Protein AF-0000000086534209 (afdb_homodimer)

InterPro domains:
  IPR001461 Aspartic peptidase A1 [PR00792] (90-110)
  IPR001461 Aspartic peptidase A1 [PR00792] (235-248)
  IPR001461 Aspartic peptidase A1 [PR00792] (284-295)
  IPR001461 Aspartic peptidase A1 [PR00792] (375-390)
  IPR001461 Aspartic peptidase A1 [PTHR47966] (72-400)
  IPR001969 Aspartic peptidase, active site [PS00141] (99-110)
  IPR001969 Aspartic peptidase, active site [PS00141] (284-295)
  IPR012848 Aspartic peptidase, N-terminal [PF07966] (21-46)
  IPR021109 Aspartic peptidase domain superfamily [G3DSA:2.40.70.10] (65-241)
  IPR021109 Aspartic peptidase domain superfamily [G3DSA:2.40.70.10] (243-400)
  IPR021109 Aspartic peptidase domain superfamily [SSF50630] (5-403)
  IPR033121 Peptidase family A1 domain [PF00026] (83-400)
  IPR033121 Peptidase family A1 domain [PS51767] (84-399)

Organism: Oryzias melastigma (NCBI:txid30732)

Sequence (828 aa):
MSKVLLLLLLVWTCTASALLRVPLRRNPTIRTQLRAEGLLEQFLKENQPDIFNRRFAQCFPPGTPSLRLGRSSEKIYNFMDAQYYGEISLGTPEQNFSVIFDTGSSDLWVPSSYCVSQACAFHRRFKAFKSSSFHHDGRTFGIHYGSGHLLGVMGKDTLRIGNLTILNQEFGESVYEPGSTFVTAKFDGVLGLAYPSLAEIIGNPVFDNMLAQKILDEPVFSFYLSSTGKGVPEGELLLGGTDESLYIGPINWVPVSIKGYWQIRMDSVSVQGVSSLCRRGCEAIVDTGTSLIAGPPREVLKLHQLIGATPTNFGDFVVDCARLSSLPHVTFVLGGVEYTLTSEHYIRKETFGSRDLCFTGFMAAEIFSAEGALWILGDVFLTQYYTIFDKGQDRVGFARAKHVIEESQEQFDQMSKVLLLLLLVWTCTASALLRVPLRRNPTIRTQLRAEGLLEQFLKENQPDIFNRRFAQCFPPGTPSLRLGRSSEKIYNFMDAQYYGEISLGTPEQNFSVIFDTGSSDLWVPSSYCVSQACAFHRRFKAFKSSSFHHDGRTFGIHYGSGHLLGVMGKDTLRIGNLTILNQEFGESVYEPGSTFVTAKFDGVLGLAYPSLAEIIGNPVFDNMLAQKILDEPVFSFYLSSTGKGVPEGELLLGGTDESLYIGPINWVPVSIKGYWQIRMDSVSVQGVSSLCRRGCEAIVDTGTSLIAGPPREVLKLHQLIGATPTNFGDFVVDCARLSSLPHVTFVLGGVEYTLTSEHYIRKETFGSRDLCFTGFMAAEIFSAEGALWILGDVFLTQYYTIFDKGQDRVGFARAKHVIEESQEQFDQ

Radius of gyration: 34.11 Å; Cα contacts (8 Å, |Δi|>4): 2020; chains: 2; bounding box: 71×108×104 Å

Nearest PDB structures (foldseek):
  5ux4-assembly2_B  TM=9.469E-01  e=3.449E-45  Rattus norvegicus
  1htr-assembly1_B  TM=9.281E-01  e=1.434E-41  Homo sapiens
  1dp5-assembly1_A  TM=9.356E-01  e=1.576E-38  Saccharomyces cerevisiae
  1g0v-assembly1_A  TM=9.362E-01  e=3.543E-38  Saccharomyces cerevisiae
  1lyw-assembly11_H  TM=9.249E-01  e=2.993E-28  Homo sapiens

pLDDT: mean 85.98, std 16.31, range [23.25, 98.88]

Structure (mmCIF, N/CA/C/O backbone):
data_AF-0000000086534209-model_v1
#
loop_
_entity.id
_entity.type
_entity.pdbx_description
1 polymer 'Cathepsin E-A'
#
loop_
_atom_site.group_PDB
_atom_site.id
_atom_site.type_symbol
_atom_site.label_atom_id
_atom_site.label_alt_id
_atom_site.label_comp_id
_atom_site.label_asym_id
_atom_site.label_entity_id
_atom_site.label_seq_id
_atom_site.pdbx_PDB_ins_code
_atom_site.Cartn_x
_atom_site.Cartn_y
_atom_site.Cartn_z
_atom_site.occupancy
_atom_site.B_iso_or_equiv
_atom_site.auth_seq_id
_atom_site.auth_comp_id
_atom_site.auth_asym_id
_atom_site.auth_atom_id
_atom_site.pdbx_PDB_model_num
ATOM 1 N N . MET A 1 1 ? -15.312 -11.438 66.5 1 33.34 1 MET A N 1
ATOM 2 C CA . MET A 1 1 ? -15.789 -10.906 65.188 1 33.34 1 MET A CA 1
ATOM 3 C C . MET A 1 1 ? -15.062 -9.625 64.875 1 33.34 1 MET A C 1
ATOM 5 O O . MET A 1 1 ? -15.453 -8.539 65.25 1 33.34 1 MET A O 1
ATOM 9 N N . SER A 1 2 ? -13.68 -9.609 64.875 1 35.97 2 SER A N 1
ATOM 10 C CA . SER A 1 2 ? -12.781 -8.492 64.562 1 35.97 2 SER A CA 1
ATOM 11 C C . SER A 1 2 ? -12.938 -8.023 63.125 1 35.97 2 SER A C 1
ATOM 13 O O . SER A 1 2 ? -12.797 -8.82 62.188 1 35.97 2 SER A O 1
ATOM 15 N N . LYS A 1 3 ? -13.852 -7.043 62.844 1 36.28 3 LYS A N 1
ATOM 16 C CA . LYS A 1 3 ? -14.062 -6.336 61.594 1 36.28 3 LYS A CA 1
ATOM 17 C C . LYS A 1 3 ? -12.75 -5.77 61.031 1 36.28 3 LYS A C 1
ATOM 19 O O . LYS A 1 3 ? -12.094 -4.961 61.719 1 36.28 3 LYS A O 1
ATOM 24 N N . VAL A 1 4 ? -11.984 -6.578 60.312 1 43.22 4 VAL A N 1
ATOM 25 C CA . VAL A 1 4 ? -10.844 -6.109 59.531 1 43.22 4 VAL A CA 1
ATOM 26 C C . VAL A 1 4 ? -11.25 -4.887 58.688 1 43.22 4 VAL A C 1
ATOM 28 O O . VAL A 1 4 ? -12.156 -4.965 57.875 1 43.22 4 VAL A O 1
ATOM 31 N N . LEU A 1 5 ? -11.133 -3.699 59.219 1 42.53 5 LEU A N 1
ATOM 32 C CA . LEU A 1 5 ? -11.234 -2.449 58.469 1 42.53 5 LEU A CA 1
ATOM 33 C C . LEU A 1 5 ? -10.32 -2.473 57.25 1 42.53 5 LEU A C 1
ATOM 35 O O . LEU A 1 5 ? -9.094 -2.553 57.406 1 42.53 5 LEU A O 1
ATOM 39 N N . LEU A 1 6 ? -10.797 -3.109 56.188 1 42.06 6 LEU A N 1
ATOM 40 C CA . LEU A 1 6 ? -10.156 -2.959 54.906 1 42.06 6 LEU A CA 1
ATOM 41 C C . LEU A 1 6 ? -9.969 -1.486 54.531 1 42.06 6 LEU A C 1
ATOM 43 O O . LEU A 1 6 ? -10.953 -0.766 54.344 1 42.06 6 LEU A O 1
ATOM 47 N N . LEU A 1 7 ? -8.984 -0.822 55.094 1 40.69 7 LEU A N 1
ATOM 48 C CA . LEU A 1 7 ? -8.57 0.493 54.625 1 40.69 7 LEU A CA 1
ATOM 49 C C . LEU A 1 7 ? -8.375 0.487 53.094 1 40.69 7 LEU A C 1
ATOM 51 O O . LEU A 1 7 ? -7.492 -0.202 52.594 1 40.69 7 LEU A O 1
ATOM 55 N N . LEU A 1 8 ? -9.422 0.674 52.375 1 39.81 8 LEU A N 1
ATOM 56 C CA . LEU A 1 8 ? -9.336 1.031 50.969 1 39.81 8 LEU A CA 1
ATOM 57 C C . LEU A 1 8 ? -8.406 2.221 50.781 1 39.81 8 LEU A C 1
ATOM 59 O O . LEU A 1 8 ? -8.711 3.336 51.188 1 39.81 8 LEU A O 1
ATOM 63 N N . LEU A 1 9 ? -7.117 2.027 50.875 1 39.72 9 LEU A N 1
ATOM 64 C CA . LEU A 1 9 ? -6.211 3.061 50.406 1 39.72 9 LEU A CA 1
ATOM 65 C C . LEU A 1 9 ? -6.602 3.504 49 1 39.72 9 LEU A C 1
ATOM 67 O O . LEU A 1 9 ? -6.508 2.723 48.031 1 39.72 9 LEU A O 1
ATOM 71 N N . LEU A 1 10 ? -7.535 4.32 48.906 1 39.19 10 LEU A N 1
ATOM 72 C CA . LEU A 1 10 ? -7.742 5.07 47.688 1 39.19 10 LEU A CA 1
ATOM 73 C C . LEU A 1 10 ? -6.426 5.637 47.156 1 39.19 10 LEU A C 1
ATOM 75 O O . LEU A 1 10 ? -5.863 6.559 47.75 1 39.19 10 LEU A O 1
ATOM 79 N N . VAL A 1 11 ? -5.555 4.84 46.656 1 38.53 11 VAL A N 1
ATOM 80 C CA . VAL A 1 11 ? -4.48 5.406 45.844 1 38.53 11 VAL A CA 1
ATOM 81 C C . VAL A 1 11 ? -5.043 6.457 44.906 1 38.53 11 VAL A C 1
ATOM 83 O O . VAL A 1 11 ? -5.773 6.125 43.969 1 38.53 11 VAL A O 1
ATOM 86 N N . TRP A 1 12 ? -5.473 7.57 45.406 1 38.41 12 TRP A N 1
ATOM 87 C CA . TRP A 1 12 ? -5.664 8.719 44.531 1 38.41 12 TRP A CA 1
ATOM 88 C C . TRP A 1 12 ? -4.5 8.867 43.562 1 38.41 12 TRP A C 1
ATOM 90 O O . TRP A 1 12 ? -3.381 9.188 43.969 1 38.41 12 TRP A O 1
ATOM 100 N N . THR A 1 13 ? -4.367 8.047 42.594 1 41.47 13 THR A N 1
ATOM 101 C CA . THR A 1 13 ? -3.482 8.422 41.5 1 41.47 13 THR A CA 1
ATOM 102 C C . THR A 1 13 ? -3.691 9.883 41.125 1 41.47 13 THR A C 1
ATOM 104 O O . THR A 1 13 ? -4.738 10.242 40.562 1 41.47 13 THR A O 1
ATOM 107 N N . CYS A 1 14 ? -3.373 10.836 41.906 1 42 14 CYS A N 1
ATOM 108 C CA . CYS A 1 14 ? -3.256 12.242 41.5 1 42 14 CYS A CA 1
ATOM 109 C C . CYS A 1 14 ? -2.688 12.375 40.094 1 42 14 CYS A C 1
ATOM 111 O O . CYS A 1 14 ? -1.487 12.188 39.906 1 42 14 CYS A O 1
ATOM 113 N N . THR A 1 15 ? -3.344 11.969 39.094 1 49.03 15 THR A N 1
ATOM 114 C CA . THR A 1 15 ? -2.922 12.359 37.75 1 49.03 15 THR A CA 1
ATOM 115 C C . THR A 1 15 ? -2.621 13.852 37.688 1 49.03 15 THR A C 1
ATOM 117 O O . THR A 1 15 ? -3.521 14.68 37.844 1 49.03 15 THR A O 1
ATOM 120 N N . ALA A 1 16 ? -1.551 14.305 38.281 1 54.31 16 ALA A N 1
ATOM 121 C CA . ALA A 1 16 ? -1.093 15.695 38.25 1 54.31 16 ALA A CA 1
ATOM 122 C C . ALA A 1 16 ? -1.239 16.266 36.844 1 54.31 16 ALA A C 1
ATOM 124 O O . ALA A 1 16 ? -0.742 15.688 35.875 1 54.31 16 ALA A O 1
ATOM 125 N N . SER A 1 17 ? -2.289 16.984 36.625 1 66.19 17 SER A N 1
ATOM 126 C CA . SER A 1 17 ? -2.375 17.797 35.438 1 66.19 17 SER A CA 1
ATOM 127 C C . SER A 1 17 ? -1.079 18.562 35.188 1 66.19 17 SER A C 1
ATOM 129 O O . SER A 1 17 ? -0.333 18.844 36.125 1 66.19 17 SER A O 1
ATOM 131 N N . ALA A 1 18 ? -0.601 18.422 33.875 1 78.5 18 ALA A N 1
ATOM 132 C CA . ALA A 1 18 ? 0.744 18.891 33.562 1 78.5 18 ALA A CA 1
ATOM 133 C C . ALA A 1 18 ? 0.703 20 32.5 1 78.5 18 ALA A C 1
ATOM 135 O O . ALA A 1 18 ? -0.25 20.094 31.734 1 78.5 18 ALA A O 1
ATOM 136 N N . LEU A 1 19 ? 1.366 21.031 32.781 1 83.25 19 LEU A N 1
ATOM 137 C CA . LEU A 1 19 ? 1.835 21.953 31.75 1 83.25 19 LEU A CA 1
ATOM 138 C C . LEU A 1 19 ? 3.09 21.422 31.062 1 83.25 19 LEU A C 1
ATOM 140 O O . LEU A 1 19 ? 4.066 21.078 31.734 1 83.25 19 LEU A O 1
ATOM 144 N N . LEU A 1 20 ? 2.961 21.203 29.688 1 89.44 20 LEU A N 1
ATOM 145 C CA . LEU A 1 20 ? 4.094 20.594 29 1 89.44 20 LEU A CA 1
ATOM 146 C C . LEU A 1 20 ? 4.586 21.484 27.875 1 89.44 20 LEU A C 1
ATOM 148 O O . LEU A 1 20 ? 3.791 21.938 27.047 1 89.44 20 LEU A O 1
ATOM 152 N N . ARG A 1 21 ? 5.84 21.766 27.922 1 92.56 21 ARG A N 1
ATOM 153 C CA . ARG A 1 21 ? 6.504 22.5 26.859 1 92.56 21 ARG A CA 1
ATOM 154 C C . ARG A 1 21 ? 7.125 21.562 25.828 1 92.56 21 ARG A C 1
ATOM 156 O O . ARG A 1 21 ? 7.91 20.672 26.188 1 92.56 21 ARG A O 1
ATOM 163 N N . VAL A 1 22 ? 6.723 21.719 24.625 1 94.19 22 VAL A N 1
ATOM 164 C CA . VAL A 1 22 ? 7.277 20.953 23.516 1 94.19 22 VAL A CA 1
ATOM 165 C C . VAL A 1 22 ? 8.117 21.859 22.625 1 94.19 22 VAL A C 1
ATOM 167 O O . VAL A 1 22 ? 7.582 22.703 21.891 1 94.19 22 VAL A O 1
ATOM 170 N N . PRO A 1 23 ? 9.438 21.703 22.656 1 92.94 23 PRO A N 1
ATOM 171 C CA . PRO A 1 23 ? 10.25 22.5 21.734 1 92.94 23 PRO A CA 1
ATOM 172 C C . PRO A 1 23 ? 9.984 22.172 20.266 1 92.94 23 PRO A C 1
ATOM 174 O O . PRO A 1 23 ? 9.805 21 19.922 1 92.94 23 PRO A O 1
ATOM 177 N N . LEU A 1 24 ? 9.883 23.156 19.453 1 93.38 24 LEU A N 1
ATOM 178 C CA . LEU A 1 24 ? 9.742 23.016 18 1 93.38 24 LEU A CA 1
ATOM 179 C C . LEU A 1 24 ? 11 23.484 17.281 1 93.38 24 LEU A C 1
ATOM 181 O O . LEU A 1 24 ? 11.609 24.469 17.672 1 93.38 24 LEU A O 1
ATOM 185 N N . ARG A 1 25 ? 11.359 22.719 16.328 1 89.94 25 ARG A N 1
ATOM 186 C CA . ARG A 1 25 ? 12.508 23.078 15.5 1 89.94 25 ARG A CA 1
ATOM 187 C C . ARG A 1 25 ? 12.062 23.594 14.133 1 89.94 25 ARG A C 1
ATOM 189 O O . ARG A 1 25 ? 11.125 23.078 13.539 1 89.94 25 ARG A O 1
ATOM 196 N N . ARG A 1 26 ? 12.781 24.641 13.758 1 88.25 26 ARG A N 1
ATOM 197 C CA . ARG A 1 26 ? 12.492 25.234 12.461 1 88.25 26 ARG A CA 1
ATOM 198 C C . ARG A 1 26 ? 13.367 24.625 11.367 1 88.25 26 ARG A C 1
ATOM 200 O O . ARG A 1 26 ? 14.586 24.516 11.531 1 88.25 26 ARG A O 1
ATOM 207 N N . ASN A 1 27 ? 12.773 24.156 10.297 1 84.06 27 ASN A N 1
ATOM 208 C CA . ASN A 1 27 ? 13.484 23.609 9.141 1 84.06 27 ASN A CA 1
ATOM 209 C C . ASN A 1 27 ? 13.062 24.297 7.848 1 84.06 27 ASN A C 1
ATOM 211 O O . ASN A 1 27 ? 11.977 24.875 7.77 1 84.06 27 ASN A O 1
ATOM 215 N N . PRO A 1 28 ? 14.016 24.266 6.902 1 82.62 28 PRO A N 1
ATOM 216 C CA . PRO A 1 28 ? 13.578 24.781 5.602 1 82.62 28 PRO A CA 1
ATOM 217 C C . PRO A 1 28 ? 12.344 24.062 5.062 1 82.62 28 PRO A C 1
ATOM 219 O O . PRO A 1 28 ? 12.203 22.844 5.246 1 82.62 28 PRO A O 1
ATOM 222 N N . THR A 1 29 ? 11.492 24.844 4.426 1 84.38 29 THR A N 1
ATOM 223 C CA . THR A 1 29 ? 10.281 24.266 3.863 1 84.38 29 THR A CA 1
ATOM 224 C C . THR A 1 29 ? 10.617 23.375 2.666 1 84.38 29 THR A C 1
ATOM 226 O O . THR A 1 29 ? 11.703 23.484 2.09 1 84.38 29 THR A O 1
ATOM 229 N N . ILE A 1 30 ? 9.672 22.484 2.307 1 84.44 30 ILE A N 1
ATOM 230 C CA . ILE A 1 30 ? 9.812 21.641 1.118 1 84.44 30 ILE A CA 1
ATOM 231 C C . ILE A 1 30 ? 9.992 22.531 -0.114 1 84.44 30 ILE A C 1
ATOM 233 O O . ILE A 1 30 ? 10.82 22.25 -0.978 1 84.44 30 ILE A O 1
ATOM 237 N N . ARG A 1 31 ? 9.273 23.625 -0.189 1 84 31 ARG A N 1
ATOM 238 C CA . ARG A 1 31 ? 9.344 24.562 -1.309 1 84 31 ARG A CA 1
ATOM 239 C C . ARG A 1 31 ? 10.742 25.141 -1.44 1 84 31 ARG A C 1
ATOM 241 O O . ARG A 1 31 ? 11.305 25.188 -2.537 1 84 31 ARG A O 1
ATOM 248 N N . THR A 1 32 ? 11.266 25.594 -0.331 1 82.94 32 THR A N 1
ATOM 249 C CA . THR A 1 32 ? 12.602 26.188 -0.333 1 82.94 32 THR A CA 1
ATOM 250 C C . THR A 1 32 ? 13.648 25.172 -0.746 1 82.94 32 THR A C 1
ATOM 252 O O . THR A 1 32 ? 14.578 25.484 -1.494 1 82.94 32 THR A O 1
ATOM 255 N N . GLN A 1 33 ? 13.492 23.969 -0.291 1 84.38 33 GLN A N 1
ATOM 256 C CA . GLN A 1 33 ? 14.438 22.922 -0.625 1 84.38 33 GLN A CA 1
ATOM 257 C C . GLN A 1 33 ? 14.383 22.578 -2.111 1 84.38 33 GLN A C 1
ATOM 259 O O . GLN A 1 33 ? 15.422 22.438 -2.764 1 84.38 33 GLN A O 1
ATOM 264 N N . LEU A 1 34 ? 13.18 22.438 -2.551 1 86.44 34 LEU A N 1
ATOM 265 C CA . LEU A 1 34 ? 13.008 22.094 -3.959 1 86.44 34 LEU A CA 1
ATOM 266 C C . LEU A 1 34 ? 13.523 23.219 -4.855 1 86.44 34 LEU A C 1
ATOM 268 O O . LEU A 1 34 ? 14.07 22.953 -5.93 1 86.44 34 LEU A O 1
ATOM 272 N N . ARG A 1 35 ? 13.273 24.406 -4.434 1 85.25 35 ARG A N 1
ATOM 273 C CA . ARG A 1 35 ? 13.789 25.547 -5.18 1 85.25 35 ARG A CA 1
ATOM 274 C C . ARG A 1 35 ? 15.312 25.516 -5.242 1 85.25 35 ARG A C 1
ATOM 276 O O . ARG A 1 35 ? 15.898 25.734 -6.305 1 85.25 35 ARG A O 1
ATOM 283 N N . ALA A 1 36 ? 15.945 25.25 -4.164 1 83.5 36 ALA A N 1
ATOM 284 C CA . ALA A 1 36 ? 17.406 25.188 -4.09 1 83.5 36 ALA A CA 1
ATOM 285 C C . ALA A 1 36 ? 17.953 24.094 -4.992 1 83.5 36 ALA A C 1
ATOM 287 O O . ALA A 1 36 ? 19.031 24.234 -5.566 1 83.5 36 ALA A O 1
ATOM 288 N N . GLU A 1 37 ? 17.203 23.078 -5.168 1 84.94 37 GLU A N 1
ATOM 289 C CA . GLU A 1 37 ? 17.641 21.938 -5.953 1 84.94 37 GLU A CA 1
ATOM 290 C C . GLU A 1 37 ? 17.234 22.078 -7.418 1 84.94 37 GLU A C 1
ATOM 292 O O . GLU A 1 37 ? 17.578 21.234 -8.25 1 84.94 37 GLU A O 1
ATOM 297 N N . GLY A 1 38 ? 16.484 23.109 -7.68 1 84.31 38 GLY A N 1
ATOM 298 C CA . GLY A 1 38 ? 16.031 23.344 -9.039 1 84.31 38 GLY A CA 1
ATOM 299 C C . GLY A 1 38 ? 14.906 22.406 -9.453 1 84.31 38 GLY A C 1
ATOM 300 O O . GLY A 1 38 ? 14.695 22.172 -10.648 1 84.31 38 GLY A O 1
ATOM 301 N N . LEU A 1 39 ? 14.219 21.906 -8.469 1 86.62 39 LEU A N 1
ATOM 302 C CA . LEU A 1 39 ? 13.211 20.891 -8.758 1 86.62 39 LEU A CA 1
ATOM 303 C C . LEU A 1 39 ? 11.805 21.438 -8.5 1 86.62 39 LEU A C 1
ATOM 305 O O . LEU A 1 39 ? 10.812 20.75 -8.758 1 86.62 39 LEU A O 1
ATOM 309 N N . LEU A 1 40 ? 11.727 22.688 -8.062 1 86.75 40 LEU A N 1
ATOM 310 C CA . LEU A 1 40 ? 10.445 23.234 -7.621 1 86.75 40 LEU A CA 1
ATOM 311 C C . LEU A 1 40 ? 9.461 23.312 -8.781 1 86.75 40 LEU A C 1
ATOM 313 O O . LEU A 1 40 ? 8.297 22.922 -8.648 1 86.75 40 LEU A O 1
ATOM 317 N N . GLU A 1 41 ? 9.891 23.766 -9.922 1 84.62 41 GLU A N 1
ATOM 318 C CA . GLU A 1 41 ? 9.008 23.922 -11.07 1 84.62 41 GLU A CA 1
ATOM 319 C C . GLU A 1 41 ? 8.383 22.594 -11.477 1 84.62 41 GLU A C 1
ATOM 321 O O . GLU A 1 41 ? 7.168 22.5 -11.648 1 84.62 41 GLU A O 1
ATOM 326 N N . GLN A 1 42 ? 9.234 21.703 -11.672 1 82.94 42 GLN A N 1
ATOM 327 C CA . GLN A 1 42 ? 8.758 20.375 -12.062 1 82.94 42 GLN A CA 1
ATOM 328 C C . GLN A 1 42 ? 7.82 19.797 -11.008 1 82.94 42 GLN A C 1
ATOM 330 O O . GLN A 1 42 ? 6.789 19.203 -11.344 1 82.94 42 GLN A O 1
ATOM 335 N N . PHE A 1 43 ? 8.164 20.016 -9.875 1 83.88 43 PHE A N 1
ATOM 336 C CA . PHE A 1 43 ? 7.352 19.5 -8.773 1 83.88 43 PHE A CA 1
ATOM 337 C C . PHE A 1 43 ? 5.965 20.125 -8.789 1 83.88 43 PHE A C 1
ATOM 339 O O . PHE A 1 43 ? 4.957 19.438 -8.664 1 83.88 43 PHE A O 1
ATOM 346 N N . LEU A 1 44 ? 5.941 21.422 -8.906 1 81.12 44 LEU A N 1
ATOM 347 C CA . LEU A 1 44 ? 4.668 22.125 -8.875 1 81.12 44 LEU A CA 1
ATOM 348 C C . LEU A 1 44 ? 3.793 21.734 -10.055 1 81.12 44 LEU A C 1
ATOM 350 O O . LEU A 1 44 ? 2.57 21.641 -9.922 1 81.12 44 LEU A O 1
ATOM 354 N N . LYS A 1 45 ? 4.391 21.531 -11.133 1 77.62 45 LYS A N 1
ATOM 355 C CA . LYS A 1 45 ? 3.652 21.109 -12.32 1 77.62 45 LYS A CA 1
ATOM 356 C C . LYS A 1 45 ? 3.021 19.734 -12.109 1 77.62 45 LYS A C 1
ATOM 358 O O . LYS A 1 45 ? 1.872 19.516 -12.492 1 77.62 45 LYS A O 1
ATOM 363 N N . GLU A 1 46 ? 3.713 18.938 -11.445 1 75.12 46 GLU A N 1
ATOM 364 C CA . GLU A 1 46 ? 3.301 17.547 -11.297 1 75.12 46 GLU A CA 1
ATOM 365 C C . GLU A 1 46 ? 2.363 17.359 -10.109 1 75.12 46 GLU A C 1
ATOM 367 O O . GLU A 1 46 ? 1.656 16.359 -10.008 1 75.12 46 GLU A O 1
ATOM 372 N N . ASN A 1 47 ? 2.379 18.375 -9.281 1 73.62 47 ASN A N 1
ATOM 373 C CA . ASN A 1 47 ? 1.654 18.156 -8.031 1 73.62 47 ASN A CA 1
ATOM 374 C C . ASN A 1 47 ? 0.501 19.156 -7.875 1 73.62 47 ASN A C 1
ATOM 376 O O . ASN A 1 47 ? 0.029 19.391 -6.762 1 73.62 47 ASN A O 1
ATOM 380 N N . GLN A 1 48 ? 0.139 19.781 -8.945 1 72.88 48 GLN A N 1
ATOM 381 C CA . GLN A 1 48 ? -1.143 20.484 -8.898 1 72.88 48 GLN A CA 1
ATOM 382 C C . GLN A 1 48 ? -2.271 19.531 -8.516 1 72.88 48 GLN A C 1
ATOM 384 O O . GLN A 1 48 ? -2.303 18.391 -8.961 1 72.88 48 GLN A O 1
ATOM 389 N N . PRO A 1 49 ? -3.113 19.969 -7.617 1 71.75 49 PRO A N 1
ATOM 390 C CA . PRO A 1 49 ? -4.129 19.031 -7.109 1 71.75 49 PRO A CA 1
ATOM 391 C C . PRO A 1 49 ? -4.867 18.297 -8.227 1 71.75 49 PRO A C 1
ATOM 393 O O . PRO A 1 49 ? -5.078 17.094 -8.133 1 71.75 49 PRO A O 1
ATOM 396 N N . ASP A 1 50 ? -5.25 19.031 -9.227 1 72.19 50 ASP A N 1
ATOM 397 C CA . ASP A 1 50 ? -5.984 18.406 -10.32 1 72.19 50 ASP A CA 1
ATOM 398 C C . ASP A 1 50 ? -5.109 17.406 -11.07 1 72.19 50 ASP A C 1
ATOM 400 O O . ASP A 1 50 ? -5.57 16.328 -11.445 1 72.19 50 ASP A O 1
ATOM 404 N N . ILE A 1 51 ? -3.91 17.797 -11.289 1 75.19 51 ILE A N 1
ATOM 405 C CA . ILE A 1 51 ? -2.982 16.938 -12.016 1 75.19 51 ILE A CA 1
ATOM 406 C C . ILE A 1 51 ? -2.643 15.711 -11.172 1 75.19 51 ILE A C 1
ATOM 408 O O . ILE A 1 51 ? -2.637 14.586 -11.672 1 75.19 51 ILE A O 1
ATOM 412 N N . PHE A 1 52 ? -2.414 15.953 -9.953 1 76.06 52 PHE A N 1
ATOM 413 C CA . PHE A 1 52 ? -2.09 14.859 -9.039 1 76.06 52 PHE A CA 1
ATOM 414 C C . PHE A 1 52 ? -3.234 13.859 -8.969 1 76.06 52 PHE A C 1
ATOM 416 O O . PHE A 1 52 ? -3.012 12.648 -9.055 1 76.06 52 PHE A O 1
ATOM 423 N N . ASN A 1 53 ? -4.375 14.398 -8.797 1 77 53 ASN A N 1
ATOM 424 C CA . ASN A 1 53 ? -5.539 13.523 -8.703 1 77 53 ASN A CA 1
ATOM 425 C C . ASN A 1 53 ? -5.723 12.695 -9.969 1 77 53 ASN A C 1
ATOM 427 O O . ASN A 1 53 ? -6.012 11.5 -9.898 1 77 53 ASN A O 1
ATOM 431 N N . ARG A 1 54 ? -5.59 13.336 -11.031 1 76.5 54 ARG A N 1
ATOM 432 C CA . ARG A 1 54 ? -5.727 12.617 -12.297 1 76.5 54 ARG A CA 1
ATOM 433 C C . ARG A 1 54 ? -4.668 11.531 -12.43 1 76.5 54 ARG A C 1
ATOM 435 O O . ARG A 1 54 ? -4.945 10.445 -12.938 1 76.5 54 ARG A O 1
ATOM 442 N N . ARG A 1 55 ? -3.576 11.883 -11.969 1 80.56 55 ARG A N 1
ATOM 443 C CA . ARG A 1 55 ? -2.451 10.969 -12.125 1 80.56 55 ARG A CA 1
ATOM 444 C C . ARG A 1 55 ? -2.568 9.789 -11.164 1 80.56 55 ARG A C 1
ATOM 446 O O . ARG A 1 55 ? -2.252 8.656 -11.523 1 80.56 55 ARG A O 1
ATOM 453 N N . PHE A 1 56 ? -3.117 10.008 -9.992 1 84.44 56 PHE A N 1
ATOM 454 C CA . PHE A 1 56 ? -2.992 8.977 -8.969 1 84.44 56 PHE A CA 1
ATOM 455 C C . PHE A 1 56 ? -4.363 8.477 -8.531 1 84.44 56 PHE A C 1
ATOM 457 O O . PHE A 1 56 ? -4.465 7.609 -7.664 1 84.44 56 PHE A O 1
ATOM 464 N N . ALA A 1 57 ? -5.379 8.984 -9.078 1 81.56 57 ALA A N 1
ATOM 465 C CA . ALA A 1 57 ? -6.727 8.57 -8.688 1 81.56 57 ALA A CA 1
ATOM 466 C C . ALA A 1 57 ? -6.875 7.055 -8.742 1 81.56 57 ALA A C 1
ATOM 468 O O . ALA A 1 57 ? -7.488 6.449 -7.859 1 81.56 57 ALA A O 1
ATOM 469 N N . GLN A 1 58 ? -6.258 6.438 -9.742 1 83.25 58 GLN A N 1
ATOM 470 C CA . GLN A 1 58 ? -6.406 5.004 -9.961 1 83.25 58 GLN A CA 1
ATOM 471 C C . GLN A 1 58 ? -5.621 4.203 -8.93 1 83.25 58 GLN A C 1
ATOM 473 O O . GLN A 1 58 ? -5.801 2.99 -8.805 1 83.25 58 GLN A O 1
ATOM 478 N N . CYS A 1 59 ? -4.754 4.812 -8.258 1 86.81 59 CYS A N 1
ATOM 479 C CA . CYS A 1 59 ? -3.924 4.133 -7.27 1 86.81 59 CYS A CA 1
ATOM 480 C C . CYS A 1 59 ? -4.691 3.904 -5.973 1 86.81 59 CYS A C 1
ATOM 482 O O . CYS A 1 59 ? -4.25 3.143 -5.109 1 86.81 59 CYS A O 1
ATOM 484 N N . PHE A 1 60 ? -5.852 4.484 -5.863 1 86.06 60 PHE A N 1
ATOM 485 C CA . PHE A 1 60 ? -6.633 4.395 -4.637 1 86.06 60 PHE A CA 1
ATOM 486 C C . PHE A 1 60 ? -7.895 3.566 -4.855 1 86.06 60 PHE A C 1
ATOM 488 O O . PHE A 1 60 ? -8.43 3.525 -5.965 1 86.06 60 PHE A O 1
ATOM 495 N N . PRO A 1 61 ? -8.32 2.896 -3.736 1 82.94 61 PRO A N 1
ATOM 496 C CA . PRO A 1 61 ? -9.578 2.152 -3.875 1 82.94 61 PRO A CA 1
ATOM 497 C C . PRO A 1 61 ? -10.758 3.051 -4.246 1 82.94 61 PRO A C 1
ATOM 499 O O . PRO A 1 61 ? -10.812 4.211 -3.828 1 82.94 61 PRO A O 1
ATOM 502 N N . PRO A 1 62 ? -11.602 2.336 -4.992 1 74.44 62 PRO A N 1
ATOM 503 C CA . PRO A 1 62 ? -12.797 3.113 -5.316 1 74.44 62 PRO A CA 1
ATOM 504 C C . PRO A 1 62 ? -13.586 3.529 -4.074 1 74.44 62 PRO A C 1
ATOM 506 O O . PRO A 1 62 ? -13.688 2.76 -3.117 1 74.44 62 PRO A O 1
ATOM 509 N N . GLY A 1 63 ? -14.102 4.691 -4.02 1 65.06 63 GLY A N 1
ATOM 510 C CA . GLY A 1 63 ? -14.945 5.164 -2.932 1 65.06 63 GLY A CA 1
ATOM 511 C C . GLY A 1 63 ? -14.156 5.824 -1.814 1 65.06 63 GLY A C 1
ATOM 512 O O . GLY A 1 63 ? -14.727 6.184 -0.779 1 65.06 63 GLY A O 1
ATOM 513 N N . THR A 1 64 ? -12.93 5.793 -2.029 1 64.25 64 THR A N 1
ATOM 514 C CA . THR A 1 64 ? -12.172 6.512 -1.013 1 64.25 64 THR A CA 1
ATOM 515 C C . THR A 1 64 ? -12.648 7.957 -0.903 1 64.25 64 THR A C 1
ATOM 517 O O . THR A 1 64 ? -12.547 8.727 -1.863 1 64.25 64 THR A O 1
ATOM 520 N N . PRO A 1 65 ? -13.469 8.156 0.127 1 56.78 65 PRO A N 1
ATOM 521 C CA . PRO A 1 65 ? -14.117 9.461 0.281 1 56.78 65 PRO A CA 1
ATOM 522 C C . PRO A 1 65 ? -13.172 10.625 0.011 1 56.78 65 PRO A C 1
ATOM 524 O O . PRO A 1 65 ? -13.578 11.633 -0.575 1 56.78 65 PRO A O 1
ATOM 527 N N . SER A 1 66 ? -12.039 10.5 0.632 1 54 66 SER A N 1
ATOM 528 C CA . SER A 1 66 ? -11.188 11.688 0.579 1 54 66 SER A CA 1
ATOM 529 C C . SER A 1 66 ? -10.789 12.016 -0.855 1 54 66 SER A C 1
ATOM 531 O O . SER A 1 66 ? -10.266 13.102 -1.125 1 54 66 SER A O 1
ATOM 533 N N . LEU A 1 67 ? -10.961 11.109 -1.834 1 53.84 67 LEU A N 1
ATOM 534 C CA . LEU A 1 67 ? -10.609 11.328 -3.23 1 53.84 67 LEU A CA 1
ATOM 535 C C . LEU A 1 67 ? -11.75 12 -3.982 1 53.84 67 LEU A C 1
ATOM 537 O O . LEU A 1 67 ? -11.609 12.359 -5.152 1 53.84 67 LEU A O 1
ATOM 541 N N . ARG A 1 68 ? -12.883 11.992 -3.312 1 46.59 68 ARG A N 1
ATOM 542 C CA . ARG A 1 68 ? -13.977 12.641 -4.027 1 46.59 68 ARG A CA 1
ATOM 543 C C . ARG A 1 68 ? -13.656 14.102 -4.32 1 46.59 68 ARG A C 1
ATOM 545 O O . ARG A 1 68 ? -13.289 14.859 -3.416 1 46.59 68 ARG A O 1
ATOM 552 N N . LEU A 1 69 ? -13.203 14.297 -5.566 1 45.47 69 LEU A N 1
ATOM 553 C CA . LEU A 1 69 ? -12.938 15.586 -6.195 1 45.47 69 LEU A CA 1
ATOM 554 C C . LEU A 1 69 ? -13.891 16.656 -5.66 1 45.47 69 LEU A C 1
ATOM 556 O O . LEU A 1 69 ? -13.914 17.766 -6.176 1 45.47 69 LEU A O 1
ATOM 560 N N . GLY A 1 70 ? -14.758 16.266 -4.859 1 40.44 70 GLY A N 1
ATOM 561 C CA . GLY A 1 70 ? -15.594 17.438 -4.66 1 40.44 70 GLY A CA 1
ATOM 562 C C . GLY A 1 70 ? -14.844 18.594 -4.031 1 40.44 70 GLY A C 1
ATOM 563 O O . GLY A 1 70 ? -13.789 18.406 -3.428 1 40.44 70 GLY A O 1
ATOM 564 N N . ARG A 1 71 ? -15.234 19.812 -4.574 1 40.84 71 ARG A N 1
ATOM 565 C CA . ARG A 1 71 ? -14.789 21.172 -4.273 1 40.84 71 ARG A CA 1
ATOM 566 C C . ARG A 1 71 ? -14.328 21.281 -2.826 1 40.84 71 ARG A C 1
ATOM 568 O O . ARG A 1 71 ? -13.383 22.016 -2.525 1 40.84 71 ARG A O 1
ATOM 575 N N . SER A 1 72 ? -15.156 20.797 -2.029 1 39.81 72 SER A N 1
ATOM 576 C CA . SER A 1 72 ? -15.039 21.297 -0.661 1 39.81 72 SER A CA 1
ATOM 577 C C . SER A 1 72 ? -13.797 20.734 0.027 1 39.81 72 SER A C 1
ATOM 579 O O . SER A 1 72 ? -13.203 21.391 0.886 1 39.81 72 SER A O 1
ATOM 581 N N . SER A 1 73 ? -13.625 19.375 0.026 1 44.34 73 SER A N 1
ATOM 582 C CA . SER A 1 73 ? -12.789 18.875 1.111 1 44.34 73 SER A CA 1
ATOM 583 C C . SER A 1 73 ? -11.312 18.938 0.735 1 44.34 73 SER A C 1
ATOM 585 O O . SER A 1 73 ? -10.508 18.141 1.219 1 44.34 73 SER A O 1
ATOM 587 N N . GLU A 1 74 ? -11.031 19.516 -0.444 1 46.41 74 GLU A N 1
ATOM 588 C CA . GLU A 1 74 ? -9.586 19.656 -0.594 1 46.41 74 GLU A CA 1
ATOM 589 C C . GLU A 1 74 ? -8.938 20.109 0.709 1 46.41 74 GLU A C 1
ATOM 591 O O . GLU A 1 74 ? -9.125 21.266 1.132 1 46.41 74 GLU A O 1
ATOM 596 N N . LYS A 1 75 ? -8.977 19.25 1.622 1 49.44 75 LYS A N 1
ATOM 597 C CA . LYS A 1 75 ? -8.281 19.594 2.854 1 49.44 75 LYS A CA 1
ATOM 598 C C . LYS A 1 75 ? -7.047 20.453 2.561 1 49.44 75 LYS A C 1
ATOM 600 O O . LYS A 1 75 ? -6.387 20.266 1.534 1 49.44 75 LYS A O 1
ATOM 605 N N . ILE A 1 76 ? -7.148 21.688 2.955 1 51.28 76 ILE A N 1
ATOM 606 C CA . ILE A 1 76 ? -6.234 22.812 3.09 1 51.28 76 ILE A CA 1
ATOM 607 C C . ILE A 1 76 ? -4.824 22.297 3.387 1 51.28 76 ILE A C 1
ATOM 609 O O . ILE A 1 76 ? -3.879 23.078 3.477 1 51.28 76 ILE A O 1
ATOM 613 N N . TYR A 1 77 ? -4.539 20.891 3.393 1 54.28 77 TYR A N 1
ATOM 614 C CA . TYR A 1 77 ? -3.234 20.594 3.982 1 54.28 77 TYR A CA 1
ATOM 615 C C . TYR A 1 77 ? -2.119 20.781 2.963 1 54.28 77 TYR A C 1
ATOM 617 O O . TYR A 1 77 ? -2.092 20.109 1.929 1 54.28 77 TYR A O 1
ATOM 625 N N . ASN A 1 78 ? -1.469 21.969 3.006 1 64.62 78 ASN A N 1
ATOM 626 C CA . ASN A 1 78 ? -0.287 22.203 2.186 1 64.62 78 ASN A CA 1
ATOM 627 C C . ASN A 1 78 ? 0.997 22.078 2.998 1 64.62 78 ASN A C 1
ATOM 629 O O . ASN A 1 78 ? 1.375 23 3.723 1 64.62 78 ASN A O 1
ATOM 633 N N . PHE A 1 79 ? 1.612 20.891 2.922 1 68.56 79 PHE A N 1
ATOM 634 C CA . PHE A 1 79 ? 2.803 20.672 3.734 1 68.56 79 PHE A CA 1
ATOM 635 C C . PHE A 1 79 ? 4.043 21.219 3.041 1 68.56 79 PHE A C 1
ATOM 637 O O . PHE A 1 79 ? 5.133 21.234 3.621 1 68.56 79 PHE A O 1
ATOM 644 N N . MET A 1 80 ? 3.852 21.766 1.912 1 73.5 80 MET A N 1
ATOM 645 C CA . MET A 1 80 ? 5 22.266 1.156 1 73.5 80 MET A CA 1
ATOM 646 C C . MET A 1 80 ? 5.68 23.406 1.895 1 73.5 80 MET A C 1
ATOM 648 O O . MET A 1 80 ? 6.859 23.688 1.664 1 73.5 80 MET A O 1
ATOM 652 N N . ASP A 1 81 ? 4.941 23.922 2.883 1 73.88 81 ASP A N 1
ATOM 653 C CA . ASP A 1 81 ? 5.465 25.141 3.51 1 73.88 81 ASP A CA 1
ATOM 654 C C . ASP A 1 81 ? 5.516 24.984 5.027 1 73.88 81 ASP A C 1
ATOM 656 O O . ASP A 1 81 ? 5.594 25.984 5.75 1 73.88 81 ASP A O 1
ATOM 660 N N . ALA A 1 82 ? 5.441 23.75 5.461 1 77.88 82 ALA A N 1
ATOM 661 C CA . ALA A 1 82 ? 5.555 23.531 6.898 1 77.88 82 ALA A CA 1
ATOM 662 C C . ALA A 1 82 ? 6.992 23.734 7.375 1 77.88 82 ALA A C 1
ATOM 664 O O . ALA A 1 82 ? 7.941 23.312 6.711 1 77.88 82 ALA A O 1
ATOM 665 N N . GLN A 1 83 ? 7.145 24.422 8.562 1 83.38 83 GLN A N 1
ATOM 666 C CA . GLN A 1 83 ? 8.477 24.828 8.992 1 83.38 83 GLN A CA 1
ATOM 667 C C . GLN A 1 83 ? 8.812 24.25 10.367 1 83.38 83 GLN A C 1
ATOM 669 O O . GLN A 1 83 ? 9.984 24.031 10.688 1 83.38 83 GLN A O 1
ATOM 674 N N . TYR A 1 84 ? 7.844 24.062 11.203 1 87.19 84 TYR A N 1
ATOM 675 C CA . TYR A 1 84 ? 8.125 23.75 12.594 1 87.19 84 TYR A CA 1
ATOM 676 C C . TYR A 1 84 ? 7.719 22.312 12.922 1 87.19 84 TYR A C 1
ATOM 678 O O . TYR A 1 84 ? 6.586 21.906 12.648 1 87.19 84 TYR A O 1
ATOM 686 N N . TYR A 1 85 ? 8.641 21.625 13.516 1 90.81 85 TYR A N 1
ATOM 687 C CA . TYR A 1 85 ? 8.43 20.219 13.852 1 90.81 85 TYR A CA 1
ATOM 688 C C . TYR A 1 85 ? 8.789 19.953 15.305 1 90.81 85 TYR A C 1
ATOM 690 O O . TYR A 1 85 ? 9.617 20.656 15.891 1 90.81 85 TYR A O 1
ATOM 698 N N . GLY A 1 86 ? 8.156 19.016 15.828 1 94.94 86 GLY A N 1
ATOM 699 C CA . GLY A 1 86 ? 8.469 18.516 17.156 1 94.94 86 GLY A CA 1
ATOM 700 C C . GLY A 1 86 ? 8.531 17 17.234 1 94.94 86 GLY A C 1
ATOM 701 O O . GLY A 1 86 ? 8.234 16.312 16.266 1 94.94 86 GLY A O 1
ATOM 702 N N . GLU A 1 87 ? 8.977 16.516 18.391 1 96.75 87 GLU A N 1
ATOM 703 C CA . GLU A 1 87 ? 9.172 15.086 18.562 1 96.75 87 GLU A CA 1
ATOM 704 C C . GLU A 1 87 ? 8.055 14.469 19.406 1 96.75 87 GLU A C 1
ATOM 706 O O . GLU A 1 87 ? 7.602 15.07 20.375 1 96.75 87 GLU A O 1
ATOM 711 N N . ILE A 1 88 ? 7.605 13.32 19 1 98.31 88 ILE A N 1
ATOM 712 C CA . ILE A 1 88 ? 6.695 12.484 19.781 1 98.31 88 ILE A CA 1
ATOM 713 C C . ILE A 1 88 ? 7.223 11.055 19.844 1 98.31 88 ILE A C 1
ATOM 715 O O . ILE A 1 88 ? 8.164 10.703 19.125 1 98.31 88 ILE A O 1
ATOM 719 N N . SER A 1 89 ? 6.676 10.289 20.703 1 98.56 89 SER A N 1
ATOM 720 C CA . SER A 1 89 ? 7.027 8.875 20.781 1 98.56 89 SER A CA 1
ATOM 721 C C . SER A 1 89 ? 5.777 8 20.797 1 98.56 89 SER A C 1
ATOM 723 O O . SER A 1 89 ? 4.785 8.344 21.453 1 98.56 89 SER A O 1
ATOM 725 N N . LEU A 1 90 ? 5.879 6.922 20.141 1 98.69 90 LEU A N 1
ATOM 726 C CA . LEU A 1 90 ? 4.781 5.961 20.094 1 98.69 90 LEU A CA 1
ATOM 727 C C . LEU A 1 90 ? 5.25 4.582 20.562 1 98.69 90 LEU A C 1
ATOM 729 O O . LEU A 1 90 ? 6.328 4.129 20.156 1 98.69 90 LEU A O 1
ATOM 733 N N . GLY A 1 91 ? 4.422 4.008 21.453 1 98.19 91 GLY A N 1
ATOM 734 C CA . GLY A 1 91 ? 4.629 2.602 21.766 1 98.19 91 GLY A CA 1
ATOM 735 C C . GLY A 1 91 ? 5.457 2.379 23.016 1 98.19 91 GLY A C 1
ATOM 736 O O . GLY A 1 91 ? 5.953 3.334 23.625 1 98.19 91 GLY A O 1
ATOM 737 N N . THR A 1 92 ? 5.484 1.108 23.422 1 98.06 92 THR A N 1
ATOM 738 C CA . THR A 1 92 ? 6.305 0.591 24.516 1 98.06 92 THR A CA 1
ATOM 739 C C . THR A 1 92 ? 7.168 -0.575 24.031 1 98.06 92 THR A C 1
ATOM 741 O O . THR A 1 92 ? 6.66 -1.68 23.828 1 98.06 92 THR A O 1
ATOM 744 N N . PRO A 1 93 ? 8.484 -0.44 23.922 1 97.62 93 PRO A N 1
ATOM 745 C CA . PRO A 1 93 ? 9.195 0.796 24.266 1 97.62 93 PRO A CA 1
ATOM 746 C C . PRO A 1 93 ? 8.93 1.921 23.266 1 97.62 93 PRO A C 1
ATOM 748 O O . PRO A 1 93 ? 8.281 1.701 22.234 1 97.62 93 PRO A O 1
ATOM 751 N N . GLU A 1 94 ? 9.406 3.084 23.547 1 98.06 94 GLU A N 1
ATOM 752 C CA . GLU A 1 94 ? 9.133 4.285 22.766 1 98.06 94 GLU A CA 1
ATOM 753 C C . GLU A 1 94 ? 9.859 4.246 21.422 1 98.06 94 GLU A C 1
ATOM 755 O O . GLU A 1 94 ? 11 3.801 21.328 1 98.06 94 GLU A O 1
ATOM 760 N N . GLN A 1 95 ? 9.148 4.605 20.391 1 98.5 95 GLN A N 1
ATOM 761 C CA . GLN A 1 95 ? 9.688 4.895 19.062 1 98.5 95 GLN A CA 1
ATOM 762 C C . GLN A 1 95 ? 9.469 6.355 18.688 1 98.5 95 GLN A C 1
ATOM 764 O O . GLN A 1 95 ? 8.328 6.832 18.672 1 98.5 95 GLN A O 1
ATOM 769 N N . ASN A 1 96 ? 10.477 7.086 18.375 1 98.31 96 ASN A N 1
ATOM 770 C CA . ASN A 1 96 ? 10.398 8.531 18.203 1 98.31 96 ASN A CA 1
ATOM 771 C C . ASN A 1 96 ? 10.062 8.914 16.766 1 98.31 96 ASN A C 1
ATOM 773 O O . ASN A 1 96 ? 10.508 8.25 15.82 1 98.31 96 ASN A O 1
ATOM 777 N N . PHE A 1 97 ? 9.344 9.953 16.625 1 98.38 97 PHE A N 1
ATOM 778 C CA . PHE A 1 97 ? 8.969 10.5 15.336 1 98.38 97 PHE A CA 1
ATOM 779 C C . PHE A 1 97 ? 8.984 12.023 15.359 1 98.38 97 PHE A C 1
ATOM 781 O O . PHE A 1 97 ? 8.562 12.633 16.344 1 98.38 97 PHE A O 1
ATOM 788 N N . SER A 1 98 ? 9.477 12.648 14.305 1 96.38 98 SER A N 1
ATOM 789 C CA . SER A 1 98 ? 9.305 14.086 14.078 1 96.38 98 SER A CA 1
ATOM 790 C C . SER A 1 98 ? 7.984 14.375 13.375 1 96.38 98 SER A C 1
ATOM 792 O O . SER A 1 98 ? 7.711 13.844 12.305 1 96.38 98 SER A O 1
ATOM 794 N N . VAL A 1 99 ? 7.191 15.266 14.039 1 96.62 99 VAL A N 1
ATOM 795 C CA . VAL A 1 99 ? 5.871 15.484 13.461 1 96.62 99 VAL A CA 1
ATOM 796 C C . VAL A 1 99 ? 5.594 16.984 13.352 1 96.62 99 VAL A C 1
ATOM 798 O O . VAL A 1 99 ? 6.211 17.781 14.055 1 96.62 99 VAL A O 1
ATOM 801 N N . I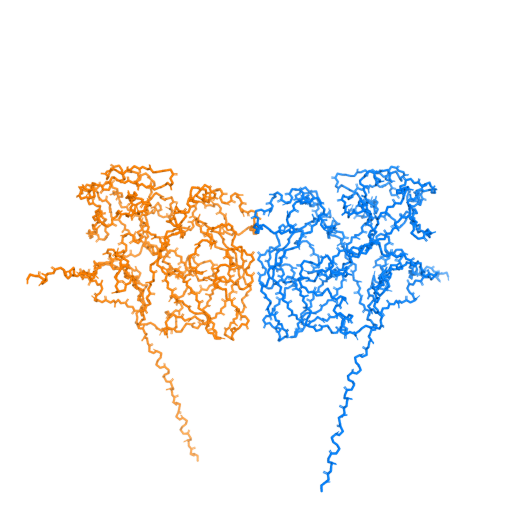LE A 1 100 ? 4.715 17.297 12.461 1 93.38 100 ILE A N 1
ATOM 802 C CA . ILE A 1 100 ? 4.109 18.625 12.414 1 93.38 100 ILE A CA 1
ATOM 803 C C . ILE A 1 100 ? 2.898 18.672 13.344 1 93.38 100 ILE A C 1
ATOM 805 O O . ILE A 1 100 ? 1.995 17.844 13.242 1 93.38 100 ILE A O 1
ATOM 809 N N . PHE A 1 101 ? 2.959 19.578 14.32 1 95.75 101 PHE A N 1
ATOM 810 C CA . PHE A 1 101 ? 1.75 19.844 15.086 1 95.75 101 PHE A CA 1
ATOM 811 C C . PHE A 1 101 ? 0.82 20.781 14.32 1 95.75 101 PHE A C 1
ATOM 813 O O . PHE A 1 101 ? 1.092 21.969 14.203 1 95.75 101 PHE A O 1
ATOM 820 N N . ASP A 1 102 ? -0.278 20.188 13.844 1 93.62 102 ASP A N 1
ATOM 821 C CA . ASP A 1 102 ? -1.066 20.875 12.812 1 93.62 102 ASP A CA 1
ATOM 822 C C . ASP A 1 102 ? -2.467 21.203 13.32 1 93.62 102 ASP A C 1
ATOM 824 O O . ASP A 1 102 ? -3.246 20.297 13.641 1 93.62 102 ASP A O 1
ATOM 828 N N . THR A 1 103 ? -2.795 22.453 13.352 1 95.06 103 THR A N 1
ATOM 829 C CA . THR A 1 103 ? -4.129 22.875 13.766 1 95.06 103 THR A CA 1
ATOM 830 C C . THR A 1 103 ? -5.094 22.859 12.578 1 95.06 103 THR A C 1
ATOM 832 O O . THR A 1 103 ? -6.281 23.156 12.734 1 95.06 103 THR A O 1
ATOM 835 N N . GLY A 1 104 ? -4.594 22.547 11.391 1 90.06 104 GLY A N 1
ATOM 836 C CA . GLY A 1 104 ? -5.43 22.422 10.211 1 90.06 104 GLY A CA 1
ATOM 837 C C . GLY A 1 104 ? -5.836 21 9.906 1 90.06 104 GLY A C 1
ATOM 838 O O . GLY A 1 104 ? -6.395 20.719 8.844 1 90.06 104 GLY A O 1
ATOM 839 N N . SER A 1 105 ? -5.531 20.078 10.711 1 90.19 105 SER A N 1
ATOM 840 C CA . SER A 1 105 ? -5.938 18.688 10.602 1 90.19 105 SER A CA 1
ATOM 841 C C . SER A 1 105 ? -6.141 18.062 11.984 1 90.19 105 SER A C 1
ATOM 843 O O . SER A 1 105 ? -5.785 18.672 13 1 90.19 105 SER A O 1
ATOM 845 N N . SER A 1 106 ? -6.738 16.828 11.977 1 93.75 106 SER A N 1
ATOM 846 C CA . SER A 1 106 ? -7.109 16.266 13.273 1 93.75 106 SER A CA 1
ATOM 847 C C . SER A 1 106 ? -6.402 14.945 13.531 1 93.75 106 SER A C 1
ATOM 849 O O . SER A 1 106 ? -6.355 14.469 14.672 1 93.75 106 SER A O 1
ATOM 851 N N . ASP A 1 107 ? -5.805 14.414 12.547 1 94.31 107 ASP A N 1
ATOM 852 C CA . ASP A 1 107 ? -5.371 13.023 12.656 1 94.31 107 ASP A CA 1
ATOM 853 C C . ASP A 1 107 ? -3.895 12.938 13.031 1 94.31 107 ASP A C 1
ATOM 855 O O . ASP A 1 107 ? -3.104 13.812 12.672 1 94.31 107 ASP A O 1
ATOM 859 N N . LEU A 1 108 ? -3.602 11.891 13.789 1 97.81 108 LEU A N 1
ATOM 860 C CA . LEU A 1 108 ? -2.215 11.484 13.992 1 97.81 108 LEU A CA 1
ATOM 861 C C . LEU A 1 108 ? -1.853 10.328 13.062 1 97.81 108 LEU A C 1
ATOM 863 O O . LEU A 1 108 ? -2.566 9.32 13.016 1 97.81 108 LEU A O 1
ATOM 867 N N . TRP A 1 109 ? -0.802 10.469 12.344 1 96.38 109 TRP A N 1
ATOM 868 C CA . TRP A 1 109 ? -0.318 9.336 11.562 1 96.38 109 TRP A CA 1
ATOM 869 C C . TRP A 1 109 ? 1.199 9.391 11.414 1 96.38 109 TRP A C 1
ATOM 871 O O . TRP A 1 109 ? 1.797 10.461 11.453 1 96.38 109 TRP A O 1
ATOM 881 N N . VAL A 1 110 ? 1.867 8.281 11.344 1 97.69 110 VAL A N 1
ATOM 882 C CA . VAL A 1 110 ? 3.283 8.078 11.062 1 97.69 110 VAL A CA 1
ATOM 883 C C . VAL A 1 110 ? 3.451 6.938 10.062 1 97.69 110 VAL A C 1
ATOM 885 O O . VAL A 1 110 ? 2.549 6.113 9.891 1 97.69 110 VAL A O 1
ATOM 888 N N . PRO A 1 111 ? 4.586 6.883 9.383 1 96.94 111 PRO A N 1
ATOM 889 C CA . PRO A 1 111 ? 4.805 5.758 8.477 1 96.94 111 PRO A CA 1
ATOM 890 C C . PRO A 1 111 ? 4.914 4.422 9.203 1 96.94 111 PRO A C 1
ATOM 892 O O . PRO A 1 111 ? 5.504 4.352 10.289 1 96.94 111 PRO A O 1
ATOM 895 N N . SER A 1 112 ? 4.328 3.42 8.586 1 97.56 112 SER A N 1
ATOM 896 C CA . SER A 1 112 ? 4.43 2.059 9.102 1 97.56 112 SER A CA 1
ATOM 897 C C . SER A 1 112 ? 5.691 1.368 8.594 1 97.56 112 SER A C 1
ATOM 899 O O . SER A 1 112 ? 6.195 1.701 7.52 1 97.56 112 SER A O 1
ATOM 901 N N . SER A 1 113 ? 6.184 0.393 9.336 1 96.94 113 SER A N 1
ATOM 902 C CA . SER A 1 113 ? 7.219 -0.504 8.836 1 96.94 113 SER A CA 1
ATOM 903 C C . SER A 1 113 ? 6.719 -1.315 7.645 1 96.94 113 SER A C 1
ATOM 90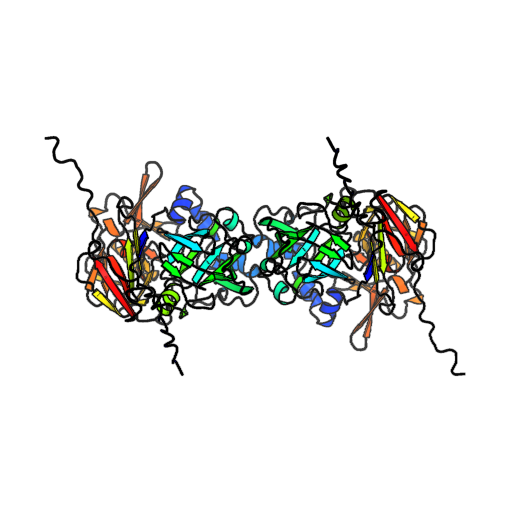5 O O . SER A 1 113 ? 7.508 -1.948 6.941 1 96.94 113 SER A O 1
ATOM 907 N N . TYR A 1 114 ? 5.457 -1.273 7.293 1 96.81 114 TYR A N 1
ATOM 908 C CA . TYR A 1 114 ? 4.855 -1.961 6.156 1 96.81 114 TYR A CA 1
ATOM 909 C C . TYR A 1 114 ? 4.68 -1.013 4.977 1 96.81 114 TYR A C 1
ATOM 911 O O . TYR A 1 114 ? 4.055 -1.367 3.973 1 96.81 114 TYR A O 1
ATOM 919 N N . CYS A 1 115 ? 5.18 0.228 5.105 1 96.44 115 CYS A N 1
ATOM 920 C CA . CYS A 1 115 ? 5.023 1.21 4.039 1 96.44 115 CYS A CA 1
ATOM 921 C C . CYS A 1 115 ? 5.828 0.806 2.807 1 96.44 115 CYS A C 1
ATOM 923 O O . CYS A 1 115 ? 7.012 0.478 2.912 1 96.44 115 CYS A O 1
ATOM 925 N N . VAL A 1 116 ? 5.18 0.857 1.605 1 93.62 116 VAL A N 1
ATOM 926 C CA . VAL A 1 116 ? 5.824 0.354 0.396 1 93.62 116 VAL A CA 1
ATOM 927 C C . VAL A 1 116 ? 6.125 1.515 -0.549 1 93.62 116 VAL A C 1
ATOM 929 O O . VAL A 1 116 ? 6.504 1.301 -1.704 1 93.62 116 VAL A O 1
ATOM 932 N N . SER A 1 117 ? 5.945 2.682 -0.123 1 91.75 117 SER A N 1
ATOM 933 C CA . SER A 1 117 ? 6.211 3.857 -0.945 1 91.75 117 SER A CA 1
ATOM 934 C C . SER A 1 117 ? 7.656 4.316 -0.803 1 91.75 117 SER A C 1
ATOM 936 O O . SER A 1 117 ? 8.297 4.055 0.216 1 91.75 117 SER A O 1
ATOM 938 N N . GLN A 1 118 ? 8.164 5.016 -1.819 1 87.06 118 GLN A N 1
ATOM 939 C CA . GLN A 1 118 ? 9.523 5.543 -1.807 1 87.06 118 GLN A CA 1
ATOM 940 C C . GLN A 1 118 ? 9.734 6.488 -0.63 1 87.06 118 GLN A C 1
ATOM 942 O O . GLN A 1 118 ? 10.805 6.492 -0.014 1 87.06 118 GLN A O 1
ATOM 947 N N . ALA A 1 119 ? 8.773 7.273 -0.346 1 87.19 119 ALA A N 1
ATOM 948 C CA . ALA A 1 119 ? 8.875 8.273 0.713 1 87.19 119 ALA A CA 1
ATOM 949 C C . ALA A 1 119 ? 9.219 7.621 2.051 1 87.19 119 ALA A C 1
ATOM 951 O O . ALA A 1 119 ? 9.992 8.172 2.838 1 87.19 119 ALA A O 1
ATOM 952 N N . CYS A 1 120 ? 8.68 6.469 2.285 1 91.12 120 CYS A N 1
ATOM 953 C CA . CYS A 1 120 ? 8.805 5.836 3.594 1 91.12 120 CYS A CA 1
ATOM 954 C C . CYS A 1 120 ? 10.234 5.359 3.826 1 91.12 120 CYS A C 1
ATOM 956 O O . CYS A 1 120 ? 10.656 5.191 4.973 1 91.12 120 CYS A O 1
ATOM 958 N N . ALA A 1 121 ? 11.031 5.195 2.758 1 86.75 121 ALA A N 1
ATOM 959 C CA . ALA A 1 121 ? 12.414 4.738 2.879 1 86.75 121 ALA A CA 1
ATOM 960 C C . ALA A 1 121 ? 13.289 5.801 3.539 1 86.75 121 ALA A C 1
ATOM 962 O O . ALA A 1 121 ? 14.352 5.492 4.086 1 86.75 121 ALA A O 1
ATOM 963 N N . PHE A 1 122 ? 12.844 7.043 3.633 1 88.81 122 PHE A N 1
ATOM 964 C CA . PHE A 1 122 ? 13.664 8.141 4.117 1 88.81 122 PHE A CA 1
ATOM 965 C C . PHE A 1 122 ? 13.164 8.648 5.461 1 88.81 122 PHE A C 1
ATOM 967 O O . PHE A 1 122 ? 13.648 9.656 5.973 1 88.81 122 PHE A O 1
ATOM 974 N N . HIS A 1 123 ? 12.227 7.98 6.031 1 94.19 123 HIS A N 1
ATOM 975 C CA . HIS A 1 123 ? 11.617 8.422 7.281 1 94.19 123 HIS A CA 1
ATOM 976 C C . HIS A 1 123 ? 11.633 7.312 8.328 1 94.19 123 HIS A C 1
ATOM 978 O O . HIS A 1 123 ? 11.836 6.141 7.992 1 94.19 123 HIS A O 1
ATOM 984 N N . ARG A 1 124 ? 11.602 7.75 9.633 1 96.62 124 ARG A N 1
ATOM 985 C CA . ARG A 1 124 ? 11.406 6.75 10.68 1 96.62 124 ARG A CA 1
ATOM 986 C C . ARG A 1 124 ? 10.055 6.059 10.523 1 96.62 124 ARG A C 1
ATOM 988 O O . ARG A 1 124 ? 9.055 6.703 10.203 1 96.62 124 ARG A O 1
ATOM 995 N N . ARG A 1 125 ? 10.023 4.734 10.695 1 97.44 125 ARG A N 1
ATOM 996 C CA . ARG A 1 125 ? 8.812 3.947 10.516 1 97.44 125 ARG A CA 1
ATOM 997 C C . ARG A 1 125 ? 8.422 3.232 11.805 1 97.44 125 ARG A C 1
ATOM 999 O O . ARG A 1 125 ? 9.289 2.719 12.516 1 97.44 125 ARG A O 1
ATOM 1006 N N . PHE A 1 126 ? 7.238 3.188 12.07 1 97.81 126 PHE A N 1
ATOM 1007 C CA . PHE A 1 126 ? 6.746 2.572 13.297 1 97.81 126 PHE A CA 1
ATOM 1008 C C . PHE A 1 126 ? 6.75 1.053 13.18 1 97.81 126 PHE A C 1
ATOM 1010 O O . PHE A 1 126 ? 6.215 0.497 12.219 1 97.81 126 PHE A O 1
ATOM 1017 N N . LYS A 1 127 ? 7.355 0.453 14.117 1 96.19 127 LYS A N 1
ATOM 1018 C CA . LYS A 1 127 ? 7.418 -1.003 14.211 1 96.19 127 LYS A CA 1
ATOM 1019 C C . LYS A 1 127 ? 6.457 -1.523 15.273 1 96.19 127 LYS A C 1
ATOM 1021 O O . LYS A 1 127 ? 6.848 -1.74 16.422 1 96.19 127 LYS A O 1
ATOM 1026 N N . ALA A 1 128 ? 5.25 -1.793 14.883 1 95.75 128 ALA A N 1
ATOM 1027 C CA . ALA A 1 128 ? 4.172 -2.205 15.773 1 95.75 128 ALA A CA 1
ATOM 1028 C C . ALA A 1 128 ? 4.566 -3.445 16.578 1 95.75 128 ALA A C 1
ATOM 1030 O O . ALA A 1 128 ? 4.227 -3.566 17.75 1 95.75 128 ALA A O 1
ATOM 1031 N N . PHE A 1 129 ? 5.285 -4.324 15.969 1 90.19 129 PHE A N 1
ATOM 1032 C CA . PHE A 1 129 ? 5.625 -5.609 16.578 1 90.19 129 PHE A CA 1
ATOM 1033 C C . PHE A 1 129 ? 6.594 -5.418 17.734 1 90.19 129 PHE A C 1
ATOM 1035 O O . PHE A 1 129 ? 6.797 -6.332 18.531 1 90.19 129 PHE A O 1
ATOM 1042 N N . LYS A 1 130 ? 7.199 -4.246 17.875 1 93.62 130 LYS A N 1
ATOM 1043 C CA . LYS A 1 130 ? 8.133 -3.977 18.969 1 93.62 130 LYS A CA 1
ATOM 1044 C C . LYS A 1 130 ? 7.418 -3.359 20.172 1 93.62 130 LYS A C 1
ATOM 1046 O O . LYS A 1 130 ? 8 -3.225 21.234 1 93.62 130 LYS A O 1
ATOM 1051 N N . SER A 1 131 ? 6.172 -2.979 19.953 1 96.06 131 SER A N 1
ATOM 1052 C CA . SER A 1 131 ? 5.457 -2.277 21.016 1 96.06 131 SER A CA 1
ATOM 1053 C C . SER A 1 131 ? 4.52 -3.217 21.766 1 96.06 131 SER A C 1
ATOM 1055 O O . SER A 1 131 ? 3.6 -3.787 21.172 1 96.06 131 SER A O 1
ATOM 1057 N N . SER A 1 132 ? 4.625 -3.361 22.984 1 96.31 132 SER A N 1
ATOM 1058 C CA . SER A 1 132 ? 3.768 -4.207 23.812 1 96.31 132 SER A CA 1
ATOM 1059 C C . SER A 1 132 ? 2.416 -3.543 24.062 1 96.31 132 SER A C 1
ATOM 1061 O O . SER A 1 132 ? 1.463 -4.203 24.484 1 96.31 132 SER A O 1
ATOM 1063 N N . SER A 1 133 ? 2.281 -2.254 23.859 1 97.38 133 SER A N 1
ATOM 1064 C CA . SER A 1 133 ? 1.038 -1.536 24.125 1 97.38 133 SER A CA 1
ATOM 1065 C C . SER A 1 133 ? 0.232 -1.334 22.844 1 97.38 133 SER A C 1
ATOM 1067 O O . SER A 1 133 ? -0.845 -0.736 22.875 1 97.38 133 SER A O 1
ATOM 1069 N N . PHE A 1 134 ? 0.811 -1.882 21.797 1 96.81 134 PHE A N 1
ATOM 1070 C CA . PHE A 1 134 ? 0.16 -1.689 20.516 1 96.81 134 PHE A CA 1
ATOM 1071 C C . PHE A 1 134 ? -1.056 -2.6 20.375 1 96.81 134 PHE A C 1
ATOM 1073 O O . PHE A 1 134 ? -1.014 -3.764 20.781 1 96.81 134 PHE A O 1
ATOM 1080 N N . HIS A 1 135 ? -2.139 -2.037 19.828 1 96.44 135 HIS A N 1
ATOM 1081 C CA . HIS A 1 135 ? -3.326 -2.777 19.422 1 96.44 135 HIS A CA 1
ATOM 1082 C C . HIS A 1 135 ? -3.662 -2.512 17.953 1 96.44 135 HIS A C 1
ATOM 1084 O O . HIS A 1 135 ? -3.943 -1.373 17.578 1 96.44 135 HIS A O 1
ATOM 1090 N N . HIS A 1 136 ? -3.65 -3.592 17.156 1 95.06 136 HIS A N 1
ATOM 1091 C CA . HIS A 1 136 ? -4.008 -3.488 15.742 1 95.06 136 HIS A CA 1
ATOM 1092 C C . HIS A 1 136 ? -5.512 -3.314 15.57 1 95.06 136 HIS A C 1
ATOM 1094 O O . HIS A 1 136 ? -6.297 -4.125 16.062 1 95.06 136 HIS A O 1
ATOM 1100 N N . ASP A 1 137 ? -5.984 -2.293 14.969 1 91.38 137 ASP A N 1
ATOM 1101 C CA . ASP A 1 137 ? -7.398 -2.057 14.695 1 91.38 137 ASP A CA 1
ATOM 1102 C C . ASP A 1 137 ? -7.801 -2.646 13.344 1 91.38 137 ASP A C 1
ATOM 1104 O O . ASP A 1 137 ? -8.852 -3.281 13.227 1 91.38 137 ASP A O 1
ATOM 1108 N N . GLY A 1 138 ? -6.938 -2.496 12.297 1 84.56 138 GLY A N 1
ATOM 1109 C CA . GLY A 1 138 ? -7.125 -3.141 11.008 1 84.56 138 GLY A CA 1
ATOM 1110 C C . GLY A 1 138 ? -7.98 -2.328 10.055 1 84.56 138 GLY A C 1
ATOM 1111 O O . GLY A 1 138 ? -8 -2.596 8.852 1 84.56 138 GLY A O 1
ATOM 1112 N N . ARG A 1 139 ? -8.805 -1.27 10.516 1 92.06 139 ARG A N 1
ATOM 1113 C CA . ARG A 1 139 ? -9.547 -0.389 9.617 1 92.06 139 ARG A CA 1
ATOM 1114 C C . ARG A 1 139 ? -8.594 0.425 8.75 1 92.06 139 ARG A C 1
ATOM 1116 O O . ARG A 1 139 ? -7.539 0.865 9.211 1 92.06 139 ARG A O 1
ATOM 1123 N N . THR A 1 140 ? -8.969 0.561 7.473 1 91.75 140 THR A N 1
ATOM 1124 C CA . THR A 1 140 ? -8.172 1.369 6.555 1 91.75 140 THR A CA 1
ATOM 1125 C C . THR A 1 140 ? -8.602 2.832 6.609 1 91.75 140 THR A C 1
ATOM 1127 O O . THR A 1 140 ? -9.742 3.137 6.98 1 91.75 140 THR A O 1
ATOM 1130 N N . PHE A 1 141 ? -7.715 3.729 6.402 1 89.94 141 PHE A N 1
ATOM 1131 C CA . PHE A 1 141 ? -7.996 5.156 6.293 1 89.94 141 PHE A CA 1
ATOM 1132 C C . PHE A 1 141 ? -7.289 5.758 5.086 1 89.94 141 PHE A C 1
ATOM 1134 O O . PHE A 1 141 ? -6.379 5.145 4.523 1 89.94 141 PHE A O 1
ATOM 1141 N N . GLY A 1 142 ? -7.773 6.844 4.629 1 88.94 142 GLY A N 1
ATOM 1142 C CA . GLY A 1 142 ? -7.16 7.66 3.59 1 88.94 142 GLY A CA 1
ATOM 1143 C C . GLY A 1 142 ? -7.219 9.148 3.885 1 88.94 142 GLY A C 1
ATOM 1144 O O . GLY A 1 142 ? -8.227 9.641 4.398 1 88.94 142 GLY A O 1
ATOM 1145 N N . ILE A 1 143 ? -6.086 9.75 3.729 1 85.19 143 ILE A N 1
ATOM 1146 C CA . ILE A 1 143 ? -6.027 11.195 3.926 1 85.19 143 ILE A CA 1
ATOM 1147 C C . ILE A 1 143 ? -5.582 11.875 2.635 1 85.19 143 ILE A C 1
ATOM 1149 O O . ILE A 1 143 ? -4.594 11.461 2.018 1 85.19 143 ILE A O 1
ATOM 1153 N N . HIS A 1 144 ? -6.258 12.867 2.254 1 77.94 144 HIS A N 1
ATOM 1154 C CA . HIS A 1 144 ? -5.957 13.68 1.081 1 77.94 144 HIS A CA 1
ATOM 1155 C C . HIS A 1 144 ? -5.527 15.086 1.48 1 77.94 144 HIS A C 1
ATOM 1157 O O . HIS A 1 144 ? -6.316 15.836 2.064 1 77.94 144 HIS A O 1
ATOM 1163 N N . TYR A 1 145 ? -4.238 15.266 1.181 1 72.31 145 TYR A N 1
ATOM 1164 C CA . TYR A 1 145 ? -3.73 16.625 1.333 1 72.31 145 TYR A CA 1
ATOM 1165 C C . TYR A 1 145 ? -3.662 17.328 -0.013 1 72.31 145 TYR A C 1
ATOM 1167 O O . TYR A 1 145 ? -3.787 16.703 -1.063 1 72.31 145 TYR A O 1
ATOM 1175 N N . GLY A 1 146 ? -3.719 18.641 -0.088 1 67.31 146 GLY A N 1
ATOM 1176 C CA . GLY A 1 146 ? -3.527 19.375 -1.328 1 67.31 146 GLY A CA 1
ATOM 1177 C C . GLY A 1 146 ? -2.281 18.953 -2.084 1 67.31 146 GLY A C 1
ATOM 1178 O O . GLY A 1 146 ? -2.266 18.953 -3.316 1 67.31 146 GLY A O 1
ATOM 1179 N N . SER A 1 147 ? -1.272 18.5 -1.338 1 68 147 SER A N 1
ATOM 1180 C CA . SER A 1 147 ? 0.03 18.234 -1.94 1 68 147 SER A CA 1
ATOM 1181 C C . SER A 1 147 ? 0.326 16.734 -1.977 1 68 147 SER A C 1
ATOM 1183 O O . SER A 1 147 ? 1.362 16.328 -2.494 1 68 147 SER A O 1
ATOM 1185 N N . GLY A 1 148 ? -0.685 15.891 -1.388 1 73.69 148 GLY A N 1
ATOM 1186 C CA . GLY A 1 148 ? -0.409 14.461 -1.356 1 73.69 148 GLY A CA 1
ATOM 1187 C C . GLY A 1 148 ? -1.519 13.648 -0.712 1 73.69 148 GLY A C 1
ATOM 1188 O O . GLY A 1 148 ? -2.396 14.211 -0.05 1 73.69 148 GLY A O 1
ATOM 1189 N N . HIS A 1 149 ? -1.418 12.352 -1.008 1 80.69 149 HIS A N 1
ATOM 1190 C CA . HIS A 1 149 ? -2.387 11.406 -0.467 1 80.69 149 HIS A CA 1
ATOM 1191 C C . HIS A 1 149 ? -1.689 10.203 0.168 1 80.69 149 HIS A C 1
ATOM 1193 O O . HIS A 1 149 ? -0.547 9.891 -0.176 1 80.69 149 HIS A O 1
ATOM 1199 N N . LEU A 1 150 ? -2.352 9.766 1.186 1 89.19 150 LEU A N 1
ATOM 1200 C CA . LEU A 1 150 ? -1.803 8.523 1.735 1 89.19 150 LEU A CA 1
ATOM 1201 C C . LEU A 1 150 ? -2.918 7.574 2.154 1 89.19 150 LEU A C 1
ATOM 1203 O O . LEU A 1 150 ? -4.066 7.992 2.322 1 89.19 150 LEU A O 1
ATOM 1207 N N . LEU A 1 151 ? -2.615 6.312 2.146 1 92.5 151 LEU A N 1
ATOM 1208 C CA . LEU A 1 151 ? -3.438 5.238 2.689 1 92.5 151 LEU A CA 1
ATOM 1209 C C . LEU A 1 151 ? -2.717 4.52 3.826 1 92.5 151 LEU A C 1
ATOM 1211 O O . LEU A 1 151 ? -1.487 4.426 3.822 1 92.5 151 LEU A O 1
ATOM 1215 N N . GLY A 1 152 ? -3.486 4.07 4.75 1 95.44 152 GLY A N 1
ATOM 1216 C CA . GLY A 1 152 ? -2.889 3.311 5.84 1 95.44 152 GLY A CA 1
ATOM 1217 C C . GLY A 1 152 ? -3.906 2.525 6.648 1 95.44 152 GLY A C 1
ATOM 1218 O O . GLY A 1 152 ? -5.035 2.314 6.199 1 95.44 152 GLY A O 1
ATOM 1219 N N . VAL A 1 153 ? -3.414 1.959 7.734 1 95.75 153 VAL A N 1
ATOM 1220 C CA . VAL A 1 153 ? -4.227 1.163 8.648 1 95.75 153 VAL A CA 1
ATOM 1221 C C . VAL A 1 153 ? -4.191 1.78 10.047 1 95.75 153 VAL A C 1
ATOM 1223 O O . VAL A 1 153 ? -3.156 2.285 10.484 1 95.75 153 VAL A O 1
ATOM 1226 N N . MET A 1 154 ? -5.344 1.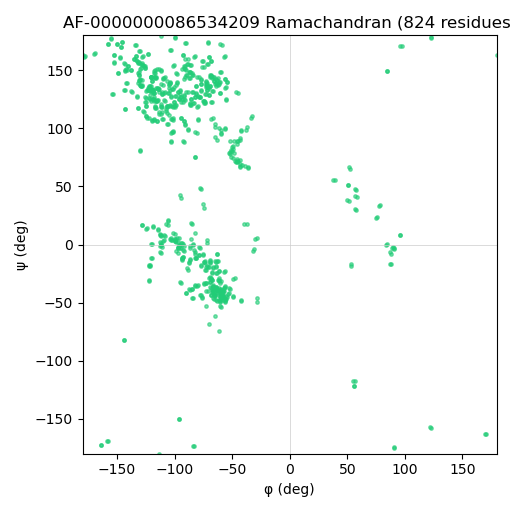685 10.742 1 96.62 154 MET A N 1
ATOM 1227 C CA . MET A 1 154 ? -5.465 2.303 12.055 1 96.62 154 MET A CA 1
ATOM 1228 C C . MET A 1 154 ? -4.926 1.378 13.148 1 96.62 154 MET A C 1
ATOM 1230 O O . MET A 1 154 ? -4.992 0.154 13.016 1 96.62 154 MET A O 1
ATOM 1234 N N . GLY A 1 155 ? -4.359 1.967 14.148 1 96.81 155 GLY A N 1
ATOM 1235 C CA . GLY A 1 155 ? -3.941 1.298 15.367 1 96.81 155 GLY A CA 1
ATOM 1236 C C . GLY A 1 155 ? -4.082 2.168 16.609 1 96.81 155 GLY A C 1
ATOM 1237 O O . GLY A 1 155 ? -4.547 3.305 16.516 1 96.81 155 GLY A O 1
ATOM 1238 N N . LYS A 1 156 ? -3.84 1.596 17.719 1 97.75 156 LYS A N 1
ATOM 1239 C CA . LYS A 1 156 ? -3.826 2.285 19 1 97.75 156 LYS A CA 1
ATOM 1240 C C . LYS A 1 156 ? -2.549 1.976 19.781 1 97.75 156 LYS A C 1
ATOM 1242 O O . LYS A 1 156 ? -2.062 0.843 19.75 1 97.75 156 LYS A O 1
ATOM 1247 N N . ASP A 1 157 ? -2.006 2.951 20.359 1 98.38 157 ASP A N 1
ATOM 1248 C CA . ASP A 1 157 ? -0.811 2.748 21.172 1 98.38 157 ASP A CA 1
ATOM 1249 C C . ASP A 1 157 ? -0.635 3.875 22.188 1 98.38 157 ASP A C 1
ATOM 1251 O O . ASP A 1 157 ? -1.457 4.789 22.25 1 98.38 157 ASP A O 1
ATOM 1255 N N . THR A 1 158 ? 0.317 3.691 23.062 1 98.75 158 THR A N 1
ATOM 1256 C CA . THR A 1 158 ? 0.686 4.762 23.984 1 98.75 158 THR A CA 1
ATOM 1257 C C . THR A 1 158 ? 1.461 5.855 23.25 1 98.75 158 THR A C 1
ATOM 1259 O O . THR A 1 158 ? 2.453 5.578 22.578 1 98.75 158 THR A O 1
ATOM 1262 N N . LEU A 1 159 ? 0.93 7.055 23.328 1 98.81 159 LEU A N 1
ATOM 1263 C CA . LEU A 1 159 ? 1.602 8.227 22.797 1 98.81 159 LEU A CA 1
ATOM 1264 C C . LEU A 1 159 ? 2.268 9.039 23.906 1 98.81 159 LEU A C 1
ATOM 1266 O O . LEU A 1 159 ? 1.672 9.258 24.953 1 98.81 159 LEU A O 1
ATOM 1270 N N . ARG A 1 160 ? 3.482 9.406 23.656 1 98.25 160 ARG A N 1
ATOM 1271 C CA . ARG A 1 160 ? 4.168 10.297 24.578 1 98.25 160 ARG A CA 1
ATOM 1272 C C . ARG A 1 160 ? 4.613 11.578 23.891 1 98.25 160 ARG A C 1
ATOM 1274 O O . ARG A 1 160 ? 5.156 11.539 22.781 1 98.25 160 ARG A O 1
ATOM 1281 N N . ILE A 1 161 ? 4.352 12.633 24.469 1 97.5 161 ILE A N 1
ATOM 1282 C CA . ILE A 1 161 ? 4.859 13.961 24.125 1 97.5 161 ILE A CA 1
ATOM 1283 C C . ILE A 1 161 ? 5.59 14.562 25.312 1 97.5 161 ILE A C 1
ATOM 1285 O O . ILE A 1 161 ? 4.965 14.953 26.297 1 97.5 161 ILE A O 1
ATOM 1289 N N . GLY A 1 162 ? 6.934 14.633 25.172 1 93.12 162 GLY A N 1
ATOM 1290 C CA . GLY A 1 162 ? 7.672 14.969 26.375 1 93.12 162 GLY A CA 1
ATOM 1291 C C . GLY A 1 162 ? 7.391 14.023 27.531 1 93.12 162 GLY A C 1
ATOM 1292 O O . GLY A 1 162 ? 7.516 12.805 27.375 1 93.12 162 GLY A O 1
ATOM 1293 N N . ASN A 1 163 ? 6.914 14.586 28.641 1 91.75 163 ASN A N 1
ATOM 1294 C CA . ASN A 1 163 ? 6.668 13.742 29.797 1 91.75 163 ASN A CA 1
ATOM 1295 C C . ASN A 1 163 ? 5.191 13.367 29.922 1 91.75 163 ASN A C 1
ATOM 1297 O O . ASN A 1 163 ? 4.797 12.672 30.859 1 91.75 163 ASN A O 1
ATOM 1301 N N . LEU A 1 164 ? 4.414 13.789 28.969 1 95.75 164 LEU A N 1
ATOM 1302 C CA . LEU A 1 164 ? 3.002 13.414 28.953 1 95.75 164 LEU A CA 1
ATOM 1303 C C . LEU A 1 164 ? 2.801 12.055 28.297 1 95.75 164 LEU A C 1
ATOM 1305 O O . LEU A 1 164 ? 3.373 11.781 27.25 1 95.75 164 LEU A O 1
ATOM 1309 N N . THR A 1 165 ? 2.072 11.227 28.953 1 97.5 165 THR A N 1
ATOM 1310 C CA . THR A 1 165 ? 1.725 9.914 28.422 1 97.5 165 THR A CA 1
ATOM 1311 C C . THR A 1 165 ? 0.235 9.836 28.094 1 97.5 165 THR A C 1
ATOM 1313 O O . THR A 1 165 ? -0.605 10.062 28.969 1 97.5 165 THR A O 1
ATOM 1316 N N . ILE A 1 166 ? -0.107 9.633 26.953 1 98.19 166 ILE A N 1
ATOM 1317 C CA . ILE A 1 166 ? -1.482 9.461 26.5 1 98.19 166 ILE A CA 1
ATOM 1318 C C . ILE A 1 166 ? -1.737 7.992 26.172 1 98.19 166 ILE A C 1
ATOM 1320 O O . ILE A 1 166 ? -1.133 7.445 25.25 1 98.19 166 ILE A O 1
ATOM 1324 N N . LEU A 1 167 ? -2.652 7.391 26.844 1 98.12 167 LEU A N 1
ATOM 1325 C CA . LEU A 1 167 ? -2.906 5.961 26.688 1 98.12 167 LEU A CA 1
ATOM 1326 C C . LEU A 1 167 ? -3.898 5.707 25.562 1 98.12 167 LEU A C 1
ATOM 1328 O O . LEU A 1 167 ? -4.789 6.523 25.312 1 98.12 167 LEU A O 1
ATOM 1332 N N . ASN A 1 168 ? -3.703 4.648 24.812 1 97.62 168 ASN A N 1
ATOM 1333 C CA . ASN A 1 168 ? -4.641 4.141 23.828 1 97.62 168 ASN A CA 1
ATOM 1334 C C . ASN A 1 168 ? -4.973 5.195 22.766 1 97.62 168 ASN A C 1
ATOM 1336 O O . ASN A 1 168 ? -6.141 5.414 22.453 1 97.62 168 ASN A O 1
ATOM 1340 N N . GLN A 1 169 ? -3.994 5.891 22.359 1 98.5 169 GLN A N 1
ATOM 1341 C CA . GLN A 1 169 ? -4.211 6.891 21.328 1 98.5 169 GLN A CA 1
ATOM 1342 C C . GLN A 1 169 ? -4.395 6.234 19.953 1 98.5 169 GLN A C 1
ATOM 1344 O O . GLN A 1 169 ? -3.531 5.48 19.5 1 98.5 169 GLN A O 1
ATOM 1349 N N . GLU A 1 170 ? -5.504 6.52 19.328 1 97.69 170 GLU A N 1
ATOM 1350 C CA . GLU A 1 170 ? -5.715 6.094 17.938 1 97.69 170 GLU A CA 1
ATOM 1351 C C . GLU A 1 170 ? -4.812 6.867 16.984 1 97.69 170 GLU A C 1
ATOM 1353 O O . GLU A 1 170 ? -4.641 8.078 17.125 1 97.69 170 GLU A O 1
ATOM 1358 N N . PHE A 1 171 ? -4.195 6.191 16.078 1 98.06 171 PHE A N 1
ATOM 1359 C CA . PHE A 1 171 ? -3.379 6.84 15.062 1 98.06 171 PHE A CA 1
ATOM 1360 C C . PHE A 1 171 ? -3.332 6 13.789 1 98.06 171 PHE A C 1
ATOM 1362 O O . PHE A 1 171 ? -3.785 4.852 13.781 1 98.06 171 PHE A O 1
ATOM 1369 N N . GLY A 1 172 ? -2.941 6.617 12.719 1 97.06 172 GLY A N 1
ATOM 1370 C CA . GLY A 1 172 ? -2.797 5.934 11.445 1 97.06 172 GLY A CA 1
ATOM 1371 C C . GLY A 1 172 ? -1.373 5.496 11.156 1 97.06 172 GLY A C 1
ATOM 1372 O O . GLY A 1 172 ? -0.43 6.266 11.352 1 97.06 172 GLY A O 1
ATOM 1373 N N . GLU A 1 173 ? -1.209 4.254 10.773 1 97.5 173 GLU A N 1
ATOM 1374 C CA . GLU A 1 173 ? 0.021 3.766 10.156 1 97.5 173 GLU A CA 1
ATOM 1375 C C . GLU A 1 173 ? -0.044 3.871 8.641 1 97.5 173 GLU A C 1
ATOM 1377 O O . GLU A 1 173 ? -0.73 3.08 7.984 1 97.5 173 GLU A O 1
ATOM 1382 N N . SER A 1 174 ? 0.695 4.848 8.117 1 96 174 SER A N 1
ATOM 1383 C CA . SER A 1 174 ? 0.688 5.012 6.668 1 96 174 SER A CA 1
ATOM 1384 C C . SER A 1 174 ? 1.46 3.889 5.98 1 96 174 SER A C 1
ATOM 1386 O O . SER A 1 174 ? 2.582 3.566 6.379 1 96 174 SER A O 1
ATOM 1388 N N . VAL A 1 175 ? 0.882 3.285 4.918 1 96.69 175 VAL A N 1
ATOM 1389 C CA . VAL A 1 175 ? 1.544 2.168 4.254 1 96.69 175 VAL A CA 1
ATOM 1390 C C . VAL A 1 175 ? 1.758 2.496 2.779 1 96.69 175 VAL A C 1
ATOM 1392 O O . VAL A 1 175 ? 2.529 1.821 2.092 1 96.69 175 VAL A O 1
ATOM 1395 N N . TYR A 1 176 ? 1.053 3.467 2.246 1 94.19 176 TYR A N 1
ATOM 1396 C CA . TYR A 1 176 ? 1.137 3.844 0.84 1 94.19 176 TYR A CA 1
ATOM 1397 C C . TYR A 1 176 ? 1.019 5.355 0.673 1 94.19 176 TYR A C 1
ATOM 1399 O O . TYR A 1 176 ? -0.001 5.945 1.035 1 94.19 176 TYR A O 1
ATOM 1407 N N . GLU A 1 177 ? 2.088 5.973 0.172 1 90.81 177 GLU A N 1
ATOM 1408 C CA . GLU A 1 177 ? 2.211 7.41 -0.06 1 90.81 177 GLU A CA 1
ATOM 1409 C C . GLU A 1 177 ? 2.705 7.699 -1.475 1 90.81 177 GLU A C 1
ATOM 1411 O O . GLU A 1 177 ? 3.869 8.047 -1.672 1 90.81 177 GLU A O 1
ATOM 1416 N N . PRO A 1 178 ? 1.827 7.672 -2.428 1 85.12 178 PRO A N 1
ATOM 1417 C CA . PRO A 1 178 ? 2.301 7.898 -3.795 1 85.12 178 PRO A CA 1
ATOM 1418 C C . PRO A 1 178 ? 2.775 9.328 -4.027 1 85.12 178 PRO A C 1
ATOM 1420 O O . PRO A 1 178 ? 2.344 10.25 -3.326 1 85.12 178 PRO A O 1
ATOM 1423 N N . GLY A 1 179 ? 3.619 9.523 -5.031 1 78.94 179 GLY A N 1
ATOM 1424 C CA . GLY A 1 179 ? 4.125 10.844 -5.371 1 78.94 179 GLY A CA 1
ATOM 1425 C C . GLY A 1 179 ? 5.414 11.188 -4.652 1 78.94 179 GLY A C 1
ATOM 1426 O O . GLY A 1 179 ? 5.953 10.375 -3.902 1 78.94 179 GLY A O 1
ATOM 1427 N N . SER A 1 180 ? 5.871 12.414 -4.836 1 79.19 180 SER A N 1
ATOM 1428 C CA . SER A 1 180 ? 7.211 12.75 -4.363 1 79.19 180 SER A CA 1
ATOM 1429 C C . SER A 1 180 ? 7.156 13.727 -3.199 1 79.19 180 SER A C 1
ATOM 1431 O O . SER A 1 180 ? 8.18 14.016 -2.57 1 79.19 180 SER A O 1
ATOM 1433 N N . THR A 1 181 ? 6.012 14.25 -2.854 1 76.88 181 THR A N 1
ATOM 1434 C CA . THR A 1 181 ? 5.895 15.273 -1.816 1 76.88 181 THR A CA 1
ATOM 1435 C C . THR A 1 181 ? 6.5 14.781 -0.505 1 76.88 181 THR A C 1
ATOM 1437 O O . THR A 1 181 ? 7.332 15.469 0.096 1 76.88 181 THR A O 1
ATOM 1440 N N . PHE A 1 182 ? 6.145 13.562 -0.123 1 80.56 182 PHE A N 1
ATOM 1441 C CA . PHE A 1 182 ? 6.559 13.07 1.187 1 80.56 182 PHE A CA 1
ATOM 1442 C C . PHE A 1 182 ? 7.988 12.539 1.143 1 80.56 182 PHE A C 1
ATOM 1444 O O . PHE A 1 182 ? 8.609 12.336 2.186 1 80.56 182 PHE A O 1
ATOM 1451 N N . VAL A 1 183 ? 8.508 12.383 -0.042 1 81.06 183 VAL A N 1
ATOM 1452 C CA . VAL A 1 183 ? 9.898 11.961 -0.179 1 81.06 183 VAL A CA 1
ATOM 1453 C C . VAL A 1 183 ? 10.828 13.062 0.339 1 81.06 183 VAL A C 1
ATOM 1455 O O . VAL A 1 183 ? 11.836 12.781 0.99 1 81.06 183 VAL A O 1
ATOM 1458 N N . THR A 1 184 ? 10.461 14.273 0.144 1 81.12 184 THR A N 1
ATOM 1459 C CA . THR A 1 184 ? 11.32 15.422 0.43 1 81.12 184 THR A CA 1
ATOM 1460 C C . THR A 1 184 ? 11.055 15.961 1.833 1 81.12 184 THR A C 1
ATOM 1462 O O . THR A 1 184 ? 11.844 16.75 2.361 1 81.12 184 THR A O 1
ATOM 1465 N N . ALA A 1 185 ? 9.992 15.508 2.391 1 83.06 185 ALA A N 1
ATOM 1466 C CA . ALA A 1 185 ? 9.602 16.031 3.697 1 83.06 185 ALA A CA 1
ATOM 1467 C C . ALA A 1 185 ? 10.609 15.633 4.77 1 83.06 185 ALA A C 1
ATOM 1469 O O . ALA A 1 185 ? 11.172 14.539 4.727 1 83.06 185 ALA A O 1
ATOM 1470 N N . LYS A 1 186 ? 10.836 16.562 5.734 1 83.12 186 LYS A N 1
ATOM 1471 C CA . LYS A 1 186 ? 11.766 16.281 6.824 1 83.12 186 LYS A CA 1
ATOM 1472 C C . LYS A 1 186 ? 11.039 15.727 8.039 1 83.12 186 LYS A C 1
ATOM 1474 O O . LYS A 1 186 ? 11.672 15.219 8.969 1 83.12 186 LYS A O 1
ATOM 1479 N N . PHE A 1 187 ? 9.789 15.812 8.023 1 89.44 187 PHE A N 1
ATOM 1480 C CA . PHE A 1 187 ? 8.992 15.242 9.102 1 89.44 187 PHE A CA 1
ATOM 1481 C C . PHE A 1 187 ? 8.594 13.805 8.789 1 89.44 187 PHE A C 1
ATOM 1483 O O . PHE A 1 187 ? 8.461 13.438 7.617 1 89.44 187 PHE A O 1
ATOM 1490 N N . ASP A 1 188 ? 8.367 13.031 9.828 1 94.44 188 ASP A N 1
ATOM 1491 C CA . ASP A 1 188 ? 7.922 11.656 9.656 1 94.44 188 ASP A CA 1
ATOM 1492 C C . ASP A 1 188 ? 6.406 11.578 9.484 1 94.44 188 ASP A C 1
ATOM 1494 O O . ASP A 1 188 ? 5.902 10.773 8.703 1 94.44 188 ASP A O 1
ATOM 1498 N N . GLY A 1 189 ? 5.734 12.438 10.242 1 94.62 189 GLY A N 1
ATOM 1499 C CA . GLY A 1 189 ? 4.281 12.352 10.281 1 94.62 189 GLY A CA 1
ATOM 1500 C C . GLY A 1 189 ? 3.625 13.648 10.727 1 94.62 189 GLY A C 1
ATOM 1501 O O . GLY A 1 189 ? 4.281 14.688 10.805 1 94.62 189 GLY A O 1
ATOM 1502 N N . VAL A 1 190 ? 2.32 13.531 10.984 1 94 190 VAL A N 1
ATOM 1503 C CA . VAL A 1 190 ? 1.533 14.695 11.367 1 94 190 VAL A CA 1
ATOM 1504 C C . VAL A 1 190 ? 0.743 14.398 12.641 1 94 190 VAL A C 1
ATOM 1506 O O . VAL A 1 190 ? 0.241 13.281 12.812 1 94 190 VAL A O 1
ATOM 1509 N N . LEU A 1 191 ? 0.743 15.336 13.508 1 96.81 191 LEU A N 1
ATOM 1510 C CA . LEU A 1 191 ? -0.144 15.312 14.664 1 96.81 191 LEU A CA 1
ATOM 1511 C C . LEU A 1 191 ? -1.151 16.453 14.602 1 96.81 191 LEU A C 1
ATOM 1513 O O . LEU A 1 191 ? -0.798 17.609 14.836 1 96.81 191 LEU A O 1
ATOM 1517 N N . GLY A 1 192 ? -2.355 16.078 14.297 1 95.44 192 GLY A N 1
ATOM 1518 C CA . GLY A 1 192 ? -3.41 17.062 14.156 1 95.44 192 GLY A CA 1
ATOM 1519 C C . GLY A 1 192 ? -3.945 17.562 15.492 1 95.44 192 GLY A C 1
ATOM 1520 O O . GLY A 1 192 ? -4.102 16.781 16.438 1 95.44 192 GLY A O 1
ATOM 1521 N N . LEU A 1 193 ? -4.234 18.859 15.539 1 97.12 193 LEU A N 1
ATOM 1522 C CA . LEU A 1 193 ? -4.727 19.484 16.766 1 97.12 193 LEU A CA 1
ATOM 1523 C C . LEU A 1 193 ? -6.055 20.188 16.516 1 97.12 193 LEU A C 1
ATOM 1525 O O . LEU A 1 193 ? -6.48 21.031 17.312 1 97.12 193 LEU A O 1
ATOM 1529 N N . ALA A 1 194 ? -6.66 19.859 15.367 1 95.5 194 ALA A N 1
ATOM 1530 C CA . ALA A 1 194 ? -7.949 20.469 15.047 1 95.5 194 ALA A CA 1
ATOM 1531 C C . ALA A 1 194 ? -9.094 19.703 15.727 1 95.5 194 ALA A C 1
ATOM 1533 O O . ALA A 1 194 ? -8.859 18.906 16.625 1 95.5 194 ALA A O 1
ATOM 1534 N N . TYR A 1 195 ? -10.273 20.078 15.414 1 95.88 195 TYR A N 1
ATOM 1535 C CA . TYR A 1 195 ? -11.461 19.5 16.016 1 95.88 195 TYR A CA 1
ATOM 1536 C C . TYR A 1 195 ? -11.742 18.109 15.461 1 95.88 195 TYR A C 1
ATOM 1538 O O . TYR A 1 195 ? -11.336 17.797 14.336 1 95.88 195 TYR A O 1
ATOM 1546 N N . PRO A 1 196 ? -12.484 17.266 16.188 1 95.62 196 PRO A N 1
ATOM 1547 C CA . PRO A 1 196 ? -12.766 15.891 15.773 1 95.62 196 PRO A CA 1
ATOM 1548 C C . PRO A 1 196 ? -13.531 15.82 14.461 1 95.62 196 PRO A C 1
ATOM 1550 O O . PRO A 1 196 ? -13.438 14.828 13.734 1 95.62 196 PRO A O 1
ATOM 1553 N N . SER A 1 197 ? -14.219 16.828 14.094 1 91.19 197 SER A N 1
ATOM 1554 C CA . SER A 1 197 ? -15.047 16.828 12.891 1 91.19 197 SER A CA 1
ATOM 1555 C C . SER A 1 197 ? -14.195 16.672 11.633 1 91.19 197 SER A C 1
ATOM 1557 O O . SER A 1 197 ? -14.703 16.312 10.57 1 91.19 197 SER A O 1
ATOM 1559 N N . LEU A 1 198 ? -12.867 16.953 11.734 1 88.12 198 LEU A N 1
ATOM 1560 C CA . LEU A 1 198 ? -11.969 16.859 10.594 1 88.12 198 LEU A CA 1
ATOM 1561 C C . LEU A 1 198 ? -11.273 15.508 10.555 1 88.12 198 LEU A C 1
ATOM 1563 O O . LEU A 1 198 ? -10.469 15.242 9.656 1 88.12 198 LEU A O 1
ATOM 1567 N N . ALA A 1 199 ? -11.555 14.648 11.5 1 90.12 199 ALA A N 1
ATOM 1568 C CA . ALA A 1 199 ? -10.812 13.398 11.648 1 90.12 199 ALA A CA 1
ATOM 1569 C C . ALA A 1 199 ? -11.195 12.406 10.555 1 90.12 199 ALA A C 1
ATOM 1571 O O . ALA A 1 199 ? -12.375 12.219 10.258 1 90.12 199 ALA A O 1
ATOM 1572 N N . GLU A 1 200 ? -10.195 11.852 9.898 1 86.44 200 GLU A N 1
ATOM 1573 C CA . GLU A 1 200 ? -10.367 10.727 8.977 1 86.44 200 GLU A CA 1
ATOM 1574 C C . GLU A 1 200 ? -10.094 9.398 9.672 1 86.44 200 GLU A C 1
ATOM 1576 O O . GLU A 1 200 ? -10.562 8.352 9.219 1 86.44 200 GLU A O 1
ATOM 1581 N N . ILE A 1 201 ? -9.219 9.461 10.586 1 84.12 201 ILE A N 1
ATOM 1582 C CA . ILE A 1 201 ? -8.938 8.328 11.453 1 84.12 201 ILE A CA 1
ATOM 1583 C C . ILE A 1 201 ? -9.938 8.305 12.609 1 84.12 201 ILE A C 1
ATOM 1585 O O . ILE A 1 201 ? -10.047 9.266 13.359 1 84.12 201 ILE A O 1
ATOM 1589 N N . ILE A 1 202 ? -10.664 7.242 12.75 1 84.75 202 ILE A N 1
ATOM 1590 C CA . ILE A 1 202 ? -11.734 7.141 13.742 1 84.75 202 ILE A CA 1
ATOM 1591 C C . ILE A 1 202 ? -11.141 7.105 15.148 1 84.75 202 ILE A C 1
ATOM 1593 O O . ILE A 1 202 ? -10.18 6.375 15.398 1 84.75 202 ILE A O 1
ATOM 1597 N N . GLY A 1 203 ? -11.75 7.836 16.031 1 88.56 203 GLY A N 1
ATOM 1598 C CA . GLY A 1 203 ? -11.281 8.016 17.391 1 88.56 203 GLY A CA 1
ATOM 1599 C C . GLY A 1 203 ? -11.055 9.469 17.766 1 88.56 203 GLY A C 1
ATOM 1600 O O . GLY A 1 203 ? -11.242 10.359 16.922 1 88.56 203 GLY A O 1
ATOM 1601 N N . ASN A 1 204 ? -10.664 9.695 18.984 1 93.56 204 ASN A N 1
ATOM 1602 C CA . ASN A 1 204 ? -10.398 11.055 19.438 1 93.56 204 ASN A CA 1
ATOM 1603 C C . ASN A 1 204 ? -9.055 11.57 18.938 1 93.56 204 ASN A C 1
ATOM 1605 O O . ASN A 1 204 ? -8.039 10.883 19.047 1 93.56 204 ASN A O 1
ATOM 1609 N N . PRO A 1 205 ? -9.078 12.797 18.391 1 97.31 205 PRO A N 1
ATOM 1610 C CA . PRO A 1 205 ? -7.777 13.422 18.172 1 97.31 205 PRO A CA 1
ATOM 1611 C C . PRO A 1 205 ? -6.934 13.516 19.438 1 97.31 205 PRO A C 1
ATOM 1613 O O . PRO A 1 205 ? -7.453 13.344 20.547 1 97.31 205 PRO A O 1
ATOM 1616 N N . VAL A 1 206 ? -5.703 13.711 19.281 1 98.5 206 VAL A N 1
ATOM 1617 C CA . VAL A 1 206 ? -4.723 13.602 20.359 1 98.5 206 VAL A CA 1
ATOM 1618 C C . VAL A 1 206 ? -5.109 14.539 21.5 1 98.5 206 VAL A C 1
ATOM 1620 O O . VAL A 1 206 ? -5.18 14.125 22.656 1 98.5 206 VAL A O 1
ATOM 1623 N N . PHE A 1 207 ? -5.418 15.812 21.203 1 98.25 207 PHE A N 1
ATOM 1624 C CA . PHE A 1 207 ? -5.73 16.781 22.25 1 98.25 207 PHE A CA 1
ATOM 1625 C C . PHE A 1 207 ? -7.016 16.391 22.969 1 98.25 207 PHE A C 1
ATOM 1627 O O . PHE A 1 207 ? -7.113 16.531 24.188 1 98.25 207 PHE A O 1
ATOM 1634 N N . ASP A 1 208 ? -7.984 15.906 22.266 1 98.12 208 ASP A N 1
ATOM 1635 C CA . ASP A 1 208 ? -9.234 15.461 22.859 1 98.12 208 ASP A CA 1
ATOM 1636 C C . ASP A 1 208 ? -9.008 14.273 23.797 1 98.12 208 ASP A C 1
ATOM 1638 O O . ASP A 1 208 ? -9.656 14.164 24.844 1 98.12 208 ASP A O 1
ATOM 1642 N N . ASN A 1 209 ? -8.125 13.438 23.375 1 98 209 ASN A N 1
ATOM 1643 C CA . ASN A 1 209 ? -7.809 12.305 24.25 1 98 209 ASN A CA 1
ATOM 1644 C C . ASN A 1 209 ? -7.086 12.75 25.516 1 98 209 ASN A C 1
ATOM 1646 O O . ASN A 1 209 ? -7.285 12.18 26.578 1 98 209 ASN A O 1
ATOM 1650 N N . MET A 1 210 ? -6.203 13.727 25.438 1 97.81 210 MET A N 1
ATOM 1651 C CA . MET A 1 210 ? -5.566 14.305 26.625 1 97.81 210 MET A CA 1
ATOM 1652 C C . MET A 1 210 ? -6.609 14.859 27.578 1 97.81 210 MET A C 1
ATOM 1654 O O . MET A 1 210 ? -6.496 14.68 28.797 1 97.81 210 MET A O 1
ATOM 1658 N N . LEU A 1 211 ? -7.59 15.555 27.031 1 97.62 211 LEU A N 1
ATOM 1659 C CA . LEU A 1 211 ? -8.648 16.125 27.859 1 97.62 211 LEU A CA 1
ATOM 1660 C C . LEU A 1 211 ? -9.477 15.023 28.516 1 97.62 211 LEU A C 1
ATOM 1662 O O . LEU A 1 211 ? -9.812 15.109 29.703 1 97.62 211 LEU A O 1
ATOM 1666 N N . ALA A 1 212 ? -9.797 14.008 27.688 1 97.25 212 ALA A N 1
ATOM 1667 C CA . ALA A 1 212 ? -10.594 12.898 28.203 1 97.25 212 ALA A CA 1
ATOM 1668 C C . ALA A 1 212 ? -9.875 12.188 29.344 1 97.25 212 ALA A C 1
ATOM 1670 O O . ALA A 1 212 ? -10.516 11.703 30.281 1 97.25 212 ALA A O 1
ATOM 1671 N N . GLN A 1 213 ? -8.578 12.148 29.281 1 97.06 213 GLN A N 1
ATOM 1672 C CA . GLN A 1 213 ? -7.789 11.453 30.281 1 97.06 213 GLN A CA 1
ATOM 1673 C C . GLN A 1 213 ? -7.375 12.391 31.406 1 97.06 213 GLN A C 1
ATOM 1675 O O . GLN A 1 213 ? -6.68 11.984 32.344 1 97.06 213 GLN A O 1
ATOM 1680 N N . LYS A 1 214 ? -7.738 13.688 31.344 1 96.69 214 LYS A N 1
ATOM 1681 C CA . LYS A 1 214 ? -7.551 14.711 32.375 1 96.69 214 LYS A CA 1
ATOM 1682 C C . LYS A 1 214 ? -6.074 14.859 32.75 1 96.69 214 LYS A C 1
ATOM 1684 O O . LYS A 1 214 ? -5.719 14.891 33.906 1 96.69 214 LYS A O 1
ATOM 1689 N N . ILE A 1 215 ? -5.246 14.945 31.719 1 95.94 215 ILE A N 1
ATOM 1690 C CA . ILE A 1 215 ? -3.814 14.969 32 1 95.94 215 ILE A CA 1
ATOM 1691 C C . ILE A 1 215 ? -3.258 16.359 31.734 1 95.94 215 ILE A C 1
ATOM 1693 O O . ILE A 1 215 ? -2.045 16.578 31.781 1 95.94 215 ILE A O 1
ATOM 1697 N N . LEU A 1 216 ? -4.117 17.344 31.453 1 97.06 216 LEU A N 1
ATOM 1698 C CA . LEU A 1 216 ? -3.699 18.719 31.234 1 97.06 216 LEU A CA 1
ATOM 1699 C C . LEU A 1 216 ? -4.273 19.641 32.281 1 97.06 216 LEU A C 1
ATOM 1701 O O . LEU A 1 216 ? -5.391 19.422 32.781 1 97.06 216 LEU A O 1
ATOM 1705 N N . ASP A 1 217 ? -3.596 20.719 32.625 1 96.31 217 ASP A N 1
ATOM 1706 C CA . ASP A 1 217 ? -4.066 21.703 33.594 1 96.31 217 ASP A CA 1
ATOM 1707 C C . ASP A 1 217 ? -5.285 22.453 33.062 1 96.31 217 ASP A C 1
ATOM 1709 O O . ASP A 1 217 ? -6.23 22.719 33.812 1 96.31 217 ASP A O 1
ATOM 1713 N N . GLU A 1 218 ? -5.27 22.797 31.812 1 97.5 218 GLU A N 1
ATOM 1714 C CA . GLU A 1 218 ? -6.332 23.531 31.125 1 97.5 218 GLU A CA 1
ATOM 1715 C C . GLU A 1 218 ? -6.602 22.953 29.75 1 97.5 218 GLU A C 1
ATOM 1717 O O . GLU A 1 218 ? -5.715 22.359 29.141 1 97.5 218 GLU A O 1
ATOM 1722 N N . PRO A 1 219 ? -7.816 23.062 29.266 1 98.19 219 PRO A N 1
ATOM 1723 C CA . PRO A 1 219 ? -8.117 22.609 27.906 1 98.19 219 PRO A CA 1
ATOM 1724 C C . PRO A 1 219 ? -7.637 23.609 26.844 1 98.19 219 PRO A C 1
ATOM 1726 O O . PRO A 1 219 ? -8.406 24 25.969 1 98.19 219 PRO A O 1
ATOM 1729 N N . VAL A 1 220 ? -6.355 24.031 27.016 1 98.19 220 VAL A N 1
ATOM 1730 C CA . VAL A 1 220 ? -5.738 25.062 26.188 1 98.19 220 VAL A CA 1
ATOM 1731 C C . VAL A 1 220 ? -4.379 24.578 25.688 1 98.19 220 VAL A C 1
ATOM 1733 O O . VAL A 1 220 ? -3.693 23.828 26.375 1 98.19 220 VAL A O 1
ATOM 1736 N N . PHE A 1 221 ? -4.074 24.891 24.484 1 98.56 221 PHE A N 1
ATOM 1737 C CA . PHE A 1 221 ? -2.691 24.812 24.016 1 98.56 221 PHE A CA 1
ATOM 1738 C C . PHE A 1 221 ? -2.293 26.094 23.297 1 98.56 221 PHE A C 1
ATOM 1740 O O . PHE A 1 221 ? -3.154 26.844 22.812 1 98.56 221 PHE A O 1
ATOM 1747 N N . SER A 1 222 ? -1.022 26.391 23.234 1 98.62 222 SER A N 1
ATOM 1748 C CA . SER A 1 222 ? -0.571 27.641 22.656 1 98.62 222 SER A CA 1
ATOM 1749 C C . SER A 1 222 ? 0.733 27.469 21.891 1 98.62 222 SER A C 1
ATOM 1751 O O . SER A 1 222 ? 1.456 26.484 22.109 1 98.62 222 SER A O 1
ATOM 1753 N N . PHE A 1 223 ? 0.981 28.328 20.969 1 97.56 223 PHE A N 1
ATOM 1754 C CA . PHE A 1 223 ? 2.16 28.297 20.109 1 97.56 223 PHE A CA 1
ATOM 1755 C C . PHE A 1 223 ? 2.949 29.594 20.203 1 97.56 223 PHE A C 1
ATOM 1757 O O . PHE A 1 223 ? 2.369 30.688 20.203 1 97.56 223 PHE A O 1
ATOM 1764 N N . TYR A 1 224 ? 4.215 29.438 20.359 1 95.94 224 TYR A N 1
ATOM 1765 C CA . TYR A 1 224 ? 5.199 30.5 20.125 1 95.94 224 TYR A CA 1
ATOM 1766 C C . TYR A 1 224 ? 6.133 30.125 18.969 1 95.94 224 TYR A C 1
ATOM 1768 O O . TYR A 1 224 ? 6.754 29.062 18.984 1 95.94 224 TYR A O 1
ATOM 1776 N N . LEU A 1 225 ? 6.203 30.953 17.984 1 92.94 225 LEU A N 1
ATOM 1777 C CA . LEU A 1 225 ? 7.117 30.75 16.859 1 92.94 225 LEU A CA 1
ATOM 1778 C C . LEU A 1 225 ? 8.102 31.906 16.766 1 92.94 225 LEU A C 1
ATOM 1780 O O . LEU A 1 225 ? 7.707 33.094 16.828 1 92.94 225 LEU A O 1
ATOM 1784 N N . SER A 1 226 ? 9.344 31.594 16.609 1 87.31 226 SER A N 1
ATOM 1785 C CA . SER A 1 226 ? 10.359 32.625 16.578 1 87.31 226 SER A CA 1
ATOM 1786 C C . SER A 1 226 ? 10.516 33.219 15.164 1 87.31 226 SER A C 1
ATOM 1788 O O . SER A 1 226 ? 10.336 32.5 14.172 1 87.31 226 SER A O 1
ATOM 1790 N N . SER A 1 227 ? 10.852 34.5 15.07 1 74.44 227 SER A N 1
ATOM 1791 C CA . SER A 1 227 ? 11.008 35.188 13.797 1 74.44 227 SER A CA 1
ATOM 1792 C C . SER A 1 227 ? 12.391 34.938 13.195 1 74.44 227 SER A C 1
ATOM 1794 O O . SER A 1 227 ? 12.578 35.062 11.984 1 74.44 227 SER A O 1
ATOM 1796 N N . THR A 1 228 ? 13.344 34.844 13.906 1 65.69 228 THR A N 1
ATOM 1797 C CA . THR A 1 228 ? 14.695 34.812 13.367 1 65.69 228 THR A CA 1
ATOM 1798 C C . THR A 1 228 ? 15.227 33.375 13.297 1 65.69 228 THR A C 1
ATOM 1800 O O . THR A 1 228 ? 16.25 33.125 12.648 1 65.69 228 THR A O 1
ATOM 1803 N N . GLY A 1 229 ? 14.5 32.469 13.5 1 60.31 229 GLY A N 1
ATOM 1804 C CA . GLY A 1 229 ? 15.031 31.109 13.555 1 60.31 229 GLY A CA 1
ATOM 1805 C C . GLY A 1 229 ? 16.188 30.953 14.523 1 60.31 229 GLY A C 1
ATOM 1806 O O . GLY A 1 229 ? 16.625 29.844 14.805 1 60.31 229 GLY A O 1
ATOM 1807 N N . LYS A 1 230 ? 16.828 32.031 14.961 1 59.75 230 LYS A N 1
ATOM 1808 C CA . LYS A 1 230 ? 18 31.984 15.836 1 59.75 230 LYS A CA 1
ATOM 1809 C C . LYS A 1 230 ? 17.609 32.156 17.297 1 59.75 230 LYS A C 1
ATOM 1811 O O . LYS A 1 230 ? 18.438 32 18.188 1 59.75 230 LYS A O 1
ATOM 1816 N N . GLY A 1 231 ? 16.422 32.312 17.422 1 63.72 231 GLY A N 1
ATOM 1817 C CA . GLY A 1 231 ? 16.016 32.5 18.812 1 63.72 231 GLY A CA 1
ATOM 1818 C C . GLY A 1 231 ? 15.898 31.219 19.578 1 63.72 231 GLY A C 1
ATOM 1819 O O . GLY A 1 231 ? 15.836 30.141 18.984 1 63.72 231 GLY A O 1
ATOM 1820 N N . VAL A 1 232 ? 16.281 31.312 20.891 1 68.12 232 VAL A N 1
ATOM 1821 C CA . VAL A 1 232 ? 16.016 30.219 21.812 1 68.12 232 VAL A CA 1
ATOM 1822 C C . VAL A 1 232 ? 14.789 30.547 22.672 1 68.12 232 VAL A C 1
ATOM 1824 O O . VAL A 1 232 ? 14.82 31.5 23.453 1 68.12 232 VAL A O 1
ATOM 1827 N N . PRO A 1 233 ? 13.664 29.859 22.391 1 78 233 PRO A N 1
ATOM 1828 C CA . PRO A 1 233 ? 13.469 28.703 21.516 1 78 233 PRO A CA 1
ATOM 1829 C C . PRO A 1 233 ? 13.117 29.109 20.078 1 78 233 PRO A C 1
ATOM 1831 O O . PRO A 1 233 ? 12.617 30.219 19.859 1 78 233 PRO A O 1
ATOM 1834 N N . GLU A 1 234 ? 13.297 28.281 19.141 1 87.81 234 GLU A N 1
ATOM 1835 C CA . GLU A 1 234 ? 12.875 28.484 17.75 1 87.81 234 GLU A CA 1
ATOM 1836 C C . GLU A 1 234 ? 11.352 28.438 17.641 1 87.81 234 GLU A C 1
ATOM 1838 O O . GLU A 1 234 ? 10.781 29.094 16.75 1 87.81 234 GLU A O 1
ATOM 1843 N N . GLY A 1 235 ? 10.766 27.75 18.5 1 92.44 235 GLY A N 1
ATOM 1844 C CA . GLY A 1 235 ? 9.328 27.578 18.641 1 92.44 235 GLY A CA 1
ATOM 1845 C C . GLY A 1 235 ? 8.938 26.703 19.812 1 92.44 235 GLY A C 1
ATOM 1846 O O . GLY A 1 235 ? 9.781 25.984 20.359 1 92.44 235 GLY A O 1
ATOM 1847 N N . GLU A 1 236 ? 7.715 26.859 20.156 1 94.62 236 GLU A N 1
ATOM 1848 C CA . GLU A 1 236 ? 7.238 26.094 21.297 1 94.62 236 GLU A CA 1
ATOM 1849 C C . GLU A 1 236 ? 5.73 25.859 21.219 1 94.62 236 GLU A C 1
ATOM 1851 O O . GLU A 1 236 ? 4.973 26.766 20.859 1 94.62 236 GLU A O 1
ATOM 1856 N N . LEU A 1 237 ? 5.402 24.625 21.391 1 97.25 237 LEU A N 1
ATOM 1857 C CA . LEU A 1 237 ? 4.023 24.266 21.688 1 97.25 237 LEU A CA 1
ATOM 1858 C C . LEU A 1 237 ? 3.84 24.016 23.188 1 97.25 237 LEU A C 1
ATOM 1860 O O . LEU A 1 237 ? 4.574 23.234 23.781 1 97.25 237 LEU A O 1
ATOM 1864 N N . LEU A 1 238 ? 2.986 24.781 23.781 1 97.5 238 LEU A N 1
ATOM 1865 C CA . LEU A 1 238 ? 2.652 24.547 25.172 1 97.5 238 LEU A CA 1
ATOM 1866 C C . LEU A 1 238 ? 1.287 23.875 25.312 1 97.5 238 LEU A C 1
ATOM 1868 O O . LEU A 1 238 ? 0.28 24.422 24.844 1 97.5 238 LEU A O 1
ATOM 1872 N N . LEU A 1 239 ? 1.286 22.734 25.891 1 97.88 239 LEU A N 1
ATOM 1873 C CA . LEU A 1 239 ? 0.055 22 26.156 1 97.88 239 LEU A CA 1
ATOM 1874 C C . LEU A 1 239 ? -0.427 22.25 27.578 1 97.88 239 LEU A C 1
ATOM 1876 O O . LEU A 1 239 ? 0.345 22.109 28.531 1 97.88 239 LEU A O 1
ATOM 1880 N N . GLY A 1 240 ? -1.655 22.688 27.734 1 97.62 240 GLY A N 1
ATOM 1881 C CA . GLY A 1 240 ? -2.242 22.859 29.062 1 97.62 240 GLY A CA 1
ATOM 1882 C C . GLY A 1 240 ? -2.137 24.281 29.578 1 97.62 240 GLY A C 1
ATOM 1883 O O . GLY A 1 240 ? -2.379 24.531 30.75 1 97.62 240 GLY A O 1
ATOM 1884 N N . GLY A 1 241 ? -1.7 25.172 28.688 1 96.94 241 GLY A N 1
ATOM 1885 C CA . GLY A 1 241 ? -1.621 26.531 29.188 1 96.94 241 GLY A CA 1
ATOM 1886 C C . GLY A 1 241 ? -0.902 27.469 28.25 1 96.94 241 GLY A C 1
ATOM 1887 O O . GLY A 1 241 ? -0.901 27.266 27.031 1 96.94 241 GLY A O 1
ATOM 1888 N N . THR A 1 242 ? -0.512 28.594 28.828 1 96.88 242 THR A N 1
ATOM 1889 C CA . THR A 1 242 ? 0.208 29.656 28.125 1 96.88 242 THR A CA 1
ATOM 1890 C C . THR A 1 242 ? 1.474 30.047 28.891 1 96.88 242 THR A C 1
ATOM 1892 O O . THR A 1 242 ? 1.655 29.641 30.047 1 96.88 242 THR A O 1
ATOM 1895 N N . ASP A 1 243 ? 2.369 30.656 28.281 1 95.75 243 ASP A N 1
ATOM 1896 C CA . ASP A 1 243 ? 3.592 31.156 28.891 1 95.75 243 ASP A CA 1
ATOM 1897 C C . ASP A 1 243 ? 3.662 32.688 28.781 1 95.75 243 ASP A C 1
ATOM 1899 O O . ASP A 1 243 ? 4.059 33.219 27.75 1 95.75 243 ASP A O 1
ATOM 1903 N N . GLU A 1 244 ? 3.484 33.375 29.844 1 95.69 244 GLU A N 1
ATOM 1904 C CA . GLU A 1 244 ? 3.398 34.812 29.859 1 95.69 244 GLU A CA 1
ATOM 1905 C C . GLU A 1 244 ? 4.73 35.469 29.469 1 95.69 244 GLU A C 1
ATOM 1907 O O . GLU A 1 244 ? 4.781 36.625 29.094 1 95.69 244 GLU A O 1
ATOM 1912 N N . SER A 1 245 ? 5.789 34.75 29.578 1 94.31 245 SER A N 1
ATOM 1913 C CA . SER A 1 245 ? 7.102 35.281 29.25 1 94.31 245 SER A CA 1
ATOM 1914 C C . SER A 1 245 ? 7.289 35.375 27.734 1 94.31 245 SER A C 1
ATOM 1916 O O . SER A 1 245 ? 8.219 36.062 27.266 1 94.31 245 SER A O 1
ATOM 1918 N N . LEU A 1 246 ? 6.344 34.812 26.969 1 94.56 246 LEU A N 1
ATOM 1919 C CA . LEU A 1 246 ? 6.562 34.75 25.531 1 94.56 246 LEU A CA 1
ATOM 1920 C C . LEU A 1 246 ? 5.641 35.688 24.781 1 94.56 246 LEU A C 1
ATOM 1922 O O . LEU A 1 246 ? 5.625 35.688 23.547 1 94.56 246 LEU A O 1
ATOM 1926 N N . TYR A 1 247 ? 4.859 36.469 25.531 1 95.94 247 TYR A N 1
ATOM 1927 C CA . TYR A 1 247 ? 4.004 37.438 24.844 1 95.94 247 TYR A CA 1
ATOM 1928 C C . TYR A 1 247 ? 3.818 38.688 25.688 1 95.94 247 TYR A C 1
ATOM 1930 O O . TYR A 1 247 ? 4.168 38.688 26.875 1 95.94 247 TYR A O 1
ATOM 1938 N N . ILE A 1 248 ? 3.428 39.719 25.031 1 96.44 248 ILE A N 1
ATOM 1939 C CA . ILE A 1 248 ? 3.047 40.969 25.656 1 96.44 248 ILE A CA 1
ATOM 1940 C C . ILE A 1 248 ? 1.527 41.125 25.625 1 96.44 248 ILE A C 1
ATOM 1942 O O . ILE A 1 248 ? 0.927 41.25 24.562 1 96.44 248 ILE A O 1
ATOM 1946 N N . GLY A 1 249 ? 0.922 41.062 26.797 1 93.12 249 GLY A N 1
ATOM 1947 C CA . GLY A 1 249 ? -0.523 41.219 26.891 1 93.12 249 GLY A CA 1
ATOM 1948 C C . GLY A 1 249 ? -1.041 42.531 26.359 1 93.12 249 GLY A C 1
ATOM 1949 O O . GLY A 1 249 ? -0.257 43.406 26.031 1 93.12 249 GLY A O 1
ATOM 1950 N N . PRO A 1 250 ? -2.428 42.656 26.266 1 96.81 250 PRO A N 1
ATOM 1951 C CA . PRO A 1 250 ? -3.418 41.656 26.672 1 96.81 250 PRO A CA 1
ATOM 1952 C C . PRO A 1 250 ? -3.648 40.594 25.609 1 96.81 250 PRO A C 1
ATOM 1954 O O . PRO A 1 250 ? -3.254 40.781 24.453 1 96.81 250 PRO A O 1
ATOM 1957 N N . ILE A 1 251 ? -4.191 39.5 26 1 98.38 251 ILE A N 1
ATOM 1958 C CA . ILE A 1 251 ? -4.691 38.5 25.062 1 98.38 251 ILE A CA 1
ATOM 1959 C C . ILE A 1 251 ? -6.047 38.938 24.516 1 98.38 251 ILE A C 1
ATOM 1961 O O . ILE A 1 251 ? -6.941 39.281 25.266 1 98.38 251 ILE A O 1
ATOM 1965 N N . ASN A 1 252 ? -6.184 38.969 23.234 1 98.69 252 ASN A N 1
ATOM 1966 C CA . ASN A 1 252 ? -7.461 39.219 22.578 1 98.69 252 ASN A CA 1
ATOM 1967 C C . ASN A 1 252 ? -8.117 37.938 22.094 1 98.69 252 ASN A C 1
ATOM 1969 O O . ASN A 1 252 ? -7.57 37.25 21.219 1 98.69 252 ASN A O 1
ATOM 1973 N N . TRP A 1 253 ? -9.281 37.688 22.625 1 98.62 253 TRP A N 1
ATOM 1974 C CA . TRP A 1 253 ? -9.969 36.438 22.328 1 98.62 253 TRP A CA 1
ATOM 1975 C C . TRP A 1 253 ? -10.969 36.594 21.188 1 98.62 253 TRP A C 1
ATOM 1977 O O . TRP A 1 253 ? -11.719 37.594 21.172 1 98.62 253 TRP A O 1
ATOM 1987 N N . VAL A 1 254 ? -10.969 35.719 20.266 1 98.69 254 VAL A N 1
ATOM 1988 C CA . VAL A 1 254 ? -11.906 35.656 19.156 1 98.69 254 VAL A CA 1
ATOM 1989 C C . VAL A 1 254 ? -12.641 34.344 19.156 1 98.69 254 VAL A C 1
ATOM 1991 O O . VAL A 1 254 ? -12.008 33.281 19.141 1 98.69 254 VAL A O 1
ATOM 1994 N N . PRO A 1 255 ? -13.961 34.312 19.156 1 98.38 255 PRO A N 1
ATOM 1995 C CA . PRO A 1 255 ? -14.688 33.031 19.188 1 98.38 255 PRO A CA 1
ATOM 1996 C C . PRO A 1 255 ? -14.5 32.25 17.906 1 98.38 255 PRO A C 1
ATOM 1998 O O . PRO A 1 255 ? -14.438 32.812 16.812 1 98.38 255 PRO A O 1
ATOM 2001 N N . VAL A 1 256 ? -14.414 30.906 18.031 1 97.75 256 VAL A N 1
ATOM 2002 C CA . VAL A 1 256 ? -14.406 30 16.891 1 97.75 256 VAL A CA 1
ATOM 2003 C C . VAL A 1 256 ? -15.781 29.984 16.234 1 97.75 256 VAL A C 1
ATOM 2005 O O . VAL A 1 256 ? -16.797 29.797 16.906 1 97.75 256 VAL A O 1
ATOM 2008 N N . SER A 1 257 ? -15.836 30.188 14.953 1 94.94 257 SER A N 1
ATOM 2009 C CA . SER A 1 257 ? -17.109 30.234 14.234 1 94.94 257 SER A CA 1
ATOM 2010 C C . SER A 1 257 ? -17.531 28.828 13.797 1 94.94 257 SER A C 1
ATOM 2012 O O . SER A 1 257 ? -18.719 28.516 13.789 1 94.94 257 SER A O 1
ATOM 2014 N N . ILE A 1 258 ? -16.578 28.016 13.383 1 92 258 ILE A N 1
ATOM 2015 C CA . ILE A 1 258 ? -16.828 26.625 13.016 1 92 258 ILE A CA 1
ATOM 2016 C C . ILE A 1 258 ? -15.789 25.734 13.672 1 92 258 ILE A C 1
ATOM 2018 O O . ILE A 1 258 ? -14.586 25.953 13.531 1 92 258 ILE A O 1
ATOM 2022 N N . LYS A 1 259 ? -16.312 24.75 14.352 1 92.88 259 LYS A N 1
ATOM 2023 C CA . LYS A 1 259 ? -15.453 23.797 15.055 1 92.88 259 LYS A CA 1
ATOM 2024 C C . LYS A 1 259 ? -14.93 22.719 14.117 1 92.88 259 LYS A C 1
ATOM 2026 O O . LYS A 1 259 ? -15.359 21.562 14.172 1 92.88 259 LYS A O 1
ATOM 2031 N N . GLY A 1 260 ? -14.023 23.031 13.336 1 90.56 260 GLY A N 1
ATOM 2032 C CA . GLY A 1 260 ? -13.258 22.234 12.383 1 90.56 260 GLY A CA 1
ATOM 2033 C C . GLY A 1 260 ? -11.805 22.672 12.281 1 90.56 260 GLY A C 1
ATOM 2034 O O . GLY A 1 260 ? -10.969 22.266 13.094 1 90.56 260 GLY A O 1
ATOM 2035 N N . TYR A 1 261 ? -11.578 23.734 11.469 1 88.75 261 TYR A N 1
ATOM 2036 C CA . TYR A 1 261 ? -10.25 24.312 11.234 1 88.75 261 TYR A CA 1
ATOM 2037 C C . TYR A 1 261 ? -9.992 25.484 12.164 1 88.75 261 TYR A C 1
ATOM 2039 O O . TYR A 1 261 ? -9.375 26.484 11.758 1 88.75 261 TYR A O 1
ATOM 2047 N N . TRP A 1 262 ? -10.367 25.453 13.406 1 95.38 262 TRP A N 1
ATOM 2048 C CA . TRP A 1 262 ? -10.203 26.625 14.25 1 95.38 262 TRP A CA 1
ATOM 2049 C C . TRP A 1 262 ? -10.531 27.906 13.469 1 95.38 262 TRP A C 1
ATOM 2051 O O . TRP A 1 262 ? -9.734 28.844 13.438 1 95.38 262 TRP A O 1
ATOM 2061 N N . GLN A 1 263 ? -11.703 27.906 12.93 1 95.12 263 GLN A N 1
ATOM 2062 C CA . GLN A 1 263 ? -12.148 29.016 12.086 1 95.12 263 GLN A CA 1
ATOM 2063 C C . GLN A 1 263 ? -12.648 30.188 12.922 1 95.12 263 GLN A C 1
ATOM 2065 O O . GLN A 1 263 ? -13.367 30 13.906 1 95.12 263 GLN A O 1
ATOM 2070 N N . ILE A 1 264 ? -12.242 31.406 12.523 1 97.25 264 ILE A N 1
ATOM 2071 C CA . ILE A 1 264 ? -12.672 32.625 13.195 1 97.25 264 ILE A CA 1
ATOM 2072 C C . ILE A 1 264 ? -13.117 33.656 12.164 1 97.25 264 ILE A C 1
ATOM 2074 O O . ILE A 1 264 ? -12.773 33.562 10.984 1 97.25 264 ILE A O 1
ATOM 2078 N N . ARG A 1 265 ? -13.836 34.594 12.68 1 96.12 265 ARG A N 1
ATOM 2079 C CA . ARG A 1 265 ? -14.234 35.719 11.828 1 96.12 265 ARG A CA 1
ATOM 2080 C C . ARG A 1 265 ? -13.125 36.75 11.742 1 96.12 265 ARG A C 1
ATOM 2082 O O . ARG A 1 265 ? -12.516 37.094 12.75 1 96.12 265 ARG A O 1
ATOM 2089 N N . MET A 1 266 ? -12.758 37.094 10.547 1 97.12 266 MET A N 1
ATOM 2090 C CA . MET A 1 266 ? -11.852 38.219 10.289 1 97.12 266 MET A CA 1
ATOM 2091 C C . MET A 1 266 ? -12.617 39.438 9.789 1 97.12 266 MET A C 1
ATOM 2093 O O . MET A 1 266 ? -13.367 39.344 8.812 1 97.12 266 MET A O 1
ATOM 2097 N N . ASP A 1 267 ? -12.453 40.531 10.367 1 96.5 267 ASP A N 1
ATOM 2098 C CA . ASP A 1 267 ? -13.25 41.719 10.078 1 96.5 267 ASP A CA 1
ATOM 2099 C C . ASP A 1 267 ? -12.82 42.375 8.766 1 96.5 267 ASP A C 1
ATOM 2101 O O . ASP A 1 267 ? -13.656 42.812 7.977 1 96.5 267 ASP A O 1
ATOM 2105 N N . SER A 1 268 ? -11.578 42.5 8.602 1 95.62 268 SER A N 1
ATOM 2106 C CA . SER A 1 268 ? -11.062 43.156 7.391 1 95.62 268 SER A CA 1
ATOM 2107 C C . SER A 1 268 ? -9.555 42.969 7.273 1 95.62 268 SER A C 1
ATOM 2109 O O . SER A 1 268 ? -8.891 42.562 8.234 1 95.62 268 SER A O 1
ATOM 2111 N N . VAL A 1 269 ? -9.047 43.219 6.16 1 97 269 VAL A N 1
ATOM 2112 C CA . VAL A 1 269 ? -7.625 43.344 5.875 1 97 269 VAL A CA 1
ATOM 2113 C C . VAL A 1 269 ? -7.355 44.688 5.188 1 97 269 VAL A C 1
ATOM 2115 O O . VAL A 1 269 ? -7.988 45 4.176 1 97 269 VAL A O 1
ATOM 2118 N N . SER A 1 270 ? -6.445 45.438 5.723 1 95.81 270 SER A N 1
ATOM 2119 C CA . SER A 1 270 ? -6.121 46.719 5.148 1 95.81 270 SER A CA 1
ATOM 2120 C C . SER A 1 270 ? -4.656 46.812 4.73 1 95.81 270 SER A C 1
ATOM 2122 O O . SER A 1 270 ? -3.795 46.188 5.363 1 95.81 270 SER A O 1
ATOM 2124 N N . VAL A 1 271 ? -4.426 47.469 3.682 1 94.5 271 VAL A N 1
ATOM 2125 C CA . VAL A 1 271 ? -3.08 47.781 3.213 1 94.5 271 VAL A CA 1
ATOM 2126 C C . VAL A 1 271 ? -2.855 49.312 3.281 1 94.5 271 VAL A C 1
ATOM 2128 O O . VAL A 1 271 ? -3.607 50.062 2.686 1 94.5 271 VAL A O 1
ATOM 2131 N N . GLN A 1 272 ? -1.87 49.688 3.951 1 89.69 272 GLN A N 1
ATOM 2132 C CA . GLN A 1 272 ? -1.572 51.094 4.176 1 89.69 272 GLN A CA 1
ATOM 2133 C C . GLN A 1 272 ? -2.805 51.844 4.672 1 89.69 272 GLN A C 1
ATOM 2135 O O . GLN A 1 272 ? -3.139 52.938 4.156 1 89.69 272 GLN A O 1
ATOM 2140 N N . GLY A 1 273 ? -3.562 51.219 5.492 1 83.12 273 GLY A N 1
ATOM 2141 C CA . GLY A 1 273 ? -4.66 51.875 6.18 1 83.12 273 GLY A CA 1
ATOM 2142 C C . GLY A 1 273 ? -5.961 51.844 5.395 1 83.12 273 GLY A C 1
ATOM 2143 O O . GLY A 1 273 ? -7.004 52.281 5.895 1 83.12 273 GLY A O 1
ATOM 2144 N N . VAL A 1 274 ? -5.898 51.406 4.195 1 82.94 274 VAL A N 1
ATOM 2145 C CA . VAL A 1 274 ? -7.109 51.344 3.385 1 82.94 274 VAL A CA 1
ATOM 2146 C C . VAL A 1 274 ? -7.656 49.906 3.377 1 82.94 274 VAL A C 1
ATOM 2148 O O . VAL A 1 274 ? -6.953 48.969 2.986 1 82.94 274 VAL A O 1
ATOM 2151 N N . SER A 1 275 ? -8.875 49.875 3.926 1 80.19 275 SER A N 1
ATOM 2152 C CA . SER A 1 275 ? -9.539 48.594 3.938 1 80.19 275 SER A CA 1
ATOM 2153 C C . SER A 1 275 ? -9.906 48.156 2.527 1 80.19 275 SER A C 1
ATOM 2155 O O . SER A 1 275 ? -10.875 48.625 1.947 1 80.19 275 SER A O 1
ATOM 2157 N N . SER A 1 276 ? -9.156 47.156 2.084 1 82.88 276 SER A N 1
ATOM 2158 C CA . SER A 1 276 ? -9.289 46.812 0.671 1 82.88 276 SER A CA 1
ATOM 2159 C C . SER A 1 276 ? -9.734 45.344 0.492 1 82.88 276 SER A C 1
ATOM 2161 O O . SER A 1 276 ? -10.289 45 -0.548 1 82.88 276 SER A O 1
ATOM 2163 N N . LEU A 1 277 ? -9.539 44.656 1.514 1 91.81 277 LEU A N 1
ATOM 2164 C CA . LEU A 1 277 ? -9.836 43.25 1.396 1 91.81 277 LEU A CA 1
ATOM 2165 C C . LEU A 1 277 ? -10.75 42.781 2.525 1 91.81 277 LEU A C 1
ATOM 2167 O O . LEU A 1 277 ? -10.812 43.406 3.58 1 91.81 277 LEU A O 1
ATOM 2171 N N . CYS A 1 278 ? -11.492 41.688 2.287 1 92.94 278 CYS A N 1
ATOM 2172 C CA . CYS A 1 278 ? -12.406 41.188 3.305 1 92.94 278 CYS A CA 1
ATOM 2173 C C . CYS A 1 278 ? -13.312 42.312 3.828 1 92.94 278 CYS A C 1
ATOM 2175 O O . CYS A 1 278 ? -13.445 42.469 5.039 1 92.94 278 CYS A O 1
ATOM 2177 N N . ARG A 1 279 ? -13.93 43 2.984 1 88.81 279 ARG A N 1
ATOM 2178 C CA . ARG A 1 279 ? -14.594 44.25 3.326 1 88.81 279 ARG A CA 1
ATOM 2179 C C . ARG A 1 279 ? -15.859 44 4.141 1 88.81 279 ARG A C 1
ATOM 2181 O O . ARG A 1 279 ? -16.25 44.844 4.965 1 88.81 279 ARG A O 1
ATOM 2188 N N . ARG A 1 280 ? -16.547 42.969 3.938 1 90.06 280 ARG A N 1
ATOM 2189 C CA . ARG A 1 280 ? -17.766 42.688 4.684 1 90.06 280 ARG A CA 1
ATOM 2190 C C . ARG A 1 280 ? -17.516 41.562 5.703 1 90.06 280 ARG A C 1
ATOM 2192 O O . ARG A 1 280 ? -18.469 40.906 6.164 1 90.06 280 ARG A O 1
ATOM 2199 N N . GLY A 1 281 ? -16.266 41.438 5.98 1 93 281 GLY A N 1
ATOM 2200 C CA . GLY A 1 281 ? -15.906 40.312 6.824 1 93 281 GLY A CA 1
ATOM 2201 C C . GLY A 1 281 ? -15.711 39.031 6.051 1 93 281 GLY A C 1
ATOM 2202 O O . GLY A 1 281 ? -16.328 38.844 4.996 1 93 281 GLY A O 1
ATOM 2203 N N . CYS A 1 282 ? -14.859 38.219 6.543 1 94 282 CYS A N 1
ATOM 2204 C CA . CYS A 1 282 ? -14.633 36.906 5.961 1 94 282 CYS A CA 1
ATOM 2205 C C . CYS A 1 282 ? -14.195 35.906 7.023 1 94 282 CYS A C 1
ATOM 2207 O O . CYS A 1 282 ? -14.133 36.25 8.211 1 94 282 CYS A O 1
ATOM 2209 N N . GLU A 1 283 ? -14.117 34.688 6.637 1 94.62 283 GLU A N 1
ATOM 2210 C CA . GLU A 1 283 ? -13.688 33.625 7.551 1 94.62 283 GLU A CA 1
ATOM 2211 C C . GLU A 1 283 ? -12.211 33.312 7.352 1 94.62 283 GLU A C 1
ATOM 2213 O O . GLU A 1 283 ? -11.711 33.312 6.227 1 94.62 283 GLU A O 1
ATOM 2218 N N . ALA A 1 284 ? -11.531 33.094 8.461 1 95.5 284 ALA A N 1
ATOM 2219 C CA . ALA A 1 284 ? -10.117 32.719 8.445 1 95.5 284 ALA A CA 1
ATOM 2220 C C . ALA A 1 284 ? -9.867 31.516 9.352 1 95.5 284 ALA A C 1
ATOM 2222 O O . ALA A 1 284 ? -10.562 31.312 10.352 1 95.5 284 ALA A O 1
ATOM 2223 N N . ILE A 1 285 ? -8.93 30.719 8.961 1 94.44 285 ILE A N 1
ATOM 2224 C CA . ILE A 1 285 ? -8.492 29.656 9.844 1 94.44 285 ILE A CA 1
ATOM 2225 C C . ILE A 1 285 ? -7.094 29.953 10.375 1 94.44 285 ILE A C 1
ATOM 2227 O O . ILE A 1 285 ? -6.289 30.594 9.688 1 94.44 285 ILE A O 1
ATOM 2231 N N . VAL A 1 286 ? -6.832 29.625 11.57 1 96.19 286 VAL A N 1
ATOM 2232 C CA . VAL A 1 286 ? -5.512 29.719 12.18 1 96.19 286 VAL A CA 1
ATOM 2233 C C . VAL A 1 286 ? -4.789 28.391 12.07 1 96.19 286 VAL A C 1
ATOM 2235 O O . VAL A 1 286 ? -5.129 27.422 12.766 1 96.19 286 VAL A O 1
ATOM 2238 N N . ASP A 1 287 ? -3.787 28.344 11.227 1 92.75 287 ASP A N 1
ATOM 2239 C CA . ASP A 1 287 ? -3.24 27.062 10.797 1 92.75 287 ASP A CA 1
ATOM 2240 C C . ASP A 1 287 ? -1.729 27.016 11.008 1 92.75 287 ASP A C 1
ATOM 2242 O O . ASP A 1 287 ? -0.97 27.656 10.273 1 92.75 287 ASP A O 1
ATOM 2246 N N . THR A 1 288 ? -1.3 26.125 11.906 1 93.19 288 THR A N 1
ATOM 2247 C CA . THR A 1 288 ? 0.118 26 12.227 1 93.19 288 THR A CA 1
ATOM 2248 C C . THR A 1 288 ? 0.829 25.125 11.195 1 93.19 288 THR A C 1
ATOM 2250 O O . THR A 1 288 ? 2.059 25.031 11.203 1 93.19 288 THR A O 1
ATOM 2253 N N . GLY A 1 289 ? 0.101 24.5 10.305 1 88.19 289 GLY A N 1
ATOM 2254 C CA . GLY A 1 289 ? 0.688 23.641 9.297 1 88.19 289 GLY A CA 1
ATOM 2255 C C . GLY A 1 289 ? 0.977 24.344 7.988 1 88.19 289 GLY A C 1
ATOM 2256 O O . GLY A 1 289 ? 1.445 23.734 7.031 1 88.19 289 GLY A O 1
ATOM 2257 N N . THR A 1 290 ? 0.707 25.609 7.926 1 86.5 290 THR A N 1
ATOM 2258 C CA . THR A 1 290 ? 0.94 26.422 6.734 1 86.5 290 THR A CA 1
ATOM 2259 C C . THR A 1 290 ? 1.922 27.562 7.031 1 86.5 290 THR A C 1
ATOM 2261 O O . THR A 1 290 ? 1.776 28.266 8.031 1 86.5 290 THR A O 1
ATOM 2264 N N . SER A 1 291 ? 2.883 27.75 6.191 1 87.38 291 SER A N 1
ATOM 2265 C CA . SER A 1 291 ? 3.932 28.734 6.445 1 87.38 291 SER A CA 1
ATOM 2266 C C . SER A 1 291 ? 3.463 30.141 6.102 1 87.38 291 SER A C 1
ATOM 2268 O O . SER A 1 291 ? 3.795 31.094 6.797 1 87.38 291 SER A O 1
ATOM 2270 N N . LEU A 1 292 ? 2.637 30.297 5.062 1 90.69 292 LEU A N 1
ATOM 2271 C CA . LEU A 1 292 ? 2.285 31.609 4.523 1 90.69 292 LEU A CA 1
ATOM 2272 C C . LEU A 1 292 ? 0.881 32.031 4.953 1 90.69 292 LEU A C 1
ATOM 2274 O O . LEU A 1 292 ? 0.153 31.219 5.547 1 90.69 292 LEU A O 1
ATOM 2278 N N . ILE A 1 293 ? 0.589 33.281 4.742 1 94.44 293 ILE A N 1
ATOM 2279 C CA . ILE A 1 293 ? -0.799 33.719 4.793 1 94.44 293 ILE A CA 1
ATOM 2280 C C . ILE A 1 293 ? -1.455 33.531 3.43 1 94.44 293 ILE A C 1
ATOM 2282 O O . ILE A 1 293 ? -0.958 34.031 2.418 1 94.44 293 ILE A O 1
ATOM 2286 N N . ALA A 1 294 ? -2.529 32.719 3.459 1 91.5 294 ALA A N 1
ATOM 2287 C CA . ALA A 1 294 ? -3.199 32.438 2.191 1 91.5 294 ALA A CA 1
ATOM 2288 C C . ALA A 1 294 ? -4.609 33.031 2.174 1 91.5 294 ALA A C 1
ATOM 2290 O O . ALA A 1 294 ? -5.227 33.188 3.227 1 91.5 294 ALA A O 1
ATOM 2291 N N . GLY A 1 295 ? -5.078 33.375 0.992 1 91.88 295 GLY A N 1
ATOM 2292 C CA . GLY A 1 295 ? -6.426 33.875 0.812 1 91.88 295 GLY A CA 1
ATOM 2293 C C . GLY A 1 295 ? -6.965 33.656 -0.588 1 91.88 295 GLY A C 1
ATOM 2294 O O . GLY A 1 295 ? -6.293 33.062 -1.43 1 91.88 295 GLY A O 1
ATOM 2295 N N . PRO A 1 296 ? -8.227 34.062 -0.74 1 91.06 296 PRO A N 1
ATOM 2296 C CA . PRO A 1 296 ? -8.812 33.938 -2.078 1 91.06 296 PRO A CA 1
ATOM 2297 C C . PRO A 1 296 ? -7.965 34.625 -3.156 1 91.06 296 PRO A C 1
ATOM 2299 O O . PRO A 1 296 ? -7.449 35.719 -2.941 1 91.06 296 PRO A O 1
ATOM 2302 N N . PRO A 1 297 ? -7.863 33.969 -4.32 1 90 297 PRO A N 1
ATOM 2303 C CA . PRO A 1 297 ? -6.949 34.438 -5.363 1 90 297 PRO A CA 1
ATOM 2304 C C . PRO A 1 297 ? -7.195 35.906 -5.742 1 90 297 PRO A C 1
ATOM 2306 O O . PRO A 1 297 ? -6.242 36.688 -5.883 1 90 297 PRO A O 1
ATOM 2309 N N . ARG A 1 298 ? -8.391 36.312 -5.926 1 91.69 298 ARG A N 1
ATOM 2310 C CA . ARG A 1 298 ? -8.688 37.688 -6.32 1 91.69 298 ARG A CA 1
ATOM 2311 C C . ARG A 1 298 ? -8.227 38.688 -5.258 1 91.69 298 ARG A C 1
ATOM 2313 O O . ARG A 1 298 ? -7.695 39.75 -5.582 1 91.69 298 ARG A O 1
ATOM 2320 N N . GLU A 1 299 ? -8.422 38.375 -4.062 1 94.44 299 GLU A N 1
ATOM 2321 C CA . GLU A 1 299 ? -8.047 39.281 -2.965 1 94.44 299 GLU A CA 1
ATOM 2322 C C . GLU A 1 299 ? -6.527 39.312 -2.797 1 94.44 299 GLU A C 1
ATOM 2324 O O . GLU A 1 299 ? -5.961 40.406 -2.562 1 94.44 299 GLU A O 1
ATOM 2329 N N . VAL A 1 300 ? -5.938 38.219 -2.914 1 93.75 300 VAL A N 1
ATOM 2330 C CA . VAL A 1 300 ? -4.488 38.156 -2.754 1 93.75 300 VAL A CA 1
ATOM 2331 C C . VAL A 1 300 ? -3.809 38.906 -3.898 1 93.75 300 VAL A C 1
ATOM 2333 O O . VAL A 1 300 ? -2.771 39.531 -3.701 1 93.75 300 VAL A O 1
ATOM 2336 N N . LEU A 1 301 ? -4.367 38.75 -5.105 1 93.44 301 LEU A N 1
ATOM 2337 C CA . LEU A 1 301 ? -3.846 39.5 -6.23 1 93.44 301 LEU A CA 1
ATOM 2338 C C . LEU A 1 301 ? -3.92 41 -5.953 1 93.44 301 LEU A C 1
ATOM 2340 O O . LEU A 1 301 ? -2.975 41.75 -6.242 1 93.44 301 LEU A O 1
ATOM 2344 N N . LYS A 1 302 ? -5.062 41.406 -5.496 1 94.69 302 LYS A N 1
ATOM 2345 C CA . LYS A 1 302 ? -5.223 42.812 -5.141 1 94.69 302 LYS A CA 1
ATOM 2346 C C . LYS A 1 302 ? -4.203 43.25 -4.082 1 94.69 302 LYS A C 1
ATOM 2348 O O . LYS A 1 302 ? -3.617 44.312 -4.172 1 94.69 302 LYS A O 1
ATOM 2353 N N . LEU A 1 303 ? -4.008 42.438 -3.074 1 96.31 303 LEU A N 1
ATOM 2354 C CA . LEU A 1 303 ? -3.02 42.688 -2.031 1 96.31 303 LEU A CA 1
ATOM 2355 C C . LEU A 1 303 ? -1.631 42.875 -2.633 1 96.31 303 LEU A C 1
ATOM 2357 O O . LEU A 1 303 ? -0.926 43.812 -2.299 1 96.31 303 LEU A O 1
ATOM 2361 N N . HIS A 1 304 ? -1.263 42 -3.506 1 96 304 HIS A N 1
ATOM 2362 C CA . HIS A 1 304 ? 0.055 42.062 -4.129 1 96 304 HIS A CA 1
ATOM 2363 C C . HIS A 1 304 ? 0.211 43.312 -4.992 1 96 304 HIS A C 1
ATOM 2365 O O . HIS A 1 304 ? 1.302 43.875 -5.082 1 96 304 HIS A O 1
ATOM 2371 N N . GLN A 1 305 ? -0.848 43.656 -5.652 1 94.19 305 GLN A N 1
ATOM 2372 C CA . GLN A 1 305 ? -0.811 44.875 -6.426 1 94.19 305 GLN A CA 1
ATOM 2373 C C . GLN A 1 305 ? -0.539 46.094 -5.523 1 94.19 305 GLN A C 1
ATOM 2375 O O . GLN A 1 305 ? 0.245 46.969 -5.879 1 94.19 305 GLN A O 1
ATOM 2380 N N . LEU A 1 306 ? -1.149 46.125 -4.426 1 94.25 306 LEU A N 1
ATOM 2381 C CA . LEU A 1 306 ? -1.023 47.219 -3.494 1 94.25 306 LEU A CA 1
ATOM 2382 C C . LEU A 1 306 ? 0.381 47.281 -2.902 1 94.25 306 LEU A C 1
ATOM 2384 O O . LEU A 1 306 ? 0.884 48.375 -2.594 1 94.25 306 LEU A O 1
ATOM 2388 N N . ILE A 1 307 ? 1.053 46.156 -2.758 1 94.38 307 ILE A N 1
ATOM 2389 C CA . ILE A 1 307 ? 2.379 46.188 -2.148 1 94.38 307 ILE A CA 1
ATOM 2390 C C . ILE A 1 307 ? 3.445 46.219 -3.24 1 94.38 307 ILE A C 1
ATOM 2392 O O . ILE A 1 307 ? 4.641 46.312 -2.945 1 94.38 307 ILE A O 1
ATOM 2396 N N . GLY A 1 308 ? 3.064 46.156 -4.453 1 93.75 308 GLY A N 1
ATOM 2397 C CA . GLY A 1 308 ? 3.98 46.219 -5.578 1 93.75 308 GLY A CA 1
ATOM 2398 C C . GLY A 1 308 ? 4.73 44.938 -5.832 1 93.75 308 GLY A C 1
ATOM 2399 O O . GLY A 1 308 ? 5.914 44.938 -6.184 1 93.75 308 GLY A O 1
ATOM 2400 N N . ALA A 1 309 ? 4.086 43.812 -5.559 1 96.06 309 ALA A N 1
ATOM 2401 C CA . ALA A 1 309 ? 4.707 42.531 -5.785 1 96.06 309 ALA A CA 1
ATOM 2402 C C . ALA A 1 309 ? 4.426 42 -7.199 1 96.06 309 ALA A C 1
ATOM 2404 O O . ALA A 1 309 ? 3.408 42.375 -7.801 1 96.06 309 ALA A O 1
ATOM 2405 N N . THR A 1 310 ? 5.328 41.25 -7.734 1 94.19 310 THR A N 1
ATOM 2406 C CA . THR A 1 310 ? 5.199 40.656 -9.062 1 94.19 310 THR A CA 1
ATOM 2407 C C . THR A 1 310 ? 5.125 39.125 -8.969 1 94.19 310 THR A C 1
ATOM 2409 O O . THR A 1 310 ? 5.863 38.5 -8.195 1 94.19 310 THR A O 1
ATOM 2412 N N . PRO A 1 311 ? 4.227 38.562 -9.672 1 90.88 311 PRO A N 1
ATOM 2413 C CA . PRO A 1 311 ? 4.105 37.125 -9.648 1 90.88 311 PRO A CA 1
ATOM 2414 C C . PRO A 1 311 ? 5.293 36.406 -10.312 1 90.88 311 PRO A C 1
ATOM 2416 O O . PRO A 1 311 ? 5.898 36.969 -11.234 1 90.88 311 PRO A O 1
ATOM 2419 N N . THR A 1 312 ? 5.633 35.281 -9.766 1 86.81 312 THR A N 1
ATOM 2420 C CA . THR A 1 312 ? 6.574 34.406 -10.438 1 86.81 312 THR A CA 1
ATOM 2421 C C . THR A 1 312 ? 5.836 33.281 -11.156 1 86.81 312 THR A C 1
ATOM 2423 O O . THR A 1 312 ? 4.609 33.156 -11.062 1 86.81 312 THR A O 1
ATOM 2426 N N . ASN A 1 313 ? 6.641 32.438 -11.828 1 79.31 313 ASN A N 1
ATOM 2427 C CA . ASN A 1 313 ? 6.062 31.297 -12.547 1 79.31 313 ASN A CA 1
ATOM 2428 C C . ASN A 1 313 ? 5.707 30.156 -11.609 1 79.31 313 ASN A C 1
ATOM 2430 O O . ASN A 1 313 ? 5.051 29.188 -12.016 1 79.31 313 ASN A O 1
ATOM 2434 N N . PHE A 1 314 ? 6.039 30.375 -10.312 1 77.25 314 PHE A N 1
ATOM 2435 C CA . PHE A 1 314 ? 5.871 29.25 -9.398 1 77.25 314 PHE A CA 1
ATOM 2436 C C . PHE A 1 314 ? 4.785 29.547 -8.367 1 77.25 314 PHE A C 1
ATOM 2438 O O . PHE A 1 314 ? 4.664 28.844 -7.363 1 77.25 314 PHE A O 1
ATOM 2445 N N . GLY A 1 315 ? 4 30.594 -8.578 1 78.56 315 GLY A N 1
ATOM 2446 C CA . GLY A 1 315 ? 2.883 30.906 -7.707 1 78.56 315 GLY A CA 1
ATOM 2447 C C . GLY A 1 315 ? 3.264 31.828 -6.555 1 78.56 315 GLY A C 1
ATOM 2448 O O . GLY A 1 315 ? 2.395 32.312 -5.824 1 78.56 315 GLY A O 1
ATOM 2449 N N . ASP A 1 316 ? 4.574 32.125 -6.508 1 86.81 316 ASP A N 1
ATOM 2450 C CA . ASP A 1 316 ? 5.043 33.094 -5.504 1 86.81 316 ASP A CA 1
ATOM 2451 C C . ASP A 1 316 ? 5.066 34.5 -6.066 1 86.81 316 ASP A C 1
ATOM 2453 O O . ASP A 1 316 ? 4.922 34.688 -7.273 1 86.81 316 ASP A O 1
ATOM 2457 N N . PHE A 1 317 ? 5.129 35.375 -5.148 1 93.75 317 PHE A N 1
ATOM 2458 C CA . PHE A 1 317 ? 5.277 36.781 -5.504 1 93.75 317 PHE A CA 1
ATOM 2459 C C . PHE A 1 317 ? 6.551 37.344 -4.902 1 93.75 317 PHE A C 1
ATOM 2461 O O . PHE A 1 317 ? 6.93 37 -3.783 1 93.75 317 PHE A O 1
ATOM 2468 N N . VAL A 1 318 ? 7.152 38.25 -5.711 1 95 318 VAL A N 1
ATOM 2469 C CA . VAL A 1 318 ? 8.422 38.844 -5.27 1 95 318 VAL A CA 1
ATOM 2470 C C . VAL A 1 318 ? 8.328 40.344 -5.285 1 95 318 VAL A C 1
ATOM 2472 O O . VAL A 1 318 ? 7.52 40.938 -6.012 1 95 318 VAL A O 1
ATOM 2475 N N . VAL A 1 319 ? 9.102 40.938 -4.426 1 96.5 319 VAL A N 1
ATOM 2476 C CA . VAL A 1 319 ? 9.305 42.406 -4.414 1 96.5 319 VAL A CA 1
ATOM 2477 C C . VAL A 1 319 ? 10.797 42.688 -4.543 1 96.5 319 VAL A C 1
ATOM 2479 O O . VAL A 1 319 ? 11.633 41.812 -4.465 1 96.5 319 VAL A O 1
ATOM 2482 N N . ASP A 1 320 ? 11.086 43.969 -4.891 1 94.31 320 ASP A N 1
ATOM 2483 C CA . ASP A 1 320 ? 12.477 44.438 -4.871 1 94.31 320 ASP A CA 1
ATOM 2484 C C . ASP A 1 320 ? 13.008 44.5 -3.439 1 94.31 320 ASP A C 1
ATOM 2486 O O . ASP A 1 320 ? 12.5 45.281 -2.617 1 94.31 320 ASP A O 1
ATOM 2490 N N . CYS A 1 321 ? 14.086 43.781 -3.217 1 93.88 321 CYS A N 1
ATOM 2491 C CA . CYS A 1 321 ? 14.633 43.719 -1.868 1 93.88 321 CYS A CA 1
ATOM 2492 C C . CYS A 1 321 ? 15.109 45.094 -1.396 1 93.88 321 CYS A C 1
ATOM 2494 O O . CYS A 1 321 ? 15.164 45.344 -0.193 1 93.88 321 CYS A O 1
ATOM 2496 N N . ALA A 1 322 ? 15.398 45.875 -2.238 1 92.81 322 ALA A N 1
ATOM 2497 C CA . ALA A 1 322 ? 15.898 47.219 -1.909 1 92.81 322 ALA A CA 1
ATOM 2498 C C . ALA A 1 322 ? 14.781 48.125 -1.39 1 92.81 322 ALA A C 1
ATOM 2500 O O . ALA A 1 322 ? 15.039 49.156 -0.774 1 92.81 322 ALA A O 1
ATOM 2501 N N . ARG A 1 323 ? 13.586 47.719 -1.581 1 91.69 323 ARG A N 1
ATOM 2502 C CA . ARG A 1 323 ? 12.453 48.594 -1.259 1 91.69 323 ARG A CA 1
ATOM 2503 C C . ARG A 1 323 ? 11.734 48.094 -0.004 1 91.69 323 ARG A C 1
ATOM 2505 O O . ARG A 1 323 ? 10.586 48.469 0.24 1 91.69 323 ARG A O 1
ATOM 2512 N N . LEU A 1 324 ? 12.305 47.281 0.785 1 92.88 324 LEU A N 1
ATOM 2513 C CA . LEU A 1 324 ? 11.656 46.656 1.928 1 92.88 324 LEU A CA 1
ATOM 2514 C C . LEU A 1 324 ? 11.125 47.688 2.9 1 92.88 324 LEU A C 1
ATOM 2516 O O . LEU A 1 324 ? 9.984 47.594 3.367 1 92.88 324 LEU A O 1
ATOM 2520 N N . SER A 1 325 ? 11.875 48.75 3.141 1 91.5 325 SER A N 1
ATOM 2521 C CA . SER A 1 325 ? 11.516 49.75 4.141 1 91.5 325 SER A CA 1
ATOM 2522 C C . SER A 1 325 ? 10.344 50.594 3.672 1 91.5 325 SER A C 1
ATOM 2524 O O . SER A 1 325 ? 9.664 51.219 4.484 1 91.5 325 SER A O 1
ATOM 2526 N N . SER A 1 326 ? 10.086 50.594 2.408 1 92.88 326 SER A N 1
ATOM 2527 C CA . SER A 1 326 ? 9.031 51.469 1.861 1 92.88 326 SER A CA 1
ATOM 2528 C C . SER A 1 326 ? 7.738 50.688 1.654 1 92.88 326 SER A C 1
ATOM 2530 O O . SER A 1 326 ? 6.715 51.25 1.286 1 92.88 326 SER A O 1
ATOM 2532 N N . LEU A 1 327 ? 7.762 49.438 1.855 1 95.62 327 LEU A N 1
ATOM 2533 C CA . LEU A 1 327 ? 6.566 48.625 1.628 1 95.62 327 LEU A CA 1
ATOM 2534 C C . LEU A 1 327 ? 5.5 48.938 2.676 1 95.62 327 LEU A C 1
ATOM 2536 O O . LEU A 1 327 ? 5.82 49.219 3.834 1 95.62 327 LEU A O 1
ATOM 2540 N N . PRO A 1 328 ? 4.266 48.906 2.266 1 95.62 328 PRO A N 1
ATOM 2541 C CA . PRO A 1 328 ? 3.184 49.25 3.188 1 95.62 328 PRO A CA 1
ATOM 2542 C C . PRO A 1 328 ? 2.965 48.188 4.273 1 95.62 328 PRO A C 1
ATOM 2544 O O . PRO A 1 328 ? 3.334 47.031 4.098 1 95.62 328 PRO A O 1
ATOM 2547 N N . HIS A 1 329 ? 2.389 48.688 5.387 1 96.5 329 HIS A N 1
ATOM 2548 C CA . HIS A 1 329 ? 1.909 47.781 6.418 1 96.5 329 HIS A CA 1
ATOM 2549 C C . HIS A 1 329 ? 0.645 47.062 5.969 1 96.5 329 HIS A C 1
ATOM 2551 O O . HIS A 1 329 ? -0.173 47.625 5.242 1 96.5 329 HIS A O 1
ATOM 2557 N N . VAL A 1 330 ? 0.552 45.844 6.285 1 97.44 330 VAL A N 1
ATOM 2558 C CA . VAL A 1 330 ? -0.675 45.062 6.109 1 97.44 330 VAL A CA 1
ATOM 2559 C C . VAL A 1 330 ? -1.312 44.781 7.469 1 97.44 330 VAL A C 1
ATOM 2561 O O . VAL A 1 330 ? -0.672 44.219 8.352 1 97.44 330 VAL A O 1
ATOM 2564 N N . THR A 1 331 ? -2.578 45.188 7.633 1 97.62 331 THR A N 1
ATOM 2565 C CA . THR A 1 331 ? -3.232 45.094 8.938 1 97.62 331 THR A CA 1
ATOM 2566 C C . THR A 1 331 ? -4.449 44.156 8.859 1 97.62 331 THR A C 1
ATOM 2568 O O . THR A 1 331 ? -5.328 44.344 8.016 1 97.62 331 THR A O 1
ATOM 2571 N N . PHE A 1 332 ? -4.477 43.219 9.703 1 97.94 332 PHE A N 1
ATOM 2572 C CA . PHE A 1 332 ? -5.625 42.312 9.891 1 97.94 332 PHE A CA 1
ATOM 2573 C C . PHE A 1 332 ? -6.43 42.75 11.117 1 97.94 332 PHE A C 1
ATOM 2575 O O . PHE A 1 332 ? -5.859 43.094 12.148 1 97.94 332 PHE A O 1
ATOM 2582 N N . VAL A 1 333 ? -7.691 42.75 10.938 1 97.44 333 VAL A N 1
ATOM 2583 C CA . VAL A 1 333 ? -8.539 43.062 12.086 1 97.44 333 VAL A CA 1
ATOM 2584 C C . VAL A 1 333 ? -9.32 41.812 12.516 1 97.44 333 VAL A C 1
ATOM 2586 O O . VAL A 1 333 ? -10.07 41.25 11.727 1 97.44 333 VAL A O 1
ATOM 2589 N N . LEU A 1 334 ? -9.125 41.406 13.719 1 98 334 LEU A N 1
ATOM 2590 C CA . LEU A 1 334 ? -9.797 40.25 14.336 1 98 334 LEU A CA 1
ATOM 2591 C C . LEU A 1 334 ? -10.461 40.656 15.641 1 98 334 LEU A C 1
ATOM 2593 O O . LEU A 1 334 ? -9.805 41.156 16.562 1 98 334 LEU A O 1
ATOM 2597 N N . GLY A 1 335 ? -11.758 40.438 15.75 1 96.44 335 GLY A N 1
ATOM 2598 C CA . GLY A 1 335 ? -12.461 40.844 16.969 1 96.44 335 GLY A CA 1
ATOM 2599 C C . GLY A 1 335 ? -12.328 42.312 17.281 1 96.44 335 GLY A C 1
ATOM 2600 O O . GLY A 1 335 ? -12.203 42.688 18.438 1 96.44 335 GLY A O 1
ATOM 2601 N N . GLY A 1 336 ? -12.195 43 16.328 1 96.31 336 GLY A N 1
ATOM 2602 C CA . GLY A 1 336 ? -12.102 44.469 16.5 1 96.31 336 GLY A CA 1
ATOM 2603 C C . GLY A 1 336 ? -10.703 44.938 16.828 1 96.31 336 GLY A C 1
ATOM 2604 O O . GLY A 1 336 ? -10.469 46.125 16.969 1 96.31 336 GLY A O 1
ATOM 2605 N N . VAL A 1 337 ? -9.766 44.062 16.922 1 97.94 337 VAL A N 1
ATOM 2606 C CA . VAL A 1 337 ? -8.398 44.438 17.281 1 97.94 337 VAL A CA 1
ATOM 2607 C C . VAL A 1 337 ? -7.508 44.344 16.031 1 97.94 337 VAL A C 1
ATOM 2609 O O . VAL A 1 337 ? -7.633 43.438 15.234 1 97.94 337 VAL A O 1
ATOM 2612 N N . GLU A 1 338 ? -6.57 45.312 15.883 1 97.19 338 GLU A N 1
ATOM 2613 C CA . GLU A 1 338 ? -5.691 45.375 14.719 1 97.19 338 GLU A CA 1
ATOM 2614 C C . GLU A 1 338 ? -4.414 44.594 14.938 1 97.19 338 GLU A C 1
ATOM 2616 O O . GLU A 1 338 ? -3.791 44.688 16 1 97.19 338 GLU A O 1
ATOM 2621 N N . TYR A 1 339 ? -4.082 43.812 14.023 1 98.19 339 TYR A N 1
ATOM 2622 C CA . TYR A 1 339 ? -2.832 43.062 13.945 1 98.19 339 TYR A CA 1
ATOM 2623 C C . TYR A 1 339 ? -2.045 43.438 12.703 1 98.19 339 TYR A C 1
ATOM 2625 O O . TYR A 1 339 ? -2.373 43.031 11.594 1 98.19 339 TYR A O 1
ATOM 2633 N N . THR A 1 340 ? -0.976 44.188 12.898 1 97.44 340 THR A N 1
ATOM 2634 C CA . THR A 1 340 ? -0.266 44.781 11.773 1 97.44 340 THR A CA 1
ATOM 2635 C C . THR A 1 340 ? 1.033 44.031 11.492 1 97.44 340 THR A C 1
ATOM 2637 O O . THR A 1 340 ? 1.771 43.688 12.422 1 97.44 340 THR A O 1
ATOM 2640 N N . LEU A 1 341 ? 1.234 43.75 10.25 1 97.31 341 LEU A N 1
ATOM 2641 C CA . LEU A 1 341 ? 2.49 43.188 9.773 1 97.31 341 LEU A CA 1
ATOM 2642 C C . LEU A 1 341 ? 3.279 44.219 8.969 1 97.31 341 LEU A C 1
ATOM 2644 O O . LEU A 1 341 ? 2.73 44.875 8.078 1 97.31 341 LEU A O 1
ATOM 2648 N N . THR A 1 342 ? 4.543 44.344 9.312 1 95.69 342 THR A N 1
ATOM 2649 C CA . THR A 1 342 ? 5.453 45.188 8.531 1 95.69 342 THR A CA 1
ATOM 2650 C C . THR A 1 342 ? 6.125 44.344 7.434 1 95.69 342 THR A C 1
ATOM 2652 O O . THR A 1 342 ? 5.973 43.125 7.387 1 95.69 342 THR A O 1
ATOM 2655 N N . SER A 1 343 ? 6.863 45.062 6.594 1 95.06 343 SER A N 1
ATOM 2656 C CA . SER A 1 343 ? 7.57 44.344 5.52 1 95.06 343 SER A CA 1
ATOM 2657 C C . SER A 1 343 ? 8.562 43.344 6.07 1 95.06 343 SER A C 1
ATOM 2659 O O . SER A 1 343 ? 8.789 42.281 5.461 1 95.06 343 SER A O 1
ATOM 2661 N N . GLU A 1 344 ? 9.117 43.594 7.246 1 92 344 GLU A N 1
ATOM 2662 C CA . GLU A 1 344 ? 10.055 42.656 7.867 1 92 344 GLU A CA 1
ATOM 2663 C C . GLU A 1 344 ? 9.352 41.375 8.281 1 92 344 GLU A C 1
ATOM 2665 O O . GLU A 1 344 ? 9.992 40.312 8.406 1 92 344 GLU A O 1
ATOM 2670 N N . HIS A 1 345 ? 8.039 41.562 8.477 1 94.12 345 HIS A N 1
ATOM 2671 C CA . HIS A 1 345 ? 7.254 40.406 8.906 1 94.12 345 HIS A CA 1
ATOM 2672 C C . HIS A 1 345 ? 6.824 39.562 7.711 1 94.12 345 HIS A C 1
ATOM 2674 O O . HIS A 1 345 ? 6.934 38.344 7.738 1 94.12 345 HIS A O 1
ATOM 2680 N N . TYR A 1 346 ? 6.324 40.188 6.668 1 95.88 346 TYR A N 1
ATOM 2681 C CA . TYR A 1 346 ? 5.625 39.438 5.648 1 95.88 346 TYR A CA 1
ATOM 2682 C C . TYR A 1 346 ? 6.5 39.219 4.422 1 95.88 346 TYR A C 1
ATOM 2684 O O . TYR A 1 346 ? 6.059 38.625 3.428 1 95.88 346 TYR A O 1
ATOM 2692 N N . ILE A 1 347 ? 7.766 39.625 4.414 1 94.88 347 ILE A N 1
ATOM 2693 C CA . ILE A 1 347 ? 8.703 39.344 3.336 1 94.88 347 ILE A CA 1
ATOM 2694 C C . ILE A 1 347 ? 9.695 38.281 3.783 1 94.88 347 ILE A C 1
ATOM 2696 O O . ILE A 1 347 ? 10.234 38.344 4.891 1 94.88 347 ILE A O 1
ATOM 2700 N N . ARG A 1 348 ? 9.883 37.312 3.027 1 89.12 348 ARG A N 1
ATOM 2701 C CA . ARG A 1 348 ? 10.859 36.25 3.248 1 89.12 348 ARG A CA 1
ATOM 2702 C C . ARG A 1 348 ? 12.039 36.375 2.289 1 89.12 348 ARG A C 1
ATOM 2704 O O . ARG A 1 348 ? 11.875 36.281 1.072 1 89.12 348 ARG A O 1
ATOM 2711 N N . LYS A 1 349 ? 13.141 36.625 2.836 1 87.44 349 LYS A N 1
ATOM 2712 C CA . LYS A 1 349 ? 14.344 36.75 2.025 1 87.44 349 LYS A CA 1
ATOM 2713 C C . LYS A 1 349 ? 15.062 35.438 1.867 1 87.44 349 LYS A C 1
ATOM 2715 O O . LYS A 1 349 ? 15.258 34.688 2.846 1 87.44 349 LYS A O 1
ATOM 2720 N N . GLU A 1 350 ? 15.281 35.062 0.702 1 83.69 350 GLU A N 1
ATOM 2721 C CA . GLU A 1 350 ? 16.031 33.875 0.393 1 83.69 350 GLU A CA 1
ATOM 2722 C C . GLU A 1 350 ? 17.266 34.188 -0.451 1 83.69 350 GLU A C 1
ATOM 2724 O O . GLU A 1 350 ? 17.203 35 -1.362 1 83.69 350 GLU A O 1
ATOM 2729 N N . THR A 1 351 ? 18.328 33.594 -0.099 1 81.88 351 THR A N 1
ATOM 2730 C CA . THR A 1 351 ? 19.562 33.844 -0.823 1 81.88 351 THR A CA 1
ATOM 2731 C C . THR A 1 351 ? 19.922 32.625 -1.708 1 81.88 351 THR A C 1
ATOM 2733 O O . THR A 1 351 ? 19.953 31.5 -1.239 1 81.88 351 THR A O 1
ATOM 2736 N N . PHE A 1 352 ? 19.969 32.906 -2.928 1 75.56 352 PHE A N 1
ATOM 2737 C CA . PHE A 1 352 ? 20.422 31.906 -3.902 1 75.56 352 PHE A CA 1
ATOM 2738 C C . PHE A 1 352 ? 21.75 32.344 -4.523 1 75.56 352 PHE A C 1
ATOM 2740 O O . PHE A 1 352 ? 21.781 33.219 -5.387 1 75.56 352 PHE A O 1
ATOM 2747 N N . GLY A 1 353 ? 22.75 31.625 -4.258 1 74.56 353 GLY A N 1
ATOM 2748 C CA . GLY A 1 353 ? 24.062 32.094 -4.695 1 74.56 353 GLY A CA 1
ATOM 2749 C C . GLY A 1 353 ? 24.391 33.469 -4.207 1 74.56 353 GLY A C 1
ATOM 2750 O O . GLY A 1 353 ? 24.422 33.719 -3 1 74.56 353 GLY A O 1
ATOM 2751 N N . SER A 1 354 ? 24.578 34.406 -5.156 1 78.88 354 SER A N 1
ATOM 2752 C CA . SER A 1 354 ? 24.938 35.781 -4.816 1 78.88 354 SER A CA 1
ATOM 2753 C C . SER A 1 354 ? 23.734 36.719 -4.926 1 78.88 354 SER A C 1
ATOM 2755 O O . SER A 1 354 ? 23.844 37.906 -4.707 1 78.88 354 SER A O 1
ATOM 2757 N N . ARG A 1 355 ? 22.562 36.094 -5.223 1 80.88 355 ARG A N 1
ATOM 2758 C CA . ARG A 1 355 ? 21.375 36.938 -5.418 1 80.88 355 ARG A CA 1
ATOM 2759 C C . ARG A 1 355 ? 20.359 36.688 -4.309 1 80.88 355 ARG A C 1
ATOM 2761 O O . ARG A 1 355 ? 20.125 35.562 -3.889 1 80.88 355 ARG A O 1
ATOM 2768 N N . ASP A 1 356 ? 19.859 37.844 -3.789 1 87.88 356 ASP A N 1
ATOM 2769 C CA . ASP A 1 356 ? 18.781 37.781 -2.805 1 87.88 356 ASP A CA 1
ATOM 2770 C C . ASP A 1 356 ? 17.422 37.938 -3.475 1 87.88 356 ASP A C 1
ATOM 2772 O O . ASP A 1 356 ? 17.234 38.812 -4.336 1 87.88 356 ASP A O 1
ATOM 2776 N N . LEU A 1 357 ? 16.594 37.031 -3.141 1 90.06 357 LEU A N 1
ATOM 2777 C CA . LEU A 1 357 ? 15.211 37.156 -3.572 1 90.06 357 LEU A CA 1
ATOM 2778 C C . LEU A 1 357 ? 14.289 37.375 -2.379 1 90.06 357 LEU A C 1
ATOM 2780 O O . LEU A 1 357 ? 14.469 36.75 -1.324 1 90.06 357 LEU A O 1
ATOM 2784 N N . CYS A 1 358 ? 13.445 38.375 -2.545 1 94.62 358 CYS A N 1
ATOM 2785 C CA . CYS A 1 358 ? 12.492 38.719 -1.492 1 94.62 358 CYS A CA 1
ATOM 2786 C C . CYS A 1 358 ? 11.078 38.281 -1.871 1 94.62 358 CYS A C 1
ATOM 2788 O O . CYS A 1 358 ? 10.414 38.938 -2.664 1 94.62 358 CYS A O 1
ATOM 2790 N N . PHE A 1 359 ? 10.664 37.188 -1.256 1 93.31 359 PHE A N 1
ATOM 2791 C CA . PHE A 1 359 ? 9.336 36.656 -1.498 1 93.31 359 PHE A CA 1
ATOM 2792 C C . PHE A 1 359 ? 8.32 37.219 -0.512 1 93.31 359 PHE A C 1
ATOM 2794 O O . PHE A 1 359 ? 8.641 37.438 0.662 1 93.31 359 PHE A O 1
ATOM 2801 N N . THR A 1 360 ? 7.09 37.438 -1.04 1 96.12 360 THR A N 1
ATOM 2802 C CA . THR A 1 360 ? 6.047 37.875 -0.116 1 96.12 360 THR A CA 1
ATOM 2803 C C . THR A 1 360 ? 5.543 36.719 0.719 1 96.12 360 THR A C 1
ATOM 2805 O O . THR A 1 360 ? 5.691 35.562 0.322 1 96.12 360 THR A O 1
ATOM 2808 N N . GLY A 1 361 ? 5.059 36.969 1.876 1 94.12 361 GLY A N 1
ATOM 2809 C CA . GLY A 1 361 ? 4.504 35.969 2.754 1 94.12 361 GLY A CA 1
ATOM 2810 C C . GLY A 1 361 ? 3.047 35.656 2.469 1 94.12 361 GLY A C 1
ATOM 2811 O O . GLY A 1 361 ? 2.344 35.094 3.318 1 94.12 361 GLY A O 1
ATOM 2812 N N . PHE A 1 362 ? 2.557 36.031 1.28 1 94.31 362 PHE A N 1
ATOM 2813 C CA . PHE A 1 362 ? 1.159 35.844 0.91 1 94.31 362 PHE A CA 1
ATOM 2814 C C . PHE A 1 362 ? 1.039 34.906 -0.286 1 94.31 362 PHE A C 1
ATOM 2816 O O . PHE A 1 362 ? 1.896 34.906 -1.172 1 94.31 362 PHE A O 1
ATOM 2823 N N . MET A 1 363 ? 0.015 34.094 -0.3 1 89.56 363 MET A N 1
ATOM 2824 C CA . MET A 1 363 ? -0.203 33.188 -1.43 1 89.56 363 MET A CA 1
ATOM 2825 C C . MET A 1 363 ? -1.691 33.062 -1.729 1 89.56 363 MET A C 1
ATOM 2827 O O . MET A 1 363 ? -2.523 33.156 -0.827 1 89.56 363 MET A O 1
ATOM 2831 N N . ALA A 1 364 ? -1.934 32.844 -3 1 87.81 364 ALA A N 1
ATOM 2832 C CA . ALA A 1 364 ? -3.311 32.562 -3.404 1 87.81 364 ALA A CA 1
ATOM 2833 C C . ALA A 1 364 ? -3.67 31.094 -3.156 1 87.81 364 ALA A C 1
ATOM 2835 O O . ALA A 1 364 ? -2.865 30.188 -3.418 1 87.81 364 ALA A O 1
ATOM 2836 N N . ALA A 1 365 ? -4.773 30.891 -2.531 1 82.25 365 ALA A N 1
ATOM 2837 C CA . ALA A 1 365 ? -5.277 29.531 -2.314 1 82.25 365 ALA A CA 1
ATOM 2838 C C . ALA A 1 365 ? -6.801 29.5 -2.406 1 82.25 365 ALA A C 1
ATOM 2840 O O . ALA A 1 365 ? -7.48 30.406 -1.917 1 82.25 365 ALA A O 1
ATOM 2841 N N . GLU A 1 366 ? -7.246 28.531 -3.148 1 80.12 366 GLU A N 1
ATOM 2842 C CA . GLU A 1 366 ? -8.688 28.312 -3.234 1 80.12 366 GLU A CA 1
ATOM 2843 C C . GLU A 1 366 ? -9.164 27.312 -2.189 1 80.12 366 GLU A C 1
ATOM 2845 O O . GLU A 1 366 ? -9.266 26.125 -2.469 1 80.12 366 GLU A O 1
ATOM 2850 N N . ILE A 1 367 ? -9.477 27.797 -1.043 1 77.31 367 ILE A N 1
ATOM 2851 C CA . ILE A 1 367 ? -9.969 26.969 0.057 1 77.31 367 ILE A CA 1
ATOM 2852 C C . ILE A 1 367 ? -11.352 27.453 0.489 1 77.31 367 ILE A C 1
ATOM 2854 O O . ILE A 1 367 ? -11.594 28.672 0.572 1 77.31 367 ILE A O 1
ATOM 2858 N N . PHE A 1 368 ? -12.219 26.469 0.701 1 73.62 368 PHE A N 1
ATOM 2859 C CA . PHE A 1 368 ? -13.594 26.844 1.003 1 73.62 368 PHE A CA 1
ATOM 2860 C C . PHE A 1 368 ? -14.102 26.125 2.25 1 73.62 368 PHE A C 1
ATOM 2862 O O . PHE A 1 368 ? -13.664 25.016 2.545 1 73.62 368 PHE A O 1
ATOM 2869 N N . SER A 1 369 ? -14.844 26.828 2.996 1 71.62 369 SER A N 1
ATOM 2870 C CA . SER A 1 369 ? -15.688 26.219 4.023 1 71.62 369 SER A CA 1
ATOM 2871 C C . SER A 1 369 ? -17.172 26.391 3.686 1 71.62 369 SER A C 1
ATOM 2873 O O . SER A 1 369 ? -17.516 26.875 2.605 1 71.62 369 SER A O 1
ATOM 2875 N N . ALA A 1 370 ? -18.031 25.844 4.609 1 68 370 ALA A N 1
ATOM 2876 C CA . ALA A 1 370 ? -19.469 26 4.445 1 68 370 ALA A CA 1
ATOM 2877 C C . ALA A 1 370 ? -19.859 27.469 4.359 1 68 370 ALA A C 1
ATOM 2879 O O . ALA A 1 370 ? -20.844 27.828 3.717 1 68 370 ALA A O 1
ATOM 2880 N N . GLU A 1 371 ? -19.016 28.328 4.902 1 70.75 371 GLU A N 1
ATOM 2881 C CA . GLU A 1 371 ? -19.328 29.75 4.973 1 70.75 371 GLU A CA 1
ATOM 2882 C C . GLU A 1 371 ? -18.719 30.516 3.805 1 70.75 371 GLU A C 1
ATOM 2884 O O . GLU A 1 371 ? -18.969 31.719 3.631 1 70.75 371 GLU A O 1
ATOM 2889 N N . GLY A 1 372 ? -18 29.797 3.021 1 76.44 372 GLY A N 1
ATOM 2890 C CA . GLY A 1 372 ? -17.422 30.453 1.862 1 76.44 372 GLY A CA 1
ATOM 2891 C C . GLY A 1 372 ? -15.906 30.344 1.805 1 76.44 372 GLY A C 1
ATOM 2892 O O . GLY A 1 372 ? -15.32 29.438 2.4 1 76.44 372 GLY A O 1
ATOM 2893 N N . ALA A 1 373 ? -15.289 31.328 1.032 1 84.06 373 ALA A N 1
ATOM 2894 C CA . ALA A 1 373 ? -13.844 31.312 0.839 1 84.06 373 ALA A CA 1
ATOM 2895 C C . ALA A 1 373 ? -13.109 31.625 2.139 1 84.06 373 ALA A C 1
ATOM 2897 O O . ALA A 1 373 ? -13.547 32.5 2.912 1 84.06 373 ALA A O 1
ATOM 2898 N N . LEU A 1 374 ? -11.984 31 2.324 1 89.38 374 LEU A N 1
ATOM 2899 C CA . LEU A 1 374 ? -11.273 31.094 3.592 1 89.38 374 LEU A CA 1
ATOM 2900 C C . LEU A 1 374 ? -9.914 31.766 3.402 1 89.38 374 LEU A C 1
ATOM 2902 O O . LEU A 1 374 ? -9.297 31.625 2.346 1 89.38 374 LEU A O 1
ATOM 2906 N N . TRP A 1 375 ? -9.562 32.531 4.418 1 93.38 375 TRP A N 1
ATOM 2907 C CA . TRP A 1 375 ? -8.164 32.906 4.605 1 93.38 375 TRP A CA 1
ATOM 2908 C C . TRP A 1 375 ? -7.457 31.938 5.535 1 93.38 375 TRP A C 1
ATOM 2910 O O . TRP A 1 375 ? -8.102 31.281 6.352 1 93.38 375 TRP A O 1
ATOM 2920 N N . ILE A 1 376 ? -6.164 31.781 5.355 1 93.25 376 ILE A N 1
ATOM 2921 C CA . ILE A 1 376 ? -5.332 31.016 6.277 1 93.25 376 ILE A CA 1
ATOM 2922 C C . ILE A 1 376 ? -4.301 31.922 6.93 1 93.25 376 ILE A C 1
ATOM 2924 O O . ILE A 1 376 ? -3.516 32.594 6.238 1 93.25 376 ILE A O 1
ATOM 2928 N N . LEU A 1 377 ? -4.398 32.031 8.18 1 96.12 377 LEU A N 1
ATOM 2929 C CA . LEU A 1 377 ? -3.338 32.688 8.938 1 96.12 377 LEU A CA 1
ATOM 2930 C C . LEU A 1 377 ? -2.271 31.688 9.352 1 96.12 377 LEU A C 1
ATOM 2932 O O . LEU A 1 377 ? -2.42 31.016 10.367 1 96.12 377 LEU A O 1
ATOM 2936 N N . GLY A 1 378 ? -1.195 31.625 8.633 1 93.62 378 GLY A N 1
ATOM 2937 C CA . GLY A 1 378 ? -0.114 30.688 8.875 1 93.62 378 GLY A CA 1
ATOM 2938 C C . GLY A 1 378 ? 1.02 31.281 9.695 1 93.62 378 GLY A C 1
ATOM 2939 O O . GLY A 1 378 ? 0.81 32.219 10.469 1 93.62 378 GLY A O 1
ATOM 2940 N N . ASP A 1 379 ? 2.23 30.781 9.461 1 91.88 379 ASP A N 1
ATOM 2941 C CA . ASP A 1 379 ? 3.389 31.094 10.297 1 91.88 379 ASP A CA 1
ATOM 2942 C C . ASP A 1 379 ? 3.781 32.562 10.18 1 91.88 379 ASP A C 1
ATOM 2944 O O . ASP A 1 379 ? 4.258 33.156 11.148 1 91.88 379 ASP A O 1
ATOM 2948 N N . VAL A 1 380 ? 3.639 33.062 8.984 1 94 380 VAL A N 1
ATOM 2949 C CA . VAL A 1 380 ? 3.975 34.469 8.797 1 94 380 VAL A CA 1
ATOM 2950 C C . VAL A 1 380 ? 3.225 35.344 9.82 1 94 380 VAL A C 1
ATOM 2952 O O . VAL A 1 380 ? 3.779 36.281 10.375 1 94 380 VAL A O 1
ATOM 2955 N N . PHE A 1 381 ? 1.974 35.031 10.039 1 96.81 381 PHE A N 1
ATOM 2956 C CA . PHE A 1 381 ? 1.164 35.719 11.039 1 96.81 381 PHE A CA 1
ATOM 2957 C C . PHE A 1 381 ? 1.496 35.219 12.438 1 96.81 381 PHE A C 1
ATOM 2959 O O . PHE A 1 381 ? 1.7 36 13.359 1 96.81 381 PHE A O 1
ATOM 2966 N N . LEU A 1 382 ? 1.636 33.938 12.602 1 96.25 382 LEU A N 1
ATOM 2967 C CA . LEU A 1 382 ? 1.736 33.281 13.906 1 96.25 382 LEU A CA 1
ATOM 2968 C C . LEU A 1 382 ? 3.1 33.562 14.539 1 96.25 382 LEU A C 1
ATOM 2970 O O . LEU A 1 382 ? 3.262 33.406 15.758 1 96.25 382 LEU A O 1
ATOM 2974 N N . THR A 1 383 ? 4.066 33.906 13.781 1 94.38 383 THR A N 1
ATOM 2975 C CA . THR A 1 383 ? 5.371 34.25 14.32 1 94.38 383 THR A CA 1
ATOM 2976 C C . THR A 1 383 ? 5.293 35.594 15.07 1 94.38 383 THR A C 1
ATOM 2978 O O . THR A 1 383 ? 6.043 35.812 16.031 1 94.38 383 THR A O 1
ATOM 2981 N N . GLN A 1 384 ? 4.402 36.469 14.68 1 96.12 384 GLN A N 1
ATOM 2982 C CA . GLN A 1 384 ? 4.301 37.781 15.273 1 96.12 384 GLN A CA 1
ATOM 2983 C C . GLN A 1 384 ? 3.355 37.781 16.469 1 96.12 384 GLN A C 1
ATOM 2985 O O . GLN A 1 384 ? 3.469 38.625 17.359 1 96.12 384 GLN A O 1
ATOM 2990 N N . TYR A 1 385 ? 2.535 36.812 16.5 1 97.56 385 TYR A N 1
ATOM 2991 C CA . TYR A 1 385 ? 1.514 36.812 17.547 1 97.56 385 TYR A CA 1
ATOM 2992 C C . TYR A 1 385 ? 1.451 35.438 18.234 1 97.56 385 TYR A C 1
ATOM 2994 O O . TYR A 1 385 ? 1.167 34.438 17.594 1 97.56 385 TYR A O 1
ATOM 3002 N N . TYR A 1 386 ? 1.762 35.5 19.562 1 97.5 386 TYR A N 1
ATOM 3003 C CA . TYR A 1 386 ? 1.505 34.344 20.406 1 97.5 386 TYR A CA 1
ATOM 3004 C C . TYR A 1 386 ? 0.045 33.906 20.312 1 97.5 386 TYR A C 1
ATOM 3006 O O . TYR A 1 386 ? -0.861 34.719 20.5 1 97.5 386 TYR A O 1
ATOM 3014 N N . THR A 1 387 ? -0.138 32.688 19.969 1 98.69 387 THR A N 1
ATOM 3015 C CA . THR A 1 387 ? -1.491 32.219 19.641 1 98.69 387 THR A CA 1
ATOM 3016 C C . THR A 1 387 ? -1.941 31.125 20.594 1 98.69 387 THR A C 1
ATOM 3018 O O . THR A 1 387 ? -1.208 30.156 20.828 1 98.69 387 THR A O 1
ATOM 3021 N N . ILE A 1 388 ? -3.146 31.297 21.141 1 98.81 388 ILE A N 1
ATOM 3022 C CA . ILE A 1 388 ? -3.711 30.391 22.125 1 98.81 388 ILE A CA 1
ATOM 3023 C C . ILE A 1 388 ? -4.988 29.75 21.578 1 98.81 388 ILE A C 1
ATOM 3025 O O . ILE A 1 388 ? -5.875 30.453 21.094 1 98.81 388 ILE A O 1
ATOM 3029 N N . PHE A 1 389 ? -5.047 28.469 21.578 1 98.88 389 PHE A N 1
ATOM 3030 C CA . PHE A 1 389 ? -6.227 27.703 21.188 1 98.88 389 PHE A CA 1
ATOM 3031 C C . PHE A 1 389 ? -6.945 27.156 22.422 1 98.88 389 PHE A C 1
ATOM 3033 O O . PHE A 1 389 ? -6.434 26.281 23.109 1 98.88 389 PHE A O 1
ATOM 3040 N N . ASP A 1 390 ? -8.086 27.719 22.719 1 98.75 390 ASP A N 1
ATOM 3041 C CA . ASP A 1 390 ? -8.875 27.359 23.891 1 98.75 390 ASP A CA 1
ATOM 3042 C C . ASP A 1 390 ? -10.047 26.469 23.516 1 98.75 390 ASP A C 1
ATOM 3044 O O . ASP A 1 390 ? -11.117 26.953 23.141 1 98.75 390 ASP A O 1
ATOM 3048 N N . LYS A 1 391 ? -9.781 25.203 23.688 1 98.31 391 LYS A N 1
ATOM 3049 C CA . LYS A 1 391 ? -10.812 24.219 23.344 1 98.31 391 LYS A CA 1
ATOM 3050 C C . LYS A 1 391 ? -11.984 24.297 24.328 1 98.31 391 LYS A C 1
ATOM 3052 O O . LYS A 1 391 ? -13.125 24.016 23.953 1 98.31 391 LYS A O 1
ATOM 3057 N N . GLY A 1 392 ? -11.781 24.625 25.547 1 98 392 GLY A N 1
ATOM 3058 C CA . GLY A 1 392 ? -12.812 24.719 26.562 1 98 392 GLY A CA 1
ATOM 3059 C C . GLY A 1 392 ? -13.875 25.75 26.266 1 98 392 GLY A C 1
ATOM 3060 O O . GLY A 1 392 ? -15.062 25.531 26.5 1 98 392 GLY A O 1
ATOM 3061 N N . GLN A 1 393 ? -13.445 26.812 25.75 1 98.5 393 GLN A N 1
ATOM 3062 C CA . GLN A 1 393 ? -14.367 27.922 25.484 1 98.5 393 GLN A CA 1
ATOM 3063 C C . GLN A 1 393 ? -14.539 28.141 23.984 1 98.5 393 GLN A C 1
ATOM 3065 O O . GLN A 1 393 ? -15.219 29.078 23.562 1 98.5 393 GLN A O 1
ATOM 3070 N N . ASP A 1 394 ? -13.93 27.359 23.172 1 98.62 394 ASP A N 1
ATOM 3071 C CA . ASP A 1 394 ? -13.984 27.438 21.719 1 98.62 394 ASP A CA 1
ATOM 3072 C C . ASP A 1 394 ? -13.664 28.859 21.234 1 98.62 394 ASP A C 1
ATOM 3074 O O . ASP A 1 394 ? -14.508 29.516 20.625 1 98.62 394 ASP A O 1
ATOM 3078 N N . ARG A 1 395 ? -12.469 29.234 21.453 1 98.81 395 ARG A N 1
ATOM 3079 C CA . ARG A 1 395 ? -11.977 30.547 21.062 1 98.81 395 ARG A CA 1
ATOM 3080 C C . ARG A 1 395 ? -10.469 30.531 20.812 1 98.81 395 ARG A C 1
ATOM 3082 O O . ARG A 1 395 ? -9.781 29.594 21.25 1 98.81 395 ARG A O 1
ATOM 3089 N N . VAL A 1 396 ? -10.008 31.422 20.062 1 98.88 396 VAL A N 1
ATOM 3090 C CA . VAL A 1 396 ? -8.578 31.594 19.797 1 98.88 396 VAL A CA 1
ATOM 3091 C C . VAL A 1 396 ? -8.117 32.938 20.375 1 98.88 396 VAL A C 1
ATOM 3093 O O . VAL A 1 396 ? -8.82 33.938 20.266 1 98.88 396 VAL A O 1
ATOM 3096 N N . GLY A 1 397 ? -6.977 32.938 21.078 1 98.81 397 GLY A N 1
ATOM 3097 C CA . GLY A 1 397 ? -6.387 34.156 21.641 1 98.81 397 GLY A CA 1
ATOM 3098 C C . GLY A 1 397 ? -5.121 34.594 20.922 1 98.81 397 GLY A C 1
ATOM 3099 O O . GLY A 1 397 ? -4.309 33.75 20.531 1 98.81 397 GLY A O 1
ATOM 3100 N N . PHE A 1 398 ? -4.98 35.875 20.828 1 98.75 398 PHE A N 1
ATOM 3101 C CA . PHE A 1 398 ? -3.791 36.438 20.203 1 98.75 398 PHE A CA 1
ATOM 3102 C C . PHE A 1 398 ? -3.156 37.5 21.094 1 98.75 398 PHE A C 1
ATOM 3104 O O . PHE A 1 398 ? -3.861 38.312 21.719 1 98.75 398 PHE A O 1
ATOM 3111 N N . ALA A 1 399 ? -1.899 37.5 21.234 1 98.38 399 ALA A N 1
ATOM 3112 C CA . ALA A 1 399 ? -1.082 38.531 21.875 1 98.38 399 ALA A CA 1
ATOM 3113 C C . ALA A 1 399 ? 0.237 38.719 21.125 1 98.38 399 ALA A C 1
ATOM 3115 O O . ALA A 1 399 ? 0.734 37.781 20.484 1 98.38 399 ALA A O 1
ATOM 3116 N N . ARG A 1 400 ? 0.723 39.875 21.203 1 97.06 400 ARG A N 1
ATOM 3117 C CA . ARG A 1 400 ? 2.004 40.125 20.531 1 97.06 400 ARG A CA 1
ATOM 3118 C C . ARG A 1 400 ? 3.092 39.219 21.125 1 97.06 400 ARG A C 1
ATOM 3120 O O . ARG A 1 400 ? 3.246 39.125 22.344 1 97.06 400 ARG A O 1
ATOM 3127 N N . ALA A 1 401 ? 3.789 38.562 20.25 1 95.56 401 ALA A N 1
ATOM 3128 C CA . ALA A 1 401 ? 4.867 37.688 20.703 1 95.56 401 ALA A CA 1
ATOM 3129 C C . ALA A 1 401 ? 6.051 38.469 21.219 1 95.56 401 ALA A C 1
ATOM 3131 O O . ALA A 1 401 ? 6.395 39.531 20.656 1 95.56 401 ALA A O 1
ATOM 3132 N N . LYS A 1 402 ? 6.617 38.062 22.281 1 92.44 402 LYS A N 1
ATOM 3133 C CA . LYS A 1 402 ? 7.832 38.656 22.828 1 92.44 402 LYS A CA 1
ATOM 3134 C C . LYS A 1 402 ? 9.078 37.969 22.281 1 92.44 402 LYS A C 1
ATOM 3136 O O . LYS A 1 402 ? 9.391 36.844 22.672 1 92.44 402 LYS A O 1
ATOM 3141 N N . HIS A 1 403 ? 9.734 38.594 21.359 1 86.38 403 HIS A N 1
ATOM 3142 C CA . HIS A 1 403 ? 10.945 38.031 20.797 1 86.38 403 HIS A CA 1
ATOM 3143 C C . HIS A 1 403 ? 12.188 38.531 21.5 1 86.38 403 HIS A C 1
ATOM 3145 O O . HIS A 1 403 ? 12.219 39.688 21.938 1 86.38 403 HIS A O 1
ATOM 3151 N N . VAL A 1 404 ? 13.055 37.688 22 1 68.38 404 VAL A N 1
ATOM 3152 C CA . VAL A 1 404 ? 14.297 38.125 22.656 1 68.38 404 VAL A CA 1
ATOM 3153 C C . VAL A 1 404 ? 15.203 38.812 21.641 1 68.38 404 VAL A C 1
ATOM 3155 O O . VAL A 1 404 ? 15.461 38.281 20.562 1 68.38 404 VAL A O 1
ATOM 3158 N N . ILE A 1 405 ? 15.25 40.094 21.703 1 58.31 405 ILE A N 1
ATOM 3159 C CA . ILE A 1 405 ? 16.156 40.875 20.859 1 58.31 405 ILE A CA 1
ATOM 3160 C C . ILE A 1 405 ? 17.594 40.469 21.141 1 58.31 405 ILE A C 1
ATOM 3162 O O . ILE A 1 405 ? 18.031 40.438 22.297 1 58.31 405 ILE A O 1
ATOM 3166 N N . GLU A 1 406 ? 18.156 39.656 20.453 1 49.84 406 GLU A N 1
ATOM 3167 C CA . GLU A 1 406 ? 19.609 39.5 20.594 1 49.84 406 GLU A CA 1
ATOM 3168 C C . GLU A 1 406 ? 20.328 40.812 20.641 1 49.84 406 GLU A C 1
ATOM 3170 O O . GLU A 1 406 ? 20.141 41.688 19.766 1 49.84 406 GLU A O 1
ATOM 3175 N N . GLU A 1 407 ? 20.531 41.438 21.797 1 41.72 407 GLU A N 1
ATOM 3176 C CA . GLU A 1 407 ? 21.453 42.562 21.938 1 41.72 407 GLU A CA 1
ATOM 3177 C C . GLU A 1 407 ? 22.703 42.344 21.062 1 41.72 407 GLU A C 1
ATOM 3179 O O . GLU A 1 407 ? 23.328 41.312 21.125 1 41.72 407 GLU A O 1
ATOM 3184 N N . SER A 1 408 ? 22.781 42.938 19.969 1 41.56 408 SER A N 1
ATOM 3185 C CA . SER A 1 408 ? 24.078 43.094 19.312 1 41.56 408 SER A CA 1
ATOM 3186 C C . SER A 1 408 ? 25.156 43.5 20.312 1 41.56 408 SER A C 1
ATOM 3188 O O . SER A 1 408 ? 24.969 44.469 21.078 1 41.56 408 SER A O 1
ATOM 3190 N N . GLN A 1 409 ? 25.875 42.656 20.969 1 38.09 409 GLN A N 1
ATOM 3191 C CA . GLN A 1 409 ? 27.109 42.969 21.703 1 38.09 409 GLN A CA 1
ATOM 3192 C C . GLN A 1 409 ? 27.953 44 20.984 1 38.09 409 GLN A C 1
ATOM 3194 O O . GLN A 1 409 ? 29.016 43.688 20.438 1 38.09 409 GLN A O 1
ATOM 3199 N N . GLU A 1 410 ? 27.547 44.781 20.062 1 36.94 410 GLU A N 1
ATOM 3200 C CA . GLU A 1 410 ? 28.547 45.719 19.578 1 36.94 410 GLU A CA 1
ATOM 3201 C C . GLU A 1 410 ? 28.828 46.812 20.609 1 36.94 410 GLU A C 1
ATOM 3203 O O . GLU A 1 410 ? 29.5 47.781 20.297 1 36.94 410 GLU A O 1
ATOM 3208 N N . GLN A 1 411 ? 28.234 46.875 21.828 1 33.38 411 GLN A N 1
ATOM 3209 C CA . GLN A 1 411 ? 28.562 48.094 22.531 1 33.38 411 GLN A CA 1
ATOM 3210 C C . GLN A 1 411 ? 30.062 48.156 22.875 1 33.38 411 GLN A C 1
ATOM 3212 O O . GLN A 1 411 ? 30.688 49.219 22.844 1 33.38 411 GLN A O 1
ATOM 3217 N N . PHE A 1 412 ? 30.625 47.219 23.688 1 35.03 412 PHE A N 1
ATOM 3218 C CA . PHE A 1 412 ? 31.609 47.656 24.656 1 35.03 412 PHE A CA 1
ATOM 3219 C C . PHE A 1 412 ? 32.969 47.812 24 1 35.03 412 PHE A C 1
ATOM 3221 O O . PHE A 1 412 ? 33.969 48.031 24.688 1 35.03 412 PHE A O 1
ATOM 3228 N N . ASP A 1 413 ? 33.281 47.375 22.766 1 30.12 413 ASP A N 1
ATOM 3229 C CA . ASP A 1 413 ? 34.688 47.594 22.5 1 30.12 413 ASP A CA 1
ATOM 3230 C C . ASP A 1 413 ? 35 49.062 22.219 1 30.12 413 ASP A C 1
ATOM 3232 O O . ASP A 1 413 ? 35.531 49.375 21.156 1 30.12 413 ASP A O 1
ATOM 3236 N N . GLN A 1 414 ? 34.25 50 22.828 1 23.67 414 GLN A N 1
ATOM 3237 C CA . GLN A 1 414 ? 35 51.25 22.891 1 23.67 414 GLN A CA 1
ATOM 3238 C C . GLN A 1 414 ? 35.969 51.25 24.078 1 23.67 414 GLN A C 1
ATOM 3240 O O . GLN A 1 414 ? 35.625 50.781 25.156 1 23.67 414 GLN A O 1
ATOM 3245 N N . MET B 1 1 ? 38.188 -40.031 41.906 1 33.16 1 MET B N 1
ATOM 3246 C CA . MET B 1 1 ? 38.156 -39.469 40.562 1 33.16 1 MET B CA 1
ATOM 3247 C C . MET B 1 1 ? 37.125 -40.125 39.688 1 33.16 1 MET B C 1
ATOM 3249 O O . MET B 1 1 ? 37.406 -41.094 39 1 33.16 1 MET B O 1
ATOM 3253 N N . SER B 1 2 ? 35.844 -40.312 40.188 1 34.66 2 SER B N 1
ATOM 3254 C CA . SER B 1 2 ? 34.719 -40.938 39.531 1 34.66 2 SER B CA 1
ATOM 3255 C C . SER B 1 2 ? 34.281 -40.125 38.312 1 34.66 2 SER B C 1
ATOM 3257 O O . SER B 1 2 ? 34 -38.938 38.406 1 34.66 2 SER B O 1
ATOM 3259 N N . LYS B 1 3 ? 34.812 -40.438 37.094 1 34.78 3 LYS B N 1
ATOM 3260 C CA . LYS B 1 3 ? 34.469 -39.906 35.781 1 34.78 3 LYS B CA 1
ATOM 3261 C C . LYS B 1 3 ? 32.969 -40 35.562 1 34.78 3 LYS B C 1
ATOM 3263 O O . LYS B 1 3 ? 32.406 -41.125 35.562 1 34.78 3 LYS B O 1
ATOM 3268 N N . VAL B 1 4 ? 32.219 -39.031 35.938 1 41.72 4 VAL B N 1
ATOM 3269 C CA . VAL B 1 4 ? 30.828 -38.812 35.531 1 41.72 4 VAL B CA 1
ATOM 3270 C C . VAL B 1 4 ? 30.688 -39 34.031 1 41.72 4 VAL B C 1
ATOM 3272 O O . VAL B 1 4 ? 31.312 -38.281 33.25 1 41.72 4 VAL B O 1
ATOM 3275 N N . LEU B 1 5 ? 30.484 -40.188 33.562 1 41.31 5 LEU B N 1
ATOM 3276 C CA . LEU B 1 5 ? 30.125 -40.469 32.188 1 41.31 5 LEU B CA 1
ATOM 3277 C C . LEU B 1 5 ? 28.906 -39.656 31.766 1 41.31 5 LEU B C 1
ATOM 3279 O O . LEU B 1 5 ? 27.812 -39.844 32.312 1 41.31 5 LEU B O 1
ATOM 3283 N N . LEU B 1 6 ? 29.125 -38.344 31.453 1 40.81 6 LEU B N 1
ATOM 3284 C CA . LEU B 1 6 ? 28.094 -37.594 30.781 1 40.81 6 LEU B CA 1
ATOM 3285 C C . LEU B 1 6 ? 27.594 -38.312 29.547 1 40.81 6 LEU B C 1
ATOM 3287 O O . LEU B 1 6 ? 28.328 -38.469 28.562 1 40.81 6 LEU B O 1
ATOM 3291 N N . LEU B 1 7 ? 26.734 -39.281 29.719 1 40.19 7 LEU B N 1
ATOM 3292 C CA . LEU B 1 7 ? 25.969 -39.812 28.609 1 40.19 7 LEU B CA 1
ATOM 3293 C C . LEU B 1 7 ? 25.312 -38.719 27.797 1 40.19 7 LEU B C 1
ATOM 3295 O O . LEU B 1 7 ? 24.438 -38 28.297 1 40.19 7 LEU B O 1
ATOM 3299 N N . LEU B 1 8 ? 26.031 -38.125 26.906 1 39.44 8 LEU B N 1
ATOM 3300 C CA . LEU B 1 8 ? 25.453 -37.312 25.844 1 39.44 8 LEU B CA 1
ATOM 3301 C C . LEU B 1 8 ? 24.328 -38.062 25.141 1 39.44 8 LEU B C 1
ATOM 3303 O O . LEU B 1 8 ? 24.562 -39.062 24.453 1 39.44 8 LEU B O 1
ATOM 3307 N N . LEU B 1 9 ? 23.172 -38.188 25.75 1 39.75 9 LEU B N 1
ATOM 3308 C CA . LEU B 1 9 ? 22 -38.594 24.984 1 39.75 9 LEU B CA 1
ATOM 3309 C C . LEU B 1 9 ? 21.859 -37.781 23.719 1 39.75 9 LEU B C 1
ATOM 3311 O O . LEU B 1 9 ? 21.609 -36.562 23.781 1 39.75 9 LEU B O 1
ATOM 3315 N N . LEU B 1 10 ? 22.594 -38.094 22.75 1 38.78 10 LEU B N 1
ATOM 3316 C CA . LEU B 1 10 ? 22.266 -37.625 21.422 1 38.78 10 LEU B CA 1
ATOM 3317 C C . LEU B 1 10 ? 20.781 -37.781 21.109 1 38.78 10 LEU B C 1
ATOM 3319 O O . LEU B 1 10 ? 20.297 -38.938 20.953 1 38.78 10 LEU B O 1
ATOM 3323 N N . VAL B 1 11 ? 19.922 -37 21.688 1 38.84 11 VAL B N 1
ATOM 3324 C CA . VAL B 1 11 ? 18.562 -36.938 21.141 1 38.84 11 VAL B CA 1
ATOM 3325 C C . VAL B 1 11 ? 18.625 -36.812 19.625 1 38.84 11 VAL B C 1
ATOM 3327 O O . VAL B 1 11 ? 19.062 -35.812 19.078 1 38.84 11 VAL B O 1
ATOM 3330 N N . TRP B 1 12 ? 19 -37.875 18.953 1 38.41 12 TRP B N 1
ATOM 3331 C CA . TRP B 1 12 ? 18.719 -37.938 17.516 1 38.41 12 TRP B CA 1
ATOM 3332 C C . TRP B 1 12 ? 17.297 -37.5 17.234 1 38.41 12 TRP B C 1
ATOM 3334 O O . TRP B 1 12 ? 16.328 -38.156 17.594 1 38.41 12 TRP B O 1
ATOM 3344 N N . THR B 1 13 ? 16.984 -36.25 17.312 1 41.22 13 THR B N 1
ATOM 3345 C CA . THR B 1 13 ? 15.742 -35.781 16.688 1 41.22 13 THR B CA 1
ATOM 3346 C C . THR B 1 13 ? 15.57 -36.406 15.312 1 41.22 13 THR B C 1
ATOM 3348 O O . THR B 1 13 ? 16.328 -36.125 14.391 1 41.22 13 THR B O 1
ATOM 3351 N N . CYS B 1 14 ? 15.359 -37.688 15.148 1 42.06 14 CYS B N 1
ATOM 3352 C CA . CYS B 1 14 ? 14.898 -38.312 13.922 1 42.06 14 CYS B CA 1
ATOM 3353 C C . CYS B 1 14 ? 13.906 -37.438 13.18 1 42.06 14 CYS B C 1
ATOM 3355 O O . CYS B 1 14 ? 12.75 -37.312 13.578 1 42.06 14 CYS B O 1
ATOM 3357 N N . THR B 1 15 ? 14.281 -36.312 12.672 1 48.81 15 THR B N 1
ATOM 3358 C CA . THR B 1 15 ? 13.40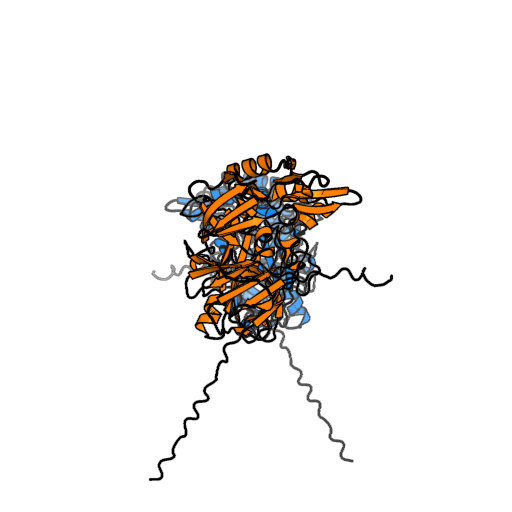6 -35.625 11.742 1 48.81 15 THR B CA 1
ATOM 3359 C C . THR B 1 15 ? 12.875 -36.562 10.68 1 48.81 15 THR B C 1
ATOM 3361 O O . THR B 1 15 ? 13.633 -37.094 9.852 1 48.81 15 THR B O 1
ATOM 3364 N N . ALA B 1 16 ? 11.961 -37.469 11.008 1 54.31 16 ALA B N 1
ATOM 3365 C CA . ALA B 1 16 ? 11.305 -38.375 10.094 1 54.31 16 ALA B CA 1
ATOM 3366 C C . ALA B 1 16 ? 10.898 -37.688 8.797 1 54.31 16 ALA B C 1
ATOM 3368 O O . ALA B 1 16 ? 10.219 -36.656 8.828 1 54.31 16 ALA B O 1
ATOM 3369 N N . SER B 1 17 ? 11.711 -37.844 7.797 1 66.31 17 SER B N 1
ATOM 3370 C CA . SER B 1 17 ? 11.273 -37.438 6.461 1 66.31 17 SER B CA 1
ATOM 3371 C C . SER B 1 17 ? 9.859 -37.969 6.172 1 66.31 17 SER B C 1
ATOM 3373 O O . SER B 1 17 ? 9.422 -38.938 6.754 1 66.31 17 SER B O 1
ATOM 3375 N N . ALA B 1 18 ? 9.023 -36.969 5.672 1 78.25 18 ALA B N 1
ATOM 3376 C CA . ALA B 1 18 ? 7.594 -37.219 5.57 1 78.25 18 ALA B CA 1
ATOM 3377 C C . ALA B 1 18 ? 7.125 -37.156 4.121 1 78.25 18 ALA B C 1
ATOM 3379 O O . ALA B 1 18 ? 7.746 -36.5 3.291 1 78.25 18 ALA B O 1
ATOM 3380 N N . LEU B 1 19 ? 6.43 -38.125 3.723 1 83.44 19 LEU B N 1
ATOM 3381 C CA . LEU B 1 19 ? 5.52 -38.031 2.59 1 83.44 19 LEU B CA 1
ATOM 3382 C C . LEU B 1 19 ? 4.207 -37.375 3 1 83.44 19 LEU B C 1
ATOM 3384 O O . LEU B 1 19 ? 3.564 -37.781 3.959 1 83.44 19 LEU B O 1
ATOM 3388 N N . LEU B 1 20 ? 3.916 -36.156 2.324 1 89.62 20 LEU B N 1
ATOM 3389 C CA . LEU B 1 20 ? 2.729 -35.438 2.748 1 89.62 20 LEU B CA 1
ATOM 3390 C C . LEU B 1 20 ? 1.768 -35.25 1.58 1 89.62 20 LEU B C 1
ATOM 3392 O O . LEU B 1 20 ? 2.172 -34.781 0.506 1 89.62 20 LEU B O 1
ATOM 3396 N N . ARG B 1 21 ? 0.567 -35.625 1.8 1 92.69 21 ARG B N 1
ATOM 3397 C CA . ARG B 1 21 ? -0.512 -35.406 0.842 1 92.69 21 ARG B CA 1
ATOM 3398 C C . ARG B 1 21 ? -1.271 -34.125 1.154 1 92.69 21 ARG B C 1
ATOM 3400 O O . ARG B 1 21 ? -1.753 -33.938 2.273 1 92.69 21 ARG B O 1
ATOM 3407 N N . VAL B 1 22 ? -1.309 -33.281 0.202 1 94.25 22 VAL B N 1
ATOM 3408 C CA . VAL B 1 22 ? -2.062 -32.031 0.319 1 94.25 22 VAL B CA 1
ATOM 3409 C C . VAL B 1 22 ? -3.277 -32.062 -0.604 1 94.25 22 VAL B C 1
ATOM 3411 O O . VAL B 1 22 ? -3.139 -32 -1.827 1 94.25 22 VAL B O 1
ATOM 3414 N N . PRO B 1 23 ? -4.469 -32.188 -0.035 1 93 23 PRO B N 1
ATOM 3415 C CA . PRO B 1 23 ? -5.645 -32.156 -0.905 1 93 23 PRO B CA 1
ATOM 3416 C C . PRO B 1 23 ? -5.816 -30.797 -1.592 1 93 23 PRO B C 1
ATOM 3418 O O . PRO B 1 23 ? -5.582 -29.75 -0.978 1 93 23 PRO B O 1
ATOM 3421 N N . LEU B 1 24 ? -6.152 -30.812 -2.846 1 93.56 24 LEU B N 1
ATOM 3422 C CA . LEU B 1 24 ? -6.465 -29.609 -3.615 1 93.56 24 LEU B CA 1
ATOM 3423 C C . LEU B 1 24 ? -7.945 -29.578 -3.977 1 93.56 24 LEU B C 1
ATOM 3425 O O . LEU B 1 24 ? -8.539 -30.609 -4.297 1 93.56 24 LEU B O 1
ATOM 3429 N N . ARG B 1 25 ? -8.484 -28.422 -3.854 1 90.12 25 ARG B N 1
ATOM 3430 C CA . ARG B 1 25 ? -9.875 -28.203 -4.223 1 90.12 25 ARG B CA 1
ATOM 3431 C C . ARG B 1 25 ? -9.984 -27.453 -5.551 1 90.12 25 ARG B C 1
ATOM 3433 O O . ARG B 1 25 ? -9.219 -26.516 -5.805 1 90.12 25 ARG B O 1
ATOM 3440 N N . ARG B 1 26 ? -10.922 -27.969 -6.312 1 88.44 26 ARG B N 1
ATOM 3441 C CA . ARG B 1 26 ? -11.156 -27.328 -7.605 1 88.44 26 ARG B CA 1
ATOM 3442 C C . ARG B 1 26 ? -12.234 -26.25 -7.496 1 88.44 26 ARG B C 1
ATOM 3444 O O . ARG B 1 26 ? -13.305 -26.5 -6.926 1 88.44 26 ARG B O 1
ATOM 3451 N N . ASN B 1 27 ? -11.961 -25.062 -7.961 1 84.38 27 ASN B N 1
ATOM 3452 C CA . ASN B 1 27 ? -12.906 -23.953 -7.992 1 84.38 27 ASN B CA 1
ATOM 3453 C C . ASN B 1 27 ? -13.031 -23.359 -9.391 1 84.38 27 ASN B C 1
ATOM 3455 O O . ASN B 1 27 ? -12.133 -23.5 -10.211 1 84.38 27 ASN B O 1
ATOM 3459 N N . PRO B 1 28 ? -14.211 -22.766 -9.609 1 82.81 28 PRO B N 1
ATOM 3460 C CA . PRO B 1 28 ? -14.305 -22.062 -10.891 1 82.81 28 PRO B CA 1
ATOM 3461 C C . PRO B 1 28 ? -13.211 -21.016 -11.062 1 82.81 28 PRO B C 1
ATOM 3463 O O . PRO B 1 28 ? -12.828 -20.344 -10.094 1 82.81 28 PRO B O 1
ATOM 3466 N N . THR B 1 29 ? -12.742 -20.922 -12.305 1 84.62 29 THR B N 1
ATOM 3467 C CA . THR B 1 29 ? -11.703 -19.938 -12.578 1 84.62 29 THR B CA 1
ATOM 3468 C C . THR B 1 29 ? -12.266 -18.516 -12.5 1 84.62 29 THR B C 1
ATOM 3470 O O . THR B 1 29 ? -13.477 -18.328 -12.57 1 84.62 29 THR B O 1
ATOM 3473 N N . ILE B 1 30 ? -11.359 -17.516 -12.336 1 84.44 30 ILE B N 1
ATOM 3474 C CA . ILE B 1 30 ? -11.75 -16.109 -12.352 1 84.44 30 ILE B CA 1
ATOM 3475 C C . ILE B 1 30 ? -12.445 -15.789 -13.672 1 84.44 30 ILE B C 1
ATOM 3477 O O . ILE B 1 30 ? -13.461 -15.086 -13.695 1 84.44 30 ILE B O 1
ATOM 3481 N N . ARG B 1 31 ? -11.953 -16.328 -14.766 1 84 31 ARG B N 1
ATOM 3482 C CA . ARG B 1 31 ? -12.523 -16.094 -16.094 1 84 31 ARG B CA 1
ATOM 3483 C C . ARG B 1 31 ? -13.969 -16.594 -16.156 1 84 31 ARG B C 1
ATOM 3485 O O . ARG B 1 31 ? -14.852 -15.883 -16.641 1 84 31 ARG B O 1
ATOM 3492 N N . THR B 1 32 ? -14.164 -17.797 -15.688 1 83 32 THR B N 1
ATOM 3493 C CA . THR B 1 32 ? -15.508 -18.375 -15.711 1 83 32 THR B CA 1
ATOM 3494 C C . THR B 1 32 ? -16.469 -17.562 -14.836 1 83 32 THR B C 1
ATOM 3496 O O . THR B 1 32 ? -17.609 -17.359 -15.211 1 83 32 THR B O 1
ATOM 3499 N N . GLN B 1 33 ? -15.992 -17.125 -13.727 1 84.38 33 GLN B N 1
ATOM 3500 C CA . GLN B 1 33 ? -16.828 -16.328 -12.82 1 84.38 33 GLN B CA 1
ATOM 3501 C C . GLN B 1 33 ? -17.188 -14.992 -13.445 1 84.38 33 GLN B C 1
ATOM 3503 O O . GLN B 1 33 ? -18.344 -14.57 -13.391 1 84.38 33 GLN B O 1
ATOM 3508 N N . LEU B 1 34 ? -16.188 -14.383 -13.977 1 86.31 34 LEU B N 1
ATOM 3509 C CA . LEU B 1 34 ? -16.422 -13.086 -14.594 1 86.31 34 LEU B CA 1
ATOM 3510 C C . LEU B 1 34 ? -17.375 -13.219 -15.789 1 86.31 34 LEU B C 1
ATOM 3512 O O . LEU B 1 34 ? -18.188 -12.328 -16.031 1 86.31 34 LEU B O 1
ATOM 3516 N N . ARG B 1 35 ? -17.188 -14.258 -16.5 1 85.25 35 ARG B N 1
ATOM 3517 C CA . ARG B 1 35 ? -18.078 -14.516 -17.625 1 85.25 35 ARG B CA 1
ATOM 3518 C C . ARG B 1 35 ? -19.516 -14.68 -17.156 1 85.25 35 ARG B C 1
ATOM 3520 O O . ARG B 1 35 ? -20.438 -14.109 -17.734 1 85.25 35 ARG B O 1
ATOM 3527 N N . ALA B 1 36 ? -19.719 -15.406 -16.125 1 83.5 36 ALA B N 1
ATOM 3528 C CA . ALA B 1 36 ? -21.047 -15.648 -15.57 1 83.5 36 ALA B CA 1
ATOM 3529 C C . ALA B 1 36 ? -21.688 -14.344 -15.094 1 83.5 36 ALA B C 1
ATOM 3531 O O . ALA B 1 36 ? -22.906 -14.172 -15.172 1 83.5 36 ALA B O 1
ATOM 3532 N N . GLU B 1 37 ? -20.875 -13.445 -14.68 1 84.81 37 GLU B N 1
ATOM 3533 C CA . GLU B 1 37 ? -21.375 -12.188 -14.133 1 84.81 37 GLU B CA 1
ATOM 3534 C C . GLU B 1 37 ? -21.484 -11.117 -15.211 1 84.81 37 GLU B C 1
ATOM 3536 O O . GLU B 1 37 ? -21.938 -10 -14.953 1 84.81 37 GLU B O 1
ATOM 3541 N N . GLY B 1 38 ? -21.031 -11.484 -16.391 1 84.19 38 GLY B N 1
ATOM 3542 C CA . GLY B 1 38 ? -21.062 -10.547 -17.484 1 84.19 38 GLY B CA 1
ATOM 3543 C C . GLY B 1 38 ? -20 -9.469 -17.391 1 84.19 38 GLY B C 1
ATOM 3544 O O . GLY B 1 38 ? -20.156 -8.391 -17.969 1 84.19 38 GLY B O 1
ATOM 3545 N N . LEU B 1 39 ? -18.969 -9.766 -16.672 1 86.56 39 LEU B N 1
ATOM 3546 C CA . LEU B 1 39 ? -17.969 -8.75 -16.406 1 86.56 39 LEU B CA 1
ATOM 3547 C C . LEU B 1 39 ? -16.656 -9.078 -17.109 1 86.56 39 LEU B C 1
ATOM 3549 O O . LEU B 1 39 ? -15.703 -8.297 -17.062 1 86.56 39 LEU B O 1
ATOM 3553 N N . LEU B 1 40 ? -16.641 -10.211 -17.828 1 86.69 40 LEU B N 1
ATOM 3554 C CA . LEU B 1 40 ? -15.383 -10.695 -18.406 1 86.69 40 LEU B CA 1
ATOM 3555 C C . LEU B 1 40 ? -14.852 -9.727 -19.453 1 86.69 40 LEU B C 1
ATOM 3557 O O . LEU B 1 40 ? -13.656 -9.398 -19.453 1 86.69 40 LEU B O 1
ATOM 3561 N N . GLU B 1 41 ? -15.688 -9.227 -20.297 1 84.5 41 GLU B N 1
ATOM 3562 C CA . GLU B 1 41 ? -15.258 -8.336 -21.375 1 84.5 41 GLU B CA 1
ATOM 3563 C C . GLU B 1 41 ? -14.602 -7.078 -20.828 1 84.5 41 GLU B C 1
ATOM 3565 O O . GLU B 1 41 ? -13.5 -6.711 -21.234 1 84.5 41 GLU B O 1
ATOM 3570 N N . GLN B 1 42 ? -15.305 -6.48 -19.984 1 82.88 42 GLN B N 1
ATOM 3571 C CA . GLN B 1 42 ? -14.781 -5.266 -19.375 1 82.88 42 GLN B CA 1
ATOM 3572 C C . GLN B 1 42 ? -13.477 -5.539 -18.625 1 82.88 42 GLN B C 1
ATOM 3574 O O . GLN B 1 42 ? -12.531 -4.758 -18.719 1 82.88 42 GLN B O 1
ATOM 3579 N N . PHE B 1 43 ? -13.469 -6.586 -18.031 1 83.62 43 PHE B N 1
ATOM 3580 C CA . PHE B 1 43 ? -12.273 -6.953 -17.266 1 83.62 43 PHE B CA 1
ATOM 3581 C C . PHE B 1 43 ? -11.086 -7.145 -18.203 1 83.62 43 PHE B C 1
ATOM 3583 O O . PHE B 1 43 ? -9.992 -6.633 -17.938 1 83.62 43 PHE B O 1
ATOM 3590 N N . LEU B 1 44 ? -11.305 -7.879 -19.25 1 81 44 LEU B N 1
ATOM 3591 C CA . LEU B 1 44 ? -10.219 -8.172 -20.172 1 81 44 LEU B CA 1
ATOM 3592 C C . LEU B 1 44 ? -9.719 -6.895 -20.844 1 81 44 LEU B C 1
ATOM 3594 O O . LEU B 1 44 ? -8.523 -6.742 -21.094 1 81 44 LEU B O 1
ATOM 3598 N N . LYS B 1 45 ? -10.594 -6.047 -21.125 1 77.5 45 LYS B N 1
ATOM 3599 C CA . LYS B 1 45 ? -10.227 -4.773 -21.734 1 77.5 45 LYS B CA 1
ATOM 3600 C C . LYS B 1 45 ? -9.359 -3.943 -20.781 1 77.5 45 LYS B C 1
ATOM 3602 O O . LYS B 1 45 ? -8.375 -3.338 -21.203 1 77.5 45 LYS B O 1
ATOM 3607 N N . GLU B 1 46 ? -9.664 -4.02 -19.578 1 75.12 46 GLU B N 1
ATOM 3608 C CA . GLU B 1 46 ? -9.023 -3.166 -18.594 1 75.12 46 GLU B CA 1
ATOM 3609 C C . GLU B 1 46 ? -7.73 -3.797 -18.062 1 75.12 46 GLU B C 1
ATOM 3611 O O . GLU B 1 46 ? -6.891 -3.111 -17.484 1 75.12 46 GLU B O 1
ATOM 3616 N N . ASN B 1 47 ? -7.629 -5.066 -18.344 1 73.75 47 ASN B N 1
ATOM 3617 C CA . ASN B 1 47 ? -6.508 -5.746 -17.688 1 73.75 47 ASN B CA 1
ATOM 3618 C C . ASN B 1 47 ? -5.531 -6.309 -18.719 1 73.75 47 ASN B C 1
ATOM 3620 O O . ASN B 1 47 ? -4.754 -7.215 -18.422 1 73.75 47 ASN B O 1
ATOM 3624 N N . GLN B 1 48 ? -5.652 -5.863 -19.938 1 72.88 48 GLN B N 1
ATOM 3625 C CA . GLN B 1 48 ? -4.543 -6.137 -20.844 1 72.88 48 GLN B CA 1
ATOM 3626 C C . GLN B 1 48 ? -3.225 -5.625 -20.266 1 72.88 48 GLN B C 1
ATOM 3628 O O . GLN B 1 48 ? -3.176 -4.547 -19.672 1 72.88 48 GLN B O 1
ATOM 3633 N N . PRO B 1 49 ? -2.201 -6.434 -20.359 1 71.75 49 PRO B N 1
ATOM 3634 C CA . PRO B 1 49 ? -0.95 -6.043 -19.703 1 71.75 49 PRO B CA 1
ATOM 3635 C C . PRO B 1 49 ? -0.529 -4.613 -20.031 1 71.75 49 PRO B C 1
ATOM 3637 O O . PRO B 1 49 ? -0.126 -3.863 -19.141 1 71.75 49 PRO B O 1
ATOM 3640 N N . ASP B 1 50 ? -0.617 -4.262 -21.281 1 72.12 50 ASP B N 1
ATOM 3641 C CA . ASP B 1 50 ? -0.208 -2.916 -21.672 1 72.12 50 ASP B CA 1
ATOM 3642 C C . ASP B 1 50 ? -1.129 -1.859 -21.062 1 72.12 50 ASP B C 1
ATOM 3644 O O . ASP B 1 50 ? -0.666 -0.806 -20.625 1 72.12 50 ASP B O 1
ATOM 3648 N N . ILE B 1 51 ? -2.383 -2.152 -21.094 1 75.12 51 ILE B N 1
ATOM 3649 C CA . ILE B 1 51 ? -3.361 -1.211 -20.562 1 75.12 51 ILE B CA 1
ATOM 3650 C C . ILE B 1 51 ? -3.209 -1.107 -19.047 1 75.12 51 ILE B C 1
ATOM 3652 O O . ILE B 1 51 ? -3.219 -0.008 -18.5 1 75.12 51 ILE B O 1
ATOM 3656 N N . PHE B 1 52 ? -3.049 -2.209 -18.453 1 76.25 52 PHE B N 1
ATOM 3657 C CA . PHE B 1 52 ? -2.879 -2.234 -17 1 76.25 52 PHE B CA 1
ATOM 3658 C C . PHE B 1 52 ? -1.643 -1.447 -16.594 1 76.25 52 PHE B C 1
ATOM 3660 O O . PHE B 1 52 ? -1.698 -0.637 -15.664 1 76.25 52 PHE B O 1
ATOM 3667 N N . ASN B 1 53 ? -0.6 -1.742 -17.25 1 77 53 ASN B N 1
ATOM 3668 C CA . ASN B 1 53 ? 0.644 -1.054 -16.938 1 77 53 ASN B CA 1
ATOM 3669 C C . ASN B 1 53 ? 0.513 0.456 -17.109 1 77 53 ASN B C 1
ATOM 3671 O O . ASN B 1 53 ? 0.992 1.228 -16.281 1 77 53 ASN B O 1
ATOM 3675 N N . ARG B 1 54 ? -0.059 0.822 -18.156 1 76.56 54 ARG B N 1
ATOM 3676 C CA . ARG B 1 54 ? -0.254 2.248 -18.391 1 76.56 54 ARG B CA 1
ATOM 3677 C C . ARG B 1 54 ? -1.118 2.875 -17.297 1 76.56 54 ARG B C 1
ATOM 3679 O O . ARG B 1 54 ? -0.866 4.004 -16.875 1 76.56 54 ARG B O 1
ATOM 3686 N N . ARG B 1 55 ? -2.027 2.121 -16.938 1 80.62 55 ARG B N 1
ATOM 3687 C CA . ARG B 1 55 ? -2.984 2.643 -15.961 1 80.62 55 ARG B CA 1
ATOM 3688 C C . ARG B 1 55 ? -2.375 2.697 -14.57 1 80.62 55 ARG B C 1
ATOM 3690 O O . ARG B 1 55 ? -2.615 3.645 -13.812 1 80.62 55 ARG B O 1
ATOM 3697 N N . PHE B 1 56 ? -1.512 1.759 -14.25 1 84.38 56 PHE B N 1
ATOM 3698 C CA . PHE B 1 56 ? -1.136 1.634 -12.852 1 84.38 56 PHE B CA 1
ATOM 3699 C C . PHE B 1 56 ? 0.365 1.835 -12.672 1 84.38 56 PHE B C 1
ATOM 3701 O O . PHE B 1 56 ? 0.877 1.765 -11.547 1 84.38 56 PHE B O 1
ATOM 3708 N N . ALA B 1 57 ? 1.065 2.078 -13.688 1 81.5 57 ALA B N 1
ATOM 3709 C CA . ALA B 1 57 ? 2.512 2.254 -13.594 1 81.5 57 ALA B CA 1
ATOM 3710 C C . ALA B 1 57 ? 2.869 3.295 -12.539 1 81.5 57 ALA B C 1
ATOM 3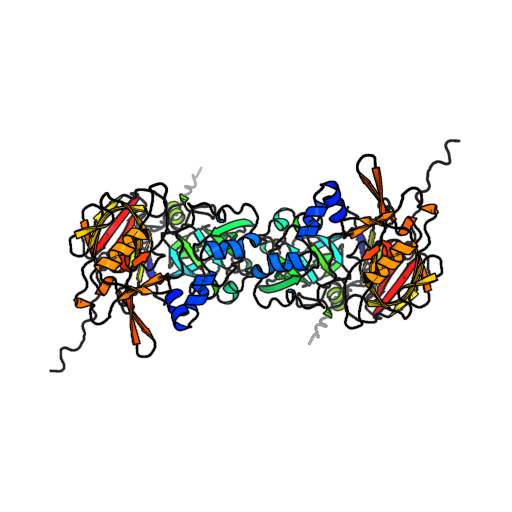712 O O . ALA B 1 57 ? 3.822 3.115 -11.773 1 81.5 57 ALA B O 1
ATOM 3713 N N . GLN B 1 58 ? 2.061 4.34 -12.445 1 83.19 58 GLN B N 1
ATOM 3714 C CA . GLN B 1 58 ? 2.352 5.449 -11.539 1 83.19 58 GLN B CA 1
ATOM 3715 C C . GLN B 1 58 ? 2.078 5.066 -10.094 1 83.19 58 GLN B C 1
ATOM 3717 O O . GLN B 1 58 ? 2.473 5.785 -9.172 1 83.19 58 GLN B O 1
ATOM 3722 N N . CYS B 1 59 ? 1.392 4.039 -9.883 1 86.75 59 CYS B N 1
ATOM 3723 C CA . CYS B 1 59 ? 1.04 3.605 -8.539 1 86.75 59 CYS B CA 1
ATOM 3724 C C . CYS B 1 59 ? 2.211 2.893 -7.871 1 86.75 59 CYS B C 1
ATOM 3726 O O . CYS B 1 59 ? 2.197 2.668 -6.66 1 86.75 59 CYS B O 1
ATOM 3728 N N . PHE B 1 60 ? 3.238 2.615 -8.617 1 86 60 PHE B N 1
ATOM 3729 C CA . PHE B 1 60 ? 4.375 1.864 -8.102 1 86 60 PHE B CA 1
ATOM 3730 C C . PHE B 1 60 ? 5.613 2.75 -8.016 1 86 60 PHE B C 1
ATOM 3732 O O . PHE B 1 60 ? 5.77 3.686 -8.797 1 86 60 PHE B O 1
ATOM 3739 N N . PRO B 1 61 ? 6.473 2.404 -7.004 1 82.62 61 PRO B N 1
ATOM 3740 C CA . PRO B 1 61 ? 7.719 3.17 -6.93 1 82.62 61 PRO B CA 1
ATOM 3741 C C . PRO B 1 61 ? 8.562 3.039 -8.195 1 82.62 61 PRO B C 1
ATOM 3743 O O . PRO B 1 61 ? 8.57 1.984 -8.836 1 82.62 61 PRO B O 1
ATOM 3746 N N . PRO B 1 62 ? 9.227 4.188 -8.375 1 74.25 62 PRO B N 1
ATOM 3747 C CA . PRO B 1 62 ? 10.133 4.102 -9.523 1 74.25 62 PRO B CA 1
ATOM 3748 C C . PRO B 1 62 ? 11.195 3.016 -9.359 1 74.25 62 PRO B C 1
ATOM 3750 O O . PRO B 1 62 ? 11.703 2.809 -8.258 1 74.25 62 PRO B O 1
ATOM 3753 N N . GLY B 1 63 ? 11.523 2.289 -10.367 1 64.81 63 GLY B N 1
ATOM 3754 C CA . GLY B 1 63 ? 12.586 1.293 -10.352 1 64.81 63 GLY B CA 1
ATOM 3755 C C . GLY B 1 63 ? 12.094 -0.088 -9.945 1 64.81 63 GLY B C 1
ATOM 3756 O O . GLY B 1 63 ? 12.898 -1.015 -9.805 1 64.81 63 GLY B O 1
ATOM 3757 N N . THR B 1 64 ? 10.883 -0.085 -9.648 1 64.06 64 THR B N 1
ATOM 3758 C CA . THR B 1 64 ? 10.383 -1.425 -9.367 1 64.06 64 THR B CA 1
ATOM 3759 C C . THR B 1 64 ? 10.641 -2.359 -10.547 1 64.06 64 THR B C 1
ATOM 3761 O O . THR B 1 64 ? 10.117 -2.143 -11.641 1 64.06 64 THR B O 1
ATOM 3764 N N . PRO B 1 65 ? 11.719 -3.139 -10.383 1 56.47 65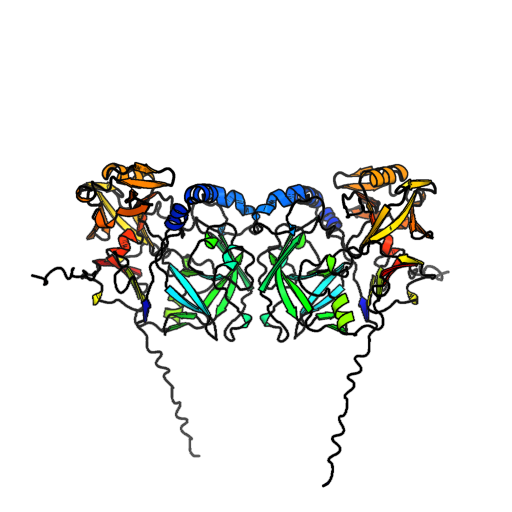 PRO B N 1
ATOM 3765 C CA . PRO B 1 65 ? 12.18 -3.984 -11.484 1 56.47 65 PRO B CA 1
ATOM 3766 C C . PRO B 1 65 ? 11.031 -4.672 -12.219 1 56.47 65 PRO B C 1
ATOM 3768 O O . PRO B 1 65 ? 11.07 -4.801 -13.445 1 56.47 65 PRO B O 1
ATOM 3771 N N . SER B 1 66 ? 10.188 -5.254 -11.422 1 53.97 66 SER B N 1
ATOM 3772 C CA . SER B 1 66 ? 9.203 -6.102 -12.086 1 53.97 66 SER B CA 1
ATOM 3773 C C . SER B 1 66 ? 8.305 -5.289 -13.016 1 53.97 66 SER B C 1
ATOM 3775 O O . SER B 1 66 ? 7.562 -5.855 -13.812 1 53.97 66 SER B O 1
ATOM 3777 N N . LEU B 1 67 ? 8.289 -3.953 -12.93 1 53.81 67 LEU B N 1
ATOM 3778 C CA . LEU B 1 67 ? 7.461 -3.094 -13.766 1 53.81 67 LEU B CA 1
ATOM 3779 C C . LEU B 1 67 ? 8.164 -2.768 -15.078 1 53.81 67 LEU B C 1
ATOM 3781 O O . LEU B 1 67 ? 7.574 -2.148 -15.969 1 53.81 67 LEU B O 1
ATOM 3785 N N . ARG B 1 68 ? 9.43 -3.082 -15.086 1 46.53 68 ARG B N 1
ATOM 3786 C CA . ARG B 1 68 ? 10.102 -2.773 -16.344 1 46.53 68 ARG B CA 1
ATOM 3787 C C . ARG B 1 68 ? 9.477 -3.547 -17.5 1 46.53 68 ARG B C 1
ATOM 3789 O O . ARG B 1 68 ? 9.328 -4.77 -17.422 1 46.53 68 ARG B O 1
ATOM 3796 N N . LEU B 1 69 ? 8.625 -2.814 -18.219 1 45.81 69 LEU B N 1
ATOM 3797 C CA . LEU B 1 69 ? 7.969 -3.205 -19.469 1 45.81 69 LEU B CA 1
ATOM 3798 C C . LEU B 1 69 ? 8.867 -4.129 -20.281 1 45.81 69 LEU B C 1
ATOM 3800 O O . LEU B 1 69 ? 8.547 -4.457 -21.422 1 45.81 69 LEU B O 1
ATOM 3804 N N . GLY B 1 70 ? 10.023 -4.32 -19.828 1 40.72 70 GLY B N 1
ATOM 3805 C CA . GLY B 1 70 ? 10.695 -5.094 -20.859 1 40.72 70 GLY B CA 1
ATOM 3806 C C . GLY B 1 70 ? 10.055 -6.445 -21.109 1 40.72 70 GLY B C 1
ATOM 3807 O O . GLY B 1 70 ? 9.281 -6.934 -20.281 1 40.72 70 GLY B O 1
ATOM 3808 N N . ARG B 1 71 ? 10.086 -6.805 -22.453 1 40.91 71 ARG B N 1
ATOM 3809 C CA . ARG B 1 71 ? 9.609 -8.016 -23.125 1 40.91 71 ARG B CA 1
ATOM 3810 C C . ARG B 1 71 ? 9.664 -9.211 -22.188 1 40.91 71 ARG B C 1
ATOM 3812 O O . ARG B 1 71 ? 8.844 -10.125 -22.281 1 40.91 71 ARG B O 1
ATOM 3819 N N . SER B 1 72 ? 10.75 -9.273 -21.562 1 39.84 72 SER B N 1
ATOM 3820 C CA . SER B 1 72 ? 11.055 -10.602 -21.047 1 39.84 72 SER B CA 1
ATOM 3821 C C . SER B 1 72 ? 10.109 -10.969 -19.906 1 39.84 72 SER B C 1
ATOM 3823 O O . SER B 1 72 ? 9.688 -12.125 -19.797 1 39.84 72 SER B O 1
ATOM 3825 N N . SER B 1 73 ? 10.219 -10.273 -18.719 1 44.12 73 SER B N 1
ATOM 3826 C CA . SER B 1 73 ? 9.805 -11 -17.516 1 44.12 73 SER B CA 1
ATOM 3827 C C . SER B 1 73 ? 8.297 -10.945 -17.328 1 44.12 73 SER B C 1
ATOM 3829 O O . SER B 1 73 ? 7.812 -10.352 -16.359 1 44.12 73 SER B O 1
ATOM 3831 N N . GLU B 1 74 ? 7.582 -10.453 -18.344 1 46.44 74 GLU B N 1
ATOM 3832 C CA . GLU B 1 74 ? 6.16 -10.656 -18.094 1 46.44 74 GLU B CA 1
ATOM 3833 C C . GLU B 1 74 ? 5.906 -12.016 -17.453 1 46.44 74 GLU B C 1
ATOM 3835 O O . GLU B 1 74 ? 6.051 -13.055 -18.094 1 46.44 74 GLU B O 1
ATOM 3840 N N . LYS B 1 75 ? 6.363 -12.117 -16.266 1 49.38 75 LYS B N 1
ATOM 3841 C CA . LYS B 1 75 ? 6.035 -13.352 -15.578 1 49.38 75 LYS B CA 1
ATOM 3842 C C . LYS B 1 75 ? 4.66 -13.867 -15.992 1 49.38 75 LYS B C 1
ATOM 3844 O O . LYS B 1 75 ? 3.748 -13.086 -16.25 1 49.38 75 LYS B O 1
ATOM 3849 N N . ILE B 1 76 ? 4.703 -14.945 -16.75 1 51.53 76 ILE B N 1
ATOM 3850 C CA . ILE B 1 76 ? 3.701 -15.898 -17.219 1 51.53 76 ILE B CA 1
ATOM 3851 C C . ILE B 1 76 ? 2.562 -15.984 -16.203 1 51.53 76 ILE B C 1
ATOM 3853 O O . ILE B 1 76 ? 1.565 -16.672 -16.438 1 51.53 76 ILE B O 1
ATOM 3857 N N . TYR B 1 77 ? 2.529 -15.109 -15.055 1 54.31 77 TYR B N 1
ATOM 3858 C CA . TYR B 1 77 ? 1.547 -15.531 -14.062 1 54.31 77 TYR B CA 1
ATOM 3859 C C . TYR B 1 77 ? 0.144 -15.086 -14.461 1 54.31 77 TYR B C 1
ATOM 3861 O O . TYR B 1 77 ? -0.125 -13.891 -14.57 1 54.31 77 TYR B O 1
ATOM 3869 N N . ASN B 1 78 ? -0.628 -15.992 -15.109 1 64.62 78 ASN B N 1
ATOM 3870 C CA . ASN B 1 78 ? -2.035 -15.727 -15.383 1 64.62 78 ASN B CA 1
ATOM 3871 C C . ASN B 1 78 ? -2.949 -16.453 -14.398 1 64.62 78 ASN B C 1
ATOM 3873 O O . ASN B 1 78 ? -3.203 -17.641 -14.539 1 64.62 78 ASN B O 1
ATOM 3877 N N . PHE B 1 79 ? -3.387 -15.703 -13.359 1 68.81 79 PHE B N 1
ATOM 3878 C CA . PHE B 1 79 ? -4.195 -16.344 -12.336 1 68.81 79 PHE B CA 1
ATOM 3879 C C . PHE B 1 79 ? -5.664 -16.391 -12.75 1 68.81 79 PHE B C 1
ATOM 3881 O O . PHE B 1 79 ? -6.488 -17 -12.07 1 68.81 79 PHE B O 1
ATOM 3888 N N . MET B 1 80 ? -5.934 -15.867 -13.875 1 74 80 MET B N 1
ATOM 3889 C CA . MET B 1 80 ? -7.324 -15.805 -14.312 1 74 80 MET B CA 1
ATOM 3890 C C . MET B 1 80 ? -7.891 -17.203 -14.531 1 74 80 MET B C 1
ATOM 3892 O O . MET B 1 80 ? -9.109 -17.391 -14.5 1 74 80 MET B O 1
ATOM 3896 N N . ASP B 1 81 ? -6.965 -18.156 -14.586 1 74.38 81 ASP B N 1
ATOM 3897 C CA . ASP B 1 81 ? -7.426 -19.484 -14.969 1 74.38 81 ASP B CA 1
ATOM 3898 C C . ASP B 1 81 ? -6.969 -20.531 -13.961 1 74.38 81 ASP B C 1
ATOM 3900 O O . ASP B 1 81 ? -6.953 -21.719 -14.266 1 74.38 81 ASP B O 1
ATOM 3904 N N . ALA B 1 82 ? -6.582 -20.047 -12.812 1 78.19 82 ALA B N 1
ATOM 3905 C CA . ALA B 1 82 ? -6.199 -21 -11.766 1 78.19 82 ALA B CA 1
ATOM 3906 C C . ALA B 1 82 ? -7.418 -21.703 -11.195 1 78.19 82 ALA B C 1
ATOM 3908 O O . ALA B 1 82 ? -8.453 -21.078 -10.961 1 78.19 82 ALA B O 1
ATOM 3909 N N . GLN B 1 83 ? -7.289 -23.062 -10.977 1 83.62 83 GLN B N 1
ATOM 3910 C CA . GLN B 1 83 ? -8.461 -23.844 -10.602 1 83.62 83 GLN B CA 1
ATOM 3911 C C . GLN B 1 83 ? -8.242 -24.562 -9.273 1 83.62 83 GLN B C 1
ATOM 3913 O O . GLN B 1 83 ? -9.203 -24.844 -8.547 1 83.62 83 GLN B O 1
ATOM 3918 N N . TYR B 1 84 ? -7.047 -24.922 -8.961 1 87.5 84 TYR B N 1
ATOM 3919 C CA . TYR B 1 84 ? -6.816 -25.797 -7.824 1 87.5 84 TYR B CA 1
ATOM 3920 C C . TYR B 1 84 ? -6.109 -25.062 -6.695 1 87.5 84 TYR B C 1
ATOM 3922 O O . TYR B 1 84 ? -5.07 -24.422 -6.914 1 87.5 84 TYR B O 1
ATOM 3930 N N . TYR B 1 85 ? -6.676 -25.188 -5.531 1 91 85 TYR B N 1
ATOM 3931 C CA . TYR B 1 85 ? -6.148 -24.5 -4.355 1 91 85 TYR B CA 1
ATOM 3932 C C . TYR B 1 85 ? -5.969 -25.469 -3.191 1 91 85 TYR B C 1
ATOM 3934 O O . TYR B 1 85 ? -6.668 -26.484 -3.107 1 91 85 TYR B O 1
ATOM 3942 N N . GLY B 1 86 ? -5.062 -25.156 -2.389 1 95.12 86 GLY B N 1
ATOM 3943 C CA . GLY B 1 86 ? -4.852 -25.891 -1.148 1 95.12 86 GLY B CA 1
ATOM 3944 C C . GLY B 1 86 ? -4.648 -24.984 0.05 1 95.12 86 GLY B C 1
ATOM 3945 O O . GLY B 1 86 ? -4.574 -23.766 -0.094 1 95.12 86 GLY B O 1
ATOM 3946 N N . GLU B 1 87 ? -4.621 -25.609 1.226 1 96.81 87 GLU B N 1
ATOM 3947 C CA . GLU B 1 87 ? -4.527 -24.844 2.463 1 96.81 87 GLU B CA 1
ATOM 3948 C C . GLU B 1 87 ? -3.117 -24.906 3.045 1 96.81 87 GLU B C 1
ATOM 3950 O O . GLU B 1 87 ? -2.471 -25.953 3.014 1 96.81 87 GLU B O 1
ATOM 3955 N N . ILE B 1 88 ? -2.648 -23.797 3.531 1 98.38 88 ILE B N 1
ATOM 3956 C CA . ILE B 1 88 ? -1.415 -23.703 4.309 1 98.38 88 ILE B CA 1
ATOM 3957 C C . ILE B 1 88 ? -1.666 -22.906 5.582 1 98.38 88 ILE B C 1
ATOM 3959 O O . ILE B 1 88 ? -2.723 -22.281 5.738 1 98.38 88 ILE B O 1
ATOM 3963 N N . SER B 1 89 ? -0.765 -22.969 6.477 1 98.56 89 SER B N 1
ATOM 3964 C CA . SER B 1 89 ? -0.851 -22.172 7.691 1 98.56 89 SER B CA 1
ATOM 3965 C C . SER B 1 89 ? 0.457 -21.438 7.957 1 98.56 89 SER B C 1
ATOM 3967 O O . SER B 1 89 ? 1.54 -21.984 7.754 1 98.56 89 SER B O 1
ATOM 3969 N N . LEU B 1 90 ? 0.321 -20.25 8.414 1 98.69 90 LEU B N 1
ATOM 3970 C CA . LEU B 1 90 ? 1.48 -19.438 8.75 1 98.69 90 LEU B CA 1
ATOM 3971 C C . LEU B 1 90 ? 1.404 -18.953 10.195 1 98.69 90 LEU B C 1
ATOM 3973 O O . LEU B 1 90 ? 0.345 -18.531 10.656 1 98.69 90 LEU B O 1
ATOM 3977 N N . GLY B 1 91 ? 2.551 -19.141 10.891 1 98.25 91 GLY B N 1
ATOM 3978 C CA . GLY B 1 91 ? 2.678 -18.484 12.18 1 98.25 91 GLY B CA 1
ATOM 3979 C C . GLY B 1 91 ? 2.342 -19.406 13.344 1 98.25 91 GLY B C 1
ATOM 3980 O O . GLY B 1 91 ? 1.92 -20.547 13.141 1 98.25 91 GLY B O 1
ATOM 3981 N N . THR B 1 92 ? 2.645 -18.891 14.539 1 98.06 92 THR B N 1
ATOM 3982 C CA . THR B 1 92 ? 2.305 -19.5 15.82 1 98.06 92 THR B CA 1
ATOM 3983 C C . THR B 1 92 ? 1.526 -18.516 16.688 1 98.06 92 THR B C 1
ATOM 3985 O O . THR B 1 92 ? 2.1 -17.562 17.234 1 98.06 92 THR B O 1
ATOM 3988 N N . PRO B 1 93 ? 0.245 -18.719 16.953 1 97.62 93 PRO B N 1
ATOM 3989 C CA . PRO B 1 93 ? -0.492 -19.891 16.453 1 97.62 93 PRO B CA 1
ATOM 3990 C C . PRO B 1 93 ? -0.74 -19.828 14.945 1 97.62 93 PRO B C 1
ATOM 3992 O O . PRO B 1 93 ? -0.43 -18.812 14.305 1 97.62 93 PRO B O 1
ATOM 3995 N N . GLU B 1 94 ? -1.282 -20.859 14.391 1 98.06 94 GLU B N 1
ATOM 3996 C CA . GLU B 1 94 ? -1.463 -21 12.953 1 98.06 94 GLU B CA 1
ATOM 3997 C C . GLU B 1 94 ? -2.568 -20.078 12.438 1 98.06 94 GLU B C 1
ATOM 3999 O O . GLU B 1 94 ? -3.598 -19.906 13.094 1 98.06 94 GLU B O 1
ATOM 4004 N N . GLN B 1 95 ? -2.301 -19.438 11.344 1 98.5 95 GLN B N 1
ATOM 4005 C CA . GLN B 1 95 ? -3.277 -18.719 10.539 1 98.5 95 GLN B CA 1
ATOM 4006 C C . GLN B 1 95 ? -3.416 -19.344 9.156 1 98.5 95 GLN B C 1
ATOM 4008 O O . GLN B 1 95 ? -2.43 -19.469 8.422 1 98.5 95 GLN B O 1
ATOM 4013 N N . ASN B 1 96 ? -4.57 -19.734 8.75 1 98.31 96 ASN B N 1
ATOM 4014 C CA . ASN B 1 96 ? -4.781 -20.531 7.547 1 98.31 96 ASN B CA 1
ATOM 4015 C C . ASN B 1 96 ? -4.988 -19.641 6.32 1 98.31 96 ASN B C 1
ATOM 4017 O O . ASN B 1 96 ? -5.602 -18.578 6.418 1 98.31 96 ASN B O 1
ATOM 4021 N N . PHE B 1 97 ? -4.52 -20.109 5.23 1 98.38 97 PHE B N 1
ATOM 4022 C CA . PHE B 1 97 ? -4.672 -19.438 3.949 1 98.38 97 PHE B CA 1
ATOM 4023 C C . PHE B 1 97 ? -4.914 -20.438 2.83 1 98.38 97 PHE B C 1
ATOM 4025 O O . PHE B 1 97 ? -4.297 -21.5 2.805 1 98.38 97 PHE B O 1
ATOM 4032 N N . SER B 1 98 ? -5.809 -20.125 1.914 1 96.44 98 SER B N 1
ATOM 4033 C CA . SER B 1 98 ? -5.949 -20.859 0.655 1 96.44 98 SER B CA 1
ATOM 4034 C C . SER B 1 98 ? -4.988 -20.312 -0.401 1 96.44 98 SER B C 1
ATOM 4036 O O . SER B 1 98 ? -5 -19.125 -0.711 1 96.44 98 SER B O 1
ATOM 4038 N N . VAL B 1 99 ? -4.168 -21.266 -0.945 1 96.69 99 VAL B N 1
ATOM 4039 C CA . VAL B 1 99 ? -3.154 -20.781 -1.871 1 96.69 99 VAL B CA 1
ATOM 4040 C C . VAL B 1 99 ? -3.164 -21.625 -3.146 1 96.69 99 VAL B C 1
ATOM 4042 O O . VAL B 1 99 ? -3.633 -22.766 -3.141 1 96.69 99 VAL B O 1
ATOM 4045 N N . ILE B 1 100 ? -2.684 -21.016 -4.188 1 93.44 100 ILE B N 1
ATOM 4046 C CA . ILE B 1 100 ? -2.338 -21.734 -5.402 1 93.44 100 ILE B CA 1
ATOM 4047 C C . ILE B 1 100 ? -0.916 -22.281 -5.289 1 93.44 100 ILE B C 1
ATOM 4049 O O . ILE B 1 100 ? 0.023 -21.531 -5.012 1 93.44 100 ILE B O 1
ATOM 4053 N N . PHE B 1 101 ? -0.796 -23.594 -5.387 1 95.75 101 PHE B N 1
ATOM 4054 C CA . PHE B 1 101 ? 0.539 -24.172 -5.535 1 95.75 101 PHE B CA 1
ATOM 4055 C C . PHE B 1 101 ? 1.016 -24.062 -6.977 1 95.75 101 PHE B C 1
ATOM 4057 O O . PHE B 1 101 ? 0.536 -24.781 -7.852 1 95.75 101 PHE B O 1
ATOM 4064 N N . ASP B 1 102 ? 1.972 -23.156 -7.176 1 93.62 102 ASP B N 1
ATOM 4065 C CA . ASP B 1 102 ? 2.273 -22.703 -8.531 1 93.62 102 ASP B CA 1
ATOM 4066 C C . ASP B 1 102 ? 3.695 -23.078 -8.93 1 93.62 102 ASP B C 1
ATOM 4068 O O . ASP B 1 102 ? 4.664 -22.609 -8.336 1 93.62 102 ASP B O 1
ATOM 4072 N N . THR B 1 103 ? 3.82 -23.875 -9.961 1 95.19 103 THR B N 1
ATOM 4073 C CA . THR B 1 103 ? 5.137 -24.25 -10.461 1 95.19 103 THR B CA 1
ATOM 4074 C C . THR B 1 103 ? 5.652 -23.219 -11.461 1 95.19 103 THR B C 1
ATOM 4076 O O . THR B 1 103 ? 6.766 -23.344 -11.969 1 95.19 103 THR B O 1
ATOM 4079 N N . GLY B 1 104 ? 4.848 -22.188 -11.734 1 90.19 104 GLY B N 1
ATOM 4080 C CA . GLY B 1 104 ? 5.258 -21.094 -12.602 1 90.19 104 GLY B CA 1
ATOM 4081 C C . GLY B 1 104 ? 5.762 -19.891 -11.844 1 90.19 104 GLY B C 1
ATOM 4082 O O . GLY B 1 104 ? 5.973 -18.828 -12.43 1 90.19 104 GLY B O 1
ATOM 4083 N N . SER B 1 105 ? 5.883 -19.953 -10.602 1 90.31 105 SER B N 1
ATOM 4084 C CA . SER B 1 105 ? 6.449 -18.906 -9.75 1 90.31 105 SER B CA 1
ATOM 4085 C C . SER B 1 105 ? 7.18 -19.5 -8.555 1 90.31 105 SER B C 1
ATOM 4087 O O . SER B 1 105 ? 7.082 -20.703 -8.297 1 90.31 105 SER B O 1
ATOM 4089 N N . SER B 1 106 ? 7.93 -18.609 -7.816 1 93.75 106 SER B N 1
ATOM 4090 C CA . SER B 1 106 ? 8.781 -19.156 -6.773 1 93.75 106 SER B CA 1
ATOM 4091 C C . SER B 1 106 ? 8.414 -18.609 -5.402 1 93.75 106 SER B C 1
ATOM 4093 O O . SER B 1 106 ? 8.812 -19.156 -4.375 1 93.75 106 SER B O 1
ATOM 4095 N N . ASP B 1 107 ? 7.609 -17.625 -5.379 1 94.25 107 ASP B N 1
ATOM 4096 C CA . ASP B 1 107 ? 7.457 -16.875 -4.133 1 94.25 107 ASP B CA 1
ATOM 4097 C C . ASP B 1 107 ? 6.219 -17.328 -3.367 1 94.25 107 ASP B C 1
ATOM 4099 O O . ASP B 1 107 ? 5.23 -17.75 -3.971 1 94.25 107 ASP B O 1
ATOM 4103 N N . LEU B 1 108 ? 6.348 -17.25 -2.057 1 97.81 108 LEU B N 1
ATOM 4104 C CA . LEU B 1 108 ? 5.184 -17.344 -1.185 1 97.81 108 LEU B CA 1
ATOM 4105 C C . LEU B 1 108 ? 4.723 -15.961 -0.74 1 97.81 108 LEU B C 1
ATOM 4107 O O . LEU B 1 108 ? 5.523 -15.164 -0.249 1 97.81 108 LEU B O 1
ATOM 4111 N N . TRP B 1 109 ? 3.484 -15.68 -0.923 1 96.38 109 TRP B N 1
ATOM 4112 C CA . TRP B 1 109 ? 2.953 -14.438 -0.374 1 96.38 109 TRP B CA 1
ATOM 4113 C C . TRP B 1 109 ? 1.48 -14.594 -0.006 1 96.38 109 TRP B C 1
ATOM 4115 O O . TRP B 1 109 ? 0.77 -15.414 -0.591 1 96.38 109 TRP B O 1
ATOM 4125 N N . VAL B 1 110 ? 1.005 -13.93 0.995 1 97.69 110 VAL B N 1
ATOM 4126 C CA . VAL B 1 110 ? -0.378 -13.797 1.441 1 97.69 110 VAL B CA 1
ATOM 4127 C C . VAL B 1 110 ? -0.681 -12.344 1.772 1 97.69 110 VAL B C 1
ATOM 4129 O O . VAL B 1 110 ? 0.235 -11.547 1.998 1 97.69 110 VAL B O 1
ATOM 4132 N N . PRO B 1 111 ? -1.951 -11.969 1.793 1 96.94 111 PRO B N 1
ATOM 4133 C CA . PRO B 1 111 ? -2.277 -10.602 2.18 1 96.94 111 PRO B CA 1
ATOM 4134 C C . PRO B 1 111 ? -1.936 -10.297 3.637 1 96.94 111 PRO B C 1
ATOM 4136 O O . PRO B 1 111 ? -2.123 -11.148 4.508 1 96.94 111 PRO B O 1
ATOM 4139 N N . SER B 1 112 ? -1.436 -9.102 3.84 1 97.62 112 SER B N 1
ATOM 4140 C CA . SER B 1 112 ? -1.151 -8.625 5.188 1 97.62 112 SER B CA 1
ATOM 4141 C C . SER B 1 112 ? -2.385 -7.988 5.824 1 97.62 112 SER B C 1
ATOM 4143 O O . SER B 1 112 ? -3.26 -7.48 5.117 1 97.62 112 SER B O 1
ATOM 4145 N N . SER B 1 113 ? -2.449 -7.996 7.137 1 97 113 SER B N 1
ATOM 4146 C CA . SER B 1 113 ? -3.438 -7.199 7.855 1 97 113 SER B CA 1
ATOM 4147 C C . SER B 1 113 ? -3.23 -5.707 7.613 1 97 113 SER B C 1
ATOM 4149 O O . SER B 1 113 ? -4.098 -4.895 7.941 1 97 113 SER B O 1
ATOM 4151 N N . TYR B 1 114 ? -2.174 -5.277 6.969 1 96.81 114 TYR B N 1
ATOM 4152 C CA . TYR B 1 114 ? -1.876 -3.891 6.629 1 96.81 114 TYR B CA 1
ATOM 4153 C C . TYR B 1 114 ? -2.246 -3.592 5.18 1 96.81 114 TYR B C 1
ATOM 4155 O O . TYR B 1 114 ? -1.935 -2.516 4.664 1 96.81 114 TYR B O 1
ATOM 4163 N N . CYS B 1 115 ? -2.857 -4.559 4.484 1 96.44 115 CYS B N 1
ATOM 4164 C CA . CYS B 1 115 ? -3.213 -4.367 3.084 1 96.44 115 CYS B CA 1
ATOM 4165 C C . CYS B 1 115 ? -4.297 -3.307 2.934 1 96.44 115 CYS B C 1
ATOM 4167 O O . CYS B 1 115 ? -5.312 -3.35 3.627 1 96.44 115 CYS B O 1
ATOM 4169 N N . VAL B 1 116 ? -4.09 -2.346 1.987 1 93.69 116 VAL B N 1
ATOM 4170 C CA . VAL B 1 116 ? -5.004 -1.214 1.871 1 93.69 116 VAL B CA 1
ATOM 4171 C C . VAL B 1 116 ? -5.77 -1.302 0.554 1 93.69 116 VAL B C 1
ATOM 4173 O O . VAL B 1 116 ? -6.461 -0.356 0.166 1 93.69 116 VAL B O 1
ATOM 4176 N N . SER B 1 117 ? -5.652 -2.354 -0.124 1 91.81 117 SER B N 1
ATOM 4177 C CA . SER B 1 117 ? -6.348 -2.539 -1.395 1 91.81 117 SER B CA 1
ATOM 4178 C C . SER B 1 117 ? -7.723 -3.162 -1.188 1 91.81 117 SER B C 1
ATOM 4180 O O . SER B 1 117 ? -7.953 -3.854 -0.194 1 91.81 117 SER B O 1
ATOM 4182 N N . GLN B 1 118 ? -8.625 -2.926 -2.141 1 87.38 118 GLN B N 1
ATOM 4183 C CA . GLN B 1 118 ? -9.969 -3.482 -2.086 1 87.38 118 GLN B CA 1
ATOM 4184 C C . GLN B 1 118 ? -9.938 -5.008 -2.043 1 87.38 118 GLN B C 1
ATOM 4186 O O . GLN B 1 118 ? -10.734 -5.633 -1.345 1 87.38 118 GLN B O 1
ATOM 4191 N N . ALA B 1 119 ? -9.07 -5.582 -2.77 1 87.19 119 ALA B N 1
ATOM 4192 C CA . ALA B 1 119 ? -8.977 -7.035 -2.869 1 87.19 119 ALA B CA 1
ATOM 4193 C C . ALA B 1 119 ? -8.766 -7.668 -1.495 1 87.19 119 ALA B C 1
ATOM 4195 O O . ALA B 1 119 ? -9.312 -8.727 -1.199 1 87.19 119 ALA B O 1
ATOM 4196 N N . CYS B 1 120 ? -8 -7.012 -0.673 1 91.25 120 CYS B N 1
ATOM 4197 C CA . CYS B 1 120 ? -7.605 -7.602 0.602 1 91.25 120 CYS B CA 1
ATOM 4198 C C . CYS B 1 120 ? -8.789 -7.68 1.559 1 91.25 120 CYS B C 1
ATOM 4200 O O . CYS B 1 120 ? -8.789 -8.484 2.49 1 91.25 120 CYS B O 1
ATOM 4202 N N . ALA B 1 121 ? -9.852 -6.898 1.318 1 86.88 121 ALA B N 1
ATOM 4203 C CA . ALA B 1 121 ? -11.031 -6.902 2.182 1 86.88 121 ALA B CA 1
ATOM 4204 C C . ALA B 1 121 ? -11.797 -8.211 2.051 1 86.88 121 ALA B C 1
ATOM 4206 O O . ALA B 1 121 ? -12.57 -8.578 2.943 1 86.88 121 ALA B O 1
ATOM 4207 N N . PHE B 1 122 ? -11.555 -9.016 1.03 1 88.81 122 PHE B N 1
ATOM 4208 C CA . PHE B 1 122 ? -12.336 -10.211 0.756 1 88.81 122 PHE B CA 1
ATOM 4209 C C . PHE B 1 122 ? -11.508 -11.469 0.981 1 88.81 122 PHE B C 1
ATOM 4211 O O . PHE B 1 122 ? -11.953 -12.578 0.667 1 88.81 122 PHE B O 1
ATOM 4218 N N . HIS B 1 123 ? -10.352 -11.336 1.521 1 94.12 123 HIS B N 1
ATOM 4219 C CA . HIS B 1 123 ? -9.445 -12.461 1.716 1 94.12 123 HIS B CA 1
ATOM 4220 C C . HIS B 1 123 ? -8.953 -12.531 3.156 1 94.12 123 HIS B C 1
ATOM 4222 O O . HIS B 1 123 ? -9.062 -11.555 3.904 1 94.12 123 HIS B O 1
ATOM 4228 N N . ARG B 1 124 ? -8.562 -13.789 3.58 1 96.62 124 ARG B N 1
ATOM 4229 C CA . ARG B 1 124 ? -7.875 -13.891 4.863 1 96.62 124 ARG B CA 1
ATOM 4230 C C . ARG B 1 124 ? -6.562 -13.117 4.852 1 96.62 124 ARG B C 1
ATOM 4232 O O . ARG B 1 124 ? -5.836 -13.133 3.854 1 96.62 124 ARG B O 1
ATOM 4239 N N . ARG B 1 125 ? -6.281 -12.406 5.926 1 97.44 125 ARG B N 1
ATOM 4240 C CA . ARG B 1 125 ? -5.082 -11.578 6.016 1 97.44 125 ARG B CA 1
ATOM 4241 C C . ARG B 1 125 ? -4.195 -12.023 7.176 1 97.44 125 ARG B C 1
ATOM 4243 O O . ARG B 1 125 ? -4.691 -12.359 8.25 1 97.44 125 ARG B O 1
ATOM 4250 N N . PHE B 1 126 ? -2.992 -12.008 6.98 1 97.81 126 PHE B N 1
ATOM 4251 C CA . PHE B 1 126 ? -2.037 -12.453 7.988 1 97.81 126 PHE B CA 1
ATOM 4252 C C . PHE B 1 126 ? -1.842 -11.383 9.055 1 97.81 126 PHE B C 1
ATOM 4254 O O . PHE B 1 126 ? -1.562 -10.227 8.742 1 97.81 126 PHE B O 1
ATOM 4261 N N . LYS B 1 127 ? -2.012 -11.781 10.242 1 96.19 127 LYS B N 1
ATOM 4262 C CA . LYS B 1 127 ? -1.812 -10.922 11.406 1 96.19 127 LYS B CA 1
ATOM 4263 C C . LYS B 1 127 ? -0.488 -11.234 12.102 1 96.19 127 LYS B C 1
ATOM 4265 O O . LYS B 1 127 ? -0.446 -12.016 13.055 1 96.19 127 LYS B O 1
ATOM 4270 N N . ALA B 1 128 ? 0.55 -10.586 11.672 1 95.81 128 ALA B N 1
ATOM 4271 C CA . ALA B 1 128 ? 1.91 -10.828 12.148 1 95.81 128 ALA B CA 1
ATOM 4272 C C . ALA B 1 128 ? 1.996 -10.68 13.664 1 95.81 128 ALA B C 1
ATOM 4274 O O . ALA B 1 128 ? 2.713 -11.43 14.328 1 95.81 128 ALA B O 1
ATOM 4275 N N . PHE B 1 129 ? 1.261 -9.766 14.211 1 90.31 129 PHE B N 1
ATOM 4276 C CA . PHE B 1 129 ? 1.338 -9.438 15.633 1 90.31 129 PHE B CA 1
ATOM 4277 C C . PHE B 1 129 ? 0.788 -10.578 16.484 1 90.31 129 PHE B C 1
ATOM 4279 O O . PHE B 1 129 ? 1.004 -10.617 17.688 1 90.31 129 PHE B O 1
ATOM 4286 N N . LYS B 1 130 ? 0.082 -11.539 15.891 1 93.69 130 LYS B N 1
ATOM 4287 C CA . LYS B 1 130 ? -0.476 -12.672 16.625 1 93.69 130 LYS B CA 1
ATOM 4288 C C . LYS B 1 130 ? 0.487 -13.859 16.625 1 93.69 130 LYS B C 1
ATOM 4290 O O . LYS B 1 130 ? 0.272 -14.836 17.328 1 93.69 130 LYS B O 1
ATOM 4295 N N . SER B 1 131 ? 1.518 -13.766 15.812 1 96.12 131 SER B N 1
ATOM 4296 C CA . SER B 1 131 ? 2.418 -14.906 15.664 1 96.12 131 SER B CA 1
ATOM 4297 C C . SER B 1 131 ? 3.686 -14.719 16.5 1 96.12 131 SER B C 1
ATOM 4299 O O . SER B 1 131 ? 4.445 -13.773 16.281 1 96.12 131 SER B O 1
ATOM 4301 N N . SER B 1 132 ? 4.008 -15.547 17.344 1 96.31 132 SER B N 1
ATOM 4302 C CA . SER B 1 132 ? 5.207 -15.484 18.172 1 96.31 132 SER B CA 1
ATOM 4303 C C . SER B 1 132 ? 6.445 -15.898 17.375 1 96.31 132 SER B C 1
ATOM 4305 O O . SER B 1 132 ? 7.57 -15.633 17.797 1 96.31 132 SER B O 1
ATOM 4307 N N . SER B 1 133 ? 6.305 -16.578 16.266 1 97.38 133 SER B N 1
ATOM 4308 C CA . SER B 1 133 ? 7.438 -17.047 15.477 1 97.38 133 SER B CA 1
ATOM 4309 C C . SER B 1 133 ? 7.746 -16.094 14.32 1 97.38 133 SER B C 1
ATOM 4311 O O . SER B 1 133 ? 8.664 -16.344 13.539 1 97.38 133 SER B O 1
ATOM 4313 N N . PHE B 1 134 ? 6.953 -15.039 14.32 1 96.81 134 PHE B N 1
ATOM 4314 C CA . PHE B 1 134 ? 7.113 -14.102 13.219 1 96.81 134 PHE B CA 1
ATOM 4315 C C . PHE B 1 134 ? 8.344 -13.227 13.422 1 96.81 134 PHE B C 1
ATOM 4317 O O . PHE B 1 134 ? 8.617 -12.789 14.539 1 96.81 134 PHE B O 1
ATOM 4324 N N . HIS B 1 135 ? 9.094 -13.008 12.336 1 96.44 135 HIS B N 1
ATOM 4325 C CA . HIS B 1 135 ? 10.18 -12.039 12.266 1 96.44 135 HIS B CA 1
ATOM 4326 C C . HIS B 1 135 ? 9.984 -11.062 11.109 1 96.44 135 HIS B C 1
ATOM 4328 O O . HIS B 1 135 ? 9.953 -11.477 9.945 1 96.44 135 HIS B O 1
ATOM 4334 N N . HIS B 1 136 ? 9.875 -9.773 11.445 1 95.06 136 HIS B N 1
ATOM 4335 C CA . HIS B 1 136 ? 9.734 -8.734 10.438 1 95.06 136 HIS B CA 1
ATOM 4336 C C . HIS B 1 136 ? 11.055 -8.484 9.711 1 95.06 136 HIS B C 1
ATOM 4338 O O . HIS B 1 136 ? 12.078 -8.227 10.352 1 95.06 136 HIS B O 1
ATOM 4344 N N . ASP B 1 137 ? 11.141 -8.617 8.461 1 91.38 137 ASP B N 1
ATOM 4345 C CA . ASP B 1 137 ? 12.336 -8.344 7.664 1 91.38 137 ASP B CA 1
ATOM 4346 C C . ASP B 1 137 ? 12.367 -6.891 7.191 1 91.38 137 ASP B C 1
ATOM 4348 O O . ASP B 1 137 ? 13.406 -6.23 7.258 1 91.38 137 ASP B O 1
ATOM 4352 N N . GLY B 1 138 ? 11.188 -6.324 6.742 1 84.25 138 GLY B N 1
ATOM 4353 C CA . GLY B 1 138 ? 11.039 -4.914 6.414 1 84.25 138 GLY B CA 1
ATOM 4354 C C . GLY B 1 138 ? 11.414 -4.598 4.977 1 84.25 138 GLY B C 1
ATOM 4355 O O . GLY B 1 138 ? 11.086 -3.523 4.469 1 84.25 138 GLY B O 1
ATOM 4356 N N . ARG B 1 139 ? 12.18 -5.512 4.195 1 92 139 ARG B N 1
ATOM 4357 C CA . ARG B 1 139 ? 12.445 -5.301 2.775 1 92 139 ARG B CA 1
ATOM 4358 C C . ARG B 1 139 ? 11.148 -5.312 1.969 1 92 139 ARG B C 1
ATOM 4360 O O . ARG B 1 139 ? 10.242 -6.105 2.248 1 92 139 ARG B O 1
ATOM 4367 N N . THR B 1 140 ? 11.062 -4.375 1.021 1 91.75 140 THR B N 1
ATOM 4368 C CA . THR B 1 140 ? 9.898 -4.332 0.143 1 91.75 140 THR B CA 1
ATOM 4369 C C . THR B 1 140 ? 10.094 -5.246 -1.062 1 91.75 140 THR B C 1
ATOM 4371 O O . THR B 1 140 ? 11.227 -5.547 -1.441 1 91.75 140 THR B O 1
ATOM 4374 N N . PHE B 1 141 ? 9.055 -5.801 -1.571 1 89.88 141 PHE B N 1
ATOM 4375 C CA . PHE B 1 141 ? 9.07 -6.594 -2.795 1 89.88 141 PHE B CA 1
ATOM 4376 C C . PHE B 1 141 ? 7.922 -6.191 -3.713 1 89.88 141 PHE B C 1
ATOM 4378 O O . PHE B 1 141 ? 6.977 -5.523 -3.281 1 89.88 141 PHE B O 1
ATOM 4385 N N . GLY B 1 142 ? 8.055 -6.477 -4.949 1 88.94 142 GLY B N 1
ATOM 4386 C CA . GLY B 1 142 ? 7.02 -6.324 -5.957 1 88.94 142 GLY B CA 1
ATOM 4387 C C . GLY B 1 142 ? 6.945 -7.496 -6.918 1 88.94 142 GLY B C 1
ATOM 4388 O O . GLY B 1 142 ? 7.977 -8.039 -7.32 1 88.94 142 GLY B O 1
ATOM 4389 N N . ILE B 1 143 ? 5.734 -7.938 -7.102 1 85.06 143 ILE B N 1
ATOM 4390 C CA . ILE B 1 143 ? 5.527 -9.031 -8.047 1 85.06 143 ILE B CA 1
ATOM 4391 C C . ILE B 1 143 ? 4.582 -8.578 -9.156 1 85.06 143 ILE B C 1
ATOM 4393 O O . ILE B 1 143 ? 3.525 -8 -8.883 1 85.06 143 ILE B O 1
ATOM 4397 N N . HIS B 1 144 ? 4.945 -8.828 -10.336 1 77.69 144 HIS B N 1
ATOM 4398 C CA . HIS B 1 144 ? 4.148 -8.539 -11.523 1 77.69 144 HIS B CA 1
ATOM 4399 C C . HIS B 1 144 ? 3.66 -9.82 -12.18 1 77.69 144 HIS B C 1
ATOM 4401 O O . HIS B 1 144 ? 4.469 -10.641 -12.625 1 77.69 144 HIS B O 1
ATOM 4407 N N . TYR B 1 145 ? 2.326 -9.883 -12.086 1 72 145 TYR B N 1
ATOM 4408 C CA . TYR B 1 145 ? 1.694 -10.961 -12.836 1 72 145 TYR B CA 1
ATOM 4409 C C . TYR B 1 145 ? 1.088 -10.438 -14.133 1 72 145 TYR B C 1
ATOM 4411 O O . TYR B 1 145 ? 0.96 -9.227 -14.32 1 72 145 TYR B O 1
ATOM 4419 N N . GLY B 1 146 ? 0.936 -11.211 -15.18 1 66.69 146 GLY B N 1
ATOM 4420 C CA . GLY B 1 146 ? 0.246 -10.805 -16.391 1 66.69 146 GLY B CA 1
ATOM 4421 C C . GLY B 1 146 ? -1.096 -10.148 -16.125 1 66.69 146 GLY B C 1
ATOM 4422 O O . GLY B 1 146 ? -1.509 -9.242 -16.844 1 66.69 146 GLY B O 1
ATOM 4423 N N . SER B 1 147 ? -1.73 -10.539 -15.016 1 67.88 147 SER B N 1
ATOM 4424 C CA . SER B 1 147 ? -3.1 -10.109 -14.75 1 67.88 147 SER B CA 1
ATOM 4425 C C . SER B 1 147 ? -3.16 -9.172 -13.547 1 67.88 147 SER B C 1
ATOM 4427 O O . SER B 1 147 ? -4.23 -8.68 -13.195 1 67.88 147 SER B O 1
ATOM 4429 N N . GLY B 1 148 ? -1.899 -8.914 -12.883 1 73.81 148 GLY B N 1
ATOM 4430 C CA . GLY B 1 148 ? -1.927 -8.062 -11.703 1 73.81 148 GLY B CA 1
ATOM 4431 C C . GLY B 1 148 ? -0.554 -7.84 -11.094 1 73.81 148 GLY B C 1
ATOM 4432 O O . GLY B 1 148 ? 0.405 -8.531 -11.445 1 73.81 148 GLY B O 1
ATOM 4433 N N . HIS B 1 149 ? -0.55 -6.801 -10.258 1 80.56 149 HIS B N 1
ATOM 4434 C CA . HIS B 1 149 ? 0.675 -6.438 -9.555 1 80.56 149 HIS B CA 1
ATOM 4435 C C . HIS B 1 149 ? 0.419 -6.238 -8.062 1 80.56 149 HIS B C 1
ATOM 4437 O O . HIS B 1 149 ? -0.707 -5.941 -7.656 1 80.56 149 HIS B O 1
ATOM 4443 N N . LEU B 1 150 ? 1.437 -6.625 -7.363 1 89.06 150 LEU B N 1
ATOM 4444 C CA . LEU B 1 150 ? 1.289 -6.32 -5.945 1 89.06 150 LEU B CA 1
ATOM 4445 C C . LEU B 1 150 ? 2.611 -5.852 -5.348 1 89.06 150 LEU B C 1
ATOM 4447 O O . LEU B 1 150 ? 3.676 -6.078 -5.93 1 89.06 150 LEU B O 1
ATOM 4451 N N . LEU B 1 151 ? 2.52 -5.07 -4.316 1 92.56 151 LEU B N 1
ATOM 4452 C CA . LEU B 1 151 ? 3.629 -4.656 -3.463 1 92.56 151 LEU B CA 1
ATOM 4453 C C . LEU B 1 151 ? 3.436 -5.164 -2.037 1 92.56 151 LEU B C 1
ATOM 4455 O O . LEU B 1 151 ? 2.303 -5.293 -1.568 1 92.56 151 LEU B O 1
ATOM 4459 N N . GLY B 1 152 ? 4.527 -5.453 -1.413 1 95.38 152 GLY B N 1
ATOM 4460 C CA . GLY B 1 152 ? 4.441 -5.875 -0.025 1 95.38 152 GLY B CA 1
ATOM 4461 C C . GLY B 1 152 ? 5.77 -5.812 0.703 1 95.38 152 GLY B C 1
ATOM 4462 O O . GLY B 1 152 ? 6.711 -5.164 0.235 1 95.38 152 GLY B O 1
ATOM 4463 N N . VAL B 1 153 ? 5.746 -6.332 1.921 1 95.69 153 VAL B N 1
ATOM 4464 C CA . VAL B 1 153 ? 6.922 -6.371 2.783 1 95.69 153 VAL B CA 1
ATOM 4465 C C . VAL B 1 153 ? 7.25 -7.82 3.143 1 95.69 153 VAL B C 1
ATOM 4467 O O . VAL B 1 153 ? 6.344 -8.633 3.357 1 95.69 153 VAL B O 1
ATOM 4470 N N . MET B 1 154 ? 8.562 -8.109 3.234 1 96.62 154 MET B N 1
ATOM 4471 C CA . MET B 1 154 ? 9.008 -9.477 3.496 1 96.62 154 MET B CA 1
ATOM 4472 C C . MET B 1 154 ? 9 -9.773 4.992 1 96.62 154 MET B C 1
ATOM 4474 O O . MET B 1 154 ? 9.211 -8.875 5.809 1 96.62 154 MET B O 1
ATOM 4478 N N . GLY B 1 155 ? 8.703 -10.992 5.32 1 96.81 155 GLY B N 1
ATOM 4479 C CA . GLY B 1 155 ? 8.812 -11.539 6.664 1 96.81 155 GLY B CA 1
ATOM 4480 C C . GLY B 1 155 ? 9.211 -13 6.688 1 96.81 155 GLY B C 1
ATOM 4481 O O . GLY B 1 155 ? 9.453 -13.602 5.637 1 96.81 155 GLY B O 1
ATOM 4482 N N . LYS B 1 156 ? 9.43 -13.5 7.832 1 97.69 156 LYS B N 1
ATOM 4483 C CA . LYS B 1 156 ? 9.734 -14.906 8.07 1 97.69 156 LYS B CA 1
ATOM 4484 C C . LYS B 1 156 ? 8.844 -15.484 9.164 1 97.69 156 LYS B C 1
ATOM 4486 O O . LYS B 1 156 ? 8.562 -14.812 10.156 1 97.69 156 LYS B O 1
ATOM 4491 N N . ASP B 1 157 ? 8.367 -16.641 8.945 1 98.38 157 ASP B N 1
ATOM 4492 C CA . ASP B 1 157 ? 7.547 -17.297 9.953 1 98.38 157 ASP B CA 1
ATOM 4493 C C . ASP B 1 157 ? 7.539 -18.812 9.758 1 98.38 157 ASP B C 1
ATOM 4495 O O . ASP B 1 157 ? 8.18 -19.328 8.836 1 98.38 157 ASP B O 1
ATOM 4499 N N . THR B 1 158 ? 6.957 -19.484 10.711 1 98.75 158 THR B N 1
ATOM 4500 C CA . THR B 1 158 ? 6.75 -20.922 10.562 1 98.75 158 THR B CA 1
ATOM 4501 C C . THR B 1 158 ? 5.621 -21.203 9.578 1 98.75 158 THR B C 1
ATOM 4503 O O . THR B 1 158 ? 4.52 -20.672 9.711 1 98.75 158 THR B O 1
ATOM 4506 N N . LEU B 1 159 ? 5.953 -21.969 8.555 1 98.81 159 LEU B N 1
ATOM 4507 C CA . LEU B 1 159 ? 4.969 -22.422 7.578 1 98.81 159 LEU B CA 1
ATOM 4508 C C . LEU B 1 159 ? 4.582 -23.875 7.836 1 98.81 159 LEU B C 1
ATOM 4510 O O . LEU B 1 159 ? 5.445 -24.719 8.102 1 98.81 159 LEU B O 1
ATOM 4514 N N . ARG B 1 160 ? 3.318 -24.109 7.801 1 98.25 160 ARG B N 1
ATOM 4515 C CA . ARG B 1 160 ? 2.844 -25.484 7.895 1 98.25 160 ARG B CA 1
ATOM 4516 C C . ARG B 1 160 ? 2.006 -25.859 6.676 1 98.25 160 ARG B C 1
ATOM 4518 O O . ARG B 1 160 ? 1.145 -25.094 6.246 1 98.25 160 ARG B O 1
ATOM 4525 N N . ILE B 1 161 ? 2.268 -26.953 6.145 1 97.56 161 ILE B N 1
ATOM 4526 C CA . ILE B 1 161 ? 1.476 -27.609 5.117 1 97.56 161 ILE B CA 1
ATOM 4527 C C . ILE B 1 161 ? 1.087 -29.016 5.594 1 97.56 161 ILE B C 1
ATOM 4529 O O . ILE B 1 161 ? 1.935 -29.906 5.68 1 97.56 161 ILE B O 1
ATOM 4533 N N . GLY B 1 162 ? -0.223 -29.156 5.891 1 93.12 162 GLY B N 1
ATOM 4534 C CA . GLY B 1 162 ? -0.571 -30.391 6.582 1 93.12 162 GLY B CA 1
ATOM 4535 C C . GLY B 1 162 ? 0.21 -30.594 7.867 1 93.12 162 GLY B C 1
ATOM 4536 O O . GLY B 1 162 ? 0.235 -29.703 8.734 1 93.12 162 GLY B O 1
ATOM 4537 N N . ASN B 1 163 ? 0.934 -31.703 7.941 1 91.69 163 ASN B N 1
ATOM 4538 C CA . ASN B 1 163 ? 1.673 -31.984 9.164 1 91.69 163 ASN B CA 1
ATOM 4539 C C . ASN B 1 163 ? 3.145 -31.609 9.031 1 91.69 163 ASN B C 1
ATOM 4541 O O . ASN B 1 163 ? 3.926 -31.797 9.969 1 91.69 163 ASN B O 1
ATOM 4545 N N . LEU B 1 164 ? 3.492 -31.062 7.914 1 95.75 164 LEU B N 1
ATOM 4546 C CA . LEU B 1 164 ? 4.863 -30.594 7.727 1 95.75 164 LEU B CA 1
ATOM 4547 C C . LEU B 1 164 ? 5.047 -29.203 8.297 1 95.75 164 LEU B C 1
ATOM 4549 O O . LEU B 1 164 ? 4.211 -28.312 8.078 1 95.75 164 LEU B O 1
ATOM 4553 N N . THR B 1 165 ? 6.059 -29.031 9.062 1 97.56 165 THR B N 1
ATOM 4554 C CA . THR B 1 165 ? 6.414 -27.734 9.617 1 97.56 165 THR B CA 1
ATOM 4555 C C . THR B 1 165 ? 7.715 -27.219 9.008 1 97.56 165 THR B C 1
ATOM 4557 O O . THR B 1 165 ? 8.742 -27.891 9.07 1 97.56 165 THR B O 1
ATOM 4560 N N . ILE B 1 166 ? 7.695 -26.188 8.391 1 98.25 166 ILE B N 1
ATOM 4561 C CA . ILE B 1 166 ? 8.859 -25.516 7.805 1 98.25 166 ILE B CA 1
ATOM 4562 C C . ILE B 1 166 ? 9.219 -24.281 8.625 1 98.25 166 ILE B C 1
ATOM 4564 O O . ILE B 1 166 ? 8.445 -23.328 8.688 1 98.25 166 ILE B O 1
ATOM 4568 N N . LEU B 1 167 ? 10.391 -24.281 9.18 1 98.12 167 LEU B N 1
ATOM 4569 C CA . LEU B 1 167 ? 10.797 -23.203 10.07 1 98.12 167 LEU B CA 1
ATOM 4570 C C . LEU B 1 167 ? 11.398 -22.031 9.281 1 98.12 167 LEU B C 1
ATOM 4572 O O . LEU B 1 167 ? 12.023 -22.25 8.242 1 98.12 167 LEU B O 1
ATOM 4576 N N . ASN B 1 168 ? 11.141 -20.828 9.711 1 97.62 168 ASN B N 1
ATOM 4577 C CA . ASN B 1 168 ? 11.773 -19.609 9.211 1 97.62 168 ASN B CA 1
ATOM 4578 C C . ASN B 1 168 ? 11.578 -19.453 7.707 1 97.62 168 ASN B C 1
ATOM 4580 O O . ASN B 1 168 ? 12.531 -19.188 6.977 1 97.62 168 ASN B O 1
ATOM 4584 N N . GLN B 1 169 ? 10.422 -19.734 7.266 1 98.44 169 GLN B N 1
ATOM 4585 C CA . GLN B 1 169 ? 10.133 -19.562 5.848 1 98.44 169 GLN B CA 1
ATOM 4586 C C . GLN B 1 169 ? 9.961 -18.094 5.488 1 98.44 169 GLN B C 1
ATOM 4588 O O . GLN B 1 169 ? 9.125 -17.391 6.074 1 98.44 169 GLN B O 1
ATOM 4593 N N . GLU B 1 170 ? 10.742 -17.641 4.543 1 97.75 170 GLU B N 1
ATOM 4594 C CA . GLU B 1 170 ? 10.562 -16.297 3.998 1 97.75 170 GLU B CA 1
ATOM 4595 C C . GLU B 1 170 ? 9.289 -16.219 3.152 1 97.75 170 GLU B C 1
ATOM 4597 O O . GLU B 1 170 ? 8.992 -17.141 2.387 1 97.75 170 GLU B O 1
ATOM 4602 N N . PHE B 1 171 ? 8.523 -15.188 3.332 1 98.06 171 PHE B N 1
ATOM 4603 C CA . PHE B 1 171 ? 7.332 -14.969 2.521 1 98.06 171 PHE B CA 1
ATOM 4604 C C . PHE B 1 171 ? 7.008 -13.484 2.426 1 98.06 171 PHE B C 1
ATOM 4606 O O . PHE B 1 171 ? 7.602 -12.672 3.133 1 98.06 171 PHE B O 1
ATOM 4613 N N . GLY B 1 172 ? 6.199 -13.141 1.475 1 97.06 172 GLY B N 1
ATOM 4614 C CA . GLY B 1 172 ? 5.754 -11.766 1.292 1 97.06 172 GLY B CA 1
ATOM 4615 C C . GLY B 1 172 ? 4.402 -11.492 1.917 1 97.06 172 GLY B C 1
ATOM 4616 O O . GLY B 1 172 ? 3.465 -12.273 1.753 1 97.06 172 GLY B O 1
ATOM 4617 N N . GLU B 1 173 ? 4.316 -10.43 2.668 1 97.5 173 GLU B N 1
ATOM 4618 C CA . GLU B 1 173 ? 3.043 -9.836 3.076 1 97.5 173 GLU B CA 1
ATOM 4619 C C . GLU B 1 173 ? 2.594 -8.758 2.098 1 97.5 173 GLU B C 1
ATOM 4621 O O . GLU B 1 173 ? 3.148 -7.656 2.082 1 97.5 173 GLU B O 1
ATOM 4626 N N . SER B 1 174 ? 1.584 -9.109 1.312 1 95.94 174 SER B N 1
ATOM 4627 C CA . SER B 1 174 ? 1.095 -8.133 0.347 1 95.94 174 SER B CA 1
ATOM 4628 C C . SER B 1 174 ? 0.33 -7.008 1.04 1 95.94 174 SER B C 1
ATOM 4630 O O . SER B 1 174 ? -0.538 -7.266 1.877 1 95.94 174 SER B O 1
ATOM 4632 N N . VAL B 1 175 ? 0.62 -5.738 0.68 1 96.69 175 VAL B N 1
ATOM 4633 C CA . VAL B 1 175 ? -0.034 -4.617 1.349 1 96.69 175 VAL B CA 1
ATOM 4634 C C . VAL B 1 175 ? -0.766 -3.76 0.321 1 96.69 175 VAL B C 1
ATOM 4636 O O . VAL B 1 175 ? -1.6 -2.926 0.681 1 96.69 175 VAL B O 1
ATOM 4639 N N . TYR B 1 176 ? -0.433 -3.883 -0.936 1 94.31 176 TYR B N 1
ATOM 4640 C CA . TYR B 1 176 ? -1.025 -3.086 -2.004 1 94.31 176 TYR B CA 1
ATOM 4641 C C . TYR B 1 176 ? -1.201 -3.916 -3.27 1 94.31 176 TYR B C 1
ATOM 4643 O O . TYR B 1 176 ? -0.224 -4.41 -3.836 1 94.31 176 TYR B O 1
ATOM 4651 N N . GLU B 1 177 ? -2.457 -4.098 -3.676 1 90.81 177 GLU B N 1
ATOM 4652 C CA . GLU B 1 177 ? -2.869 -4.867 -4.844 1 90.81 177 GLU B CA 1
ATOM 4653 C C . GLU B 1 177 ? -3.834 -4.07 -5.719 1 90.81 177 GLU B C 1
ATOM 4655 O O . GLU B 1 177 ? -5.039 -4.332 -5.719 1 90.81 177 GLU B O 1
ATOM 4660 N N . PRO B 1 178 ? -3.316 -3.199 -6.527 1 84.81 178 PRO B N 1
ATOM 4661 C CA . PRO B 1 178 ? -4.238 -2.391 -7.328 1 84.81 178 PRO B CA 1
ATOM 4662 C C . PRO B 1 178 ? -4.977 -3.211 -8.383 1 84.81 178 PRO B C 1
ATOM 4664 O O . PRO B 1 178 ? -4.484 -4.258 -8.812 1 84.81 178 PRO B O 1
ATOM 4667 N N . GLY B 1 179 ? -6.125 -2.703 -8.836 1 78.81 179 GLY B N 1
ATOM 4668 C CA . GLY B 1 179 ? -6.91 -3.377 -9.859 1 78.81 179 GLY B CA 1
ATOM 4669 C C . GLY B 1 179 ? -7.934 -4.34 -9.281 1 78.81 179 GLY B C 1
ATOM 4670 O O . GLY B 1 179 ? -8.078 -4.445 -8.062 1 78.81 179 GLY B O 1
ATOM 4671 N N . SER B 1 180 ? -8.594 -5.074 -10.164 1 78.88 180 SER B N 1
ATOM 4672 C CA . SER B 1 180 ? -9.734 -5.852 -9.703 1 78.88 180 SER B CA 1
ATOM 4673 C C . SER B 1 180 ? -9.453 -7.348 -9.781 1 78.88 180 SER B C 1
ATOM 4675 O O . SER B 1 180 ? -10.242 -8.164 -9.305 1 78.88 180 SER B O 1
ATOM 4677 N N . THR B 1 181 ? -8.367 -7.762 -10.336 1 76.62 181 THR B N 1
ATOM 4678 C CA . THR B 1 181 ? -8.07 -9.18 -10.547 1 76.62 181 THR B CA 1
ATOM 4679 C C . THR B 1 181 ? -8.141 -9.938 -9.227 1 76.62 181 THR B C 1
ATOM 4681 O O . THR B 1 181 ? -8.82 -10.969 -9.133 1 76.62 181 THR B O 1
ATOM 4684 N N . PHE B 1 182 ? -7.516 -9.383 -8.195 1 80.69 182 PHE B N 1
ATOM 4685 C CA . PHE B 1 182 ? -7.402 -10.117 -6.941 1 80.69 182 PHE B CA 1
ATOM 4686 C C . PHE B 1 182 ? -8.672 -9.969 -6.109 1 80.69 182 PHE B C 1
ATOM 4688 O O . PHE B 1 182 ? -8.883 -10.711 -5.148 1 80.69 182 PHE B O 1
ATOM 4695 N N . VAL B 1 183 ? -9.523 -9.062 -6.504 1 81 183 VAL B N 1
ATOM 4696 C CA . VAL B 1 183 ? -10.797 -8.898 -5.816 1 81 183 VAL B CA 1
ATOM 4697 C C . VAL B 1 183 ? -11.664 -10.141 -6.031 1 81 183 VAL B C 1
ATOM 4699 O O . VAL B 1 183 ? -12.344 -10.602 -5.109 1 81 183 VAL B O 1
ATOM 4702 N N . THR B 1 184 ? -11.594 -10.727 -7.164 1 80.62 184 THR B N 1
ATOM 4703 C CA . THR B 1 184 ? -12.477 -11.812 -7.562 1 80.62 184 THR B CA 1
ATOM 4704 C C . THR B 1 184 ? -11.852 -13.164 -7.25 1 80.62 184 THR B C 1
ATOM 4706 O O . THR B 1 184 ? -12.531 -14.195 -7.289 1 80.62 184 THR B O 1
ATOM 4709 N N . ALA B 1 185 ? -10.609 -13.125 -6.93 1 82.94 185 ALA B N 1
ATOM 4710 C CA . ALA B 1 185 ? -9.898 -14.375 -6.695 1 82.94 185 ALA B CA 1
ATOM 4711 C C . ALA B 1 185 ? -10.438 -15.094 -5.461 1 82.94 185 ALA B C 1
ATOM 4713 O O . ALA B 1 185 ? -10.812 -14.453 -4.48 1 82.94 185 ALA B O 1
ATOM 4714 N N . LYS B 1 186 ? -10.461 -16.453 -5.531 1 83.12 186 LYS B N 1
ATOM 4715 C CA . LYS B 1 186 ? -10.93 -17.25 -4.398 1 83.12 186 LYS B CA 1
ATOM 4716 C C . LYS B 1 186 ? -9.766 -17.672 -3.508 1 83.12 186 LYS B C 1
ATOM 4718 O O . LYS B 1 186 ? -9.977 -18.141 -2.385 1 83.12 186 LYS B O 1
ATOM 4723 N N . PHE B 1 187 ? -8.617 -17.516 -3.982 1 89.38 187 PHE B N 1
ATOM 4724 C CA . PHE B 1 187 ? -7.434 -17.844 -3.191 1 89.38 187 PHE B CA 1
ATOM 4725 C C . PHE B 1 187 ? -6.953 -16.609 -2.426 1 89.38 187 PHE B C 1
ATOM 4727 O O . PHE B 1 187 ? -7.16 -15.477 -2.867 1 89.38 187 PHE B O 1
ATOM 4734 N N . ASP B 1 188 ? -6.285 -16.859 -1.324 1 94.44 188 ASP B N 1
ATOM 4735 C CA . ASP B 1 188 ? -5.715 -15.766 -0.537 1 94.44 188 ASP B CA 1
ATOM 4736 C C . ASP B 1 188 ? -4.344 -15.359 -1.076 1 94.44 188 ASP B C 1
ATOM 4738 O O . ASP B 1 188 ? -4.004 -14.18 -1.097 1 94.44 188 ASP B O 1
ATOM 4742 N N . GLY B 1 189 ? -3.598 -16.391 -1.487 1 94.56 189 GLY B N 1
ATOM 4743 C CA . GLY B 1 189 ? -2.219 -16.141 -1.877 1 94.56 189 GLY B CA 1
ATOM 4744 C C . GLY B 1 189 ? -1.659 -17.203 -2.801 1 94.56 189 GLY B C 1
ATOM 4745 O O . GLY B 1 189 ? -2.406 -18.031 -3.328 1 94.56 189 GLY B O 1
ATOM 4746 N N . VAL B 1 190 ? -0.346 -17.109 -2.982 1 94 190 VAL B N 1
ATOM 4747 C CA . VAL B 1 190 ? 0.332 -18.031 -3.891 1 94 190 VAL B CA 1
ATOM 4748 C C . VAL B 1 190 ? 1.526 -18.672 -3.186 1 94 190 VAL B C 1
ATOM 4750 O O . VAL B 1 190 ? 2.225 -18 -2.412 1 94 190 VAL B O 1
ATOM 4753 N N . LEU B 1 191 ? 1.673 -19.938 -3.387 1 96.81 191 LEU B N 1
ATOM 4754 C CA . LEU B 1 191 ? 2.879 -20.641 -2.988 1 96.81 191 LEU B CA 1
ATOM 4755 C C . LEU B 1 191 ? 3.621 -21.188 -4.207 1 96.81 191 LEU B C 1
ATOM 4757 O O . LEU B 1 191 ? 3.189 -22.156 -4.82 1 96.81 191 LEU B O 1
ATOM 4761 N N . GLY B 1 192 ? 4.699 -20.516 -4.488 1 95.44 192 GLY B N 1
ATOM 4762 C CA . GLY B 1 192 ? 5.484 -20.906 -5.652 1 95.44 192 GLY B CA 1
ATOM 4763 C C . GLY B 1 192 ? 6.34 -22.141 -5.418 1 95.44 192 GLY B C 1
ATOM 4764 O O . GLY B 1 192 ? 6.91 -22.312 -4.34 1 95.44 192 GLY B O 1
ATOM 4765 N N . LEU B 1 193 ? 6.438 -22.969 -6.449 1 97.19 193 LEU B N 1
ATOM 4766 C CA . LEU B 1 193 ? 7.188 -24.219 -6.375 1 97.19 193 LEU B CA 1
ATOM 4767 C C . LEU B 1 193 ? 8.242 -24.281 -7.477 1 97.19 193 LEU B C 1
ATOM 4769 O O . LEU B 1 193 ? 8.766 -25.359 -7.77 1 97.19 193 LEU B O 1
ATOM 4773 N N . ALA B 1 194 ? 8.484 -23.125 -8.094 1 95.5 194 ALA B N 1
ATOM 4774 C CA . ALA B 1 194 ? 9.5 -23.078 -9.148 1 95.5 194 ALA B CA 1
ATOM 4775 C C . ALA B 1 194 ? 10.898 -22.922 -8.555 1 95.5 194 ALA B C 1
ATOM 4777 O O . ALA B 1 194 ? 11.094 -23.109 -7.355 1 95.5 194 ALA B O 1
ATOM 4778 N N . TYR B 1 195 ? 11.844 -22.734 -9.398 1 95.88 195 TYR B N 1
ATOM 4779 C CA . TYR B 1 195 ? 13.242 -22.641 -8.992 1 95.88 195 TYR B CA 1
ATOM 4780 C C . TYR B 1 195 ? 13.531 -21.281 -8.375 1 95.88 195 TYR B C 1
ATOM 4782 O O . TYR B 1 195 ? 12.836 -20.297 -8.656 1 95.88 195 TYR B O 1
ATOM 4790 N N . PRO B 1 196 ? 14.586 -21.172 -7.566 1 95.69 196 PRO B N 1
ATOM 4791 C CA . PRO B 1 196 ? 14.93 -19.922 -6.871 1 95.69 196 PRO B CA 1
ATOM 4792 C C . PRO B 1 196 ? 15.234 -18.781 -7.828 1 95.69 196 PRO B C 1
ATOM 4794 O O . PRO B 1 196 ? 15.062 -17.609 -7.473 1 95.69 196 PRO B O 1
ATOM 4797 N N . SER B 1 197 ? 15.602 -19.047 -9.023 1 91.31 197 SER B N 1
ATOM 4798 C CA . SER B 1 197 ? 15.977 -18.031 -9.984 1 91.31 197 SER B CA 1
ATOM 4799 C C . SER B 1 197 ? 14.797 -17.125 -10.32 1 91.31 197 SER B C 1
ATOM 4801 O O . SER B 1 197 ? 14.984 -16.016 -10.828 1 91.31 197 SER B O 1
ATOM 4803 N N . LEU B 1 198 ? 13.547 -17.578 -10.031 1 88.19 198 LEU B N 1
ATOM 4804 C CA . LEU B 1 198 ? 12.352 -16.797 -10.336 1 88.19 198 LEU B CA 1
ATOM 4805 C C . LEU B 1 198 ? 11.898 -16 -9.117 1 88.19 198 LEU B C 1
ATOM 4807 O O . LEU B 1 198 ? 10.898 -15.281 -9.172 1 88.19 198 LEU B O 1
ATOM 4811 N N . ALA B 1 199 ? 12.609 -16.125 -8.023 1 90.19 199 ALA B N 1
ATOM 4812 C CA . ALA B 1 199 ? 12.156 -15.531 -6.762 1 90.19 199 ALA B CA 1
ATOM 4813 C C . ALA B 1 199 ? 12.312 -14.016 -6.777 1 90.19 199 ALA B C 1
ATOM 4815 O O . ALA B 1 199 ? 13.359 -13.492 -7.184 1 90.19 199 ALA B O 1
ATOM 4816 N N . GLU B 1 200 ? 11.258 -13.312 -6.434 1 86.38 200 GLU B N 1
ATOM 4817 C CA . GLU B 1 200 ? 11.289 -11.867 -6.188 1 86.38 200 GLU B CA 1
ATOM 4818 C C . GLU B 1 200 ? 11.469 -11.57 -4.699 1 86.38 200 GLU B C 1
ATOM 4820 O O . GLU B 1 200 ? 11.945 -10.492 -4.336 1 86.38 200 GLU B O 1
ATOM 4825 N N . ILE B 1 201 ? 10.914 -12.43 -3.936 1 84.38 201 ILE B N 1
ATOM 4826 C CA . ILE B 1 201 ? 11.117 -12.383 -2.492 1 84.38 201 ILE B CA 1
ATOM 4827 C C . ILE B 1 201 ? 12.43 -13.078 -2.129 1 84.38 201 ILE B C 1
ATOM 4829 O O . ILE B 1 201 ? 12.617 -14.258 -2.447 1 84.38 201 ILE B O 1
ATOM 4833 N N . ILE B 1 202 ? 13.32 -12.391 -1.493 1 84.62 202 ILE B N 1
ATOM 4834 C CA . ILE B 1 202 ? 14.656 -12.898 -1.19 1 84.62 202 ILE B CA 1
ATOM 4835 C C . ILE B 1 202 ? 14.555 -14.016 -0.154 1 84.62 202 ILE B C 1
ATOM 4837 O O . ILE B 1 202 ? 13.859 -13.875 0.855 1 84.62 202 ILE B O 1
ATOM 4841 N N . GLY B 1 203 ? 15.297 -15.062 -0.38 1 88.69 203 GLY B N 1
ATOM 4842 C CA . GLY B 1 203 ? 15.266 -16.281 0.429 1 88.69 203 GLY B CA 1
ATOM 4843 C C . GLY B 1 203 ? 14.953 -17.516 -0.374 1 88.69 203 GLY B C 1
ATOM 4844 O O . GLY B 1 203 ? 14.711 -17.453 -1.58 1 88.69 203 GLY B O 1
ATOM 4845 N N . ASN B 1 204 ? 14.961 -18.641 0.3 1 93.69 204 ASN B N 1
ATOM 4846 C CA . ASN B 1 204 ? 14.656 -19.906 -0.368 1 93.69 204 ASN B CA 1
ATOM 4847 C C . ASN B 1 204 ? 13.156 -20.062 -0.61 1 93.69 204 ASN B C 1
ATOM 4849 O O . ASN B 1 204 ? 12.352 -19.859 0.302 1 93.69 204 ASN B O 1
ATOM 4853 N N . PRO B 1 205 ? 12.82 -20.453 -1.849 1 97.38 205 PRO B N 1
ATOM 4854 C CA . PRO B 1 205 ? 11.438 -20.875 -2.031 1 97.38 205 PRO B CA 1
ATOM 4855 C C . PRO B 1 205 ? 11.039 -22.016 -1.09 1 97.38 205 PRO B C 1
ATOM 4857 O O . PRO B 1 205 ? 11.906 -22.656 -0.493 1 97.38 205 PRO B O 1
ATOM 4860 N N . VAL B 1 206 ? 9.812 -22.219 -0.91 1 98.5 206 VAL B N 1
ATOM 4861 C CA . VAL B 1 206 ? 9.266 -23.109 0.108 1 98.5 206 VAL B CA 1
ATOM 4862 C C . VAL B 1 206 ? 9.852 -24.5 -0.056 1 98.5 206 VAL B C 1
ATOM 4864 O O . VAL B 1 206 ? 10.352 -25.094 0.906 1 98.5 206 VAL B O 1
ATOM 4867 N N . PHE B 1 207 ? 9.836 -25.047 -1.29 1 98.25 207 PHE B N 1
ATOM 4868 C CA . PHE B 1 207 ? 10.32 -26.406 -1.499 1 98.25 207 PHE B CA 1
ATOM 4869 C C . PHE B 1 207 ? 11.812 -26.5 -1.205 1 98.25 207 PHE B C 1
ATOM 4871 O O . PHE B 1 207 ? 12.281 -27.5 -0.636 1 98.25 207 PHE B O 1
ATOM 4878 N N . ASP B 1 208 ? 12.57 -25.516 -1.564 1 98.12 208 ASP B N 1
ATOM 4879 C CA . ASP B 1 208 ? 14 -25.484 -1.288 1 98.12 208 ASP B CA 1
ATOM 4880 C C . ASP B 1 208 ? 14.273 -25.453 0.215 1 98.12 208 ASP B C 1
ATOM 4882 O O . ASP B 1 208 ? 15.234 -26.062 0.689 1 98.12 208 ASP B O 1
ATOM 4886 N N . ASN B 1 209 ? 13.438 -24.734 0.886 1 98 209 ASN B N 1
ATOM 4887 C CA . ASN B 1 209 ? 13.602 -24.703 2.336 1 98 209 ASN B CA 1
ATOM 4888 C C . ASN B 1 209 ? 13.258 -26.047 2.969 1 98 209 ASN B C 1
ATOM 4890 O O . ASN B 1 209 ? 13.883 -26.453 3.953 1 98 209 ASN B O 1
ATOM 4894 N N . MET B 1 210 ? 12.266 -26.766 2.479 1 97.88 210 MET B N 1
ATOM 4895 C CA . MET B 1 210 ? 11.961 -28.109 2.934 1 97.88 210 MET B CA 1
ATOM 4896 C C . MET B 1 210 ? 13.164 -29.031 2.742 1 97.88 210 MET B C 1
ATOM 4898 O O . MET B 1 210 ? 13.477 -29.844 3.619 1 97.88 210 MET B O 1
ATOM 4902 N N . LEU B 1 211 ? 13.797 -28.922 1.594 1 97.69 211 LEU B N 1
ATOM 4903 C CA . LEU B 1 211 ? 14.961 -29.75 1.303 1 97.69 211 LEU B CA 1
ATOM 4904 C C . LEU B 1 211 ? 16.125 -29.391 2.236 1 97.69 211 LEU B C 1
ATOM 4906 O O . LEU B 1 211 ? 16.797 -30.281 2.748 1 97.69 211 LEU B O 1
ATOM 4910 N N . ALA B 1 212 ? 16.312 -28.062 2.408 1 97.31 212 ALA B N 1
ATOM 4911 C CA . ALA B 1 212 ? 17.391 -27.609 3.277 1 97.31 212 ALA B CA 1
ATOM 4912 C C . ALA B 1 212 ? 17.188 -28.109 4.703 1 97.31 212 ALA B C 1
ATOM 4914 O O . ALA B 1 212 ? 18.172 -28.406 5.402 1 97.31 212 ALA B O 1
ATOM 4915 N N . GLN B 1 213 ? 15.953 -28.25 5.105 1 97.12 213 GLN B N 1
ATOM 4916 C CA . GLN B 1 213 ? 15.648 -28.672 6.469 1 97.12 213 GLN B CA 1
ATOM 4917 C C . GLN B 1 213 ? 15.477 -30.188 6.547 1 97.12 213 GLN B C 1
ATOM 4919 O O . GLN B 1 213 ? 15.188 -30.734 7.617 1 97.12 213 GLN B O 1
ATOM 4924 N N . LYS B 1 214 ? 15.617 -30.922 5.434 1 96.75 214 LYS B N 1
ATOM 4925 C CA . LYS B 1 214 ? 15.609 -32.375 5.324 1 96.75 214 LYS B CA 1
ATOM 4926 C C . LYS B 1 214 ? 14.328 -32.969 5.898 1 96.75 214 LYS B C 1
ATOM 4928 O O . LYS B 1 214 ? 14.367 -33.938 6.676 1 96.75 214 LYS B O 1
ATOM 4933 N N . ILE B 1 215 ? 13.203 -32.406 5.516 1 96 215 ILE B N 1
ATOM 4934 C CA . ILE B 1 215 ? 11.953 -32.844 6.125 1 96 215 ILE B CA 1
ATOM 4935 C C . ILE B 1 215 ? 11.133 -33.625 5.102 1 96 215 ILE B C 1
ATOM 4937 O O . ILE B 1 215 ? 9.977 -33.969 5.359 1 96 215 ILE B O 1
ATOM 4941 N N . LEU B 1 216 ? 11.695 -33.938 3.934 1 97.12 216 LEU B N 1
ATOM 4942 C CA . LEU B 1 216 ? 11.016 -34.719 2.904 1 97.12 216 LEU B CA 1
ATOM 4943 C C . LEU B 1 216 ? 11.758 -36 2.643 1 97.12 216 LEU B C 1
ATOM 4945 O O . LEU B 1 216 ? 12.984 -36.062 2.725 1 97.12 216 LEU B O 1
ATOM 4949 N N . ASP B 1 217 ? 11.07 -37.062 2.268 1 96.38 217 ASP B N 1
ATOM 4950 C CA . ASP B 1 217 ? 11.672 -38.344 1.932 1 96.38 217 ASP B CA 1
ATOM 4951 C C . ASP B 1 217 ? 12.516 -38.25 0.667 1 96.38 217 ASP B C 1
ATOM 4953 O O . ASP B 1 217 ? 13.602 -38.844 0.589 1 96.38 217 ASP B O 1
ATOM 4957 N N . GLU B 1 218 ? 12.047 -37.531 -0.309 1 97.56 218 GLU B N 1
ATOM 4958 C CA . GLU B 1 218 ? 12.711 -37.344 -1.596 1 97.56 218 GLU B CA 1
ATOM 4959 C C . GLU B 1 218 ? 12.609 -35.875 -2.051 1 97.56 218 GLU B C 1
ATOM 4961 O O . GLU B 1 218 ? 11.672 -35.188 -1.673 1 97.56 218 GLU B O 1
ATOM 4966 N N . PRO B 1 219 ? 13.57 -35.406 -2.797 1 98.25 219 PRO B N 1
ATOM 4967 C CA . PRO B 1 219 ? 13.477 -34.062 -3.354 1 98.25 219 PRO B CA 1
ATOM 4968 C C . PRO B 1 219 ? 12.539 -33.969 -4.551 1 98.25 219 PRO B C 1
ATOM 4970 O O . PRO B 1 219 ? 12.914 -33.438 -5.602 1 98.25 219 PRO B O 1
ATOM 4973 N N . VAL B 1 220 ? 11.328 -34.562 -4.359 1 98.19 220 VAL B N 1
ATOM 4974 C CA . VAL B 1 220 ? 10.328 -34.719 -5.406 1 98.19 220 VAL B CA 1
ATOM 4975 C C . VAL B 1 220 ? 8.969 -34.25 -4.895 1 98.19 220 VAL B C 1
ATOM 4977 O O . VAL B 1 220 ? 8.664 -34.375 -3.707 1 98.19 220 VAL B O 1
ATOM 4980 N N . PHE B 1 221 ? 8.25 -33.562 -5.73 1 98.56 221 PHE B N 1
ATOM 4981 C CA . PHE B 1 221 ? 6.82 -33.406 -5.496 1 98.56 221 PHE B CA 1
ATOM 4982 C C . PHE B 1 221 ? 6.02 -33.719 -6.742 1 98.56 221 PHE B C 1
ATOM 4984 O O . PHE B 1 221 ? 6.555 -33.719 -7.852 1 98.56 221 PHE B O 1
ATOM 4991 N N . SER B 1 222 ? 4.77 -34.062 -6.582 1 98.62 222 SER B N 1
ATOM 4992 C CA . SER B 1 222 ? 3.965 -34.531 -7.715 1 98.62 222 SER B CA 1
ATOM 4993 C C . SER B 1 222 ? 2.525 -34.031 -7.602 1 98.62 222 SER B C 1
ATOM 4995 O O . SER B 1 222 ? 2.072 -33.656 -6.512 1 98.62 222 SER B O 1
ATOM 4997 N N . PHE B 1 223 ? 1.86 -33.938 -8.703 1 97.62 223 PHE B N 1
ATOM 4998 C CA . PHE B 1 223 ? 0.489 -33.469 -8.789 1 97.62 223 PHE B CA 1
ATOM 4999 C C . PHE B 1 223 ? -0.416 -34.5 -9.445 1 97.62 223 PHE B C 1
ATOM 5001 O O . PHE B 1 223 ? -0.042 -35.094 -10.445 1 97.62 223 PHE B O 1
ATOM 5008 N N . TYR B 1 224 ? -1.531 -34.688 -8.836 1 96 224 TYR B N 1
ATOM 5009 C CA . TYR B 1 224 ? -2.688 -35.344 -9.438 1 96 224 TYR B CA 1
ATOM 5010 C C . TYR B 1 224 ? -3.873 -34.406 -9.523 1 96 224 TYR B C 1
ATOM 5012 O O . TYR B 1 224 ? -4.281 -33.812 -8.516 1 96 224 TYR B O 1
ATOM 5020 N N . LEU B 1 225 ? -4.395 -34.219 -10.688 1 93.06 225 LEU B N 1
ATOM 5021 C CA . LEU B 1 225 ? -5.582 -33.375 -10.898 1 93.06 225 LEU B CA 1
ATOM 5022 C C . LEU B 1 225 ? -6.715 -34.219 -11.5 1 93.06 225 LEU B C 1
ATOM 5024 O O . LEU B 1 225 ? -6.504 -34.969 -12.461 1 93.06 225 LEU B O 1
ATOM 5028 N N . SER B 1 226 ? -7.875 -34.062 -10.953 1 87.44 226 SER B N 1
ATOM 5029 C CA . SER B 1 226 ? -9 -34.875 -11.422 1 87.44 226 SER B CA 1
ATOM 5030 C C . SER B 1 226 ? -9.688 -34.219 -12.609 1 87.44 226 SER B C 1
ATOM 5032 O O . SER B 1 226 ? -9.734 -32.969 -12.711 1 87.44 226 SER B O 1
ATOM 5034 N N . SER B 1 227 ? -10.234 -35.031 -13.516 1 74.5 227 SER B N 1
ATOM 5035 C CA . SER B 1 227 ? -10.906 -34.562 -14.727 1 74.5 227 SER B CA 1
ATOM 5036 C C . SER B 1 227 ? -12.352 -34.156 -14.438 1 74.5 227 SER B C 1
ATOM 5038 O O . SER B 1 227 ? -12.938 -33.344 -15.18 1 74.5 227 SER B O 1
ATOM 5040 N N . THR B 1 228 ? -12.992 -34.75 -13.617 1 65.88 228 THR B N 1
ATOM 5041 C CA . THR B 1 228 ? -14.43 -34.531 -13.469 1 65.88 228 THR B CA 1
ATOM 5042 C C . THR B 1 228 ? -14.719 -33.625 -12.273 1 65.88 228 THR B C 1
ATOM 5044 O O . THR B 1 228 ? -15.844 -33.125 -12.117 1 65.88 228 THR B O 1
ATOM 5047 N N . GLY B 1 229 ? -13.836 -33.062 -11.711 1 60.31 229 GLY B N 1
ATOM 5048 C CA . GLY B 1 229 ? -14.109 -32.312 -10.5 1 60.31 229 GLY B CA 1
ATOM 5049 C C . GLY B 1 229 ? -14.844 -33.125 -9.445 1 60.31 229 GLY B C 1
ATOM 5050 O O . GLY B 1 229 ? -14.984 -32.688 -8.305 1 60.31 229 GLY B O 1
ATOM 5051 N N . LYS B 1 230 ? -15.477 -34.219 -9.781 1 60.03 230 LYS B N 1
ATOM 5052 C CA . LYS B 1 230 ? -16.266 -35.031 -8.852 1 60.03 230 LYS B CA 1
ATOM 5053 C C . LYS B 1 230 ? -15.445 -36.188 -8.266 1 60.03 230 LYS B C 1
ATOM 5055 O O . LYS B 1 230 ? -15.906 -36.875 -7.363 1 60.03 230 LYS B O 1
ATOM 5060 N N . GLY B 1 231 ? -14.32 -36.219 -8.742 1 63.59 231 GLY B N 1
ATOM 5061 C CA . GLY B 1 231 ? -13.523 -37.312 -8.219 1 63.59 231 GLY B CA 1
ATOM 5062 C C . GLY B 1 231 ? -12.961 -37.031 -6.836 1 63.59 231 GLY B C 1
ATOM 5063 O O . GLY B 1 231 ? -12.93 -35.875 -6.391 1 63.59 231 GLY B O 1
ATOM 5064 N N . VAL B 1 232 ? -12.906 -38.156 -6.027 1 68.25 232 VAL B N 1
ATOM 5065 C CA . VAL B 1 232 ? -12.188 -38.094 -4.762 1 68.25 232 VAL B CA 1
ATOM 5066 C C . VAL B 1 232 ? -10.82 -38.75 -4.906 1 68.25 232 VAL B C 1
ATOM 5068 O O . VAL B 1 232 ? -10.742 -39.969 -5.168 1 68.25 232 VAL B O 1
ATOM 5071 N N . PRO B 1 233 ? -9.758 -37.938 -4.887 1 77.69 233 PRO B N 1
ATOM 5072 C CA . PRO B 1 233 ? -9.688 -36.5 -4.602 1 77.69 233 PRO B CA 1
ATOM 5073 C C . PRO B 1 233 ? -9.891 -35.625 -5.848 1 77.69 233 PRO B C 1
ATOM 5075 O O . PRO B 1 233 ? -9.656 -36.094 -6.969 1 77.69 233 PRO B O 1
ATOM 5078 N N . GLU B 1 234 ? -10.234 -34.438 -5.723 1 87.94 234 GLU B N 1
ATOM 5079 C CA . GLU B 1 234 ? -10.32 -33.469 -6.812 1 87.94 234 GLU B CA 1
ATOM 5080 C C . GLU B 1 234 ? -8.93 -33.125 -7.352 1 87.94 234 GLU B C 1
ATOM 5082 O O . GLU B 1 234 ? -8.781 -32.812 -8.531 1 87.94 234 GLU B O 1
ATOM 5087 N N . GLY B 1 235 ? -8 -33.219 -6.523 1 92.5 235 GLY B N 1
ATOM 5088 C CA . GLY B 1 235 ? -6.59 -33 -6.785 1 92.5 235 GLY B CA 1
ATOM 5089 C C . GLY B 1 235 ? -5.711 -33.25 -5.574 1 92.5 235 GLY B C 1
ATOM 5090 O O . GLY B 1 235 ? -6.207 -33.312 -4.445 1 92.5 235 GLY B O 1
ATOM 5091 N N . GLU B 1 236 ? -4.473 -33.406 -5.887 1 94.69 236 GLU B N 1
ATOM 5092 C CA . GLU B 1 236 ? -3.537 -33.688 -4.805 1 94.69 236 GLU B CA 1
ATOM 5093 C C . GLU B 1 236 ? -2.123 -33.25 -5.164 1 94.69 236 GLU B C 1
ATOM 5095 O O . GLU B 1 236 ? -1.669 -33.438 -6.293 1 94.69 236 GLU B O 1
ATOM 5100 N N . LEU B 1 237 ? -1.566 -32.531 -4.262 1 97.31 237 LEU B N 1
ATOM 5101 C CA . LEU B 1 237 ? -0.124 -32.312 -4.262 1 97.31 237 LEU B CA 1
ATOM 5102 C C . LEU B 1 237 ? 0.567 -33.25 -3.271 1 97.31 237 LEU B C 1
ATOM 5104 O O . LEU B 1 237 ? 0.197 -33.281 -2.096 1 97.31 237 LEU B O 1
ATOM 5108 N N . LEU B 1 238 ? 1.438 -34.062 -3.766 1 97.56 238 LEU B N 1
ATOM 5109 C CA . LEU B 1 238 ? 2.24 -34.906 -2.895 1 97.56 238 LEU B CA 1
ATOM 5110 C C . LEU B 1 238 ? 3.66 -34.375 -2.764 1 97.56 238 LEU B C 1
ATOM 5112 O O . LEU B 1 238 ? 4.363 -34.188 -3.764 1 97.56 238 LEU B O 1
ATOM 5116 N N . LEU B 1 239 ? 4.023 -34.062 -1.575 1 97.88 239 LEU B N 1
ATOM 5117 C CA . LEU B 1 239 ? 5.375 -33.594 -1.271 1 97.88 239 LEU B CA 1
ATOM 5118 C C . LEU B 1 239 ? 6.246 -34.75 -0.789 1 97.88 239 LEU B C 1
ATOM 5120 O O . LEU B 1 239 ? 5.859 -35.5 0.118 1 97.88 239 LEU B O 1
ATOM 5124 N N . GLY B 1 240 ? 7.383 -34.969 -1.42 1 97.62 240 GLY B N 1
ATOM 5125 C CA . GLY B 1 240 ? 8.328 -35.969 -0.977 1 97.62 240 GLY B CA 1
ATOM 5126 C C . GLY B 1 240 ? 8.18 -37.312 -1.709 1 97.62 240 GLY B C 1
ATOM 5127 O O . GLY B 1 240 ? 8.742 -38.312 -1.296 1 97.62 240 GLY B O 1
ATOM 5128 N N . GLY B 1 241 ? 7.344 -37.281 -2.738 1 96.94 241 GLY B N 1
ATOM 5129 C CA . GLY B 1 241 ? 7.223 -38.531 -3.438 1 96.94 241 GLY B CA 1
ATOM 5130 C C . GLY B 1 241 ? 6.102 -38.562 -4.457 1 96.94 241 GLY B C 1
ATOM 5131 O O . GLY B 1 241 ? 5.734 -37.5 -5 1 96.94 241 GLY B O 1
ATOM 5132 N N . THR B 1 242 ? 5.75 -39.781 -4.844 1 96.94 242 THR B N 1
ATOM 5133 C CA . THR B 1 242 ? 4.684 -40.031 -5.805 1 96.94 242 THR B CA 1
ATOM 5134 C C . THR B 1 242 ? 3.689 -41.031 -5.238 1 96.94 242 THR B C 1
ATOM 5136 O O . THR B 1 242 ? 3.957 -41.688 -4.219 1 96.94 242 THR B O 1
ATOM 5139 N N . ASP B 1 243 ? 2.553 -41.125 -5.75 1 95.75 243 ASP B N 1
ATOM 5140 C CA . ASP B 1 243 ? 1.531 -42.094 -5.379 1 95.75 243 ASP B CA 1
ATOM 5141 C C . ASP B 1 243 ? 1.191 -43 -6.555 1 95.75 243 ASP B C 1
ATOM 5143 O O . ASP B 1 243 ? 0.395 -42.625 -7.422 1 95.75 243 ASP B O 1
ATOM 5147 N N . GLU B 1 244 ? 1.594 -44.188 -6.523 1 95.69 244 GLU B N 1
ATOM 5148 C CA . GLU B 1 244 ? 1.454 -45.125 -7.633 1 95.69 244 GLU B CA 1
ATOM 5149 C C . GLU B 1 244 ? -0.013 -45.469 -7.895 1 95.69 244 GLU B C 1
ATOM 5151 O O . GLU B 1 244 ? -0.362 -45.938 -8.977 1 95.69 244 GLU B O 1
ATOM 5156 N N . SER B 1 245 ? -0.848 -45.25 -6.945 1 94.31 245 SER B N 1
ATOM 5157 C CA . SER B 1 245 ? -2.266 -45.562 -7.117 1 94.31 245 SER B CA 1
ATOM 5158 C C . SER B 1 245 ? -2.945 -44.531 -8.008 1 94.31 245 SER B C 1
ATOM 5160 O O . SER B 1 245 ? -4.066 -44.75 -8.469 1 94.31 245 SER B O 1
ATOM 5162 N N . LEU B 1 246 ? -2.238 -43.438 -8.344 1 94.56 246 LEU B N 1
ATOM 5163 C CA . LEU B 1 246 ? -2.893 -42.344 -9.039 1 94.56 246 LEU B CA 1
ATOM 5164 C C . LEU B 1 246 ? -2.416 -42.25 -10.484 1 94.56 246 LEU B C 1
ATOM 5166 O O . LEU B 1 246 ? -2.799 -41.344 -11.211 1 94.56 246 LEU B O 1
ATOM 5170 N N . TYR B 1 247 ? -1.562 -43.188 -10.883 1 95.94 247 TYR B N 1
ATOM 5171 C CA . TYR B 1 247 ? -1.133 -43.188 -12.273 1 95.94 247 TYR B CA 1
ATOM 5172 C C . TYR B 1 247 ? -0.877 -44.594 -12.781 1 95.94 247 TYR B C 1
ATOM 5174 O O . TYR B 1 247 ? -0.817 -45.531 -11.992 1 95.94 247 TYR B O 1
ATOM 5182 N N . ILE B 1 248 ? -0.869 -44.688 -14.047 1 96.44 248 ILE B N 1
ATOM 5183 C CA . ILE B 1 248 ? -0.509 -45.938 -14.758 1 96.44 248 ILE B CA 1
ATOM 5184 C C . ILE B 1 248 ? 0.878 -45.781 -15.375 1 96.44 248 ILE B C 1
ATOM 5186 O O . ILE B 1 248 ? 1.07 -44.969 -16.297 1 96.44 248 ILE B O 1
ATOM 5190 N N . GLY B 1 249 ? 1.823 -46.531 -14.875 1 93.06 249 GLY B N 1
ATOM 5191 C CA . GLY B 1 249 ? 3.182 -46.469 -15.391 1 93.06 249 GLY B CA 1
ATOM 5192 C C . GLY B 1 249 ? 3.285 -46.844 -16.859 1 93.06 249 GLY B C 1
ATOM 5193 O O . GLY B 1 249 ? 2.305 -47.281 -17.453 1 93.06 249 GLY B O 1
ATOM 5194 N N . PRO B 1 250 ? 4.531 -46.656 -17.469 1 96.81 250 PRO B N 1
ATOM 5195 C CA . PRO B 1 250 ? 5.742 -46.156 -16.797 1 96.81 250 PRO B CA 1
ATOM 5196 C C . PRO B 1 250 ? 5.777 -44.625 -16.688 1 96.81 250 PRO B C 1
ATOM 5198 O O . PRO B 1 250 ? 5.012 -43.938 -17.375 1 96.81 250 PRO B O 1
ATOM 5201 N N . ILE B 1 251 ? 6.582 -44.125 -15.828 1 98.38 251 ILE B N 1
ATOM 5202 C CA . ILE B 1 251 ? 6.898 -42.688 -15.781 1 98.38 251 ILE B CA 1
ATOM 5203 C C . ILE B 1 251 ? 7.918 -42.375 -16.859 1 98.38 251 ILE B C 1
ATOM 5205 O O . ILE B 1 251 ? 8.945 -43.031 -17 1 98.38 251 ILE B O 1
ATOM 5209 N N . ASN B 1 252 ? 7.645 -41.406 -17.672 1 98.69 252 ASN B N 1
ATOM 5210 C CA . ASN B 1 252 ? 8.578 -40.906 -18.656 1 98.69 252 ASN B CA 1
ATOM 5211 C C . ASN B 1 252 ? 9.227 -39.594 -18.203 1 98.69 252 ASN B C 1
ATOM 5213 O O . ASN B 1 252 ? 8.547 -38.594 -18 1 98.69 252 ASN B O 1
ATOM 5217 N N . TRP B 1 253 ? 10.539 -39.656 -18.078 1 98.62 253 TRP B N 1
ATOM 5218 C CA . TRP B 1 253 ? 11.273 -38.531 -17.531 1 98.62 253 TRP B CA 1
ATOM 5219 C C . TRP B 1 253 ? 11.812 -37.625 -18.641 1 98.62 253 TRP B C 1
ATOM 5221 O O . TRP B 1 253 ? 12.359 -38.125 -19.625 1 98.62 253 TRP B O 1
ATOM 5231 N N . VAL B 1 254 ? 11.633 -36.375 -18.531 1 98.69 254 VAL B N 1
ATOM 5232 C CA . VAL B 1 254 ? 12.156 -35.344 -19.438 1 98.69 254 VAL B CA 1
ATOM 5233 C C . VAL B 1 254 ? 13.055 -34.375 -18.672 1 98.69 254 VAL B C 1
ATOM 5235 O O . VAL B 1 254 ? 12.625 -33.781 -17.672 1 98.69 254 VAL B O 1
ATOM 5238 N N . PRO B 1 255 ? 14.297 -34.188 -19.078 1 98.38 255 PRO B N 1
ATOM 5239 C CA . PRO B 1 255 ? 15.18 -33.25 -18.359 1 98.38 255 PRO B CA 1
ATOM 5240 C C . PRO B 1 255 ? 14.711 -31.812 -18.422 1 98.38 255 PRO B C 1
ATOM 5242 O O . PRO B 1 255 ? 14.211 -31.375 -19.469 1 98.38 255 PRO B O 1
ATOM 5245 N N . VAL B 1 256 ? 14.867 -31.062 -17.344 1 97.75 256 VAL B N 1
ATOM 5246 C CA . VAL B 1 256 ? 14.625 -29.625 -17.328 1 97.75 256 VAL B CA 1
ATOM 5247 C C . VAL B 1 256 ? 15.703 -28.906 -18.141 1 97.75 256 VAL B C 1
ATOM 5249 O O . VAL B 1 256 ? 16.906 -29.141 -17.938 1 97.75 256 VAL B O 1
ATOM 5252 N N . SER B 1 257 ? 15.312 -28.078 -19.047 1 94.94 257 SER B N 1
ATOM 5253 C CA . SER B 1 257 ? 16.25 -27.359 -19.906 1 94.94 257 SER B CA 1
ATOM 5254 C C . SER B 1 257 ? 16.734 -26.062 -19.25 1 94.94 257 SER B C 1
ATOM 5256 O O . SER B 1 257 ? 17.891 -25.672 -19.406 1 94.94 257 SER B O 1
ATOM 5258 N N . ILE B 1 258 ? 15.836 -25.375 -18.578 1 92.06 258 ILE B N 1
ATOM 5259 C CA . ILE B 1 258 ? 16.172 -24.172 -17.828 1 92.06 258 ILE B CA 1
ATOM 5260 C C . ILE B 1 258 ? 15.547 -24.234 -16.438 1 92.06 258 ILE B C 1
ATOM 5262 O O . ILE B 1 258 ? 14.344 -24.453 -16.297 1 92.06 258 ILE B O 1
ATOM 5266 N N . LYS B 1 259 ? 16.406 -24.031 -15.484 1 92.94 259 LYS B N 1
ATOM 5267 C CA . LYS B 1 259 ? 15.992 -24.094 -14.086 1 92.94 259 LYS B CA 1
ATOM 5268 C C . LYS B 1 259 ? 15.359 -22.766 -13.648 1 92.94 259 LYS B C 1
ATOM 5270 O O . LYS B 1 259 ? 15.977 -22 -12.906 1 92.94 259 LYS B O 1
ATOM 5275 N N . GLY B 1 260 ? 14.211 -22.531 -14.039 1 90.69 260 GLY B N 1
ATOM 5276 C CA . GLY B 1 260 ? 13.32 -21.422 -13.742 1 90.69 260 GLY B CA 1
ATOM 5277 C C . GLY B 1 260 ? 11.859 -21.844 -13.656 1 90.69 260 GLY B C 1
ATOM 5278 O O . GLY B 1 260 ? 11.406 -22.312 -12.609 1 90.69 260 GLY B O 1
ATOM 5279 N N . TYR B 1 261 ? 11.227 -21.953 -14.852 1 88.81 261 TYR B N 1
ATOM 5280 C CA . TYR B 1 261 ? 9.828 -22.344 -14.984 1 88.81 261 TYR B CA 1
ATOM 5281 C C . TYR B 1 261 ? 9.711 -23.828 -15.25 1 88.81 261 TYR B C 1
ATOM 5283 O O . TYR B 1 261 ? 8.883 -24.266 -16.062 1 88.81 261 TYR B O 1
ATOM 5291 N N . TRP B 1 262 ? 10.438 -24.688 -14.609 1 95.38 262 TRP B N 1
ATOM 5292 C CA . TRP B 1 262 ? 10.383 -26.109 -14.953 1 95.38 262 TRP B CA 1
ATOM 5293 C C . TRP B 1 262 ? 10.234 -26.297 -16.453 1 95.38 262 TRP B C 1
ATOM 5295 O O . TRP B 1 262 ? 9.328 -27 -16.922 1 95.38 262 TRP B O 1
ATOM 5305 N N . GLN B 1 263 ? 11.156 -25.719 -17.156 1 95.12 263 GLN B N 1
ATOM 5306 C CA . GLN B 1 263 ? 11.125 -25.719 -18.625 1 95.12 263 GLN B CA 1
ATOM 5307 C C . GLN B 1 263 ? 11.68 -27.031 -19.172 1 95.12 263 GLN B C 1
ATOM 5309 O O . GLN B 1 263 ? 12.695 -27.547 -18.703 1 95.12 263 GLN B O 1
ATOM 5314 N N . ILE B 1 264 ? 10.977 -27.578 -20.188 1 97.25 264 ILE B N 1
ATOM 5315 C CA . ILE B 1 264 ? 11.406 -28.812 -20.844 1 97.25 264 ILE B CA 1
ATOM 5316 C C . ILE B 1 264 ? 11.328 -28.625 -22.359 1 97.25 264 ILE B C 1
ATOM 5318 O O . ILE B 1 264 ? 10.641 -27.734 -22.859 1 97.25 264 ILE B O 1
ATOM 5322 N N . ARG B 1 265 ? 12.023 -29.516 -23 1 96.19 265 ARG B N 1
ATOM 5323 C CA . ARG B 1 265 ? 11.945 -29.547 -24.469 1 96.19 265 ARG B CA 1
ATOM 5324 C C . ARG B 1 265 ? 10.719 -30.312 -24.938 1 96.19 265 ARG B C 1
ATOM 5326 O O . ARG B 1 265 ? 10.414 -31.391 -24.406 1 96.19 265 ARG B O 1
ATOM 5333 N N . MET B 1 266 ? 9.938 -29.719 -25.766 1 97.06 266 MET B N 1
ATOM 5334 C CA . MET B 1 266 ? 8.836 -30.375 -26.453 1 97.06 266 MET B CA 1
ATOM 5335 C C . MET B 1 266 ? 9.195 -30.672 -27.906 1 97.06 266 MET B C 1
ATOM 5337 O O . MET B 1 266 ? 9.586 -29.766 -28.641 1 97.06 266 MET B O 1
ATOM 5341 N N . ASP B 1 267 ? 9.062 -31.844 -28.344 1 96.44 267 ASP B N 1
ATOM 5342 C CA . ASP B 1 267 ? 9.531 -32.281 -29.656 1 96.44 267 ASP B CA 1
ATOM 5343 C C . ASP B 1 267 ? 8.594 -31.781 -30.766 1 96.44 267 ASP B C 1
ATOM 5345 O O . ASP B 1 267 ? 9.055 -31.328 -31.812 1 96.44 267 ASP B O 1
ATOM 5349 N N . SER B 1 268 ? 7.367 -31.922 -30.562 1 95.62 268 SER B N 1
ATOM 5350 C CA . SER B 1 268 ? 6.395 -31.516 -31.562 1 95.62 268 SER B CA 1
ATOM 5351 C C . SER B 1 268 ? 4.977 -31.547 -31.016 1 95.62 268 SER B C 1
ATOM 5353 O O . SER B 1 268 ? 4.734 -32.094 -29.938 1 95.62 268 SER B O 1
ATOM 5355 N N . VAL B 1 269 ? 4.102 -30.938 -31.672 1 97 269 VAL B N 1
ATOM 5356 C CA . VAL B 1 269 ? 2.658 -31.031 -31.469 1 97 269 VAL B CA 1
ATOM 5357 C C . VAL B 1 269 ? 1.98 -31.422 -32.781 1 97 269 VAL B C 1
ATOM 5359 O O . VAL B 1 269 ? 2.188 -30.781 -33.812 1 97 269 VAL B O 1
ATOM 5362 N N . SER B 1 270 ? 1.197 -32.469 -32.75 1 95.81 270 SER B N 1
ATOM 5363 C CA . SER B 1 270 ? 0.507 -32.938 -33.938 1 95.81 270 SER B CA 1
ATOM 5364 C C . SER B 1 270 ? -1.007 -32.875 -33.75 1 95.81 270 SER B C 1
ATOM 5366 O O . SER B 1 270 ? -1.512 -33.094 -32.656 1 95.81 270 SER B O 1
ATOM 5368 N N . VAL B 1 271 ? -1.663 -32.562 -34.781 1 94.5 271 VAL B N 1
ATOM 5369 C CA . VAL B 1 271 ? -3.119 -32.625 -34.844 1 94.5 271 VAL B CA 1
ATOM 5370 C C . VAL B 1 271 ? -3.541 -33.688 -35.875 1 94.5 271 VAL B C 1
ATOM 5372 O O . VAL B 1 271 ? -3.158 -33.625 -37.031 1 94.5 271 VAL B O 1
ATOM 5375 N N . GLN B 1 272 ? -4.293 -34.594 -35.469 1 89.81 272 GLN B N 1
ATOM 5376 C CA . GLN B 1 272 ? -4.719 -35.719 -36.281 1 89.81 272 GLN B CA 1
ATOM 5377 C C . GLN B 1 272 ? -3.525 -36.406 -36.938 1 89.81 272 GLN B C 1
ATOM 5379 O O . GLN B 1 272 ? -3.547 -36.656 -38.156 1 89.81 272 GLN B O 1
ATOM 5384 N N . GLY B 1 273 ? -2.455 -36.5 -36.25 1 83.12 273 GLY B N 1
ATOM 5385 C CA . GLY B 1 273 ? -1.31 -37.25 -36.688 1 83.12 273 GLY B CA 1
ATOM 5386 C C . GLY B 1 273 ? -0.348 -36.469 -37.562 1 83.12 273 GLY B C 1
ATOM 5387 O O . GLY B 1 273 ? 0.721 -36.969 -37.906 1 83.12 273 GLY B O 1
ATOM 5388 N N . VAL B 1 274 ? -0.731 -35.281 -37.906 1 82.94 274 VAL B N 1
ATOM 5389 C CA . VAL B 1 274 ? 0.146 -34.469 -38.719 1 82.94 274 VAL B CA 1
ATOM 5390 C C . VAL B 1 274 ? 0.871 -33.438 -37.844 1 82.94 274 VAL B C 1
ATOM 5392 O O . VAL B 1 274 ? 0.233 -32.656 -37.156 1 82.94 274 VAL B O 1
ATOM 5395 N N . SER B 1 275 ? 2.203 -33.656 -37.906 1 79.88 275 SER B N 1
ATOM 5396 C CA . SER B 1 275 ? 3.02 -32.719 -37.156 1 79.88 275 SER B CA 1
ATOM 5397 C C . SER B 1 275 ? 2.955 -31.312 -37.75 1 79.88 275 SER B C 1
ATOM 5399 O O . SER B 1 275 ? 3.562 -31.047 -38.781 1 79.88 275 SER B O 1
ATOM 5401 N N . SER B 1 276 ? 2.273 -30.453 -37 1 82.81 276 SER B N 1
ATOM 5402 C CA . SER B 1 276 ? 1.973 -29.156 -37.625 1 82.81 276 SER B CA 1
ATOM 5403 C C . SER B 1 276 ? 2.561 -28.016 -36.781 1 82.81 276 SER B C 1
ATOM 5405 O O . SER B 1 276 ? 2.793 -26.922 -37.312 1 82.81 276 SER B O 1
ATOM 5407 N N . LEU B 1 277 ? 2.844 -28.359 -35.625 1 91.88 277 LEU B N 1
ATOM 5408 C CA . LEU B 1 277 ? 3.307 -27.297 -34.719 1 91.88 277 LEU B CA 1
ATOM 5409 C C . LEU B 1 277 ? 4.598 -27.703 -34.031 1 91.88 277 LEU B C 1
ATOM 5411 O O . LEU B 1 277 ? 4.891 -28.891 -33.906 1 91.88 277 LEU B O 1
ATOM 5415 N N . CYS B 1 278 ? 5.387 -26.703 -33.594 1 92.88 278 CYS B N 1
ATOM 5416 C CA . CYS B 1 278 ? 6.648 -27 -32.906 1 92.88 278 CYS B CA 1
ATOM 5417 C C . CYS B 1 278 ? 7.484 -27.984 -33.719 1 92.88 278 CYS B C 1
ATOM 5419 O O . CYS B 1 278 ? 7.973 -28.984 -33.188 1 92.88 278 CYS B O 1
ATOM 5421 N N . ARG B 1 279 ? 7.684 -27.719 -34.938 1 88.81 279 ARG B N 1
ATOM 5422 C CA . ARG B 1 279 ? 8.219 -28.688 -35.906 1 88.81 279 ARG B CA 1
ATOM 5423 C C . ARG B 1 279 ? 9.703 -28.938 -35.656 1 88.81 279 ARG B C 1
ATOM 5425 O O . ARG B 1 279 ? 10.203 -30.031 -35.906 1 88.81 279 ARG B O 1
ATOM 5432 N N . ARG B 1 280 ? 10.438 -28.016 -35.219 1 90.06 280 ARG B N 1
ATOM 5433 C CA . ARG B 1 280 ? 11.867 -28.188 -34.938 1 90.06 280 ARG B CA 1
ATOM 5434 C C . ARG B 1 280 ? 12.133 -28.266 -33.438 1 90.06 280 ARG B C 1
ATOM 5436 O O . ARG B 1 280 ? 13.258 -28.047 -33 1 90.06 280 ARG B O 1
ATOM 5443 N N . GLY B 1 281 ? 11.07 -28.578 -32.781 1 93 281 GLY B N 1
ATOM 5444 C CA . GLY B 1 281 ? 11.172 -28.531 -31.344 1 93 281 GLY B CA 1
ATOM 5445 C C . GLY B 1 281 ? 10.938 -27.141 -30.766 1 93 281 GLY B C 1
ATOM 5446 O O . GLY B 1 281 ? 11.18 -26.141 -31.438 1 93 281 GLY B O 1
ATOM 5447 N N . CYS B 1 282 ? 10.43 -27.109 -29.609 1 93.94 282 CYS B N 1
ATOM 5448 C CA . CYS B 1 282 ? 10.227 -25.859 -28.891 1 93.94 282 CYS B CA 1
ATOM 5449 C C . CYS B 1 282 ? 10.32 -26.078 -27.375 1 93.94 282 CYS B C 1
ATOM 5451 O O . CYS B 1 282 ? 10.586 -27.188 -26.922 1 93.94 282 CYS B O 1
ATOM 5453 N N . GLU B 1 283 ? 10.305 -25.016 -26.672 1 94.62 283 GLU B N 1
ATOM 5454 C CA . GLU B 1 283 ? 10.359 -25.078 -25.219 1 94.62 283 GLU B CA 1
ATOM 5455 C C . GLU B 1 283 ? 8.969 -24.953 -24.594 1 94.62 283 GLU B C 1
ATOM 5457 O O . GLU B 1 283 ? 8.133 -24.188 -25.094 1 94.62 283 GLU B O 1
ATOM 5462 N N . ALA B 1 284 ? 8.734 -25.75 -23.578 1 95.5 284 ALA B N 1
ATOM 5463 C CA . ALA B 1 284 ? 7.469 -25.703 -22.844 1 95.5 284 ALA B CA 1
ATOM 5464 C C . ALA B 1 284 ? 7.715 -25.641 -21.344 1 95.5 284 ALA B C 1
ATOM 5466 O O . ALA B 1 284 ? 8.719 -26.156 -20.844 1 95.5 284 ALA B O 1
ATOM 5467 N N . ILE B 1 285 ? 6.832 -24.984 -20.656 1 94.5 285 ILE B N 1
ATOM 5468 C CA . ILE B 1 285 ? 6.879 -25.031 -19.203 1 94.5 285 ILE B CA 1
ATOM 5469 C C . ILE B 1 285 ? 5.695 -25.828 -18.672 1 94.5 285 ILE B C 1
ATOM 5471 O O . ILE B 1 285 ? 4.621 -25.844 -19.281 1 94.5 285 ILE B O 1
ATOM 5475 N N . VAL B 1 286 ? 5.891 -26.547 -17.656 1 96.19 286 VAL B N 1
ATOM 5476 C CA . VAL B 1 286 ? 4.84 -27.266 -16.938 1 96.19 286 VAL B CA 1
ATOM 5477 C C . VAL B 1 286 ? 4.332 -26.422 -15.766 1 96.19 286 VAL B C 1
ATOM 5479 O O . VAL B 1 286 ? 5.02 -26.281 -14.758 1 96.19 286 VAL B O 1
ATOM 5482 N N . ASP B 1 287 ? 3.137 -25.922 -15.906 1 92.88 287 ASP B N 1
ATOM 5483 C CA . ASP B 1 287 ? 2.684 -24.859 -15.016 1 92.88 287 ASP B CA 1
ATOM 5484 C C . ASP B 1 287 ? 1.352 -25.219 -14.359 1 92.88 287 ASP B C 1
ATOM 5486 O O . ASP B 1 287 ? 0.305 -25.188 -15.008 1 92.88 287 ASP B O 1
ATOM 5490 N N . THR B 1 288 ? 1.384 -25.391 -13.039 1 93.38 288 THR B N 1
ATOM 5491 C CA . THR B 1 288 ? 0.186 -25.766 -12.297 1 93.38 288 THR B CA 1
ATOM 5492 C C . THR B 1 288 ? -0.676 -24.547 -12 1 93.38 288 THR B C 1
ATOM 5494 O O . THR B 1 288 ? -1.806 -24.672 -11.523 1 93.38 288 THR B O 1
ATOM 5497 N N . GLY B 1 289 ? -0.198 -23.359 -12.305 1 88.44 289 GLY B N 1
ATOM 5498 C CA . GLY B 1 289 ? -0.941 -22.141 -12.047 1 88.44 289 GLY B CA 1
ATOM 5499 C C . GLY B 1 289 ? -1.744 -21.672 -13.242 1 88.44 289 GLY B C 1
ATOM 5500 O O . GLY B 1 289 ? -2.393 -20.625 -13.188 1 88.44 289 GLY B O 1
ATOM 5501 N N . THR B 1 290 ? -1.71 -22.391 -14.305 1 86.81 290 THR B N 1
ATOM 5502 C CA . THR B 1 290 ? -2.439 -22.062 -15.523 1 86.81 290 THR B CA 1
ATOM 5503 C C . THR B 1 290 ? -3.432 -23.156 -15.883 1 86.81 290 THR B C 1
ATOM 5505 O O . THR B 1 290 ? -3.08 -24.344 -15.875 1 86.81 290 THR B O 1
ATOM 5508 N N . SER B 1 291 ? -4.625 -22.812 -16.203 1 87.75 291 SER B N 1
ATOM 5509 C CA . SER B 1 291 ? -5.668 -23.797 -16.453 1 87.75 291 SER B CA 1
ATOM 5510 C C . SER B 1 291 ? -5.555 -24.375 -17.859 1 87.75 291 SER B C 1
ATOM 5512 O O . SER B 1 291 ? -5.777 -25.578 -18.062 1 87.75 291 SER B O 1
ATOM 5514 N N . LEU B 1 292 ? -5.152 -23.578 -18.859 1 90.81 292 LEU B N 1
ATOM 5515 C CA . LEU B 1 292 ? -5.199 -23.969 -20.266 1 90.81 292 LEU B CA 1
ATOM 5516 C C . LEU B 1 292 ? -3.811 -24.328 -20.766 1 90.81 292 LEU B C 1
ATOM 5518 O O . LEU B 1 292 ? -2.818 -24.141 -20.062 1 90.81 292 LEU B O 1
ATOM 5522 N N . ILE B 1 293 ? -3.803 -24.938 -21.938 1 94.56 293 ILE B N 1
ATOM 5523 C CA . ILE B 1 293 ? -2.561 -25.047 -22.688 1 94.56 293 ILE B CA 1
ATOM 5524 C C . ILE B 1 293 ? -2.361 -23.797 -23.547 1 94.56 293 ILE B C 1
ATOM 5526 O O . ILE B 1 293 ? -3.232 -23.438 -24.344 1 94.56 293 ILE B O 1
ATOM 5530 N N . ALA B 1 294 ? -1.229 -23.156 -23.281 1 91.62 294 ALA B N 1
ATOM 5531 C CA . ALA B 1 294 ? -0.973 -21.922 -24.016 1 91.62 294 ALA B CA 1
ATOM 5532 C C . ALA B 1 294 ? 0.248 -22.062 -24.922 1 91.62 294 ALA B C 1
ATOM 5534 O O . ALA B 1 294 ? 1.135 -22.875 -24.641 1 91.62 294 ALA B O 1
ATOM 5535 N N . GLY B 1 295 ? 0.25 -21.328 -26.016 1 91.94 295 GLY B N 1
ATOM 5536 C CA . GLY B 1 295 ? 1.372 -21.312 -26.938 1 91.94 295 GLY B CA 1
ATOM 5537 C C . GLY B 1 295 ? 1.459 -20.047 -27.75 1 91.94 295 GLY B C 1
ATOM 5538 O O . GLY B 1 295 ? 0.648 -19.141 -27.578 1 91.94 295 GLY B O 1
ATOM 5539 N N . PRO B 1 296 ? 2.52 -20.016 -28.562 1 91.06 296 PRO B N 1
ATOM 5540 C CA . PRO B 1 296 ? 2.65 -18.844 -29.438 1 91.06 296 PRO B CA 1
ATOM 5541 C C . PRO B 1 296 ? 1.412 -18.594 -30.297 1 91.06 296 PRO B C 1
ATOM 5543 O O . PRO B 1 296 ? 0.829 -19.547 -30.812 1 91.06 296 PRO B O 1
ATOM 5546 N N . PRO B 1 297 ? 1.038 -17.312 -30.453 1 90 297 PRO B N 1
ATOM 5547 C CA . PRO B 1 297 ? -0.228 -16.984 -31.109 1 90 297 PRO B CA 1
ATOM 5548 C C . PRO B 1 297 ? -0.347 -17.609 -32.5 1 90 297 PRO B C 1
ATOM 5550 O O . PRO B 1 297 ? -1.398 -18.156 -32.844 1 90 297 PRO B O 1
ATOM 5553 N N . ARG B 1 298 ? 0.648 -17.562 -33.312 1 91.69 298 ARG B N 1
ATOM 5554 C CA . ARG B 1 298 ? 0.59 -18.109 -34.656 1 91.69 298 ARG B CA 1
ATOM 5555 C C . ARG B 1 298 ? 0.352 -19.609 -34.625 1 91.69 298 ARG B C 1
ATOM 5557 O O . ARG B 1 298 ? -0.416 -20.141 -35.438 1 91.69 298 ARG B O 1
ATOM 5564 N N . GLU B 1 299 ? 0.97 -20.297 -33.781 1 94.44 299 GLU B N 1
ATOM 5565 C CA . GLU B 1 299 ? 0.831 -21.75 -33.688 1 94.44 299 GLU B CA 1
ATOM 5566 C C . GLU B 1 299 ? -0.539 -22.125 -33.125 1 94.44 299 GLU B C 1
ATOM 5568 O O . GLU B 1 299 ? -1.161 -23.078 -33.625 1 94.44 299 GLU B O 1
ATOM 5573 N N . VAL B 1 300 ? -0.959 -21.406 -32.188 1 93.75 300 VAL B N 1
ATOM 5574 C CA . VAL B 1 300 ? -2.25 -21.703 -31.562 1 93.75 300 VAL B CA 1
ATOM 5575 C C . VAL B 1 300 ? -3.371 -21.438 -32.562 1 93.75 300 VAL B C 1
ATOM 5577 O O . VAL B 1 300 ? -4.375 -22.156 -32.594 1 93.75 300 VAL B O 1
ATOM 5580 N N . LEU B 1 301 ? -3.217 -20.344 -33.344 1 93.5 301 LEU B N 1
ATOM 5581 C CA . LEU B 1 301 ? -4.188 -20.078 -34.375 1 93.5 301 LEU B CA 1
ATOM 5582 C C . LEU B 1 301 ? -4.258 -21.234 -35.375 1 93.5 301 LEU B C 1
ATOM 5584 O O . LEU B 1 301 ? -5.348 -21.641 -35.781 1 93.5 301 LEU B O 1
ATOM 5588 N N . LYS B 1 302 ? -3.107 -21.672 -35.781 1 94.69 302 LYS B N 1
ATOM 5589 C CA . LYS B 1 302 ? -3.061 -22.828 -36.688 1 94.69 302 LYS B CA 1
ATOM 5590 C C . LYS B 1 302 ? -3.732 -24.047 -36.062 1 94.69 302 LYS B C 1
ATOM 5592 O O . LYS B 1 302 ? -4.477 -24.766 -36.719 1 94.69 302 LYS B O 1
ATOM 5597 N N . LEU B 1 303 ? -3.459 -24.312 -34.781 1 96.31 303 LEU B N 1
ATOM 5598 C CA . LEU B 1 303 ? -4.082 -25.406 -34.062 1 96.31 303 LEU B CA 1
ATOM 5599 C C . LEU B 1 303 ? -5.602 -25.281 -34.094 1 96.31 303 LEU B C 1
ATOM 5601 O O . LEU B 1 303 ? -6.301 -26.266 -34.375 1 96.31 303 LEU B O 1
ATOM 5605 N N . HIS B 1 304 ? -6.105 -24.141 -33.844 1 96.06 304 HIS B N 1
ATOM 5606 C CA . HIS B 1 304 ? -7.547 -23.906 -33.812 1 96.06 304 HIS B CA 1
ATOM 5607 C C . HIS B 1 304 ? -8.164 -24.094 -35.188 1 96.06 304 HIS B C 1
ATOM 5609 O O . HIS B 1 304 ? -9.297 -24.562 -35.312 1 96.06 304 HIS B O 1
ATOM 5615 N N . GLN B 1 305 ? -7.434 -23.656 -36.156 1 94.25 305 GLN B N 1
ATOM 5616 C CA . GLN B 1 305 ? -7.91 -23.891 -37.531 1 94.25 305 GLN B CA 1
ATOM 5617 C C . GLN B 1 305 ? -8.055 -25.375 -37.812 1 94.25 305 GLN B C 1
ATOM 5619 O O . GLN B 1 305 ? -9.039 -25.797 -38.438 1 94.25 305 GLN B O 1
ATOM 5624 N N . LEU B 1 306 ? -7.137 -26.125 -37.406 1 94.31 306 LEU B N 1
ATOM 5625 C CA . LEU B 1 306 ? -7.129 -27.562 -37.656 1 94.31 306 LEU B CA 1
ATOM 5626 C C . LEU B 1 306 ? -8.258 -28.25 -36.906 1 94.31 306 LEU B C 1
ATOM 5628 O O . LEU B 1 306 ? -8.797 -29.266 -37.375 1 94.31 306 LEU B O 1
ATOM 5632 N N . ILE B 1 307 ? -8.664 -27.734 -35.75 1 94.38 307 ILE B N 1
ATOM 5633 C CA . ILE B 1 307 ? -9.711 -28.406 -35 1 94.38 307 ILE B CA 1
ATOM 5634 C C . ILE B 1 307 ? -11.062 -27.781 -35.281 1 94.38 307 ILE B C 1
ATOM 5636 O O . ILE B 1 307 ? -12.102 -28.234 -34.812 1 94.38 307 ILE B O 1
ATOM 5640 N N . GLY B 1 308 ? -11.094 -26.75 -36.062 1 93.81 308 GLY B N 1
ATOM 5641 C CA . GLY B 1 308 ? -12.32 -26.094 -36.469 1 93.81 308 GLY B CA 1
ATOM 5642 C C . GLY B 1 308 ? -12.906 -25.188 -35.406 1 93.81 308 GLY B C 1
ATOM 5643 O O . GLY B 1 308 ? -14.125 -25.125 -35.25 1 93.81 308 GLY B O 1
ATOM 5644 N N . ALA B 1 309 ? -12.039 -24.578 -34.656 1 96.12 309 ALA B N 1
ATOM 5645 C CA . ALA B 1 309 ? -12.492 -23.672 -33.594 1 96.12 309 ALA B CA 1
ATOM 5646 C C . ALA B 1 309 ? -12.609 -22.234 -34.125 1 96.12 309 ALA B C 1
ATOM 5648 O O . ALA B 1 309 ? -11.914 -21.859 -35.094 1 96.12 309 ALA B O 1
ATOM 5649 N N . THR B 1 310 ? -13.5 -21.469 -33.562 1 94.25 310 THR B N 1
ATOM 5650 C CA . THR B 1 310 ? -13.719 -20.062 -33.938 1 94.25 310 THR B CA 1
ATOM 5651 C C . THR B 1 310 ? -13.375 -19.141 -32.75 1 94.25 310 THR B C 1
ATOM 5653 O O . THR B 1 310 ? -13.711 -19.438 -31.609 1 94.25 310 THR B O 1
ATOM 5656 N N . PRO B 1 311 ? -12.68 -18.125 -33.062 1 90.94 311 PRO B N 1
ATOM 5657 C CA . PRO B 1 311 ? -12.32 -17.188 -32 1 90.94 311 PRO B CA 1
ATOM 5658 C C . PRO B 1 311 ? -13.523 -16.422 -31.469 1 90.94 311 PRO B C 1
ATOM 5660 O O . PRO B 1 311 ? -14.477 -16.172 -32.219 1 90.94 311 PRO B O 1
ATOM 5663 N N . THR B 1 312 ? -13.5 -16.141 -30.203 1 87.06 312 THR B N 1
ATOM 5664 C CA . THR B 1 312 ? -14.445 -15.203 -29.609 1 87.06 312 THR B CA 1
ATOM 5665 C C . THR B 1 312 ? -13.805 -13.828 -29.422 1 87.06 312 THR B C 1
ATOM 5667 O O . THR B 1 312 ? -12.609 -13.648 -29.703 1 87.06 312 THR B O 1
ATOM 5670 N N . ASN B 1 313 ? -14.625 -12.898 -28.922 1 79.56 313 ASN B N 1
ATOM 5671 C CA . ASN B 1 313 ? -14.133 -11.547 -28.688 1 79.56 313 ASN B CA 1
ATOM 5672 C C . ASN B 1 313 ? -13.32 -11.461 -27.406 1 79.56 313 ASN B C 1
ATOM 5674 O O . ASN B 1 313 ? -12.68 -10.438 -27.141 1 79.56 313 ASN B O 1
ATOM 5678 N N . PHE B 1 314 ? -13.25 -12.633 -26.703 1 77.44 314 PHE B N 1
ATOM 5679 C CA . PHE B 1 314 ? -12.625 -12.57 -25.391 1 77.44 314 PHE B CA 1
ATOM 5680 C C . PHE B 1 314 ? -11.328 -13.375 -25.375 1 77.44 314 PHE B C 1
ATOM 5682 O O . PHE B 1 314 ? -10.781 -13.656 -24.312 1 77.44 314 PHE B O 1
ATOM 5689 N N . GLY B 1 315 ? -10.828 -13.766 -26.531 1 78.81 315 GLY B N 1
ATOM 5690 C CA . GLY B 1 315 ? -9.555 -14.461 -26.625 1 78.81 315 GLY B CA 1
ATOM 5691 C C . GLY B 1 315 ? -9.688 -15.969 -26.516 1 78.81 315 GLY B C 1
ATOM 5692 O O . GLY B 1 315 ? -8.719 -16.703 -26.719 1 78.81 315 GLY B O 1
ATOM 5693 N N . ASP B 1 316 ? -10.953 -16.391 -26.297 1 86.94 316 ASP B N 1
ATOM 5694 C CA . ASP B 1 316 ? -11.219 -17.828 -26.281 1 86.94 316 ASP B CA 1
ATOM 5695 C C . ASP B 1 316 ? -11.641 -18.328 -27.656 1 86.94 316 ASP B C 1
ATOM 5697 O O . ASP B 1 316 ? -11.922 -17.531 -28.547 1 86.94 316 ASP B O 1
ATOM 5701 N N . PHE B 1 317 ? -11.547 -19.578 -27.75 1 93.81 317 PHE B N 1
ATOM 5702 C CA . PHE B 1 317 ? -12.023 -20.25 -28.953 1 93.81 317 PHE B CA 1
ATOM 5703 C C . PHE B 1 317 ? -13.109 -21.266 -28.625 1 93.81 317 PHE B C 1
ATOM 5705 O O . PHE B 1 317 ? -13.047 -21.938 -27.594 1 93.81 317 PHE B O 1
ATOM 5712 N N . VAL B 1 318 ? -14.086 -21.344 -29.578 1 95.06 318 VAL B N 1
ATOM 5713 C CA . VAL B 1 318 ? -15.211 -22.234 -29.344 1 95.06 318 VAL B CA 1
ATOM 5714 C C . VAL B 1 318 ? -15.375 -23.188 -30.516 1 95.06 318 VAL B C 1
ATOM 5716 O O . VAL B 1 318 ? -14.938 -22.891 -31.625 1 95.06 318 VAL B O 1
ATOM 5719 N N . VAL B 1 319 ? -15.914 -24.328 -30.203 1 96.5 319 VAL B N 1
ATOM 5720 C CA . VAL B 1 319 ? -16.328 -25.297 -31.203 1 96.5 319 VAL B CA 1
ATOM 5721 C C . VAL B 1 319 ? -17.812 -25.625 -31.031 1 96.5 319 VAL B C 1
ATOM 5723 O O . VAL B 1 319 ? -18.422 -25.234 -30.031 1 96.5 319 VAL B O 1
ATOM 5726 N N . ASP B 1 320 ? -18.391 -26.234 -32.094 1 94.38 320 ASP B N 1
ATOM 5727 C CA . ASP B 1 320 ? -19.75 -26.75 -31.969 1 94.38 320 ASP B CA 1
ATOM 5728 C C . ASP B 1 320 ? -19.797 -27.953 -31.016 1 94.38 320 ASP B C 1
ATOM 5730 O O . ASP B 1 320 ? -19.172 -28.984 -31.281 1 94.38 320 ASP B O 1
ATOM 5734 N N . CYS B 1 321 ? -20.609 -27.828 -30 1 93.88 321 CYS B N 1
ATOM 5735 C CA . CYS B 1 321 ? -20.672 -28.859 -28.984 1 93.88 321 CYS B CA 1
ATOM 5736 C C . CYS B 1 321 ? -21.188 -30.172 -29.578 1 93.88 321 CYS B C 1
ATOM 5738 O O . CYS B 1 321 ? -20.891 -31.25 -29.062 1 93.88 321 CYS B O 1
ATOM 5740 N N . ALA B 1 322 ? -21.859 -30.109 -30.562 1 92.88 322 ALA B N 1
ATOM 5741 C CA . ALA B 1 322 ? -22.422 -31.281 -31.203 1 92.88 322 ALA B CA 1
ATOM 5742 C C . ALA B 1 322 ? -21.359 -32.094 -31.938 1 92.88 322 ALA B C 1
ATOM 5744 O O . ALA B 1 322 ? -21.562 -33.25 -32.281 1 92.88 322 ALA B O 1
ATOM 5745 N N . ARG B 1 323 ? -20.234 -31.5 -32.156 1 91.69 323 ARG B N 1
ATOM 5746 C CA . ARG B 1 323 ? -19.203 -32.125 -32.969 1 91.69 323 ARG B CA 1
ATOM 5747 C C . ARG B 1 323 ? -18.047 -32.656 -32.125 1 91.69 323 ARG B C 1
ATOM 5749 O O . ARG B 1 323 ? -16.953 -32.875 -32.625 1 91.69 323 ARG B O 1
ATOM 5756 N N . LEU B 1 324 ? -18.203 -32.812 -30.875 1 92.94 324 LEU B N 1
ATOM 5757 C CA . LEU B 1 324 ? -17.125 -33.156 -29.953 1 92.94 324 LEU B CA 1
ATOM 5758 C C . LEU B 1 324 ? -16.469 -34.469 -30.328 1 92.94 324 LEU B C 1
ATOM 5760 O O . LEU B 1 324 ? -15.242 -34.562 -30.359 1 92.94 324 LEU B O 1
ATOM 5764 N N . SER B 1 325 ? -17.25 -35.438 -30.734 1 91.5 325 SER B N 1
ATOM 5765 C CA . SER B 1 325 ? -16.75 -36.781 -31.016 1 91.5 325 SER B CA 1
ATOM 5766 C C . SER B 1 325 ? -15.93 -36.812 -32.312 1 91.5 325 SER B C 1
ATOM 5768 O O . SER B 1 325 ? -15.133 -37.719 -32.531 1 91.5 325 SER B O 1
ATOM 5770 N N . SER B 1 326 ? -16.109 -35.844 -33.125 1 92.88 326 SER B N 1
ATOM 5771 C CA . SER B 1 326 ? -15.438 -35.812 -34.406 1 92.88 326 SER B CA 1
ATOM 5772 C C . SER B 1 326 ? -14.18 -34.969 -34.375 1 92.88 326 SER B C 1
ATOM 5774 O O . SER B 1 326 ? -13.43 -34.906 -35.344 1 92.88 326 SER B O 1
ATOM 5776 N N . LEU B 1 327 ? -13.938 -34.312 -33.344 1 95.69 327 LEU B N 1
ATOM 5777 C CA . LEU B 1 327 ? -12.773 -33.438 -33.25 1 95.69 327 LEU B CA 1
ATOM 5778 C C . LEU B 1 327 ? -11.484 -34.25 -33.219 1 95.69 327 LEU B C 1
ATOM 5780 O O . LEU B 1 327 ? -11.453 -35.344 -32.656 1 95.69 327 LEU B O 1
ATOM 5784 N N . PRO B 1 328 ? -10.453 -33.75 -33.812 1 95.62 328 PRO B N 1
ATOM 5785 C CA . PRO B 1 328 ? -9.203 -34.5 -33.906 1 95.62 328 PRO B CA 1
ATOM 5786 C C . PRO B 1 328 ? -8.477 -34.594 -32.562 1 95.62 328 PRO B C 1
ATOM 5788 O O . PRO B 1 328 ? -8.695 -33.75 -31.688 1 95.62 328 PRO B O 1
ATOM 5791 N N . HIS B 1 329 ? -7.668 -35.656 -32.5 1 96.5 329 HIS B N 1
ATOM 5792 C CA . HIS B 1 329 ? -6.738 -35.781 -31.375 1 96.5 329 HIS B CA 1
ATOM 5793 C C . HIS B 1 329 ? -5.594 -34.781 -31.5 1 96.5 329 HIS B C 1
ATOM 5795 O O . HIS B 1 329 ? -5.16 -34.469 -32.625 1 96.5 329 HIS B O 1
ATOM 5801 N N . VAL B 1 330 ? -5.219 -34.219 -30.438 1 97.44 330 VAL B N 1
ATOM 5802 C CA . VAL B 1 330 ? -4.012 -33.406 -30.375 1 97.44 330 VAL B CA 1
ATOM 5803 C C . VAL B 1 330 ? -2.934 -34.125 -29.578 1 97.44 330 VAL B C 1
ATOM 5805 O O . VAL B 1 330 ? -3.152 -34.531 -28.438 1 97.44 330 VAL B O 1
ATOM 5808 N N . THR B 1 331 ? -1.757 -34.312 -30.188 1 97.69 331 THR B N 1
ATOM 5809 C CA . THR B 1 331 ? -0.71 -35.125 -29.578 1 97.69 331 THR B CA 1
ATOM 5810 C C . THR B 1 331 ? 0.543 -34.281 -29.328 1 97.69 331 THR B C 1
ATOM 5812 O O . THR B 1 331 ? 1.057 -33.656 -30.25 1 97.69 331 THR B O 1
ATOM 5815 N N . PHE B 1 332 ? 0.981 -34.281 -28.125 1 98 332 PHE B N 1
ATOM 5816 C CA . PHE B 1 332 ? 2.252 -33.688 -27.734 1 98 332 PHE B CA 1
ATOM 5817 C C . PHE B 1 332 ? 3.334 -34.75 -27.609 1 98 332 PHE B C 1
ATOM 5819 O O . PHE B 1 332 ? 3.082 -35.844 -27.078 1 98 332 PHE B O 1
ATOM 5826 N N . VAL B 1 333 ? 4.469 -34.438 -28.109 1 97.44 333 VAL B N 1
ATOM 5827 C CA . VAL B 1 333 ? 5.582 -35.375 -27.969 1 97.44 333 VAL B CA 1
ATOM 5828 C C . VAL B 1 333 ? 6.641 -34.781 -27.047 1 97.44 333 VAL B C 1
ATOM 5830 O O . VAL B 1 333 ? 7.18 -33.688 -27.328 1 97.44 333 VAL B O 1
ATOM 5833 N N . LEU B 1 334 ? 6.91 -35.438 -25.969 1 98 334 LEU B N 1
ATOM 5834 C CA . LEU B 1 334 ? 7.91 -35.062 -24.969 1 98 334 LEU B CA 1
ATOM 5835 C C . LEU B 1 334 ? 8.898 -36.188 -24.734 1 98 334 LEU B C 1
ATOM 5837 O O . LEU B 1 334 ? 8.5 -37.281 -24.359 1 98 334 LEU B O 1
ATOM 5841 N N . GLY B 1 335 ? 10.18 -35.938 -24.922 1 96.44 335 GLY B N 1
ATOM 5842 C CA . GLY B 1 335 ? 11.164 -36.969 -24.75 1 96.44 335 GLY B CA 1
ATOM 5843 C C . GLY B 1 335 ? 10.914 -38.188 -25.625 1 96.44 335 GLY B C 1
ATOM 5844 O O . GLY B 1 335 ? 11.109 -39.312 -25.203 1 96.44 335 GLY B O 1
ATOM 5845 N N . GLY B 1 336 ? 10.375 -37.938 -26.656 1 96.31 336 GLY B N 1
ATOM 5846 C CA . GLY B 1 336 ? 10.117 -39 -27.609 1 96.31 336 GLY B CA 1
ATOM 5847 C C . GLY B 1 336 ? 8.844 -39.781 -27.312 1 96.31 336 GLY B C 1
ATOM 5848 O O . GLY B 1 336 ? 8.492 -40.719 -28.062 1 96.31 336 GLY B O 1
ATOM 5849 N N . VAL B 1 337 ? 8.141 -39.469 -26.312 1 97.94 337 VAL B N 1
ATOM 5850 C CA . VAL B 1 337 ? 6.918 -40.156 -25.922 1 97.94 337 VAL B CA 1
ATOM 5851 C C . VAL B 1 337 ? 5.699 -39.312 -26.297 1 97.94 337 VAL B C 1
ATOM 5853 O O . VAL B 1 337 ? 5.699 -38.094 -26.109 1 97.94 337 VAL B O 1
ATOM 5856 N N . GLU B 1 338 ? 4.625 -39.969 -26.797 1 97.19 338 GLU B N 1
ATOM 5857 C CA . GLU B 1 338 ? 3.416 -39.281 -27.25 1 97.19 338 GLU B CA 1
ATOM 5858 C C . GLU B 1 338 ? 2.42 -39.094 -26.094 1 97.19 338 GLU B C 1
ATOM 5860 O O . GLU B 1 338 ? 2.17 -40.062 -25.344 1 97.19 338 GLU B O 1
ATOM 5865 N N . TYR B 1 339 ? 1.934 -37.969 -25.938 1 98.19 339 TYR B N 1
ATOM 5866 C CA . TYR B 1 339 ? 0.856 -37.625 -25.016 1 98.19 339 TYR B CA 1
ATOM 5867 C C . TYR B 1 339 ? -0.343 -37.062 -25.766 1 98.19 339 TYR B C 1
ATOM 5869 O O . TYR B 1 339 ? -0.331 -35.906 -26.203 1 98.19 339 TYR B O 1
ATOM 5877 N N . THR B 1 340 ? -1.389 -37.844 -25.859 1 97.5 340 THR B N 1
ATOM 5878 C CA . THR B 1 340 ? -2.508 -37.5 -26.734 1 97.5 340 THR B CA 1
ATOM 5879 C C . THR B 1 340 ? -3.695 -37 -25.906 1 97.5 340 THR B C 1
ATOM 5881 O O . THR B 1 340 ? -4.027 -37.594 -24.875 1 97.5 340 THR B O 1
ATOM 5884 N N . LEU B 1 341 ? -4.254 -35.938 -26.359 1 97.31 341 LEU B N 1
ATOM 5885 C CA . LEU B 1 341 ? -5.492 -35.406 -25.812 1 97.31 341 LEU B CA 1
ATOM 5886 C C . LEU B 1 341 ? -6.648 -35.594 -26.781 1 97.31 341 LEU B C 1
ATOM 5888 O O . LEU B 1 341 ? -6.523 -35.281 -27.969 1 97.31 341 LEU B O 1
ATOM 5892 N N . THR B 1 342 ? -7.738 -36.125 -26.266 1 95.69 342 THR B N 1
ATOM 5893 C CA . THR B 1 342 ? -8.969 -36.219 -27.047 1 95.69 342 THR B CA 1
ATOM 5894 C C . THR B 1 342 ? -9.828 -34.969 -26.844 1 95.69 342 THR B C 1
ATOM 5896 O O . THR B 1 342 ? -9.508 -34.125 -26 1 95.69 342 THR B O 1
ATOM 5899 N N . SER B 1 343 ? -10.898 -34.875 -27.609 1 95.12 343 SER B N 1
ATOM 5900 C CA . SER B 1 343 ? -11.797 -33.75 -27.484 1 95.12 343 SER B CA 1
ATOM 5901 C C . SER B 1 343 ? -12.383 -33.656 -26.078 1 95.12 343 SER B C 1
ATOM 5903 O O . SER B 1 343 ? -12.633 -32.562 -25.578 1 95.12 343 SER B O 1
ATOM 5905 N N . GLU B 1 344 ? -12.562 -34.781 -25.406 1 92.12 344 GLU B N 1
ATOM 5906 C CA . GLU B 1 344 ? -13.086 -34.781 -24.047 1 92.12 344 GLU B CA 1
ATOM 5907 C C . GLU B 1 344 ? -12.102 -34.156 -23.062 1 92.12 344 GLU B C 1
ATOM 5909 O O . GLU B 1 344 ? -12.492 -33.688 -22 1 92.12 344 GLU B O 1
ATOM 5914 N N . HIS B 1 345 ? -10.836 -34.219 -23.531 1 94.19 345 HIS B N 1
ATOM 5915 C CA . HIS B 1 345 ? -9.781 -33.656 -22.672 1 94.19 345 HIS B CA 1
ATOM 5916 C C . HIS B 1 345 ? -9.641 -32.156 -22.875 1 94.19 345 HIS B C 1
ATOM 5918 O O . HIS B 1 345 ? -9.547 -31.406 -21.906 1 94.19 345 HIS B O 1
ATOM 5924 N N . TYR B 1 346 ? -9.609 -31.719 -24.125 1 95.94 346 TYR B N 1
ATOM 5925 C CA . TYR B 1 346 ? -9.164 -30.359 -24.359 1 95.94 346 TYR B CA 1
ATOM 5926 C C . TYR B 1 346 ? -10.352 -29.438 -24.641 1 95.94 346 TYR B C 1
ATOM 5928 O O . TYR B 1 346 ? -10.172 -28.25 -24.922 1 95.94 346 TYR B O 1
ATOM 5936 N N . ILE B 1 347 ? -11.594 -29.891 -24.547 1 94.94 347 ILE B N 1
ATOM 5937 C CA . ILE B 1 347 ? -12.773 -29.047 -24.656 1 94.94 347 ILE B CA 1
ATOM 5938 C C . ILE B 1 347 ? -13.391 -28.828 -23.266 1 94.94 347 ILE B C 1
ATOM 5940 O O . ILE B 1 347 ? -13.539 -29.781 -22.5 1 94.94 347 ILE B O 1
ATOM 5944 N N . ARG B 1 348 ? -13.664 -27.672 -22.922 1 89.25 348 ARG B N 1
ATOM 5945 C CA . ARG B 1 348 ? -14.344 -27.297 -21.672 1 89.25 348 ARG B CA 1
ATOM 5946 C C . ARG B 1 348 ? -15.773 -26.844 -21.953 1 89.25 348 ARG B C 1
ATOM 5948 O O . ARG B 1 348 ? -15.992 -25.828 -22.625 1 89.25 348 ARG B O 1
ATOM 5955 N N . LYS B 1 349 ? -16.656 -27.562 -21.453 1 87.62 349 LYS B N 1
ATOM 5956 C CA . LYS B 1 349 ? -18.062 -27.234 -21.641 1 87.62 349 LYS B CA 1
ATOM 5957 C C . LYS B 1 349 ? -18.578 -26.359 -20.5 1 87.62 349 LYS B C 1
ATOM 5959 O O . LYS B 1 349 ? -18.328 -26.656 -19.328 1 87.62 349 LYS B O 1
ATOM 5964 N N . GLU B 1 350 ? -19.109 -25.281 -20.828 1 83.75 350 GLU B N 1
ATOM 5965 C CA . GLU B 1 350 ? -19.719 -24.391 -19.859 1 83.75 350 GLU B CA 1
ATOM 5966 C C . GLU B 1 350 ? -21.188 -24.141 -20.188 1 83.75 350 GLU B C 1
ATOM 5968 O O . GLU B 1 350 ? -21.562 -23.984 -21.344 1 83.75 350 GLU B O 1
ATOM 5973 N N . THR B 1 351 ? -21.984 -24.188 -19.188 1 82 351 THR B N 1
ATOM 5974 C CA . THR B 1 351 ? -23.406 -23.984 -19.375 1 82 351 THR B CA 1
ATOM 5975 C C . THR B 1 351 ? -23.828 -22.609 -18.875 1 82 351 THR B C 1
ATOM 5977 O O . THR B 1 351 ? -23.531 -22.234 -17.75 1 82 351 THR B O 1
ATOM 5980 N N . PHE B 1 352 ? -24.328 -21.875 -19.766 1 75.31 352 PHE B N 1
ATOM 5981 C CA . PHE B 1 352 ? -24.906 -20.578 -19.438 1 75.31 352 PHE B CA 1
ATOM 5982 C C . PHE B 1 352 ? -26.406 -20.578 -19.688 1 75.31 352 PHE B C 1
ATOM 5984 O O . PHE B 1 352 ? -26.859 -20.5 -20.828 1 75.31 352 PHE B O 1
ATOM 5991 N N . GLY B 1 353 ? -27.156 -20.484 -18.656 1 74.31 353 GLY B N 1
ATOM 5992 C CA . GLY B 1 353 ? -28.578 -20.641 -18.828 1 74.31 353 GLY B CA 1
ATOM 5993 C C . GLY B 1 353 ? -28.953 -21.969 -19.484 1 74.31 353 GLY B C 1
ATOM 5994 O O . GLY B 1 353 ? -28.625 -23.031 -18.953 1 74.31 353 GLY B O 1
ATOM 5995 N N . SER B 1 354 ? -29.562 -21.875 -20.672 1 78.94 354 SER B N 1
ATOM 5996 C CA . SER B 1 354 ? -30.016 -23.062 -21.375 1 78.94 354 SER B CA 1
ATOM 5997 C C . SER B 1 354 ? -29.078 -23.406 -22.531 1 78.94 354 SER B C 1
ATOM 5999 O O . SER B 1 354 ? -29.312 -24.359 -23.266 1 78.94 354 SER B O 1
ATOM 6001 N N . ARG B 1 355 ? -27.969 -22.625 -22.609 1 81.31 355 ARG B N 1
ATOM 6002 C CA . ARG B 1 355 ? -27.078 -22.844 -23.734 1 81.31 355 ARG B CA 1
ATOM 6003 C C . ARG B 1 355 ? -25.719 -23.375 -23.266 1 81.31 355 ARG B C 1
ATOM 6005 O O . ARG B 1 355 ? -25.203 -22.922 -22.234 1 81.31 355 ARG B O 1
ATOM 6012 N N . ASP B 1 356 ? -25.25 -24.422 -23.984 1 88 356 ASP B N 1
ATOM 6013 C CA . ASP B 1 356 ? -23.922 -24.969 -23.734 1 88 356 ASP B CA 1
ATOM 6014 C C . ASP B 1 356 ? -22.891 -24.359 -24.688 1 88 356 ASP B C 1
ATOM 6016 O O . ASP B 1 356 ? -23.141 -24.25 -25.891 1 88 356 ASP B O 1
ATOM 6020 N N . LEU B 1 357 ? -21.875 -23.859 -24.078 1 90.19 357 LEU B N 1
ATOM 6021 C CA . LEU B 1 357 ? -20.734 -23.422 -24.875 1 90.19 357 LEU B CA 1
ATOM 6022 C C . LEU B 1 357 ? -19.531 -24.328 -24.656 1 90.19 357 LEU B C 1
ATOM 6024 O O . LEU B 1 357 ? -19.266 -24.734 -23.531 1 90.19 357 LEU B O 1
ATOM 6028 N N . CYS B 1 358 ? -18.953 -24.734 -25.781 1 94.69 358 CYS B N 1
ATOM 6029 C CA . CYS B 1 358 ? -17.781 -25.594 -25.734 1 94.69 358 CYS B CA 1
ATOM 6030 C C . CYS B 1 358 ? -16.516 -24.812 -26.094 1 94.69 358 CYS B C 1
ATOM 6032 O O . CYS B 1 358 ? -16.266 -24.547 -27.266 1 94.69 358 CYS B O 1
ATOM 6034 N N . PHE B 1 359 ? -15.75 -24.5 -25.062 1 93.38 359 PHE B N 1
ATOM 6035 C CA . PHE B 1 359 ? -14.5 -23.766 -25.234 1 93.38 359 PHE B CA 1
ATOM 6036 C C . PHE B 1 359 ? -13.328 -24.719 -25.406 1 93.38 359 PHE B C 1
ATOM 6038 O O . PHE B 1 359 ? -13.281 -25.781 -24.781 1 93.38 359 PHE B O 1
ATOM 6045 N N . THR B 1 360 ? -12.391 -24.297 -26.297 1 96.19 360 THR B N 1
ATOM 6046 C CA . THR B 1 360 ? -11.18 -25.109 -26.422 1 96.19 360 THR B CA 1
ATOM 6047 C C . THR B 1 360 ? -10.266 -24.906 -25.219 1 96.19 360 THR B C 1
ATOM 6049 O O . THR B 1 360 ? -10.344 -23.875 -24.531 1 96.19 360 THR B O 1
ATOM 6052 N N . GLY B 1 361 ? -9.477 -25.875 -24.906 1 94.19 361 GLY B N 1
ATOM 6053 C CA . GLY B 1 361 ? -8.523 -25.781 -23.812 1 94.19 361 GLY B CA 1
ATOM 6054 C C . GLY B 1 361 ? -7.203 -25.156 -24.219 1 94.19 361 GLY B C 1
ATOM 6055 O O . GLY B 1 361 ? -6.188 -25.328 -23.547 1 94.19 361 GLY B O 1
ATOM 6056 N N . PHE B 1 362 ? -7.188 -24.438 -25.359 1 94.31 362 PHE B N 1
ATOM 6057 C CA . PHE B 1 362 ? -5.973 -23.828 -25.891 1 94.31 362 PHE B CA 1
ATOM 6058 C C . PHE B 1 362 ? -6.102 -22.297 -25.922 1 94.31 362 PHE B C 1
ATOM 6060 O O . PHE B 1 362 ? -7.191 -21.766 -26.156 1 94.31 362 PHE B O 1
ATOM 6067 N N . MET B 1 363 ? -5.031 -21.609 -25.656 1 89.75 363 MET B N 1
ATOM 6068 C CA . MET B 1 363 ? -5.051 -20.156 -25.719 1 89.75 363 MET B CA 1
ATOM 6069 C C . MET B 1 363 ? -3.736 -19.609 -26.266 1 89.75 363 MET B C 1
ATOM 6071 O O . MET B 1 363 ? -2.686 -20.234 -26.094 1 89.75 363 MET B O 1
ATOM 6075 N N . ALA B 1 364 ? -3.889 -18.484 -26.906 1 87.94 364 ALA B N 1
ATOM 6076 C CA . ALA B 1 364 ? -2.691 -17.781 -27.375 1 87.94 364 ALA B CA 1
ATOM 6077 C C . ALA B 1 364 ? -2.051 -16.969 -26.266 1 87.94 364 ALA B C 1
ATOM 6079 O O . ALA B 1 364 ? -2.748 -16.312 -25.484 1 87.94 364 ALA B O 1
ATOM 6080 N N . ALA B 1 365 ? -0.787 -17.156 -26.109 1 82.44 365 ALA B N 1
ATOM 6081 C CA . ALA B 1 365 ? -0.039 -16.359 -25.141 1 82.44 365 ALA B CA 1
ATOM 6082 C C . ALA B 1 365 ? 1.358 -16.031 -25.656 1 82.44 365 ALA B C 1
ATOM 6084 O O . ALA B 1 365 ? 2.016 -16.875 -26.266 1 82.44 365 ALA B O 1
ATOM 6085 N N . GLU B 1 366 ? 1.687 -14.766 -25.5 1 80.12 366 GLU B N 1
ATOM 6086 C CA . GLU B 1 366 ? 3.039 -14.352 -25.859 1 80.12 366 GLU B CA 1
ATOM 6087 C C . GLU B 1 366 ? 3.977 -14.406 -24.656 1 80.12 366 GLU B C 1
ATOM 6089 O O . GLU B 1 366 ? 4.148 -13.414 -23.953 1 80.12 366 GLU B O 1
ATOM 6094 N N . ILE B 1 367 ? 4.574 -15.523 -24.453 1 77.38 367 ILE B N 1
ATOM 6095 C CA . ILE B 1 367 ? 5.516 -15.734 -23.359 1 77.38 367 ILE B CA 1
ATOM 6096 C C . ILE B 1 367 ? 6.867 -16.172 -23.922 1 77.38 367 ILE B C 1
ATOM 6098 O O . ILE B 1 367 ? 6.934 -16.969 -24.859 1 77.38 367 ILE B O 1
ATOM 6102 N N . PHE B 1 368 ? 7.898 -15.539 -23.344 1 73.5 368 PHE B N 1
ATOM 6103 C CA . PHE B 1 368 ? 9.219 -15.805 -23.891 1 73.5 368 PHE B CA 1
ATOM 6104 C C . PHE B 1 368 ? 10.203 -16.203 -22.797 1 73.5 368 PHE B C 1
ATOM 6106 O O . PHE B 1 368 ? 10.07 -15.758 -21.656 1 73.5 368 PHE B O 1
ATOM 6113 N N . SER B 1 369 ? 11.023 -17.109 -23.125 1 71.44 369 SER B N 1
ATOM 6114 C CA . SER B 1 369 ? 12.234 -17.359 -22.359 1 71.44 369 SER B CA 1
ATOM 6115 C C . SER B 1 369 ? 13.484 -16.984 -23.156 1 71.44 369 SER B C 1
ATOM 6117 O O . SER B 1 369 ? 13.383 -16.438 -24.25 1 71.44 369 SER B O 1
ATOM 6119 N N . ALA B 1 370 ? 14.664 -17.188 -22.469 1 67.88 370 ALA B N 1
ATOM 6120 C CA . ALA B 1 370 ? 15.938 -16.938 -23.156 1 67.88 370 ALA B CA 1
ATOM 6121 C C . ALA B 1 370 ? 16.047 -17.766 -24.438 1 67.88 370 ALA B C 1
ATOM 6123 O O . ALA B 1 370 ? 16.719 -17.359 -25.375 1 67.88 370 ALA B O 1
ATOM 6124 N N . GLU B 1 371 ? 15.297 -18.859 -24.5 1 70.81 371 GLU B N 1
ATOM 6125 C CA . GLU B 1 371 ? 15.406 -19.781 -25.625 1 70.81 371 GLU B CA 1
ATOM 6126 C C . GLU B 1 371 ? 14.328 -19.5 -26.672 1 70.81 371 GLU B C 1
ATOM 6128 O O . GLU B 1 371 ? 14.32 -20.109 -27.734 1 70.81 371 GLU B O 1
ATOM 6133 N N . GLY B 1 372 ? 13.508 -18.547 -26.359 1 76.25 372 GLY B N 1
ATOM 6134 C CA . GLY B 1 372 ? 12.484 -18.188 -27.328 1 76.25 372 GLY B CA 1
ATOM 6135 C C . GLY B 1 372 ? 11.078 -18.312 -26.797 1 76.25 372 GLY B C 1
ATOM 6136 O O . GLY B 1 372 ? 10.859 -18.266 -25.578 1 76.25 372 GLY B O 1
ATOM 6137 N N . ALA B 1 373 ? 10.109 -18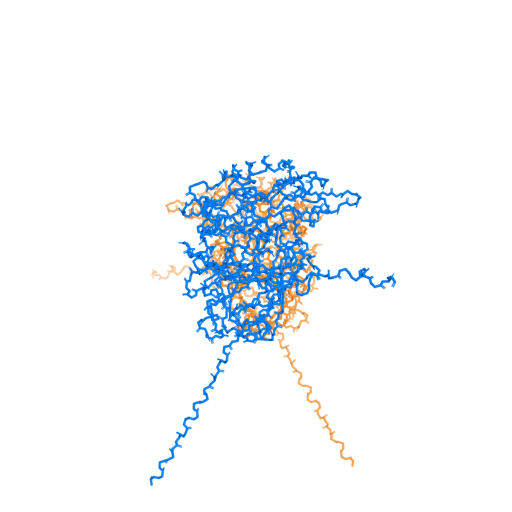.469 -27.781 1 83.75 373 ALA B N 1
ATOM 6138 C CA . ALA B 1 373 ? 8.695 -18.531 -27.406 1 83.75 373 ALA B CA 1
ATOM 6139 C C . ALA B 1 373 ? 8.391 -19.828 -26.656 1 83.75 373 ALA B C 1
ATOM 6141 O O . ALA B 1 373 ? 8.914 -20.891 -27 1 83.75 373 ALA B O 1
ATOM 6142 N N . LEU B 1 374 ? 7.492 -19.734 -25.719 1 89.38 374 LEU B N 1
ATOM 6143 C CA . LEU B 1 374 ? 7.223 -20.844 -24.812 1 89.38 374 LEU B CA 1
ATOM 6144 C C . LEU B 1 374 ? 5.793 -21.344 -25 1 89.38 374 LEU B C 1
ATOM 6146 O O . LEU B 1 374 ? 4.891 -20.562 -25.312 1 89.38 374 LEU B O 1
ATOM 6150 N N . TRP B 1 375 ? 5.672 -22.672 -24.875 1 93.44 375 TRP B N 1
ATOM 6151 C CA . TRP B 1 375 ? 4.367 -23.266 -24.578 1 93.44 375 TRP B CA 1
ATOM 6152 C C . TRP B 1 375 ? 4.16 -23.438 -23.078 1 93.44 375 TRP B C 1
ATOM 6154 O O . TRP B 1 375 ? 5.129 -23.516 -22.328 1 93.44 375 TRP B O 1
ATOM 6164 N N . ILE B 1 376 ? 2.92 -23.406 -22.656 1 93.38 376 ILE B N 1
ATOM 6165 C CA . ILE B 1 376 ? 2.562 -23.719 -21.281 1 93.38 376 ILE B CA 1
ATOM 6166 C C . ILE B 1 376 ? 1.671 -24.953 -21.25 1 93.38 376 ILE B C 1
ATOM 6168 O O . ILE B 1 376 ? 0.614 -24.984 -21.891 1 93.38 376 ILE B O 1
ATOM 6172 N N . LEU B 1 377 ? 2.145 -25.953 -20.641 1 96.25 377 LEU B N 1
ATOM 6173 C CA . LEU B 1 377 ? 1.298 -27.109 -20.344 1 96.25 377 LEU B CA 1
ATOM 6174 C C . LEU B 1 377 ? 0.595 -26.922 -19 1 96.25 377 LEU B C 1
ATOM 6176 O O . LEU B 1 377 ? 1.172 -27.219 -17.953 1 96.25 377 LEU B O 1
ATOM 6180 N N . GLY B 1 378 ? -0.631 -26.516 -19.016 1 93.81 378 GLY B N 1
ATOM 6181 C CA . GLY B 1 378 ? -1.416 -26.25 -17.828 1 93.81 378 GLY B CA 1
ATOM 6182 C C . GLY B 1 378 ? -2.301 -27.422 -17.422 1 93.81 378 GLY B C 1
ATOM 6183 O O . GLY B 1 378 ? -2 -28.562 -17.75 1 93.81 378 GLY B O 1
ATOM 6184 N N . ASP B 1 379 ? -3.426 -27.109 -16.797 1 92 379 ASP B N 1
ATOM 6185 C CA . ASP B 1 379 ? -4.281 -28.109 -16.172 1 92 379 ASP B CA 1
ATOM 6186 C C . ASP B 1 379 ? -4.918 -29.031 -17.203 1 92 379 ASP B C 1
ATOM 6188 O O . ASP B 1 379 ? -5.145 -30.219 -16.938 1 92 379 ASP B O 1
ATOM 6192 N N . VAL B 1 380 ? -5.254 -28.453 -18.328 1 94.19 380 VAL B N 1
ATOM 6193 C CA . VAL B 1 380 ? -5.848 -29.266 -19.375 1 94.19 380 VAL B CA 1
ATOM 6194 C C . VAL B 1 380 ? -4.945 -30.469 -19.672 1 94.19 380 VAL B C 1
ATOM 6196 O O . VAL B 1 380 ? -5.434 -31.578 -19.875 1 94.19 380 VAL B O 1
ATOM 6199 N N . PHE B 1 381 ? -3.662 -30.25 -19.734 1 96.94 381 PHE B N 1
ATOM 6200 C CA . PHE B 1 381 ? -2.686 -31.312 -19.922 1 96.94 381 PHE B CA 1
ATOM 6201 C C . PHE B 1 381 ? -2.465 -32.094 -18.625 1 96.94 381 PHE B C 1
ATOM 6203 O O . PHE B 1 381 ? -2.482 -33.312 -18.609 1 96.94 381 PHE B O 1
ATOM 6210 N N . LEU B 1 382 ? -2.346 -31.406 -17.531 1 96.31 382 LEU B N 1
ATOM 6211 C CA . LEU B 1 382 ? -1.914 -31.984 -16.266 1 96.31 382 LEU B CA 1
ATOM 6212 C C . LEU B 1 382 ? -3.021 -32.844 -15.648 1 96.31 382 LEU B C 1
ATOM 6214 O O . LEU B 1 382 ? -2.758 -33.688 -14.789 1 96.31 382 LEU B O 1
ATOM 6218 N N . THR B 1 383 ? -4.219 -32.625 -16.016 1 94.5 383 THR B N 1
ATOM 6219 C CA . THR B 1 383 ? -5.312 -33.469 -15.555 1 94.5 383 THR B CA 1
ATOM 6220 C C . THR B 1 383 ? -5.203 -34.875 -16.141 1 94.5 383 THR B C 1
ATOM 6222 O O . THR B 1 383 ? -5.617 -35.844 -15.508 1 94.5 383 THR B O 1
ATOM 6225 N N . GLN B 1 384 ? -4.641 -35.031 -17.312 1 96.19 384 GLN B N 1
ATOM 6226 C CA . GLN B 1 384 ? -4.555 -36.312 -18 1 96.19 384 GLN B CA 1
ATOM 6227 C C . GLN B 1 384 ? -3.285 -37.062 -17.594 1 96.19 384 GLN B C 1
ATOM 6229 O O . GLN B 1 384 ? -3.227 -38.281 -17.688 1 96.19 384 GLN B O 1
ATOM 6234 N N . TYR B 1 385 ? -2.361 -36.312 -17.125 1 97.62 385 TYR B N 1
ATOM 6235 C CA . TYR B 1 385 ? -1.068 -36.938 -16.859 1 97.62 385 TYR B CA 1
ATOM 6236 C C . TYR B 1 385 ? -0.574 -36.562 -15.461 1 97.62 385 TYR B C 1
ATOM 6238 O O . TYR B 1 385 ? -0.355 -35.406 -15.164 1 97.62 385 TYR B O 1
ATOM 6246 N N . TYR B 1 386 ? -0.445 -37.656 -14.609 1 97.56 386 TYR B N 1
ATOM 6247 C CA . TYR B 1 386 ? 0.249 -37.469 -13.344 1 97.56 386 TYR B CA 1
ATOM 6248 C C . TYR B 1 386 ? 1.646 -36.906 -13.555 1 97.56 386 TYR B C 1
ATOM 6250 O O . TYR B 1 386 ? 2.422 -37.438 -14.352 1 97.56 386 TYR B O 1
ATOM 6258 N N . THR B 1 387 ? 1.903 -35.812 -12.891 1 98.69 387 THR B N 1
ATOM 6259 C CA . THR B 1 387 ? 3.129 -35.094 -13.195 1 98.69 387 THR B CA 1
ATOM 6260 C C . THR B 1 387 ? 4.031 -35.031 -11.961 1 98.69 387 THR B C 1
ATOM 6262 O O . THR B 1 387 ? 3.57 -34.688 -10.867 1 98.69 387 THR B O 1
ATOM 6265 N N . ILE B 1 388 ? 5.301 -35.344 -12.164 1 98.81 388 ILE B N 1
ATOM 6266 C CA . ILE B 1 388 ? 6.293 -35.406 -11.094 1 98.81 388 ILE B CA 1
ATOM 6267 C C . ILE B 1 388 ? 7.402 -34.406 -11.352 1 98.81 388 ILE B C 1
ATOM 6269 O O . ILE B 1 388 ? 7.961 -34.344 -12.453 1 98.81 388 ILE B O 1
ATOM 6273 N N . PHE B 1 389 ? 7.656 -33.562 -10.422 1 98.88 389 PHE B N 1
ATOM 6274 C CA . PHE B 1 389 ? 8.75 -32.594 -10.453 1 98.88 389 PHE B CA 1
ATOM 6275 C C . PHE B 1 389 ? 9.906 -33.062 -9.57 1 98.88 389 PHE B C 1
ATOM 6277 O O . PHE B 1 389 ? 9.781 -33.094 -8.344 1 98.88 389 PHE B O 1
ATOM 6284 N N . ASP B 1 390 ? 10.984 -33.469 -10.164 1 98.81 390 ASP B N 1
ATOM 6285 C CA . ASP B 1 390 ? 12.156 -34 -9.477 1 98.81 390 ASP B CA 1
ATOM 6286 C C . ASP B 1 390 ? 13.266 -32.969 -9.414 1 98.81 390 ASP B C 1
ATOM 6288 O O . ASP B 1 390 ? 14.07 -32.844 -10.336 1 98.81 390 ASP B O 1
ATOM 6292 N N . LYS B 1 391 ? 13.266 -32.312 -8.281 1 98.38 391 LYS B N 1
ATOM 6293 C CA . LYS B 1 391 ? 14.266 -31.266 -8.086 1 98.38 391 LYS B CA 1
ATOM 6294 C C . LYS B 1 391 ? 15.664 -31.859 -7.953 1 98.38 391 LYS B C 1
ATOM 6296 O O . LYS B 1 391 ? 16.656 -31.234 -8.344 1 98.38 391 LYS B O 1
ATOM 6301 N N . GLY B 1 392 ? 15.82 -33 -7.422 1 98.06 392 GLY B N 1
ATOM 6302 C CA . GLY B 1 392 ? 17.109 -33.688 -7.23 1 98.06 392 GLY B CA 1
ATOM 6303 C C . GLY B 1 392 ? 17.828 -33.969 -8.531 1 98.06 392 GLY B C 1
ATOM 6304 O O . GLY B 1 392 ? 19.062 -33.812 -8.609 1 98.06 392 GLY B O 1
ATOM 6305 N N . GLN B 1 393 ? 17.109 -34.344 -9.484 1 98.5 393 GLN B N 1
ATOM 6306 C CA . GLN B 1 393 ? 17.703 -34.719 -10.758 1 98.5 393 GLN B CA 1
ATOM 6307 C C . GLN B 1 393 ? 17.359 -33.719 -11.852 1 98.5 393 GLN B C 1
ATOM 6309 O O . GLN B 1 393 ? 17.703 -33.906 -13.016 1 98.5 393 GLN B O 1
ATOM 6314 N N . ASP B 1 394 ? 16.641 -32.688 -11.547 1 98.62 394 ASP B N 1
ATOM 6315 C CA . ASP B 1 394 ? 16.219 -31.656 -12.469 1 98.62 394 ASP B CA 1
ATOM 6316 C C . ASP B 1 394 ? 15.531 -32.25 -13.695 1 98.62 394 ASP B C 1
ATOM 6318 O O . ASP B 1 394 ? 16.031 -32.094 -14.82 1 98.62 394 ASP B O 1
ATOM 6322 N N . ARG B 1 395 ? 14.438 -32.844 -13.477 1 98.81 395 ARG B N 1
ATOM 6323 C CA . ARG B 1 395 ? 13.648 -33.469 -14.531 1 98.81 395 ARG B CA 1
ATOM 6324 C C . ARG B 1 395 ? 12.164 -33.5 -14.156 1 98.81 395 ARG B C 1
ATOM 6326 O O . ARG B 1 395 ? 11.812 -33.344 -12.992 1 98.81 395 ARG B O 1
ATOM 6333 N N . VAL B 1 396 ? 11.344 -33.594 -15.102 1 98.88 396 VAL B N 1
ATOM 6334 C CA . VAL B 1 396 ? 9.898 -33.719 -14.922 1 98.88 396 VAL B CA 1
ATOM 6335 C C . VAL B 1 396 ? 9.445 -35.094 -15.438 1 98.88 396 VAL B C 1
ATOM 6337 O O . VAL B 1 396 ? 9.906 -35.562 -16.484 1 98.88 396 VAL B O 1
ATOM 6340 N N . GLY B 1 397 ? 8.609 -35.781 -14.68 1 98.81 397 GLY B N 1
ATOM 6341 C CA . GLY B 1 397 ? 8.055 -37.062 -15.062 1 98.81 397 GLY B CA 1
ATOM 6342 C C . GLY B 1 397 ? 6.574 -37.031 -15.383 1 98.81 397 GLY B C 1
ATOM 6343 O O . GLY B 1 397 ? 5.816 -36.312 -14.727 1 98.81 397 GLY B O 1
ATOM 6344 N N . PHE B 1 398 ? 6.207 -37.812 -16.375 1 98.75 398 PHE B N 1
ATOM 6345 C CA . PHE B 1 398 ? 4.805 -37.875 -16.766 1 98.75 398 PHE B CA 1
ATOM 6346 C C . PHE B 1 398 ? 4.34 -39.344 -16.828 1 98.75 398 PHE B C 1
ATOM 6348 O O . PHE B 1 398 ? 5.074 -40.219 -17.297 1 98.75 398 PHE B O 1
ATOM 6355 N N . ALA B 1 399 ? 3.211 -39.625 -16.328 1 98.38 399 ALA B N 1
ATOM 6356 C CA . ALA B 1 399 ? 2.494 -40.875 -16.453 1 98.38 399 ALA B CA 1
ATOM 6357 C C . ALA B 1 399 ? 0.994 -40.656 -16.609 1 98.38 399 ALA B C 1
ATOM 6359 O O . ALA B 1 399 ? 0.464 -39.656 -16.125 1 98.38 399 ALA B O 1
ATOM 6360 N N . ARG B 1 400 ? 0.38 -41.531 -17.281 1 97.12 400 ARG B N 1
ATOM 6361 C CA . ARG B 1 400 ? -1.064 -41.375 -17.422 1 97.12 400 ARG B CA 1
ATOM 6362 C C . ARG B 1 400 ? -1.754 -41.406 -16.062 1 97.12 400 ARG B C 1
ATOM 6364 O O . ARG B 1 400 ? -1.488 -42.281 -15.242 1 97.12 400 ARG B O 1
ATOM 6371 N N . ALA B 1 401 ? -2.59 -40.438 -15.844 1 95.62 401 ALA B N 1
ATOM 6372 C CA . ALA B 1 401 ? -3.312 -40.375 -14.578 1 95.62 401 ALA B CA 1
ATOM 6373 C C . ALA B 1 401 ? -4.375 -41.469 -14.492 1 95.62 401 ALA B C 1
ATOM 6375 O O . ALA B 1 401 ? -5.047 -41.75 -15.484 1 95.62 401 ALA B O 1
ATOM 6376 N N . LYS B 1 402 ? -4.488 -42.062 -13.375 1 92.44 402 LYS B N 1
ATOM 6377 C CA . LYS B 1 402 ? -5.543 -43.031 -13.117 1 92.44 402 LYS B CA 1
ATOM 6378 C C . LYS B 1 402 ? -6.777 -42.375 -12.523 1 92.44 402 LYS B C 1
ATOM 6380 O O . LYS B 1 402 ? -6.766 -41.938 -11.367 1 92.44 402 LYS B O 1
ATOM 6385 N N . HIS B 1 403 ? -7.789 -42.188 -13.312 1 86.5 403 HIS B N 1
ATOM 6386 C CA . HIS B 1 403 ? -9.016 -41.594 -12.828 1 86.5 403 HIS B CA 1
ATOM 6387 C C . HIS B 1 403 ? -10.039 -42.656 -12.406 1 86.5 403 HIS B C 1
ATOM 6389 O O . HIS B 1 403 ? -10.102 -43.719 -13.008 1 86.5 403 HIS B O 1
ATOM 6395 N N . VAL B 1 404 ? -10.562 -42.594 -11.211 1 68.5 404 VAL B N 1
ATOM 6396 C CA . VAL B 1 404 ? -11.57 -43.531 -10.742 1 68.5 404 VAL B CA 1
ATOM 6397 C C . VAL B 1 404 ? -12.852 -43.375 -11.555 1 68.5 404 VAL B C 1
ATOM 6399 O O . VAL B 1 404 ? -13.359 -42.25 -11.703 1 68.5 404 VAL B O 1
ATOM 6402 N N . ILE B 1 405 ? -13.078 -44.25 -12.492 1 58.28 405 ILE B N 1
ATOM 6403 C CA . ILE B 1 405 ? -14.312 -44.25 -13.273 1 58.28 405 ILE B CA 1
ATOM 6404 C C . ILE B 1 405 ? -15.508 -44.438 -12.344 1 58.28 405 ILE B C 1
ATOM 6406 O O . ILE B 1 405 ? -15.523 -45.344 -11.523 1 58.28 405 ILE B O 1
ATOM 6410 N N . GLU B 1 406 ? -16.125 -43.5 -11.93 1 50 406 GLU B N 1
ATOM 6411 C CA . GLU B 1 406 ? -17.391 -43.719 -11.25 1 50 406 GLU B CA 1
ATOM 6412 C C . GLU B 1 406 ? -18.266 -44.719 -12.008 1 50 406 GLU B C 1
ATOM 6414 O O . GLU B 1 406 ? -18.5 -44.562 -13.203 1 50 406 GLU B O 1
ATOM 6419 N N . GLU B 1 407 ? -18.172 -46 -11.758 1 41.56 407 GLU B N 1
ATOM 6420 C CA . GLU B 1 407 ? -19.156 -46.969 -12.227 1 41.56 407 GLU B CA 1
ATOM 6421 C C . GLU B 1 407 ? -20.578 -46.406 -12.156 1 41.56 407 GLU B C 1
ATOM 6423 O O . GLU B 1 407 ? -20.984 -45.875 -11.117 1 41.56 407 GLU B O 1
ATOM 6428 N N . SER B 1 408 ? -21.094 -45.938 -13.18 1 41.69 408 SER B N 1
ATOM 6429 C CA . SER B 1 408 ? -22.547 -45.75 -13.242 1 41.69 408 SER B CA 1
ATOM 6430 C C . SER B 1 408 ? -23.266 -46.969 -12.656 1 41.69 408 SER B C 1
ATOM 6432 O O . SER B 1 408 ? -22.984 -48.094 -13.023 1 41.69 408 SER B O 1
ATOM 6434 N N . GLN B 1 409 ? -23.609 -47.062 -11.43 1 37.88 409 GLN B N 1
ATOM 6435 C CA . GLN B 1 409 ? -24.531 -48.031 -10.836 1 37.88 409 GLN B CA 1
ATOM 6436 C C . GLN B 1 409 ? -25.719 -48.281 -11.758 1 37.88 409 GLN B C 1
ATOM 6438 O O . GLN B 1 409 ? -26.844 -47.906 -11.461 1 37.88 409 GLN B O 1
ATOM 6443 N N . GLU B 1 410 ? -25.781 -48 -12.992 1 36.84 410 GLU B N 1
ATOM 6444 C CA . GLU B 1 410 ? -27.016 -48.438 -13.648 1 36.84 410 GLU B CA 1
ATOM 6445 C C . GLU B 1 410 ? -27.078 -49.938 -13.836 1 36.84 410 GLU B C 1
ATOM 6447 O O . GLU B 1 410 ? -27.922 -50.438 -14.57 1 36.84 410 GLU B O 1
ATOM 6452 N N . GLN B 1 411 ? -26.125 -50.781 -13.375 1 33.09 411 GLN B N 1
ATOM 6453 C CA . GLN B 1 411 ? -26.344 -52.156 -13.812 1 33.09 411 GLN B CA 1
ATOM 6454 C C . GLN B 1 411 ? -27.672 -52.688 -13.281 1 33.09 411 GLN B C 1
ATOM 6456 O O . GLN B 1 411 ? -28.406 -53.375 -14.008 1 33.09 411 GLN B O 1
ATOM 6461 N N . PHE B 1 412 ? -27.797 -53.031 -11.961 1 34.97 412 PHE B N 1
ATOM 6462 C CA . PHE B 1 412 ? -28.422 -54.281 -11.547 1 34.97 412 PHE B CA 1
ATOM 6463 C C . PHE B 1 412 ? -29.938 -54.125 -11.508 1 34.97 412 PHE B C 1
ATOM 6465 O O . PHE B 1 412 ? -30.641 -55 -10.969 1 34.97 412 PHE B O 1
ATOM 6472 N N . ASP B 1 413 ? -30.594 -52.938 -11.727 1 29.7 413 ASP B N 1
ATOM 6473 C CA . ASP B 1 413 ? -32.031 -53.156 -11.531 1 29.7 413 ASP B CA 1
ATOM 6474 C C . ASP B 1 413 ? -32.625 -53.906 -12.719 1 29.7 413 ASP B C 1
ATOM 6476 O O . ASP B 1 413 ? -33.281 -53.281 -13.578 1 29.7 413 ASP B O 1
ATOM 6480 N N . GLN B 1 414 ? -31.891 -54.844 -13.352 1 23.25 414 GLN B N 1
ATOM 6481 C CA . GLN B 1 414 ? -32.75 -55.781 -14.047 1 23.25 414 GLN B CA 1
ATOM 6482 C C . GLN B 1 414 ? -33.344 -56.812 -13.078 1 23.25 414 GLN B C 1
ATOM 6484 O O . GLN B 1 414 ? -32.625 -57.312 -12.203 1 23.25 414 GLN B O 1
#

Foldseek 3Di:
DPPPPPPPPPPPPCLPADKDKWFKAFDAFLQQVCVLVVNLLVLLVCQQLVNVLVVCVVVDDPPQVQSPPDQAPLQQQDLRAATIWTWKFWAVVTDIFIAFAKLSAFAWEFAAPLAPELLLVPGRHDDQVNGPLKDFPQDKFKDHHSRWIFIFGKIFTWMDRPPDIQHGDIHTHTRYTDDCSSNSDPGRIYQYDAFCVRDRGPDGGPLRSCVVVPNHLASKKWKAAALPSPFVRNMIIITRDDDPVFFDDDKDKFFQPDRGQLKGKWQAKDWQPHGDGCPRIDIEGEIASHAFKEWAPVRLVVVCVQQVWDDDPSQWTWDDPVCQQVGTWMWIAGPNDIDIDGSSLQWDWDDRPPDIIIIGRYGYDAHADPRGIYIYDYNSRCNQWIWMQHPPRRIIITGGTDHPPPPPVPPDPD/DPPPPPPPPPPPPCLPADKDKWFKAFDAFLQQVCVLVVNLLVLLVCQQLVNVLVVCVVVDDPPQVQSPPDQAPLQQQDLRAATIWTWKFWAVVTDIFIAQAKLSAFAWEFAAPLAPELLLVPGDHDDQVNGPLKDFPQDKFKDHHSRWIFIFGKIFTWMDRPHDIQHGDIHTHTRYTDDCSSNSDPGRIY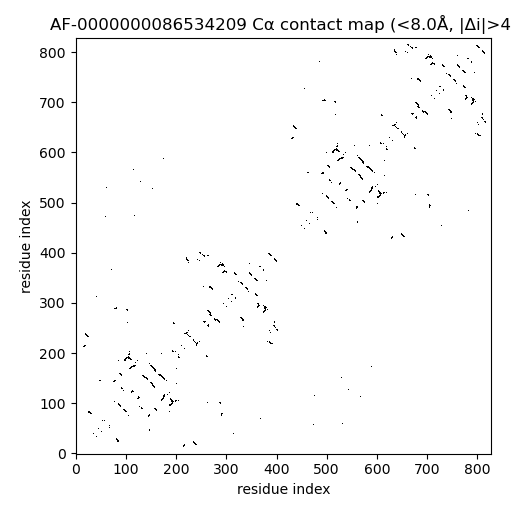QYDAFCVRDRGPDGGPLRSCVVVPNHLASKKWKAAALPSPFVRNMIIITRDDDPVFFDDDKDKFFQPDRGQLKGKWCAKDWQPHGDGCPRIDIEGEIASHAFKEWAPVRLVVVCVQQVWDDDPSQWTWDDPVCQQVGTWMWIAGPNDIDIDGSSLQWDWDDRPPDIIIIGRYGYDAHADPRGIYIYDYNSRCNQWIWMQHPPRRIIITGGTDHDPPPPPPPDPD

Solvent-accessible surface area (backbone atoms only — not comparable to full-atom values): 42877 Å² total; per-residue (Å²): 136,83,79,77,76,75,76,75,74,73,74,71,75,70,65,66,46,35,73,45,78,40,66,24,46,73,46,81,24,44,51,58,51,27,48,75,69,69,42,36,64,63,46,52,65,57,40,34,54,70,50,33,45,69,64,45,51,72,63,47,52,87,79,46,64,62,66,52,76,52,80,55,66,59,36,80,42,41,62,49,36,33,38,55,32,30,67,35,27,43,30,41,64,72,43,70,41,38,20,32,64,17,26,62,36,9,42,37,36,35,28,25,52,61,33,61,24,66,23,50,77,76,38,66,50,46,56,62,83,64,19,77,52,47,43,85,64,56,50,70,37,54,49,44,35,43,56,43,45,38,33,21,26,33,31,28,20,33,35,29,51,81,90,44,76,39,73,70,38,46,33,34,31,32,28,40,37,63,70,63,58,60,48,66,44,89,51,38,30,38,36,15,60,25,31,63,78,56,40,64,55,80,67,58,24,60,61,56,42,38,56,75,66,48,47,39,66,37,62,27,32,23,41,42,39,39,81,72,66,73,43,91,61,31,19,33,40,28,42,19,38,81,62,73,84,44,33,46,77,70,72,48,70,34,59,46,74,42,82,32,42,54,20,27,61,31,48,32,34,20,53,66,82,41,75,74,29,46,76,87,39,40,43,27,25,52,22,64,36,29,35,41,30,30,22,42,49,72,54,38,50,52,51,32,57,74,58,59,40,43,77,50,98,77,68,44,31,32,44,64,69,87,46,46,89,74,39,55,42,40,33,37,27,46,73,86,40,81,47,73,37,45,38,82,50,38,40,44,77,43,74,55,90,92,43,77,42,28,29,50,33,54,34,63,35,94,39,51,53,99,89,36,64,28,30,36,44,5,38,45,53,38,29,54,25,24,35,33,44,30,66,78,76,43,28,38,31,39,21,44,38,50,73,82,72,76,72,72,81,70,68,72,90,112,135,83,78,76,76,75,74,76,74,73,74,70,75,71,67,66,47,35,74,44,76,39,66,24,46,72,47,83,24,43,51,57,52,27,48,74,70,70,42,35,63,64,46,52,64,56,40,33,54,70,49,33,44,69,64,44,51,72,63,48,50,87,80,48,64,59,67,53,77,53,81,54,68,58,35,79,40,42,62,48,35,33,39,54,31,30,67,35,28,43,30,40,64,72,43,71,42,38,21,33,64,17,26,62,36,9,42,36,36,38,30,25,49,62,33,61,26,66,24,49,77,76,38,64,52,47,56,63,84,64,18,78,54,48,43,86,64,58,50,68,39,56,50,43,34,46,56,42,44,37,33,22,25,34,32,27,19,33,35,30,50,81,92,46,77,38,74,69,38,45,33,33,31,33,28,40,38,64,70,61,60,60,49,68,44,88,51,40,30,38,37,14,60,26,29,63,79,56,40,65,54,80,66,58,23,59,62,55,44,38,57,75,67,50,47,38,64,39,63,26,33,25,40,41,40,41,81,73,65,73,43,91,62,30,18,32,41,28,41,18,36,80,60,73,85,44,34,45,76,71,73,48,72,34,59,46,74,42,82,31,42,55,20,27,61,31,50,31,32,20,52,67,82,41,75,74,30,46,76,85,40,40,42,28,25,52,21,63,36,30,35,41,28,30,20,44,48,71,55,38,51,53,52,32,58,75,59,60,42,43,77,51,99,78,67,43,31,34,43,64,67,89,47,45,90,73,40,54,43,38,32,38,26,46,73,85,41,80,46,74,37,46,38,83,51,40,40,45,75,44,75,54,91,95,43,77,42,27,29,50,32,54,35,62,34,94,41,53,53,99,90,36,64,29,30,36,45,6,38,44,53,38,30,54,25,25,35,34,44,30,66,78,77,42,28,38,31,39,20,43,36,49,73,84,72,76,72,73,83,72,67,72,90,113

Secondary structure (DSSP, 8-state):
-----------------B-EEEE-EE---HHHHHHHTT-HHHHHHHT-HHHHHHHHGGGS-TT-GGG---GGG-----GGG--EEEEEEETTTTEEEEEEEETT---EEEEBTT--SGGGGGS--B-GGG-TT-EEEEEEEEEE-SS-EEEEEEEEEEEEETTEEEEEEEEEEEEE--SSHHHH-S-SEEEE-S-GGG-SSSS--HHHHHHHTT-BSSSEEEEEE-SSS-SSSSEEEEESS--GGGEEEEEEEEEEEETTTTEEEE-EEEETTEEEESTT-EEEEE-TT-SSEEE-HHHHHHHHHHHT-EE-TTS-EEE-GGGGGGSPPEEEEETTEEEEE-HHHHEEEEEETTEEEEEESEEE---EETTEEEEEE-HHHHTTEEEEEETTTTEEEEEEE-------TTSS--/-----------------B-EEEE-EE---HHHHHHHTT-HHHHHHHT-HHHHHHHHGGGS-TT-GGG---STT-----GGG--EEEEEEETTTTEEEEEEEETT---EEEEBTT--SGGGGGS--B-GGG-TT-EEEEEEEEEE-SS-EEEEEEEEEEEEETTEEEEEEEEEEEEE--SSHHHH-S-SEEEE-S-GGG-SSSS--HHHHHHHTT-BSSSEEEEEE-SSS-SSSSEEEEESS--GGGEEEEEEEEEEEETTTTEEEE-EEEETTEEEESTT-EEEEE-TT-SSEEE-HHHHHHHHHHHT-EE-TTS-EEE-GGGGGGSPPEEEEETTEEEEE-HHHHEEEEEETTEEEEEESEEE---EETTEEEEEE-HHHHTTEEEEEETTTTEEEEEEE-------S-SS--